Protein AF-A0A812L574-F1 (afdb_monomer_lite)

pLDDT: mean 70.03, std 24.84, range [19.53, 98.25]

Radius of gyration: 39.11 Å; chains: 1; bounding box: 104×139×99 Å

Secondary structure (DSSP, 8-state):
--------------------SSTHHHHH--SS---------------------------------------S---BHHHHHHHHHHTT-TT-TTPBPPSPPTT----SS--SPPBTTTSPP-SS-B-STT----BPPSSPPPPHHHHHHSPEEEEEEEEBBSSB-SSS-B-HHHHHHHHT-SS---S-SPPP-BBPP-TT--TTTT-----SS--S---TT-EEEEEEEEETTSPPGGG-S-TTS-SS-SSTHHHHHGGG-SS--EEEEEEEEEE-TTPPP-S--TTHHHHH--TTEEEEEEPPP-TT--SSB--S--EEEEEEEEEEEE-HHHHHHHHHHHHHHH---STTSPBPPPPPPPGGGSB-----GGGGGGS-S-----------SS-SSSSSS-S--TTSSSSSSS------------------PPBHHHHHHHHHHTT-TT-TTPBPSSPPTTS---SS--SPPBTTTSPP-SS-B-STT----BPPSSPPPPHHHHHHSPEEEEEEEEBBSSB-SSS-B-HHHHHHHHT-SS---TTSPPP-BBPP-TT--TTTT-----SS--SS--TT-EEEEEEEEETTSPPGGG-S-TTS-SS-SSTHHHHHGGG-SS--EEEEEEEEEE-TTPPP-TTGGGHHHHS--TTEEEEEE----TT--SSB--S--EEEEEEEEEEEE-HHHHHHHHHHHHHHH---STTSPBPPPPPPPTTSSBPGGG-EE--S-------GGG-SS----------------------------------------------------------PPPPHHHHHHHHHHTT-TT-TT---SSPPTT-PPPSS--SPPPTTTS-S-S--B-STT---S---SSPPPPHHHHTTSPEEEEEEEEBBSSB-SSS-B-HHHHHHHHT--SPPPTTSPPP-BBPP-TT--TTTTS----SS--S---TT-EEEEEEEEETTSPPTTT---TT---S-STTHHHHHGGG-SS--EEEEEEEEEEESS----S-SSSTTTSS-----S--EEEETTTTTSS-TT-GGGS-------

Structure (mmCIF, N/CA/C/O backbone):
data_AF-A0A812L574-F1
#
_entry.id   AF-A0A812L574-F1
#
loop_
_atom_site.group_PDB
_atom_site.id
_atom_site.type_symbol
_atom_site.label_atom_id
_atom_site.label_alt_id
_atom_site.label_comp_id
_atom_site.label_asym_id
_atom_site.label_entity_id
_atom_site.label_seq_id
_atom_site.pdbx_PDB_ins_code
_atom_site.Cartn_x
_atom_site.Cartn_y
_atom_site.Cartn_z
_atom_site.occupancy
_atom_site.B_iso_or_equiv
_atom_site.auth_seq_id
_atom_site.auth_comp_id
_atom_site.auth_asym_id
_atom_site.auth_atom_id
_atom_site.pdbx_PDB_model_num
ATOM 1 N N . MET A 1 1 ? -50.695 64.189 -7.249 1.00 31.83 1 MET A N 1
ATOM 2 C CA . MET A 1 1 ? -50.697 64.800 -8.596 1.00 31.83 1 MET A CA 1
ATOM 3 C C . MET A 1 1 ? -49.260 64.844 -9.103 1.00 31.83 1 MET A C 1
ATOM 5 O O . MET A 1 1 ? -48.401 65.279 -8.358 1.00 31.83 1 MET A O 1
ATOM 9 N N . LEU A 1 2 ? -49.054 64.284 -10.300 1.00 32.97 2 LEU A N 1
ATOM 10 C CA . LEU A 1 2 ? -47.902 64.289 -11.225 1.00 32.97 2 LEU A CA 1
ATOM 11 C C . LEU A 1 2 ? -46.525 64.898 -10.838 1.00 32.97 2 LEU A C 1
ATOM 13 O O . LEU A 1 2 ? -46.459 66.091 -10.582 1.00 32.97 2 LEU A O 1
ATOM 17 N N . ARG A 1 3 ? -45.471 64.092 -11.130 1.00 34.91 3 ARG A N 1
ATOM 18 C CA . ARG A 1 3 ? -44.188 64.388 -11.852 1.00 34.91 3 ARG A CA 1
ATOM 19 C C . ARG A 1 3 ? -43.200 65.388 -11.183 1.00 34.91 3 ARG A C 1
ATOM 21 O O . ARG A 1 3 ? -43.634 66.321 -10.544 1.00 34.91 3 ARG A O 1
ATOM 28 N N . LEU A 1 4 ? -41.860 65.297 -11.276 1.00 32.56 4 LEU A N 1
ATOM 29 C CA . LEU A 1 4 ? -40.982 65.032 -12.428 1.00 32.56 4 LEU A CA 1
ATOM 30 C C . LEU A 1 4 ? -39.488 64.844 -11.983 1.00 32.56 4 LEU A C 1
ATOM 32 O O . LEU A 1 4 ? -39.023 65.538 -11.090 1.00 32.56 4 LEU A O 1
ATOM 36 N N . LEU A 1 5 ? -38.795 63.910 -12.651 1.00 37.44 5 LEU A N 1
ATOM 37 C CA . LEU A 1 5 ? -37.361 63.699 -12.989 1.00 37.44 5 LEU A CA 1
ATOM 38 C C . LEU A 1 5 ? -36.171 64.606 -12.525 1.00 37.44 5 LEU A C 1
ATOM 40 O O . LEU A 1 5 ? -36.179 65.810 -12.743 1.00 37.44 5 LEU A O 1
ATOM 44 N N . ALA A 1 6 ? -35.074 63.897 -12.165 1.00 32.88 6 ALA A N 1
ATOM 45 C CA . ALA A 1 6 ? -33.698 63.878 -12.747 1.00 32.88 6 ALA A CA 1
ATOM 46 C C . ALA A 1 6 ? -32.510 64.769 -12.257 1.00 32.88 6 ALA A C 1
ATOM 48 O O . ALA A 1 6 ? -32.527 65.978 -12.429 1.00 32.88 6 ALA A O 1
ATOM 49 N N . VAL A 1 7 ? -31.432 64.067 -11.813 1.00 32.03 7 VAL A N 1
ATOM 50 C CA . VAL A 1 7 ? -29.981 64.109 -12.222 1.00 32.03 7 VAL A CA 1
ATOM 51 C C . VAL A 1 7 ? -29.258 65.487 -12.081 1.00 32.03 7 VAL A C 1
ATOM 53 O O . VAL A 1 7 ? -29.671 66.453 -12.699 1.00 32.03 7 VAL A O 1
ATOM 56 N N . THR A 1 8 ? -28.156 65.738 -11.336 1.00 30.17 8 THR A N 1
ATOM 57 C CA . THR A 1 8 ? -26.761 65.236 -11.458 1.00 30.17 8 THR A CA 1
ATOM 58 C C . THR A 1 8 ? -25.827 65.931 -10.424 1.00 30.17 8 THR A C 1
ATOM 60 O O . THR A 1 8 ? -26.050 67.093 -10.105 1.00 30.17 8 THR A O 1
ATOM 63 N N . ALA A 1 9 ? -24.719 65.258 -10.065 1.00 28.72 9 ALA A N 1
ATOM 64 C CA . ALA A 1 9 ? -23.380 65.765 -9.682 1.00 28.72 9 ALA A CA 1
ATOM 65 C C . ALA A 1 9 ? -23.145 66.527 -8.351 1.00 28.72 9 ALA A C 1
ATOM 67 O O . ALA A 1 9 ? -23.228 67.748 -8.286 1.00 28.72 9 ALA A O 1
ATOM 68 N N . CYS A 1 10 ? -22.609 65.803 -7.358 1.00 27.94 10 CYS A N 1
ATOM 69 C CA . CYS A 1 10 ? -21.599 66.325 -6.429 1.00 27.94 10 CYS A CA 1
ATOM 70 C C . CYS A 1 10 ? -20.476 65.284 -6.274 1.00 27.94 10 CYS A C 1
ATOM 72 O O . CYS A 1 10 ? -20.685 64.206 -5.724 1.00 27.94 10 CYS A O 1
ATOM 74 N N . LEU A 1 11 ? -19.295 65.616 -6.802 1.00 31.58 11 LEU A N 1
ATOM 75 C CA . LEU A 1 11 ? -18.030 64.920 -6.575 1.00 31.58 11 LEU A CA 1
ATOM 76 C C . LEU A 1 11 ? -17.619 65.076 -5.105 1.00 31.58 11 LEU A C 1
ATOM 78 O O . LEU A 1 11 ? -17.246 66.171 -4.688 1.00 31.58 11 LEU A O 1
ATOM 82 N N . ALA A 1 12 ? -17.613 63.982 -4.347 1.00 33.19 12 ALA A N 1
ATOM 83 C CA . ALA A 1 12 ? -16.782 63.870 -3.156 1.00 33.19 12 ALA A CA 1
ATOM 84 C C . ALA A 1 12 ? -15.486 63.163 -3.566 1.00 33.19 12 ALA A C 1
ATOM 86 O O . ALA A 1 12 ? -15.492 61.986 -3.921 1.00 33.19 12 ALA A O 1
ATOM 87 N N . LYS A 1 13 ? -14.380 63.914 -3.569 1.00 27.33 13 LYS A N 1
ATOM 88 C CA . LYS A 1 13 ? -13.027 63.365 -3.666 1.00 27.33 13 LYS A CA 1
ATOM 89 C C . LYS A 1 13 ? -12.809 62.432 -2.473 1.00 27.33 13 LYS A C 1
ATOM 91 O O . LYS A 1 13 ? -12.637 62.909 -1.356 1.00 27.33 13 LYS A O 1
ATOM 96 N N . VAL A 1 14 ? -12.783 61.126 -2.714 1.00 33.94 14 VAL A N 1
ATOM 97 C CA . VAL A 1 14 ? -12.016 60.217 -1.862 1.00 33.94 14 VAL A CA 1
ATOM 98 C C . VAL A 1 14 ? -10.560 60.475 -2.231 1.00 33.94 14 VAL A C 1
ATOM 100 O O . VAL A 1 14 ? -10.163 60.266 -3.376 1.00 33.94 14 VAL A O 1
ATOM 103 N N . ALA A 1 15 ? -9.792 61.045 -1.306 1.00 32.94 15 ALA A N 1
ATOM 104 C CA . ALA A 1 15 ? -8.350 61.128 -1.457 1.00 32.94 15 ALA A CA 1
ATOM 105 C C . ALA A 1 15 ? -7.808 59.699 -1.348 1.00 32.94 15 ALA A C 1
ATOM 107 O O . ALA A 1 15 ? -7.676 59.164 -0.254 1.00 32.94 15 ALA A O 1
ATOM 108 N N . ILE A 1 16 ? -7.571 59.065 -2.494 1.00 38.50 16 ILE A N 1
ATOM 109 C CA . ILE A 1 16 ? -6.731 57.875 -2.571 1.00 38.50 16 ILE A CA 1
ATOM 110 C C . ILE A 1 16 ? -5.331 58.374 -2.216 1.00 38.50 16 ILE A C 1
ATOM 112 O O . ILE A 1 16 ? -4.794 59.226 -2.926 1.00 38.50 16 ILE A O 1
ATOM 116 N N . ALA A 1 17 ? -4.772 57.918 -1.096 1.00 42.91 17 ALA A N 1
ATOM 117 C CA . ALA A 1 17 ? -3.351 58.079 -0.836 1.00 42.91 17 ALA A CA 1
ATOM 118 C C . ALA A 1 17 ? -2.620 57.264 -1.910 1.00 42.91 17 ALA A C 1
ATOM 120 O O . ALA A 1 17 ? -2.521 56.046 -1.832 1.00 42.91 17 ALA A O 1
ATOM 121 N N . THR A 1 18 ? -2.216 57.920 -2.995 1.00 49.44 18 THR A N 1
ATOM 122 C CA . THR A 1 18 ? -1.359 57.305 -4.005 1.00 49.44 18 THR A CA 1
ATOM 123 C C . THR A 1 18 ? -0.015 57.023 -3.351 1.00 49.44 18 THR A C 1
ATOM 125 O O . THR A 1 18 ? 0.547 57.940 -2.745 1.00 49.44 18 THR A O 1
ATOM 128 N N . CYS A 1 19 ? 0.491 55.789 -3.473 1.00 53.31 19 CYS A N 1
ATOM 129 C CA . CYS A 1 19 ? 1.873 55.479 -3.110 1.00 53.31 19 CYS A CA 1
ATOM 130 C C . CYS A 1 19 ? 2.798 56.571 -3.684 1.00 53.31 19 CYS A C 1
ATOM 132 O O . CYS A 1 19 ? 2.553 57.027 -4.810 1.00 53.31 19 CYS A O 1
ATOM 134 N N . PRO A 1 20 ? 3.864 56.975 -2.972 1.00 59.00 20 PRO A N 1
ATOM 135 C CA . PRO A 1 20 ? 5.000 57.601 -3.637 1.00 59.00 20 PRO A CA 1
ATOM 136 C C . PRO A 1 20 ? 5.391 56.750 -4.857 1.00 59.00 20 PRO A C 1
ATOM 138 O O . PRO A 1 20 ? 5.159 55.537 -4.856 1.00 59.00 20 PRO A O 1
ATOM 141 N N . ASP A 1 21 ? 5.989 57.348 -5.894 1.00 59.84 21 ASP A N 1
ATOM 142 C CA . ASP A 1 21 ? 6.414 56.602 -7.096 1.00 59.84 21 ASP A CA 1
ATOM 143 C C . ASP A 1 21 ? 7.300 55.384 -6.752 1.00 59.84 21 ASP A C 1
ATOM 145 O O . ASP A 1 21 ? 7.373 54.430 -7.532 1.00 59.84 21 ASP A O 1
ATOM 149 N N . ASP A 1 22 ? 7.900 55.400 -5.554 1.00 73.06 22 ASP A N 1
ATOM 150 C CA . ASP A 1 22 ? 8.622 54.302 -4.937 1.00 73.06 22 ASP A CA 1
ATOM 151 C C . ASP A 1 22 ? 8.022 53.870 -3.560 1.00 73.06 22 ASP A C 1
ATOM 153 O O . ASP A 1 22 ? 8.117 54.624 -2.585 1.00 73.06 22 ASP A O 1
ATOM 157 N N . PRO A 1 23 ? 7.449 52.651 -3.432 1.00 73.62 23 PRO A N 1
ATOM 158 C CA . PRO A 1 23 ? 6.921 52.103 -2.170 1.00 73.62 23 PRO A CA 1
ATOM 159 C C . PRO A 1 23 ? 7.994 51.820 -1.098 1.00 73.62 23 PRO A C 1
ATOM 161 O O . PRO A 1 23 ? 7.657 51.622 0.069 1.00 73.62 23 PRO A O 1
ATOM 164 N N . GLU A 1 24 ? 9.283 51.837 -1.452 1.00 77.81 24 GLU A N 1
ATOM 165 C CA . GLU A 1 24 ? 10.398 51.648 -0.511 1.00 77.81 24 GLU A CA 1
ATOM 166 C C . GLU A 1 24 ? 10.489 52.766 0.528 1.00 77.81 24 GLU A C 1
ATOM 168 O O . GLU A 1 24 ? 10.936 52.537 1.650 1.00 77.81 24 GLU A O 1
ATOM 173 N N . VAL A 1 25 ? 10.002 53.960 0.181 1.00 75.75 25 VAL A N 1
ATOM 174 C CA . VAL A 1 25 ? 9.921 55.096 1.105 1.00 75.75 25 VAL A CA 1
ATOM 175 C C . VAL A 1 25 ? 9.016 54.747 2.288 1.00 75.75 25 VAL A C 1
ATOM 177 O O . VAL A 1 25 ? 9.454 54.821 3.432 1.00 75.75 25 VAL A O 1
ATOM 180 N N . ASP A 1 26 ? 7.804 54.252 2.022 1.00 78.75 26 ASP A N 1
ATOM 181 C CA . ASP A 1 26 ? 6.878 53.829 3.078 1.00 78.75 26 ASP A CA 1
ATOM 182 C C . ASP A 1 26 ? 7.436 52.618 3.844 1.00 78.75 26 ASP A C 1
ATOM 184 O O . ASP A 1 26 ? 7.466 52.611 5.075 1.00 78.75 26 ASP A O 1
ATOM 188 N N . LEU A 1 27 ? 7.972 51.619 3.136 1.00 80.31 27 LEU A N 1
ATOM 189 C CA . LEU A 1 27 ? 8.525 50.406 3.747 1.00 80.31 27 LEU A CA 1
ATOM 190 C C . LEU A 1 27 ? 9.685 50.686 4.716 1.00 80.31 27 LEU A C 1
ATOM 192 O O . LEU A 1 27 ? 9.811 49.986 5.718 1.00 80.31 27 LEU A O 1
ATOM 196 N N . CYS A 1 28 ? 10.475 51.743 4.512 1.00 80.50 28 CYS A N 1
ATOM 197 C CA . CYS A 1 28 ? 11.687 52.029 5.292 1.00 80.50 28 CYS A CA 1
ATOM 198 C C . CYS A 1 28 ? 11.561 53.161 6.334 1.00 80.50 28 CYS A C 1
ATOM 200 O O . CYS A 1 28 ? 12.490 53.382 7.111 1.00 80.50 28 CYS A O 1
ATOM 202 N N . GLU A 1 29 ? 10.419 53.851 6.418 1.00 77.69 29 GLU A N 1
ATOM 203 C CA . GLU A 1 29 ? 10.177 54.941 7.381 1.00 77.69 29 GLU A CA 1
ATOM 204 C C . GLU A 1 29 ? 10.059 54.489 8.854 1.00 77.69 29 GLU A C 1
ATOM 206 O O . GLU A 1 29 ? 9.048 53.922 9.277 1.00 77.69 29 GLU A O 1
ATOM 211 N N . THR A 1 30 ? 11.046 54.780 9.701 1.00 56.00 30 THR A N 1
ATOM 212 C CA . THR A 1 30 ? 10.958 54.505 11.147 1.00 56.00 30 THR A CA 1
ATOM 213 C C . THR A 1 30 ? 9.752 55.217 11.769 1.00 56.00 30 THR A C 1
ATOM 215 O O . THR A 1 30 ? 9.597 56.421 11.580 1.00 56.00 30 THR A O 1
ATOM 218 N N . THR A 1 31 ? 8.913 54.499 12.526 1.00 52.31 31 THR A N 1
ATOM 219 C CA . THR A 1 31 ? 7.751 55.056 13.241 1.00 52.31 31 THR A CA 1
ATOM 220 C C . THR A 1 31 ? 8.193 56.212 14.141 1.00 52.31 31 THR A C 1
ATOM 222 O O . THR A 1 31 ? 8.744 55.994 15.221 1.00 52.31 31 THR A O 1
ATOM 225 N N . GLY A 1 32 ? 8.002 57.441 13.668 1.00 45.38 32 GLY A N 1
ATOM 226 C CA . GLY A 1 32 ? 8.514 58.636 14.333 1.00 45.38 32 GLY A CA 1
ATOM 227 C C . GLY A 1 32 ? 8.080 59.973 13.732 1.00 45.38 32 GLY A C 1
ATOM 228 O O . GLY A 1 32 ? 8.195 60.974 14.429 1.00 45.38 32 GLY A O 1
ATOM 229 N N . GLU A 1 33 ? 7.532 60.021 12.513 1.00 38.97 33 GLU A N 1
ATOM 230 C CA . GLU A 1 33 ? 7.054 61.273 11.902 1.00 38.97 33 GLU A CA 1
ATOM 231 C C . GLU A 1 33 ? 5.767 61.089 11.075 1.00 38.97 33 GLU A C 1
ATOM 233 O O . GLU A 1 33 ? 5.689 61.486 9.917 1.00 38.97 33 GLU A O 1
ATOM 238 N N . GLU A 1 34 ? 4.687 60.589 11.684 1.00 40.94 34 GLU A N 1
ATOM 239 C CA . GLU A 1 34 ? 3.353 60.961 11.189 1.00 40.94 34 GLU A CA 1
ATOM 240 C C . GLU A 1 34 ? 3.069 62.413 11.601 1.00 40.94 34 GLU A C 1
ATOM 242 O O . GLU A 1 34 ? 2.477 62.712 12.642 1.00 40.94 34 GLU A O 1
ATOM 247 N N . THR A 1 35 ? 3.552 63.359 10.795 1.00 34.69 35 THR A N 1
ATOM 248 C CA . THR A 1 35 ? 3.201 64.772 10.944 1.00 34.69 35 THR A CA 1
ATOM 249 C C . THR A 1 35 ? 1.755 64.988 10.507 1.00 34.69 35 THR A C 1
ATOM 251 O O . THR A 1 35 ? 1.434 65.244 9.348 1.00 34.69 35 THR A O 1
ATOM 254 N N . GLY A 1 36 ? 0.846 64.926 11.479 1.00 32.44 36 GLY A N 1
ATOM 255 C CA . GLY A 1 36 ? -0.508 65.437 11.328 1.00 32.44 36 GLY A CA 1
ATOM 256 C C . GLY A 1 36 ? -0.488 66.918 10.938 1.00 32.44 36 GLY A C 1
ATOM 257 O O . GLY A 1 36 ? -0.147 67.787 11.743 1.00 32.44 36 GLY A O 1
ATOM 258 N N . SER A 1 37 ? -0.918 67.234 9.715 1.00 31.45 37 SER A N 1
ATOM 259 C CA . SER A 1 37 ? -1.288 68.599 9.332 1.00 31.45 37 SER A CA 1
ATOM 260 C C . SER A 1 37 ? -2.683 68.928 9.879 1.00 31.45 37 SER A C 1
ATOM 262 O O . SER A 1 37 ? -3.694 68.946 9.182 1.00 31.45 37 SER A O 1
ATOM 264 N N . GLY A 1 38 ? -2.746 69.186 11.185 1.00 30.20 38 GLY A N 1
ATOM 265 C CA . GLY A 1 38 ? -3.931 69.735 11.833 1.00 30.20 38 GLY A CA 1
ATOM 266 C C . GLY A 1 38 ? -4.128 71.208 11.469 1.00 30.20 38 GLY A C 1
ATOM 267 O O . GLY A 1 38 ? -3.391 72.078 11.939 1.00 30.20 38 GLY A O 1
ATOM 268 N N . PHE A 1 39 ? -5.166 71.511 10.685 1.00 30.31 39 PHE A N 1
ATOM 269 C CA . PHE A 1 39 ? -5.758 72.848 10.671 1.00 30.31 39 PHE A CA 1
ATOM 270 C C . PHE A 1 39 ? -6.431 73.106 12.028 1.00 30.31 39 PHE A C 1
ATOM 272 O O . PHE A 1 39 ? -7.218 72.306 12.529 1.00 30.31 39 PHE A O 1
ATOM 279 N N . ARG A 1 40 ? -6.070 74.234 12.640 1.00 31.53 40 ARG A N 1
ATOM 280 C CA . ARG A 1 40 ? -6.475 74.665 13.983 1.00 31.53 40 ARG A CA 1
ATOM 281 C C . ARG A 1 40 ? -7.985 74.918 14.095 1.00 31.53 40 ARG A C 1
ATOM 283 O O . ARG A 1 40 ? -8.505 75.772 13.385 1.00 31.53 40 ARG A O 1
ATOM 290 N N . SER A 1 41 ? -8.618 74.368 15.132 1.00 30.00 41 SER A N 1
ATOM 291 C CA . SER A 1 41 ? -9.663 75.080 15.883 1.00 30.00 41 SER A CA 1
ATOM 292 C C . SER A 1 41 ? -9.722 74.603 17.339 1.00 30.00 41 SER A C 1
ATOM 294 O O . SER A 1 41 ? -9.715 73.412 17.625 1.00 30.00 41 SER A O 1
ATOM 296 N N . THR A 1 42 ? -9.727 75.582 18.237 1.00 29.17 42 THR A N 1
ATOM 297 C CA . THR A 1 42 ? -9.654 75.552 19.707 1.00 29.17 42 THR A CA 1
ATOM 298 C C . THR A 1 42 ? -10.864 74.917 20.424 1.00 29.17 42 THR A C 1
ATOM 300 O O . THR A 1 42 ? -11.901 74.712 19.799 1.00 29.17 42 THR A O 1
ATOM 303 N N . PRO A 1 43 ? -10.749 74.621 21.739 1.00 40.62 43 PRO A N 1
ATOM 304 C CA . PRO A 1 43 ? -11.476 73.543 22.408 1.00 40.62 43 PRO A CA 1
ATOM 305 C C . PRO A 1 43 ? -12.658 74.032 23.250 1.00 40.62 43 PRO A C 1
ATOM 307 O O . PRO A 1 43 ? -12.549 75.088 23.860 1.00 40.62 43 PRO A O 1
ATOM 310 N N . TRP A 1 44 ? -13.704 73.213 23.401 1.00 29.48 44 TRP A N 1
ATOM 311 C CA . TRP A 1 44 ? -14.531 73.160 24.616 1.00 29.48 44 TRP A CA 1
ATOM 312 C C . TRP A 1 44 ? -14.898 71.704 24.910 1.00 29.48 44 TRP A C 1
ATOM 314 O O . TRP A 1 44 ? -15.329 70.958 24.033 1.00 29.48 44 TRP A O 1
ATOM 324 N N . MET A 1 45 ? -14.657 71.311 26.155 1.00 28.66 45 MET A N 1
ATOM 325 C CA . MET A 1 45 ? -14.807 69.968 26.692 1.00 28.66 45 MET A CA 1
ATOM 326 C C . MET A 1 45 ? -16.056 69.911 27.584 1.00 28.66 45 MET A C 1
ATOM 328 O O . MET A 1 45 ? -16.372 70.886 28.262 1.00 28.66 45 MET A O 1
ATOM 332 N N . ALA A 1 46 ? -16.620 68.704 27.654 1.00 33.09 46 ALA A N 1
ATOM 333 C CA . ALA A 1 46 ? -17.302 68.100 28.801 1.00 33.09 46 ALA A CA 1
ATOM 334 C C . ALA A 1 46 ? -18.762 68.480 29.098 1.00 33.09 46 ALA A C 1
ATOM 336 O O . ALA A 1 46 ? -19.097 69.633 29.341 1.00 33.09 46 ALA A O 1
ATOM 337 N N . LEU A 1 47 ? -19.597 67.437 29.175 1.00 30.23 47 LEU A N 1
ATOM 338 C CA . LEU A 1 47 ? -20.396 66.970 30.329 1.00 30.23 47 LEU A CA 1
ATOM 339 C C . LEU A 1 47 ? -21.488 66.014 29.778 1.00 30.23 47 LEU A C 1
ATOM 341 O O . LEU A 1 47 ? -21.966 66.242 28.677 1.00 30.23 47 LEU A O 1
ATOM 345 N N . VAL A 1 48 ? -22.026 64.974 30.423 1.00 31.78 48 VAL A N 1
ATOM 346 C CA . VAL A 1 48 ? -21.779 64.193 31.649 1.00 31.78 48 VAL A CA 1
ATOM 347 C C . VAL A 1 48 ? -22.879 63.109 31.656 1.00 31.78 48 VAL A C 1
ATOM 349 O O . VAL A 1 48 ? -24.030 63.427 31.385 1.00 31.78 48 VAL A O 1
ATOM 352 N N . LEU A 1 49 ? -22.496 61.877 32.005 1.00 30.33 49 LEU A N 1
ATOM 353 C CA . LEU A 1 49 ? -23.263 60.795 32.656 1.00 30.33 49 LEU A CA 1
ATOM 354 C C . LEU A 1 49 ? -24.592 60.207 32.081 1.00 30.33 49 LEU A C 1
ATOM 356 O O . LEU A 1 49 ? -25.268 60.804 31.253 1.00 30.33 49 LEU A O 1
ATOM 360 N N . PRO A 1 50 ? -24.936 58.971 32.528 1.00 59.72 50 PRO A N 1
ATOM 361 C CA . PRO A 1 50 ? -25.779 57.987 31.844 1.00 59.72 50 PRO A CA 1
ATOM 362 C C . PRO A 1 50 ? -27.170 57.843 32.493 1.00 59.72 50 PRO A C 1
ATOM 364 O O . PRO A 1 50 ? -27.394 58.411 33.552 1.00 59.72 50 PRO A O 1
ATOM 367 N N . LEU A 1 51 ? -28.066 57.018 31.926 1.00 29.73 51 LEU A N 1
ATOM 368 C CA . LEU A 1 51 ? -28.907 56.052 32.666 1.00 29.73 51 LEU A CA 1
ATOM 369 C C . LEU A 1 51 ? -29.850 55.258 31.727 1.00 29.73 51 LEU A C 1
ATOM 371 O O . LEU A 1 51 ? -30.635 55.827 30.983 1.00 29.73 51 LEU A O 1
ATOM 375 N N . ALA A 1 52 ? -29.758 53.932 31.841 1.00 31.38 52 ALA A N 1
ATOM 376 C CA . ALA A 1 52 ? -30.823 52.944 32.053 1.00 31.38 52 ALA A CA 1
ATOM 377 C C . ALA A 1 52 ? -32.176 52.957 31.280 1.00 31.38 52 ALA A C 1
ATOM 379 O O . ALA A 1 52 ? -32.957 53.900 31.321 1.00 31.38 52 ALA A O 1
ATOM 380 N N . THR A 1 53 ? -32.528 51.734 30.846 1.00 32.44 53 THR A N 1
ATOM 381 C CA . THR A 1 53 ? -33.836 51.030 30.925 1.00 32.44 53 THR A CA 1
ATOM 382 C C . THR A 1 53 ? -34.582 50.668 29.627 1.00 32.44 53 THR A C 1
ATOM 384 O O . THR A 1 53 ? -34.779 51.474 28.730 1.00 32.44 53 THR A O 1
ATOM 387 N N . ALA A 1 54 ? -35.076 49.418 29.663 1.00 30.64 54 ALA A N 1
ATOM 388 C CA . ALA A 1 54 ? -36.286 48.861 29.041 1.00 30.64 54 ALA A CA 1
ATOM 389 C C . ALA A 1 54 ? -36.262 48.351 27.573 1.00 30.64 54 ALA A C 1
ATOM 391 O O . ALA A 1 54 ? -36.210 49.094 26.602 1.00 30.64 54 ALA A O 1
ATOM 392 N N . ARG A 1 55 ? -36.434 47.021 27.454 1.00 35.75 55 ARG A N 1
ATOM 393 C CA . ARG A 1 55 ? -37.025 46.259 26.318 1.00 35.75 55 ARG A CA 1
ATOM 394 C C . ARG A 1 55 ? -38.493 46.723 26.080 1.00 35.75 55 ARG A C 1
ATOM 396 O O . ARG A 1 55 ? -39.040 47.228 27.062 1.00 35.75 55 ARG A O 1
ATOM 403 N N . PRO A 1 56 ? -39.207 46.471 24.938 1.00 43.38 56 PRO A N 1
ATOM 404 C CA . PRO A 1 56 ? -39.160 45.246 24.106 1.00 43.38 56 PRO A CA 1
ATOM 405 C C . PRO A 1 56 ? -39.484 45.346 22.577 1.00 43.38 56 PRO A C 1
ATOM 407 O O . PRO A 1 56 ? -39.981 46.346 22.088 1.00 43.38 56 PRO A O 1
ATOM 410 N N . LYS A 1 57 ? -39.253 44.214 21.875 1.00 29.84 57 LYS A N 1
ATOM 411 C CA . LYS A 1 57 ? -39.939 43.631 20.685 1.00 29.84 57 LYS A CA 1
ATOM 412 C C . LYS A 1 57 ? -40.293 44.527 19.467 1.00 29.84 57 LYS A C 1
ATOM 414 O O . LYS A 1 57 ? -41.126 45.411 19.575 1.00 29.84 57 LYS A O 1
ATOM 419 N N . VAL A 1 58 ? -39.837 44.126 18.268 1.00 28.78 58 VAL A N 1
ATOM 420 C CA . VAL A 1 58 ? -40.626 43.498 17.167 1.00 28.78 58 VAL A CA 1
ATOM 421 C C . VAL A 1 58 ? -39.847 43.573 15.829 1.00 28.78 58 VAL A C 1
ATOM 423 O O . VAL A 1 58 ? -39.509 44.649 15.361 1.00 28.78 58 VAL A O 1
ATOM 426 N N . ALA A 1 59 ? -39.628 42.387 15.247 1.00 27.17 59 ALA A N 1
ATOM 427 C CA . ALA A 1 59 ? -39.573 42.014 13.823 1.00 27.17 59 ALA A CA 1
ATOM 428 C C . ALA A 1 59 ? -38.559 42.654 12.835 1.00 27.17 59 ALA A C 1
ATOM 430 O O . ALA A 1 59 ? -38.759 43.735 12.298 1.00 27.17 59 ALA A O 1
ATOM 431 N N . THR A 1 60 ? -37.569 41.813 12.494 1.00 29.42 60 THR A N 1
ATOM 432 C CA . THR A 1 60 ? -37.163 41.368 11.137 1.00 29.42 60 THR A CA 1
ATOM 433 C C . THR A 1 60 ? -36.750 42.377 10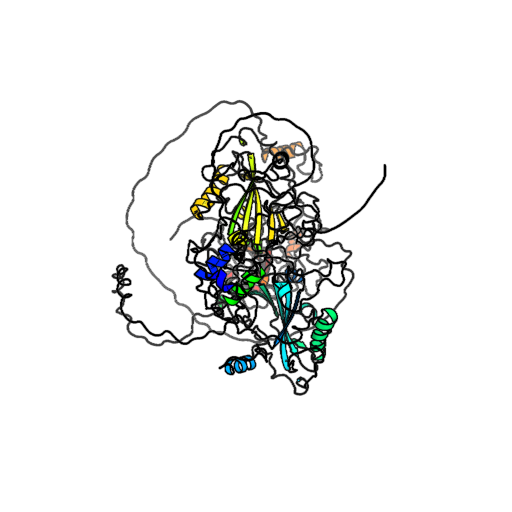.064 1.00 29.42 60 THR A C 1
ATOM 435 O O . THR A 1 60 ? -37.578 43.115 9.541 1.00 29.42 60 THR A O 1
ATOM 438 N N . GLY A 1 61 ? -35.532 42.170 9.547 1.00 28.73 61 GLY A N 1
ATOM 439 C CA . GLY A 1 61 ? -35.289 42.216 8.102 1.00 28.73 61 GLY A CA 1
ATOM 440 C C . GLY A 1 61 ? -33.913 42.729 7.684 1.00 28.73 61 GLY A C 1
ATOM 441 O O . GLY A 1 61 ? -33.721 43.932 7.619 1.00 28.73 61 GLY A O 1
ATOM 442 N N . LEU A 1 62 ? -33.040 41.793 7.293 1.00 29.98 62 LEU A N 1
ATOM 443 C CA . LEU A 1 62 ? -31.802 41.960 6.515 1.00 29.98 62 LEU A CA 1
ATOM 444 C C . LEU A 1 62 ? -30.600 42.631 7.199 1.00 29.98 62 LEU A C 1
ATOM 446 O O . LEU A 1 62 ? -30.472 43.849 7.207 1.00 29.98 62 LEU A O 1
ATOM 450 N N . ALA A 1 63 ? -29.658 41.795 7.641 1.00 28.73 63 ALA A N 1
ATOM 451 C CA . ALA A 1 63 ? -28.257 41.796 7.192 1.00 28.73 63 ALA A CA 1
ATOM 452 C C . ALA A 1 63 ? -27.421 40.980 8.185 1.00 28.73 63 ALA A C 1
ATOM 454 O O . ALA A 1 63 ? -27.158 41.463 9.278 1.00 28.73 63 ALA A O 1
ATOM 455 N N . LEU A 1 64 ? -27.016 39.761 7.814 1.00 25.72 64 LEU A N 1
ATOM 456 C CA . LEU A 1 64 ? -25.711 39.200 8.190 1.00 25.72 64 LEU A CA 1
ATOM 457 C C . LEU A 1 64 ? -25.509 37.857 7.477 1.00 25.72 64 LEU A C 1
ATOM 459 O O . LEU A 1 64 ? -25.972 36.813 7.924 1.00 25.72 64 LEU A O 1
ATOM 463 N N . ALA A 1 65 ? -24.813 37.904 6.351 1.00 25.66 65 ALA A N 1
ATOM 464 C CA . ALA A 1 65 ? -24.132 36.757 5.778 1.00 25.66 65 ALA A CA 1
ATOM 465 C C . ALA A 1 65 ? -22.746 37.255 5.376 1.00 25.66 65 ALA A C 1
ATOM 467 O O . ALA A 1 65 ? -22.618 37.920 4.357 1.00 25.66 65 ALA A O 1
ATOM 468 N N . LEU A 1 66 ? -21.778 37.047 6.267 1.00 28.05 66 LEU A N 1
ATOM 469 C CA . LEU A 1 66 ? -20.355 36.781 6.024 1.00 28.05 66 LEU A CA 1
ATOM 470 C C . LEU A 1 66 ? -19.635 36.954 7.366 1.00 28.05 66 LEU A C 1
ATOM 472 O O . LEU A 1 66 ? -19.384 38.077 7.788 1.00 28.05 66 LEU A O 1
ATOM 476 N N . ALA A 1 67 ? -19.360 35.843 8.046 1.00 25.08 67 ALA A N 1
ATOM 477 C CA . ALA A 1 67 ? -18.167 35.651 8.869 1.00 25.08 67 ALA A CA 1
ATOM 478 C C . ALA A 1 67 ? -18.232 34.255 9.500 1.00 25.08 67 ALA A C 1
ATOM 480 O O . ALA A 1 67 ? -19.044 34.017 10.395 1.00 25.08 67 ALA A O 1
ATOM 481 N N . LEU A 1 68 ? -17.372 33.349 9.027 1.00 24.05 68 LEU A N 1
ATOM 482 C CA . LEU A 1 68 ? -16.308 32.707 9.815 1.00 24.05 68 LEU A CA 1
ATOM 483 C C . LEU A 1 68 ? -15.866 31.412 9.121 1.00 24.05 68 LEU A C 1
ATOM 485 O O . LEU A 1 68 ? -16.335 30.323 9.437 1.00 24.05 68 LEU A O 1
ATOM 489 N N . VAL A 1 69 ? -14.917 31.557 8.199 1.00 25.64 69 VAL A N 1
ATOM 490 C CA . VAL A 1 69 ? -13.841 30.575 8.059 1.00 25.64 69 VAL A CA 1
ATOM 491 C C . VAL A 1 69 ? -12.813 30.992 9.106 1.00 25.64 69 VAL A C 1
ATOM 493 O O . VAL A 1 69 ? -12.357 32.132 9.088 1.00 25.64 69 VAL A O 1
ATOM 496 N N . VAL A 1 70 ? -12.514 30.121 10.065 1.00 29.42 70 VAL A N 1
ATOM 497 C CA . VAL A 1 70 ? -11.334 30.291 10.917 1.00 29.42 70 VAL A CA 1
ATOM 498 C C . VAL A 1 70 ? -10.224 29.524 10.214 1.00 29.42 70 VAL A C 1
ATOM 500 O O . VAL A 1 70 ? -10.251 28.298 10.182 1.00 29.42 70 VAL A O 1
ATOM 503 N N . GLY A 1 71 ? -9.305 30.249 9.588 1.00 29.33 71 GLY A N 1
ATOM 504 C CA . GLY A 1 71 ? -8.122 29.695 8.943 1.00 29.33 71 GLY A CA 1
ATOM 505 C C . GLY A 1 71 ? -7.064 30.784 8.853 1.00 29.33 71 GLY A C 1
ATOM 506 O O . GLY A 1 71 ? -7.278 31.729 8.107 1.00 29.33 71 GLY A O 1
ATOM 507 N N . ALA A 1 72 ? -5.988 30.621 9.633 1.00 36.88 72 ALA A N 1
ATOM 508 C CA . ALA A 1 72 ? -4.813 31.492 9.779 1.00 36.88 72 ALA A CA 1
ATOM 509 C C . ALA A 1 72 ? -5.100 32.966 10.150 1.00 36.88 72 ALA A C 1
ATOM 511 O O . ALA A 1 72 ? -5.987 33.611 9.600 1.00 36.88 72 ALA A O 1
ATOM 512 N N . ASP A 1 73 ? -4.333 33.530 11.086 1.00 41.91 73 ASP A N 1
ATOM 513 C CA . ASP A 1 73 ? -4.298 34.984 11.272 1.00 41.91 73 ASP A CA 1
ATOM 514 C C . ASP A 1 73 ? -3.870 35.622 9.939 1.00 41.91 73 ASP A C 1
ATOM 516 O O . ASP A 1 73 ? -2.750 35.420 9.467 1.00 41.91 73 ASP A O 1
ATOM 520 N N . ALA A 1 74 ? -4.795 36.304 9.262 1.00 57.84 74 ALA A N 1
ATOM 521 C CA . ALA A 1 74 ? -4.522 36.907 7.967 1.00 57.84 74 ALA A CA 1
ATOM 522 C C . ALA A 1 74 ? -3.582 38.101 8.167 1.00 57.84 74 ALA A C 1
ATOM 524 O O . ALA A 1 74 ? -3.944 39.064 8.846 1.00 57.84 74 ALA A O 1
ATOM 525 N N . ALA A 1 75 ? -2.378 38.021 7.596 1.00 69.88 75 ALA A N 1
ATOM 526 C CA . ALA A 1 75 ? -1.367 39.044 7.807 1.00 69.88 75 ALA A CA 1
ATOM 527 C C . ALA A 1 75 ? -1.779 40.395 7.215 1.00 69.88 75 ALA A C 1
ATOM 529 O O . ALA A 1 75 ? -2.531 40.497 6.240 1.00 69.88 75 ALA A O 1
ATOM 530 N N . THR A 1 76 ? -1.252 41.442 7.827 1.00 82.62 76 THR A N 1
ATOM 531 C CA . THR A 1 76 ? -1.539 42.835 7.520 1.00 82.62 76 THR A CA 1
ATOM 532 C C . THR A 1 76 ? -0.371 43.498 6.799 1.00 82.62 76 THR A C 1
ATOM 534 O O . THR A 1 76 ? 0.789 43.102 6.922 1.00 82.62 76 THR A O 1
ATOM 537 N N . CYS A 1 77 ? -0.663 44.574 6.075 1.00 81.38 77 CYS A N 1
ATOM 538 C CA . CYS A 1 77 ? 0.353 45.426 5.464 1.00 81.38 77 CYS A CA 1
ATOM 539 C C . CYS A 1 77 ? 1.387 45.953 6.483 1.00 81.38 77 CYS A C 1
ATOM 541 O O . CYS A 1 77 ? 2.556 46.119 6.142 1.00 81.38 77 CYS A O 1
ATOM 543 N N . GLY A 1 78 ? 0.989 46.184 7.740 1.00 81.56 78 GLY A N 1
ATOM 544 C CA . GLY A 1 78 ? 1.900 46.571 8.821 1.00 81.56 78 GLY A CA 1
ATOM 545 C C . GLY A 1 78 ? 2.925 45.483 9.153 1.00 81.56 78 GLY A C 1
ATOM 546 O O . GLY A 1 78 ? 4.118 45.766 9.216 1.00 81.56 78 GLY A O 1
ATOM 547 N N . GLU A 1 79 ? 2.486 44.230 9.266 1.00 79.69 79 GLU A N 1
ATOM 548 C CA . GLU A 1 79 ? 3.378 43.087 9.518 1.00 79.69 79 GLU A CA 1
ATOM 549 C C . GLU A 1 79 ? 4.344 42.847 8.349 1.00 79.69 79 GLU A C 1
ATOM 551 O O . GLU A 1 79 ? 5.519 42.545 8.561 1.00 79.69 79 GLU A O 1
ATOM 556 N N . LEU A 1 80 ? 3.881 43.058 7.112 1.00 80.12 80 LEU A N 1
ATOM 557 C CA . LEU A 1 80 ? 4.718 42.983 5.913 1.00 80.12 80 LEU A CA 1
ATOM 558 C C . LEU A 1 80 ? 5.824 44.056 5.912 1.00 80.12 80 LEU A C 1
ATOM 560 O O . LEU A 1 80 ? 6.976 43.774 5.579 1.00 80.12 80 LEU A O 1
ATOM 564 N N . LYS A 1 81 ? 5.480 45.281 6.331 1.00 84.06 81 LYS A N 1
ATOM 565 C CA . LYS A 1 81 ? 6.398 46.423 6.463 1.00 84.06 81 LYS A CA 1
ATOM 566 C C . LYS A 1 81 ? 7.450 46.200 7.553 1.00 84.06 81 LYS A C 1
ATOM 568 O O . LYS A 1 81 ? 8.624 46.509 7.340 1.00 84.06 81 LYS A O 1
ATOM 573 N N . ASP A 1 82 ? 7.066 45.625 8.688 1.00 83.31 82 ASP A N 1
ATOM 574 C CA . ASP A 1 82 ? 8.000 45.307 9.774 1.00 83.31 82 ASP A CA 1
ATOM 575 C C . ASP A 1 82 ? 8.961 44.167 9.398 1.00 83.31 82 ASP A C 1
ATOM 577 O O . ASP A 1 82 ? 10.160 44.225 9.698 1.00 83.31 82 ASP A O 1
ATOM 581 N N . PHE A 1 83 ? 8.475 43.164 8.664 1.00 82.62 83 PHE A N 1
ATOM 582 C CA . PHE A 1 83 ? 9.312 42.087 8.139 1.00 82.62 83 PHE A CA 1
ATOM 583 C C . PHE A 1 83 ? 10.314 42.580 7.089 1.00 82.62 83 PHE A C 1
ATOM 585 O O . PHE A 1 83 ? 11.503 42.287 7.207 1.00 82.62 83 PHE A O 1
ATOM 592 N N . TYR A 1 84 ? 9.879 43.421 6.141 1.00 82.75 84 TYR A N 1
ATOM 593 C CA . TYR A 1 84 ? 10.758 44.060 5.150 1.00 82.75 84 TYR A CA 1
ATOM 594 C C . TYR A 1 84 ? 11.966 44.749 5.815 1.00 82.75 84 TYR A C 1
ATOM 596 O O . TYR A 1 84 ? 13.099 44.681 5.338 1.00 82.75 84 TYR A O 1
ATOM 604 N N . ARG A 1 85 ? 11.757 45.387 6.972 1.00 81.31 85 ARG A N 1
ATOM 605 C CA . ARG A 1 85 ? 12.842 46.018 7.743 1.00 81.31 85 ARG A CA 1
ATOM 606 C C . ARG A 1 85 ? 13.732 45.016 8.447 1.00 81.31 85 ARG A C 1
ATOM 608 O O . ARG A 1 85 ? 14.947 45.190 8.450 1.00 81.31 85 ARG A O 1
ATOM 615 N N . THR A 1 86 ? 13.126 44.006 9.059 1.00 83.00 86 THR A N 1
ATOM 616 C CA . THR A 1 86 ? 13.839 42.968 9.813 1.00 83.00 86 THR A CA 1
ATOM 617 C C . THR A 1 86 ? 14.816 42.206 8.913 1.00 83.00 86 THR A C 1
ATOM 619 O O . THR A 1 86 ? 15.940 41.928 9.326 1.00 83.00 86 THR A O 1
ATOM 622 N N . GLU A 1 87 ? 14.450 42.002 7.646 1.00 81.06 87 GLU A N 1
ATOM 623 C CA . GLU A 1 87 ? 15.300 41.399 6.611 1.00 81.06 87 GLU A CA 1
ATOM 624 C C . GLU A 1 87 ? 16.370 42.354 6.038 1.00 81.06 87 GLU A C 1
ATOM 626 O O . GLU A 1 87 ? 17.133 41.987 5.146 1.00 81.06 87 GLU A O 1
ATOM 631 N N . ASN A 1 88 ? 16.475 43.587 6.552 1.00 84.81 88 ASN A N 1
ATOM 632 C CA . ASN A 1 88 ? 17.364 44.642 6.047 1.00 84.81 88 ASN A CA 1
ATOM 633 C C . ASN A 1 88 ? 17.170 44.945 4.546 1.00 84.81 88 ASN A C 1
ATOM 635 O O . ASN A 1 88 ? 18.126 45.261 3.836 1.00 84.81 88 ASN A O 1
ATOM 639 N N . CYS A 1 89 ? 15.929 44.887 4.055 1.00 81.44 89 CYS A N 1
ATOM 640 C CA . CYS A 1 89 ? 15.620 45.087 2.639 1.00 81.44 89 CYS A CA 1
ATOM 641 C C . CYS A 1 89 ? 15.791 46.527 2.135 1.00 81.44 89 CYS A C 1
ATOM 643 O O . CYS A 1 89 ? 15.855 46.756 0.927 1.00 81.44 89 CYS A O 1
ATOM 645 N N . CYS A 1 90 ? 15.861 47.511 3.033 1.00 85.31 90 CYS A N 1
ATOM 646 C CA . CYS A 1 90 ? 16.008 48.920 2.672 1.00 85.31 90 CYS A CA 1
ATOM 647 C C . CYS A 1 90 ? 17.315 49.173 1.902 1.00 85.31 90 CYS A C 1
ATOM 649 O O . CYS A 1 90 ? 18.411 48.977 2.428 1.00 85.31 90 CYS A O 1
ATOM 651 N N . GLY A 1 91 ? 17.200 49.610 0.648 1.00 80.56 91 GLY A N 1
ATOM 652 C CA . GLY A 1 91 ? 18.301 49.825 -0.289 1.00 80.56 91 GLY A CA 1
ATOM 653 C C . GLY A 1 91 ? 18.884 48.545 -0.899 1.00 80.56 91 GLY A C 1
ATOM 654 O O . GLY A 1 91 ? 19.903 48.622 -1.586 1.00 80.56 91 GLY A O 1
ATOM 655 N N . SER A 1 92 ? 18.272 47.381 -0.654 1.00 84.38 92 SER A N 1
ATOM 656 C CA . SER A 1 92 ? 18.829 46.066 -1.002 1.00 84.38 92 SER A CA 1
ATOM 657 C C . SER A 1 92 ? 17.803 45.165 -1.713 1.00 84.38 92 SER A C 1
ATOM 659 O O . SER A 1 92 ? 17.454 44.102 -1.202 1.00 84.38 92 SER A O 1
ATOM 661 N N . PRO A 1 93 ? 17.329 45.531 -2.922 1.00 80.06 93 PRO A N 1
ATOM 662 C CA . PRO A 1 93 ? 16.234 44.829 -3.604 1.00 80.06 93 PRO A CA 1
ATOM 663 C C . PRO A 1 93 ? 16.572 43.395 -4.043 1.00 80.06 93 PRO A C 1
ATOM 665 O O . PRO A 1 93 ? 15.671 42.629 -4.344 1.00 80.06 93 PRO A O 1
ATOM 668 N N . THR A 1 94 ? 17.853 43.013 -4.081 1.00 80.06 94 THR A N 1
ATOM 669 C CA . THR A 1 94 ? 18.296 41.658 -4.471 1.00 80.06 94 THR A CA 1
ATOM 670 C C . THR A 1 94 ? 18.530 40.726 -3.282 1.00 80.06 94 THR A C 1
ATOM 672 O O . THR A 1 94 ? 18.893 39.568 -3.480 1.00 80.06 94 THR A O 1
ATOM 675 N N . THR A 1 95 ? 18.348 41.213 -2.050 1.00 81.19 95 THR A N 1
ATOM 676 C CA . THR A 1 95 ? 18.462 40.378 -0.853 1.00 81.19 95 THR A CA 1
ATOM 677 C C . THR A 1 95 ? 17.359 39.327 -0.868 1.00 81.19 95 THR A C 1
ATOM 679 O O . THR A 1 95 ? 16.185 39.655 -1.030 1.00 81.19 95 THR A O 1
ATOM 682 N N . VAL A 1 96 ? 17.759 38.066 -0.716 1.00 77.38 96 VAL A N 1
ATOM 683 C CA . VAL A 1 96 ? 16.853 36.922 -0.593 1.00 77.38 96 VAL A CA 1
ATOM 684 C C . VAL A 1 96 ? 16.271 36.915 0.815 1.00 77.38 96 VAL A C 1
ATOM 686 O O . VAL A 1 96 ? 17.026 37.014 1.783 1.00 77.38 96 VAL A O 1
ATOM 689 N N . LEU A 1 97 ? 14.950 36.810 0.917 1.00 72.69 97 LEU A N 1
ATOM 690 C CA . LEU A 1 97 ? 14.230 36.848 2.188 1.00 72.69 97 LEU A CA 1
ATOM 691 C C . LEU A 1 97 ? 14.401 35.542 2.973 1.00 72.69 97 LEU A C 1
ATOM 693 O O . LEU A 1 97 ? 14.472 34.453 2.396 1.00 72.69 97 LEU A O 1
ATOM 697 N N . SER A 1 98 ? 14.420 35.642 4.300 1.00 65.94 98 SER A N 1
ATOM 698 C CA . SER A 1 98 ? 14.279 34.491 5.188 1.00 65.94 98 SER A CA 1
ATOM 699 C C . SER A 1 98 ? 12.824 33.981 5.216 1.00 65.94 98 SER A C 1
ATOM 701 O O . SER A 1 98 ? 11.874 34.749 5.089 1.00 65.94 98 SER A O 1
ATOM 703 N N . ASN A 1 99 ? 12.620 32.665 5.344 1.00 56.81 99 ASN A N 1
ATOM 704 C CA . ASN A 1 99 ? 11.284 32.073 5.512 1.00 56.81 99 ASN A CA 1
ATOM 705 C C . ASN A 1 99 ? 10.960 31.861 7.008 1.00 56.81 99 ASN A C 1
ATOM 707 O O . ASN A 1 99 ? 11.869 31.488 7.755 1.00 56.81 99 ASN A O 1
ATOM 711 N N . PRO A 1 100 ? 9.679 31.961 7.435 1.00 56.97 100 PRO A N 1
ATOM 712 C CA . PRO A 1 100 ? 8.497 32.304 6.636 1.00 56.97 100 PRO A CA 1
ATOM 713 C C . PRO A 1 100 ? 8.230 33.818 6.575 1.00 56.97 100 PRO A C 1
ATOM 715 O O . PRO A 1 100 ? 8.323 34.523 7.578 1.00 56.97 100 PRO A O 1
ATOM 718 N N . VAL A 1 101 ? 7.820 34.301 5.403 1.00 66.25 101 VAL A N 1
ATOM 719 C CA . VAL A 1 101 ? 7.351 35.683 5.211 1.00 66.25 101 VAL A CA 1
ATOM 720 C C . VAL A 1 101 ? 5.938 35.839 5.812 1.00 66.25 101 VAL A C 1
ATOM 722 O O . VAL A 1 101 ? 5.124 34.917 5.683 1.00 66.25 101 VAL A O 1
ATOM 725 N N . PRO A 1 102 ? 5.583 36.969 6.453 1.00 62.22 102 PRO A N 1
ATOM 726 C CA . PRO A 1 102 ? 4.234 37.193 6.972 1.00 62.22 102 PRO A CA 1
ATOM 727 C C . PRO A 1 102 ? 3.161 37.063 5.888 1.00 62.22 102 PRO A C 1
ATOM 729 O O . PRO A 1 102 ? 3.331 37.539 4.768 1.00 62.22 102 PRO A O 1
ATOM 732 N N . GLY A 1 103 ? 2.044 36.415 6.220 1.00 55.78 103 GLY A N 1
ATOM 733 C CA . GLY A 1 103 ? 0.941 36.173 5.279 1.00 55.78 103 GLY A CA 1
ATOM 734 C C . GLY A 1 103 ? 1.119 34.930 4.415 1.00 55.78 103 GLY A C 1
ATOM 735 O O . GLY A 1 103 ? 0.234 34.590 3.633 1.00 55.78 103 GLY A O 1
ATOM 736 N N . THR A 1 104 ? 2.227 34.214 4.589 1.00 55.69 104 THR A N 1
ATOM 737 C CA . THR A 1 104 ? 2.405 32.882 4.023 1.00 55.69 104 THR A CA 1
ATOM 738 C C . THR A 1 104 ? 1.873 31.875 5.026 1.00 55.69 104 THR A C 1
ATOM 740 O O . THR A 1 104 ? 2.332 31.808 6.166 1.00 55.69 104 THR A O 1
ATOM 743 N N . ALA A 1 105 ? 0.855 31.105 4.639 1.00 46.44 105 ALA A N 1
ATOM 744 C CA . ALA A 1 105 ? 0.533 29.909 5.397 1.00 46.44 105 ALA A CA 1
ATOM 745 C C . ALA A 1 105 ? 1.785 29.025 5.342 1.00 46.44 105 ALA A C 1
ATOM 747 O O . ALA A 1 105 ? 2.165 28.570 4.262 1.00 46.44 105 ALA A O 1
ATOM 748 N N . THR A 1 106 ? 2.455 28.819 6.480 1.00 49.66 106 THR A N 1
ATOM 749 C CA . THR A 1 106 ? 3.510 27.809 6.584 1.00 49.66 106 THR A CA 1
ATOM 750 C C . THR A 1 106 ? 2.928 26.516 6.056 1.00 49.66 106 THR A C 1
ATOM 752 O O . THR A 1 106 ? 1.906 26.057 6.576 1.00 49.66 106 THR A O 1
ATOM 755 N N . CYS A 1 107 ? 3.519 25.961 5.000 1.00 54.19 107 CYS A N 1
ATOM 756 C CA . CYS A 1 107 ? 2.976 24.733 4.472 1.00 54.19 107 CYS A CA 1
ATOM 757 C C . CYS A 1 107 ? 3.042 23.652 5.563 1.00 54.19 107 CYS A C 1
ATOM 759 O O . CYS A 1 107 ? 4.120 23.454 6.128 1.00 54.19 107 CYS A O 1
ATOM 761 N N . PRO A 1 108 ? 1.928 22.958 5.878 1.00 54.62 108 PRO A N 1
ATOM 762 C CA . PRO A 1 108 ? 1.923 21.941 6.930 1.00 54.62 108 PRO A CA 1
ATOM 763 C C . PRO A 1 108 ? 2.821 20.739 6.600 1.00 54.62 108 PRO A C 1
ATOM 765 O O . PRO A 1 108 ? 3.052 19.886 7.455 1.00 54.62 108 PRO A O 1
ATOM 768 N N . TYR A 1 109 ? 3.341 20.687 5.370 1.00 59.12 109 TYR A N 1
ATOM 769 C CA . TYR A 1 109 ? 4.212 19.641 4.871 1.00 59.12 109 TYR A CA 1
ATOM 770 C C . TYR A 1 109 ? 5.619 20.139 4.583 1.00 59.12 109 TYR A C 1
ATOM 772 O O . TYR A 1 109 ? 5.835 21.233 4.057 1.00 59.12 109 TYR A O 1
ATOM 780 N N . ASN A 1 110 ? 6.580 19.277 4.903 1.00 62.50 110 ASN A N 1
ATOM 781 C CA . ASN A 1 110 ? 7.981 19.491 4.605 1.00 62.50 110 ASN A CA 1
ATOM 782 C C . ASN A 1 110 ? 8.299 18.868 3.242 1.00 62.50 110 ASN A C 1
ATOM 784 O O . ASN A 1 110 ? 8.456 17.658 3.137 1.00 62.50 110 ASN A O 1
ATOM 788 N N . PHE A 1 111 ? 8.425 19.702 2.210 1.00 67.00 111 PHE A N 1
ATOM 789 C CA . PHE A 1 111 ? 8.821 19.265 0.863 1.00 67.00 111 PHE A CA 1
ATOM 790 C C . PHE A 1 111 ? 10.335 19.205 0.665 1.00 67.00 111 PHE A C 1
ATOM 792 O O . PHE A 1 111 ? 10.805 18.957 -0.448 1.00 67.00 111 PHE A O 1
ATOM 799 N N . ASN A 1 112 ? 11.121 19.459 1.715 1.00 70.94 112 ASN A N 1
ATOM 800 C CA . ASN A 1 112 ? 12.563 19.336 1.612 1.00 70.94 112 ASN A CA 1
ATOM 801 C C . ASN A 1 112 ? 12.924 17.875 1.365 1.00 70.94 112 ASN A C 1
ATOM 803 O O . ASN A 1 112 ? 12.498 16.976 2.089 1.00 70.94 112 ASN A O 1
ATOM 807 N N . LYS A 1 113 ? 13.755 17.654 0.349 1.00 76.88 113 LYS A N 1
ATOM 808 C CA . LYS A 1 113 ? 14.274 16.328 0.031 1.00 76.88 113 LYS A CA 1
ATOM 809 C C . LYS A 1 113 ? 15.065 15.789 1.232 1.00 76.88 113 LYS A C 1
ATOM 811 O O . LYS A 1 113 ? 15.985 16.477 1.686 1.00 76.88 113 LYS A O 1
ATOM 816 N N . PRO A 1 114 ? 14.729 14.600 1.758 1.00 81.19 114 PRO A N 1
ATOM 817 C CA . PRO A 1 114 ? 15.409 14.049 2.918 1.00 81.19 114 PRO A CA 1
ATOM 818 C C . PRO A 1 114 ? 16.830 13.598 2.570 1.00 81.19 114 PRO A C 1
ATOM 820 O O . PRO A 1 114 ? 17.140 13.233 1.431 1.00 81.19 114 PRO A O 1
ATOM 823 N N . ALA A 1 115 ? 17.691 13.560 3.586 1.00 84.31 115 ALA A N 1
ATOM 824 C CA . ALA A 1 115 ? 18.935 12.811 3.497 1.00 84.31 115 ALA A CA 1
ATOM 825 C C . ALA A 1 115 ? 18.625 11.312 3.375 1.00 84.31 115 ALA A C 1
ATOM 827 O O . ALA A 1 115 ? 17.682 10.806 3.986 1.00 84.31 115 ALA A O 1
ATOM 828 N N . CYS A 1 116 ? 19.449 10.578 2.632 1.00 84.75 116 CYS A N 1
ATOM 829 C CA . CYS A 1 116 ? 19.227 9.149 2.403 1.00 84.75 116 CYS A CA 1
ATOM 830 C C . CYS A 1 116 ? 19.272 8.290 3.676 1.00 84.75 116 CYS A C 1
ATOM 832 O O . CYS A 1 116 ? 18.657 7.234 3.722 1.00 84.75 116 CYS A O 1
ATOM 834 N N . SER A 1 117 ? 19.938 8.757 4.736 1.00 80.12 117 SER A N 1
ATOM 835 C CA . SER A 1 117 ? 19.967 8.086 6.043 1.00 80.12 117 SER A CA 1
ATOM 836 C C . SER A 1 117 ? 18.642 8.136 6.806 1.00 80.12 117 SER A C 1
ATOM 838 O O . SER A 1 117 ? 18.460 7.366 7.740 1.00 80.12 117 SER A O 1
ATOM 840 N N . THR A 1 118 ? 17.747 9.065 6.464 1.00 75.69 118 THR A N 1
ATOM 841 C CA . THR A 1 118 ? 16.443 9.235 7.128 1.00 75.69 118 THR A CA 1
ATOM 842 C C . THR A 1 118 ? 15.268 8.959 6.197 1.00 75.69 118 THR A C 1
ATOM 844 O O . THR A 1 118 ? 14.130 8.909 6.664 1.00 75.69 118 THR A O 1
ATOM 847 N N . ALA A 1 119 ? 15.531 8.812 4.897 1.00 82.75 119 ALA A N 1
ATOM 848 C CA . ALA A 1 119 ? 14.544 8.451 3.893 1.00 82.75 119 ALA A CA 1
ATOM 849 C C . ALA A 1 119 ? 14.135 6.975 4.018 1.00 82.75 119 ALA A C 1
ATOM 851 O O . ALA A 1 119 ? 14.763 6.193 4.726 1.00 82.75 119 ALA A O 1
ATOM 852 N N . GLU A 1 120 ? 13.071 6.610 3.320 1.00 86.25 120 GLU A N 1
ATOM 853 C CA . GLU A 1 120 ? 12.666 5.223 3.080 1.00 86.25 120 GLU A CA 1
ATOM 854 C C . GLU A 1 120 ? 13.451 4.623 1.892 1.00 86.25 120 GLU A C 1
ATOM 856 O O . GLU A 1 120 ? 14.189 5.372 1.235 1.00 86.25 120 GLU A O 1
ATOM 861 N N . PRO A 1 121 ? 13.343 3.305 1.607 1.00 90.44 121 PRO A N 1
ATOM 862 C CA . PRO A 1 121 ? 14.087 2.668 0.523 1.00 90.44 121 PRO A CA 1
ATOM 863 C C . PRO A 1 121 ? 13.968 3.398 -0.814 1.00 90.44 121 PRO A C 1
ATOM 865 O O . PRO A 1 121 ? 12.921 3.932 -1.171 1.00 90.44 121 PRO A O 1
ATOM 868 N N . GLN A 1 122 ? 15.067 3.421 -1.557 1.00 93.62 122 GLN A N 1
ATOM 869 C CA . GLN A 1 122 ? 15.236 4.241 -2.749 1.00 93.62 122 GLN A CA 1
ATOM 870 C C . GLN A 1 122 ? 15.414 3.406 -4.018 1.00 93.62 122 GLN A C 1
ATOM 872 O O . GLN A 1 122 ? 15.736 2.218 -3.968 1.00 93.62 122 GLN A O 1
ATOM 877 N N . THR A 1 123 ? 15.237 4.069 -5.161 1.00 94.38 123 THR A N 1
ATOM 878 C CA . THR A 1 123 ? 15.250 3.468 -6.506 1.00 94.38 123 THR A CA 1
ATOM 879 C C . THR A 1 123 ? 15.973 4.400 -7.489 1.00 94.38 123 THR A C 1
ATOM 881 O O . THR A 1 123 ? 15.875 5.620 -7.317 1.00 94.38 123 THR A O 1
ATOM 884 N N . PRO A 1 124 ? 16.726 3.915 -8.500 1.00 94.88 124 PRO A N 1
ATOM 885 C CA . PRO A 1 124 ? 16.833 2.540 -9.000 1.00 94.88 124 PRO A CA 1
ATOM 886 C C . PRO A 1 124 ? 17.777 1.620 -8.221 1.00 94.88 124 PRO A C 1
ATOM 888 O O . PRO A 1 124 ? 18.713 2.073 -7.562 1.00 94.88 124 PRO A O 1
ATOM 891 N N . ARG A 1 125 ? 17.538 0.309 -8.337 1.00 93.88 125 ARG A N 1
ATOM 892 C CA . ARG A 1 125 ? 18.228 -0.771 -7.610 1.00 93.88 125 ARG A CA 1
ATOM 893 C C . ARG A 1 125 ? 18.917 -1.765 -8.555 1.00 93.88 125 ARG A C 1
ATOM 895 O O . ARG A 1 125 ? 18.487 -1.951 -9.691 1.00 93.88 125 ARG A O 1
ATOM 902 N N . ASP A 1 126 ? 19.960 -2.434 -8.052 1.00 96.00 126 ASP A N 1
ATOM 903 C CA . ASP A 1 126 ? 20.539 -3.624 -8.686 1.00 96.00 126 ASP A CA 1
ATOM 904 C C . ASP A 1 126 ? 19.659 -4.860 -8.416 1.00 96.00 126 ASP A C 1
ATOM 906 O O . ASP A 1 126 ? 19.484 -5.287 -7.271 1.00 96.00 126 ASP A O 1
ATOM 910 N N . LEU A 1 127 ? 19.077 -5.395 -9.483 1.00 95.25 127 LEU A N 1
ATOM 911 C CA . LEU A 1 127 ? 18.194 -6.561 -9.536 1.00 95.25 127 LEU A CA 1
ATOM 912 C C . LEU A 1 127 ? 18.914 -7.811 -10.067 1.00 95.25 127 LEU A C 1
ATOM 914 O O . LEU A 1 127 ? 18.272 -8.843 -10.278 1.00 95.25 127 LEU A O 1
ATOM 918 N N . SER A 1 128 ? 20.227 -7.723 -10.303 1.00 94.69 128 SER A N 1
ATOM 919 C CA . SER A 1 128 ? 21.065 -8.851 -10.722 1.00 94.69 128 SER A CA 1
ATOM 920 C C . SER A 1 128 ? 21.005 -9.985 -9.699 1.00 94.69 128 SER A C 1
ATOM 922 O O . SER A 1 128 ? 20.763 -9.769 -8.505 1.00 94.69 128 SER A O 1
ATOM 924 N N . THR A 1 129 ? 21.243 -11.214 -10.148 1.00 89.50 129 THR A N 1
ATOM 925 C CA . THR A 1 129 ? 21.229 -12.385 -9.269 1.00 89.50 129 THR A CA 1
ATOM 926 C C . THR A 1 129 ? 22.223 -12.207 -8.114 1.00 89.50 129 THR A C 1
ATOM 928 O O . THR A 1 129 ? 23.404 -11.932 -8.315 1.00 89.50 129 THR A O 1
ATOM 931 N N . GLY A 1 130 ? 21.734 -12.344 -6.877 1.00 86.31 130 GLY A N 1
ATOM 932 C CA . GLY A 1 130 ? 22.532 -12.175 -5.657 1.00 86.31 130 GLY A CA 1
ATOM 933 C C . GLY A 1 130 ? 22.728 -10.727 -5.184 1.00 86.31 130 GLY A C 1
ATOM 934 O O . GLY A 1 130 ? 23.388 -10.517 -4.164 1.00 86.31 130 GLY A O 1
ATOM 935 N N . ALA A 1 131 ? 22.160 -9.727 -5.867 1.00 88.50 131 ALA A N 1
ATOM 936 C CA . ALA A 1 131 ? 22.214 -8.337 -5.421 1.00 88.50 131 ALA A CA 1
ATOM 937 C C . ALA A 1 131 ? 21.342 -8.113 -4.174 1.00 88.50 131 ALA A C 1
ATOM 939 O O . ALA A 1 131 ? 20.128 -8.333 -4.183 1.00 88.50 131 ALA A O 1
ATOM 940 N N . THR A 1 132 ? 21.943 -7.617 -3.092 1.00 87.88 132 THR A N 1
ATOM 941 C CA . THR A 1 132 ? 21.265 -7.368 -1.810 1.00 87.88 132 THR A CA 1
ATOM 942 C C . THR A 1 132 ? 21.026 -5.879 -1.565 1.00 87.88 132 THR A C 1
ATOM 944 O O . THR A 1 132 ? 21.628 -5.018 -2.201 1.00 87.88 132 THR A O 1
ATOM 947 N N . GLY A 1 133 ? 20.127 -5.566 -0.639 1.00 88.75 133 GLY A N 1
ATOM 948 C CA . GLY A 1 133 ? 19.973 -4.226 -0.072 1.00 88.75 133 GLY A CA 1
ATOM 949 C C . GLY A 1 133 ? 19.976 -4.291 1.449 1.00 88.75 133 GLY A C 1
ATOM 950 O O . GLY A 1 133 ? 19.968 -5.388 2.015 1.00 88.75 133 GLY A O 1
ATOM 951 N N . SER A 1 134 ? 19.985 -3.135 2.101 1.00 86.88 134 SER A N 1
ATOM 952 C CA . SER A 1 134 ? 20.103 -3.058 3.561 1.00 86.88 134 SER A CA 1
ATOM 953 C C . SER A 1 134 ? 18.833 -2.581 4.260 1.00 86.88 134 SER A C 1
ATOM 955 O O . SER A 1 134 ? 18.668 -2.881 5.443 1.00 86.88 134 SER A O 1
ATOM 957 N N . MET A 1 135 ? 17.936 -1.877 3.564 1.00 82.88 135 MET A N 1
ATOM 958 C CA . MET A 1 135 ? 16.781 -1.236 4.197 1.00 82.88 135 MET A CA 1
ATOM 959 C C . MET A 1 135 ? 15.567 -2.158 4.287 1.00 82.88 135 MET A C 1
ATOM 961 O O . MET A 1 135 ? 15.243 -2.870 3.340 1.00 82.88 135 MET A O 1
ATOM 965 N N . VAL A 1 136 ? 14.855 -2.101 5.407 1.00 81.62 136 VAL A N 1
ATOM 966 C CA . VAL A 1 136 ? 13.524 -2.703 5.547 1.00 81.62 136 VAL A CA 1
ATOM 967 C C . VAL A 1 136 ? 12.501 -1.637 5.143 1.00 81.62 136 VAL A C 1
ATOM 969 O O . VAL A 1 136 ? 12.595 -0.517 5.650 1.00 81.62 136 VAL A O 1
ATOM 972 N N . PRO A 1 137 ? 11.584 -1.918 4.201 1.00 82.75 137 PRO A N 1
ATOM 973 C CA . PRO A 1 137 ? 10.570 -0.945 3.825 1.00 82.75 137 PRO A CA 1
ATOM 974 C C . PRO A 1 137 ? 9.545 -0.799 4.947 1.00 82.75 137 PRO A C 1
ATOM 976 O O . PRO A 1 137 ? 9.310 -1.744 5.689 1.00 82.75 137 PRO A O 1
ATOM 979 N N . LYS A 1 138 ? 8.910 0.368 5.055 1.00 77.31 138 LYS A N 1
ATOM 980 C CA . LYS A 1 138 ? 7.781 0.581 5.983 1.00 77.31 138 LYS A CA 1
ATOM 981 C C . LYS A 1 138 ? 6.457 0.810 5.275 1.00 77.31 138 LYS A C 1
ATOM 983 O O . LYS A 1 138 ? 5.431 0.972 5.920 1.00 77.31 138 LYS A O 1
ATOM 988 N N . ALA A 1 139 ? 6.477 0.844 3.947 1.00 81.12 139 ALA A N 1
ATOM 989 C CA . ALA A 1 139 ? 5.292 0.835 3.111 1.00 81.12 139 ALA A CA 1
ATOM 990 C C . ALA A 1 139 ? 5.053 -0.584 2.592 1.00 81.12 139 ALA A C 1
ATOM 992 O O . ALA A 1 139 ? 5.991 -1.275 2.180 1.00 81.12 139 ALA A O 1
ATOM 993 N N . ALA A 1 140 ? 3.795 -1.011 2.596 1.00 83.94 140 ALA A N 1
ATOM 994 C CA . ALA A 1 140 ? 3.416 -2.283 2.009 1.00 83.94 140 ALA A CA 1
ATOM 995 C C . ALA A 1 140 ? 3.685 -2.273 0.494 1.00 83.94 140 ALA A C 1
ATOM 997 O O . ALA A 1 140 ? 3.382 -1.306 -0.204 1.00 83.94 140 ALA A O 1
ATOM 998 N N . THR A 1 141 ? 4.241 -3.370 -0.020 1.00 89.44 141 THR A N 1
ATOM 999 C CA . THR A 1 141 ? 4.373 -3.573 -1.470 1.00 89.44 141 THR A CA 1
ATOM 1000 C C . THR A 1 141 ? 3.027 -4.035 -2.023 1.00 89.44 141 THR A C 1
ATOM 1002 O O . THR A 1 141 ? 2.421 -4.964 -1.480 1.00 89.44 141 THR A O 1
ATOM 1005 N N . LEU A 1 142 ? 2.546 -3.375 -3.076 1.00 87.69 142 LEU A N 1
ATOM 1006 C CA . LEU A 1 142 ? 1.283 -3.729 -3.724 1.00 87.69 142 LEU A CA 1
ATOM 1007 C C . LEU A 1 142 ? 1.456 -4.908 -4.685 1.00 87.69 142 LEU A C 1
ATOM 1009 O O . LEU A 1 142 ? 2.454 -5.004 -5.399 1.00 87.69 142 LEU A O 1
ATOM 1013 N N . THR A 1 143 ? 0.461 -5.792 -4.698 1.00 89.38 143 THR A N 1
ATOM 1014 C CA . THR A 1 143 ? 0.372 -6.935 -5.626 1.00 89.38 143 THR A CA 1
ATOM 1015 C C . THR A 1 143 ? 0.010 -6.481 -7.044 1.00 89.38 143 THR A C 1
ATOM 1017 O O . THR A 1 143 ? -0.501 -5.375 -7.223 1.00 89.38 143 THR A O 1
ATOM 1020 N N . ASP A 1 144 ? 0.177 -7.346 -8.049 1.00 86.69 144 ASP A N 1
ATOM 1021 C CA . ASP A 1 144 ? -0.302 -7.087 -9.420 1.00 86.69 144 ASP A CA 1
ATOM 1022 C C . ASP A 1 144 ? -1.795 -6.743 -9.463 1.00 86.69 144 ASP A C 1
ATOM 1024 O O . ASP A 1 144 ? -2.202 -5.812 -10.151 1.00 86.69 144 ASP A O 1
ATOM 1028 N N . ALA A 1 145 ? -2.625 -7.453 -8.692 1.00 86.81 145 ALA A N 1
ATOM 1029 C CA . ALA A 1 145 ? -4.060 -7.182 -8.633 1.00 86.81 145 ALA A CA 1
ATOM 1030 C C . ALA A 1 145 ? -4.353 -5.780 -8.074 1.00 86.81 145 ALA A C 1
ATOM 1032 O O . ALA A 1 145 ? -5.188 -5.062 -8.619 1.00 86.81 145 ALA A O 1
ATOM 1033 N N . GLN A 1 146 ? -3.635 -5.368 -7.024 1.00 90.31 146 GLN A N 1
ATOM 1034 C CA . GLN A 1 146 ? -3.760 -4.027 -6.450 1.00 90.31 146 GLN A CA 1
ATOM 1035 C C . GLN A 1 146 ? -3.211 -2.947 -7.394 1.00 90.31 146 GLN A C 1
ATOM 1037 O O . GLN A 1 146 ? -3.802 -1.878 -7.476 1.00 90.31 146 GLN A O 1
ATOM 1042 N N . ALA A 1 147 ? -2.127 -3.211 -8.129 1.00 89.06 147 ALA A N 1
ATOM 1043 C CA . ALA A 1 147 ? -1.585 -2.284 -9.122 1.00 89.06 147 ALA A CA 1
ATOM 1044 C C . ALA A 1 147 ? -2.536 -2.091 -10.310 1.00 89.06 147 ALA A C 1
ATOM 1046 O O . ALA A 1 147 ? -2.836 -0.960 -10.676 1.00 89.06 147 ALA A O 1
ATOM 1047 N N . ASN A 1 148 ? -3.084 -3.185 -10.845 1.00 85.00 148 ASN A N 1
ATOM 1048 C CA . ASN A 1 148 ? -4.045 -3.161 -11.950 1.00 85.00 148 ASN A CA 1
ATOM 1049 C C . ASN A 1 148 ? -5.393 -2.537 -11.557 1.00 85.00 148 ASN A C 1
ATOM 1051 O O . ASN A 1 148 ? -6.161 -2.132 -12.427 1.00 85.00 148 ASN A O 1
ATOM 1055 N N . PHE A 1 149 ? -5.691 -2.465 -10.258 1.00 85.69 149 PHE A N 1
ATOM 1056 C CA . PHE A 1 149 ? -6.844 -1.739 -9.734 1.00 85.69 149 PHE A CA 1
ATOM 1057 C C . PHE A 1 149 ? -6.652 -0.214 -9.775 1.00 85.69 149 PHE A C 1
ATOM 1059 O O . PHE A 1 149 ? -7.628 0.529 -9.882 1.00 85.69 149 PHE A O 1
ATOM 1066 N N . LEU A 1 150 ? -5.408 0.269 -9.689 1.00 86.56 150 LEU A N 1
ATOM 1067 C CA . LEU A 1 150 ? -5.110 1.697 -9.730 1.00 86.56 150 LEU A CA 1
ATOM 1068 C C . LEU A 1 150 ? -5.213 2.232 -11.173 1.00 86.56 150 LEU A C 1
ATOM 1070 O O . LEU A 1 150 ? -4.692 1.602 -12.101 1.00 86.56 150 LEU A O 1
ATOM 1074 N N . PRO A 1 151 ? -5.801 3.425 -11.382 1.00 85.38 151 PRO A N 1
ATOM 1075 C CA . PRO A 1 151 ? -5.805 4.073 -12.690 1.00 85.38 151 PRO A CA 1
ATOM 1076 C C . PRO A 1 151 ? -4.388 4.261 -13.244 1.00 85.38 151 PRO A C 1
ATOM 1078 O O . PRO A 1 151 ? -3.506 4.735 -12.524 1.00 85.38 151 PRO A O 1
ATOM 1081 N N . LEU A 1 152 ? -4.181 3.941 -14.525 1.00 86.88 152 LEU A N 1
ATOM 1082 C CA . LEU A 1 152 ? -2.976 4.331 -15.259 1.00 86.88 152 LEU A CA 1
ATOM 1083 C C . LEU A 1 152 ? -3.029 5.847 -15.491 1.00 86.88 152 LEU A C 1
ATOM 1085 O O . LEU A 1 152 ? -3.997 6.350 -16.052 1.00 86.88 152 LEU A O 1
ATOM 1089 N N . VAL A 1 153 ? -2.012 6.577 -15.035 1.00 86.50 153 VAL A N 1
ATOM 1090 C CA . VAL A 1 153 ? -2.001 8.051 -15.047 1.00 86.50 153 VAL A CA 1
ATOM 1091 C C . VAL A 1 153 ? -0.906 8.649 -15.913 1.00 86.50 153 VAL A C 1
ATOM 1093 O O . VAL A 1 153 ? -1.005 9.816 -16.280 1.00 86.50 153 VAL A O 1
ATOM 1096 N N . ASN A 1 154 ? 0.143 7.891 -16.226 1.00 90.75 154 ASN A N 1
ATOM 1097 C CA . ASN A 1 154 ? 1.238 8.357 -17.068 1.00 90.75 154 ASN A CA 1
ATOM 1098 C C . ASN A 1 154 ? 1.943 7.163 -17.716 1.00 90.75 154 ASN A C 1
ATOM 1100 O O . ASN A 1 154 ? 2.140 6.134 -17.074 1.00 90.75 154 ASN A O 1
ATOM 1104 N N . VAL A 1 155 ? 2.411 7.344 -18.948 1.00 93.19 155 VAL A N 1
ATOM 1105 C CA . VAL A 1 155 ? 3.396 6.461 -19.579 1.00 93.19 155 VAL A CA 1
ATOM 1106 C C . VAL A 1 155 ? 4.552 7.325 -20.054 1.00 93.19 155 VAL A C 1
ATOM 1108 O O . VAL A 1 155 ? 4.325 8.343 -20.693 1.00 93.19 155 VAL A O 1
ATOM 1111 N N . HIS A 1 156 ? 5.780 6.975 -19.696 1.00 94.88 156 HIS A N 1
ATOM 1112 C CA . HIS A 1 156 ? 6.979 7.659 -20.183 1.00 94.88 156 HIS A CA 1
ATOM 1113 C C . HIS A 1 156 ? 8.121 6.657 -20.308 1.00 94.88 156 HIS A C 1
ATOM 1115 O O . HIS A 1 156 ? 7.976 5.499 -19.921 1.00 94.88 156 HIS A O 1
ATOM 1121 N N . PHE A 1 157 ? 9.251 7.071 -20.872 1.00 95.88 157 PHE A N 1
ATOM 1122 C CA . PHE A 1 157 ? 10.382 6.169 -21.047 1.00 95.88 157 PHE A CA 1
ATOM 1123 C C . PHE A 1 157 ? 11.722 6.856 -20.818 1.00 95.88 157 PHE A C 1
ATOM 1125 O O . PHE A 1 157 ? 11.865 8.061 -21.008 1.00 95.88 157 PHE A O 1
ATOM 1132 N N . HIS A 1 158 ? 12.711 6.069 -20.409 1.00 95.62 158 HIS A N 1
ATOM 1133 C CA . HIS A 1 158 ? 14.080 6.492 -20.139 1.00 95.62 158 HIS A CA 1
ATOM 1134 C C . HIS A 1 158 ? 15.046 5.931 -21.185 1.00 95.62 158 HIS A C 1
ATOM 1136 O O . HIS A 1 158 ? 14.816 4.858 -21.743 1.00 95.62 158 HIS A O 1
ATOM 1142 N N . LEU A 1 159 ? 16.144 6.646 -21.455 1.00 95.94 159 LEU A N 1
ATOM 1143 C CA . LEU A 1 159 ? 17.236 6.126 -22.284 1.00 95.94 159 LEU A CA 1
ATOM 1144 C C . LEU A 1 159 ? 18.057 5.111 -21.479 1.00 95.94 159 LEU A C 1
ATOM 1146 O O . LEU A 1 159 ? 18.876 5.499 -20.652 1.00 95.94 159 LEU A O 1
ATOM 1150 N N . GLY A 1 160 ? 17.905 3.824 -21.777 1.00 95.81 160 GLY A N 1
ATOM 1151 C CA . GLY A 1 160 ? 18.446 2.729 -20.974 1.00 95.81 160 GLY A CA 1
ATOM 1152 C C . GLY A 1 160 ? 17.631 2.477 -19.704 1.00 95.81 160 GLY A C 1
ATOM 1153 O O . GLY A 1 160 ? 16.799 3.289 -19.302 1.00 95.81 160 GLY A O 1
ATOM 1154 N N . ALA A 1 161 ? 17.882 1.337 -19.070 1.00 97.00 161 ALA A N 1
ATOM 1155 C CA . ALA A 1 161 ? 17.263 0.983 -17.806 1.00 97.00 161 ALA A CA 1
ATOM 1156 C C . ALA A 1 161 ? 17.845 1.809 -16.657 1.00 97.00 161 ALA A C 1
ATOM 1158 O O . ALA A 1 161 ? 19.058 1.930 -16.497 1.00 97.00 161 ALA A O 1
ATOM 1159 N N . GLU A 1 162 ? 16.984 2.401 -15.842 1.00 94.69 162 GLU A N 1
ATOM 1160 C CA . GLU A 1 162 ? 17.370 2.974 -14.561 1.00 94.69 162 GLU A CA 1
ATOM 1161 C C . GLU A 1 162 ? 17.840 1.869 -13.614 1.00 94.69 162 GLU A C 1
ATOM 1163 O O . GLU A 1 162 ? 18.854 2.020 -12.929 1.00 94.69 162 GLU A O 1
ATOM 1168 N N . HIS A 1 163 ? 17.133 0.739 -13.624 1.00 96.12 163 HIS A N 1
ATOM 1169 C CA . HIS A 1 163 ? 17.509 -0.473 -12.907 1.00 96.12 163 HIS A CA 1
ATOM 1170 C C . HIS A 1 163 ? 18.674 -1.192 -13.582 1.00 96.12 163 HIS A C 1
ATOM 1172 O O . HIS A 1 163 ? 18.884 -1.083 -14.787 1.00 96.12 163 HIS A O 1
ATOM 1178 N N . LYS A 1 164 ? 19.393 -2.004 -12.807 1.00 96.62 164 LYS A N 1
ATOM 1179 C CA . LYS A 1 164 ? 20.384 -2.947 -13.337 1.00 96.62 164 LYS A CA 1
ATOM 1180 C C . LYS A 1 164 ? 19.873 -4.372 -13.164 1.00 96.62 164 LYS A C 1
ATOM 1182 O O . LYS A 1 164 ? 19.363 -4.688 -12.096 1.00 96.62 164 LYS A O 1
ATOM 1187 N N . SER A 1 165 ? 20.035 -5.237 -14.157 1.00 97.06 165 SER A N 1
ATOM 1188 C CA . SER A 1 165 ? 19.763 -6.676 -14.029 1.00 97.06 165 SER A CA 1
ATOM 1189 C C . SER A 1 165 ? 20.819 -7.503 -14.760 1.00 97.06 165 SER A C 1
ATOM 1191 O O . SER A 1 165 ? 21.664 -6.960 -15.468 1.00 97.06 165 SER A O 1
ATOM 1193 N N . ASP A 1 166 ? 20.748 -8.831 -14.651 1.00 96.38 166 ASP A N 1
ATOM 1194 C CA . ASP A 1 166 ? 21.612 -9.716 -15.441 1.00 96.38 166 ASP A CA 1
ATOM 1195 C C . ASP A 1 166 ? 21.378 -9.571 -16.960 1.00 96.38 166 ASP A C 1
ATOM 1197 O O . ASP A 1 166 ? 22.307 -9.785 -17.738 1.00 96.38 166 ASP A O 1
ATOM 1201 N N . ALA A 1 167 ? 20.169 -9.175 -17.385 1.00 96.50 167 ALA A N 1
ATOM 1202 C CA . ALA A 1 167 ? 19.800 -9.006 -18.793 1.00 96.50 167 ALA A CA 1
ATOM 1203 C C . ALA A 1 167 ? 20.099 -7.600 -19.349 1.00 96.50 167 ALA A C 1
ATOM 1205 O O . ALA A 1 167 ? 20.203 -7.434 -20.563 1.00 96.50 167 ALA A O 1
ATOM 1206 N N . TYR A 1 168 ? 20.247 -6.590 -18.487 1.00 96.31 168 TYR A N 1
ATOM 1207 C CA . TYR A 1 168 ? 20.621 -5.222 -18.854 1.00 96.31 168 TYR A CA 1
ATOM 1208 C C . TYR A 1 168 ? 21.563 -4.633 -17.789 1.00 96.31 168 TYR A C 1
ATOM 1210 O O . TYR A 1 168 ? 21.162 -4.107 -16.753 1.00 96.31 168 TYR A O 1
ATOM 1218 N N . ASN A 1 169 ? 22.869 -4.742 -18.028 1.00 96.31 169 ASN A N 1
ATOM 1219 C CA . ASN A 1 169 ? 23.908 -4.293 -17.090 1.00 96.31 169 ASN A CA 1
ATOM 1220 C C . ASN A 1 169 ? 25.019 -3.465 -17.739 1.00 96.31 169 ASN A C 1
ATOM 1222 O O . ASN A 1 169 ? 25.968 -3.095 -17.051 1.00 96.31 169 ASN A O 1
ATOM 1226 N N . ASN A 1 170 ? 24.923 -3.160 -19.034 1.00 96.31 170 ASN A N 1
ATOM 1227 C CA . ASN A 1 170 ? 25.962 -2.406 -19.720 1.00 96.31 170 ASN A CA 1
ATOM 1228 C C . ASN A 1 170 ? 25.839 -0.908 -19.408 1.00 96.31 170 ASN A C 1
ATOM 1230 O O . ASN A 1 170 ? 24.956 -0.232 -19.930 1.00 96.31 170 ASN A O 1
ATOM 1234 N N . ASP A 1 171 ? 26.748 -0.378 -18.598 1.00 95.06 171 ASP A N 1
ATOM 1235 C CA . ASP A 1 171 ? 26.790 1.024 -18.174 1.00 95.06 171 ASP A CA 1
ATOM 1236 C C . ASP A 1 171 ? 27.783 1.885 -18.970 1.00 95.06 171 ASP A C 1
ATOM 1238 O O . ASP A 1 171 ? 28.014 3.038 -18.610 1.00 95.06 171 ASP A O 1
ATOM 1242 N N . THR A 1 172 ? 28.345 1.378 -20.074 1.00 94.56 172 THR A N 1
ATOM 1243 C CA . THR A 1 172 ? 29.379 2.081 -20.862 1.00 94.56 172 THR A CA 1
ATOM 1244 C C . THR A 1 172 ? 28.946 3.497 -21.257 1.00 94.56 172 THR A C 1
ATOM 1246 O O . THR A 1 172 ? 29.714 4.452 -21.110 1.00 94.56 172 THR A O 1
ATOM 1249 N N . ASP A 1 173 ? 27.703 3.651 -21.723 1.00 92.06 173 ASP A N 1
ATOM 1250 C CA . ASP A 1 173 ? 27.148 4.947 -22.122 1.00 92.06 173 ASP A CA 1
ATOM 1251 C C . ASP A 1 173 ? 26.959 5.882 -20.916 1.00 92.06 173 ASP A C 1
ATOM 1253 O O . ASP A 1 173 ? 27.259 7.076 -20.999 1.00 92.06 173 ASP A O 1
ATOM 1257 N N . ALA A 1 174 ? 26.509 5.339 -19.781 1.00 91.75 174 ALA A N 1
ATOM 1258 C CA . ALA A 1 174 ? 26.336 6.080 -18.536 1.00 91.75 174 ALA A CA 1
ATOM 1259 C C . ALA A 1 174 ? 27.689 6.556 -17.981 1.00 91.75 174 ALA A C 1
ATOM 1261 O O . ALA A 1 174 ? 27.843 7.728 -17.643 1.00 91.75 174 ALA A O 1
ATOM 1262 N N . MET A 1 175 ? 28.703 5.685 -17.971 1.00 91.00 175 MET A N 1
ATOM 1263 C CA . MET A 1 175 ? 30.069 6.016 -17.560 1.00 91.00 175 MET A CA 1
ATOM 1264 C C . MET A 1 175 ? 30.694 7.086 -18.457 1.00 91.00 175 MET A C 1
ATOM 1266 O O . MET A 1 175 ? 31.328 8.015 -17.957 1.00 91.00 175 MET A O 1
ATOM 1270 N N . ALA A 1 176 ? 30.517 6.983 -19.778 1.00 90.19 176 ALA A N 1
ATOM 1271 C CA . ALA A 1 176 ? 31.001 7.991 -20.717 1.00 90.19 176 ALA A CA 1
ATOM 1272 C C . ALA A 1 176 ? 30.300 9.342 -20.499 1.00 90.19 176 ALA A C 1
ATOM 1274 O O . ALA A 1 176 ? 30.951 10.393 -20.520 1.00 90.19 176 ALA A O 1
ATOM 1275 N N . TYR A 1 177 ? 28.988 9.317 -20.240 1.00 88.38 177 TYR A N 1
ATOM 1276 C CA . TYR A 1 177 ? 28.221 10.506 -19.888 1.00 88.38 177 TYR A CA 1
ATOM 1277 C C . TYR A 1 177 ? 28.727 11.132 -18.581 1.00 88.38 177 TYR A C 1
ATOM 1279 O O . TYR A 1 177 ? 28.991 12.333 -18.547 1.00 88.38 177 TYR A O 1
ATOM 1287 N N . ASP A 1 178 ? 28.924 10.353 -17.521 1.00 85.62 178 ASP A N 1
ATOM 1288 C CA . ASP A 1 178 ? 29.370 10.863 -16.220 1.00 85.62 178 ASP A CA 1
ATOM 1289 C C . ASP A 1 178 ? 30.828 11.365 -16.277 1.00 85.62 178 ASP A C 1
ATOM 1291 O O . ASP A 1 178 ? 31.148 12.437 -15.764 1.00 85.62 178 ASP A O 1
ATOM 1295 N N . ALA A 1 179 ? 31.717 10.677 -17.001 1.00 85.69 179 ALA A N 1
ATOM 1296 C CA . ALA A 1 179 ? 33.111 11.098 -17.180 1.00 85.69 179 ALA A CA 1
ATOM 1297 C C . ALA A 1 179 ? 33.249 12.427 -17.945 1.00 85.69 179 ALA A C 1
ATOM 1299 O O . ALA A 1 179 ? 34.194 13.187 -17.726 1.00 85.69 179 ALA A O 1
ATOM 1300 N N . ALA A 1 180 ? 32.298 12.742 -18.827 1.00 80.69 180 ALA A N 1
ATOM 1301 C CA . ALA A 1 180 ? 32.301 13.983 -19.594 1.00 80.69 180 ALA A CA 1
ATOM 1302 C C . ALA A 1 180 ? 31.853 15.226 -18.781 1.00 80.69 180 ALA A C 1
ATOM 1304 O O . ALA A 1 180 ? 31.760 16.311 -19.358 1.00 80.69 180 ALA A O 1
ATOM 1305 N N . SER A 1 181 ? 31.517 15.107 -17.482 1.00 64.06 181 SER A N 1
ATOM 1306 C CA . SER A 1 181 ? 30.777 16.135 -16.720 1.00 64.06 181 SER A CA 1
ATOM 1307 C C . SER A 1 181 ? 31.619 17.045 -15.809 1.00 64.06 181 SER A C 1
ATOM 1309 O O . SER A 1 181 ? 31.187 17.384 -14.708 1.00 64.06 181 SER A O 1
ATOM 1311 N N . SER A 1 182 ? 32.793 17.522 -16.233 1.00 53.81 182 SER A N 1
ATOM 1312 C CA . SER A 1 182 ? 33.594 18.456 -15.411 1.00 53.81 182 SER A CA 1
ATOM 1313 C C . SER A 1 182 ? 33.079 19.917 -15.391 1.00 53.81 182 SER A C 1
ATOM 1315 O O . SER A 1 182 ? 33.825 20.818 -15.009 1.00 53.81 182 SER A O 1
ATOM 1317 N N . GLY A 1 183 ? 31.835 20.199 -15.813 1.00 55.50 183 GLY A N 1
ATOM 1318 C CA . GLY A 1 183 ? 31.256 21.553 -15.858 1.00 55.50 183 GLY A CA 1
ATOM 1319 C C . GLY A 1 183 ? 29.721 21.591 -15.945 1.00 55.50 183 GLY A C 1
ATOM 1320 O O . GLY A 1 183 ? 29.082 20.568 -16.186 1.00 55.50 183 GLY A O 1
ATOM 1321 N N . ARG A 1 184 ? 29.123 22.785 -15.752 1.00 43.66 184 ARG A N 1
ATOM 1322 C CA . ARG A 1 184 ? 27.667 23.032 -15.855 1.00 43.66 184 ARG A CA 1
ATOM 1323 C C . ARG A 1 184 ? 27.179 22.635 -17.253 1.00 43.66 184 ARG A C 1
ATOM 1325 O O . ARG A 1 184 ? 27.504 23.310 -18.229 1.00 43.66 184 ARG A O 1
ATOM 1332 N N . ARG A 1 185 ? 26.398 21.558 -17.348 1.00 60.34 185 ARG A N 1
ATOM 1333 C CA . ARG A 1 185 ? 25.786 21.117 -18.606 1.00 60.34 185 ARG A CA 1
ATOM 1334 C C . ARG A 1 185 ? 24.612 22.033 -18.956 1.00 60.34 185 ARG A C 1
ATOM 1336 O O . ARG A 1 185 ? 23.740 22.266 -18.124 1.00 60.34 185 ARG A O 1
ATOM 1343 N N . LEU A 1 186 ? 24.597 22.550 -20.183 1.00 47.56 186 LEU A N 1
ATOM 1344 C CA . LEU A 1 186 ? 23.374 23.061 -20.798 1.00 47.56 186 LEU A CA 1
ATOM 1345 C C . LEU A 1 186 ? 22.570 21.832 -21.242 1.00 47.56 186 LEU A C 1
ATOM 1347 O O . LEU A 1 186 ? 23.120 20.965 -21.926 1.00 47.56 186 LEU A O 1
ATOM 1351 N N . ALA A 1 187 ? 21.324 21.726 -20.779 1.00 51.66 187 ALA A N 1
ATOM 1352 C CA . ALA A 1 187 ? 20.429 20.608 -21.059 1.00 51.66 187 ALA A CA 1
ATOM 1353 C C . ALA A 1 187 ? 20.378 20.336 -22.569 1.00 51.66 187 ALA A C 1
ATOM 1355 O O . ALA A 1 187 ? 19.982 21.206 -23.339 1.00 51.66 187 ALA A O 1
ATOM 1356 N N . SER A 1 188 ? 20.844 19.166 -23.000 1.00 58.25 188 SER A N 1
ATOM 1357 C CA . SER A 1 188 ? 20.633 18.727 -24.385 1.00 58.25 188 SER A CA 1
ATOM 1358 C C . SER A 1 188 ? 20.452 17.220 -24.499 1.00 58.25 188 SER A C 1
ATOM 1360 O O . SER A 1 188 ? 19.575 16.820 -25.247 1.00 58.25 188 SER A O 1
ATOM 1362 N N . ASN A 1 189 ? 21.161 16.399 -23.707 1.00 75.06 189 ASN A N 1
ATOM 1363 C CA . ASN A 1 189 ? 21.014 14.939 -23.771 1.00 75.06 189 ASN A CA 1
ATOM 1364 C C . ASN A 1 189 ? 20.682 14.320 -22.400 1.00 75.06 189 ASN A C 1
ATOM 1366 O O . ASN A 1 189 ? 21.350 14.667 -21.417 1.00 75.06 189 ASN A O 1
ATOM 1370 N N . PRO A 1 190 ? 19.707 13.390 -22.326 1.00 87.88 190 PRO A N 1
ATOM 1371 C CA . PRO A 1 190 ? 19.422 12.626 -21.113 1.00 87.88 190 PRO A CA 1
ATOM 1372 C C . PRO A 1 190 ? 20.630 11.763 -20.721 1.00 87.88 190 PRO A C 1
ATOM 1374 O O . PRO A 1 190 ? 21.373 11.286 -21.581 1.00 87.88 190 PRO A O 1
ATOM 1377 N N . ARG A 1 191 ? 20.836 11.551 -19.413 1.00 90.75 191 ARG A N 1
ATOM 1378 C CA . ARG A 1 191 ? 21.851 10.601 -18.928 1.00 90.75 191 ARG A CA 1
ATOM 1379 C C . ARG A 1 191 ? 21.397 9.183 -19.294 1.00 90.75 191 ARG A C 1
ATOM 1381 O O . ARG A 1 191 ? 20.303 8.821 -18.870 1.00 90.75 191 ARG A O 1
ATOM 1388 N N . PRO A 1 192 ? 22.203 8.388 -20.010 1.00 93.75 192 PRO A N 1
ATOM 1389 C CA . PRO A 1 192 ? 21.876 6.992 -20.270 1.00 93.75 192 PRO A CA 1
ATOM 1390 C C . PRO A 1 192 ? 21.884 6.146 -18.988 1.00 93.75 192 PRO A C 1
ATOM 1392 O O . PRO A 1 192 ? 22.668 6.406 -18.071 1.00 93.75 192 PRO A O 1
ATOM 1395 N N . GLY A 1 193 ? 21.034 5.128 -18.947 1.00 95.44 193 GLY A N 1
ATOM 1396 C CA . GLY A 1 193 ? 21.026 4.053 -17.960 1.00 95.44 193 GLY A CA 1
ATOM 1397 C C . GLY A 1 193 ? 21.800 2.813 -18.418 1.00 95.44 193 GLY A C 1
ATOM 1398 O O . GLY A 1 193 ? 22.691 2.892 -19.268 1.00 95.44 193 GLY A O 1
ATOM 1399 N N . PHE A 1 194 ? 21.447 1.660 -17.855 1.00 97.75 194 PHE A N 1
ATOM 1400 C CA . PHE A 1 194 ? 21.984 0.355 -18.221 1.00 97.75 194 PHE A CA 1
ATOM 1401 C C . PHE A 1 194 ? 21.370 -0.133 -19.533 1.00 97.75 194 PHE A C 1
ATOM 1403 O O . PHE A 1 194 ? 20.153 -0.159 -19.714 1.00 97.75 194 PHE A O 1
ATOM 1410 N N . MET A 1 195 ? 22.225 -0.520 -20.470 1.00 97.69 195 MET A N 1
ATOM 1411 C CA . MET A 1 195 ? 21.819 -0.968 -21.794 1.00 97.69 195 MET A CA 1
ATOM 1412 C C . MET A 1 195 ? 21.718 -2.489 -21.862 1.00 97.69 195 MET A C 1
ATOM 1414 O O . MET A 1 195 ? 22.473 -3.213 -21.202 1.00 97.69 195 MET A O 1
ATOM 1418 N N . CYS A 1 196 ? 20.827 -2.971 -22.724 1.00 97.44 196 CYS A N 1
ATOM 1419 C CA . CYS A 1 196 ? 20.829 -4.370 -23.126 1.00 97.44 196 CYS A CA 1
ATOM 1420 C C . CYS A 1 196 ? 22.098 -4.716 -23.930 1.00 97.44 196 CYS A C 1
ATOM 1422 O O . CYS A 1 196 ? 22.656 -3.846 -24.614 1.00 97.44 196 CYS A O 1
ATOM 1424 N N . PRO A 1 197 ? 22.553 -5.980 -23.895 1.00 95.06 197 PRO A N 1
ATOM 1425 C CA . PRO A 1 197 ? 23.656 -6.452 -24.722 1.00 95.06 197 PRO A CA 1
ATOM 1426 C C . PRO A 1 197 ? 23.390 -6.231 -26.217 1.00 95.06 197 PRO A C 1
ATOM 1428 O O . PRO A 1 197 ? 22.273 -6.406 -26.701 1.00 95.06 197 PRO A O 1
ATOM 1431 N N . THR A 1 198 ? 24.422 -5.829 -26.957 1.00 93.88 198 THR A N 1
ATOM 1432 C CA . THR A 1 198 ? 24.351 -5.568 -28.412 1.00 93.88 198 THR A CA 1
ATOM 1433 C C . THR A 1 198 ? 25.275 -6.475 -29.222 1.00 93.88 198 THR A C 1
ATOM 1435 O O . THR A 1 198 ? 25.235 -6.470 -30.447 1.00 93.88 198 THR A O 1
ATOM 1438 N N . ASP A 1 199 ? 26.087 -7.284 -28.549 1.00 91.25 199 ASP A N 1
ATOM 1439 C CA . ASP A 1 199 ? 27.082 -8.197 -29.115 1.00 91.25 199 ASP A CA 1
ATOM 1440 C C . ASP A 1 199 ? 26.472 -9.308 -29.981 1.00 91.25 199 ASP A C 1
ATOM 1442 O O . ASP A 1 199 ? 27.139 -9.844 -30.865 1.00 91.25 199 ASP A O 1
ATOM 1446 N N . THR A 1 200 ? 25.198 -9.625 -29.756 1.00 89.19 200 THR A N 1
ATOM 1447 C CA . THR A 1 200 ? 24.447 -10.631 -30.517 1.00 89.19 200 THR A CA 1
ATOM 1448 C C . THR A 1 200 ? 23.654 -10.050 -31.692 1.00 89.19 200 THR A C 1
ATOM 1450 O O . THR A 1 200 ? 23.070 -10.812 -32.465 1.00 89.19 200 THR A O 1
ATOM 1453 N N . LEU A 1 201 ? 23.633 -8.721 -31.862 1.00 95.12 201 LEU A N 1
ATOM 1454 C CA . LEU A 1 201 ? 22.875 -8.059 -32.924 1.00 95.12 201 LEU A CA 1
ATOM 1455 C C . LEU A 1 201 ? 23.651 -8.027 -34.244 1.00 95.12 201 LEU A C 1
ATOM 1457 O O . LEU A 1 201 ? 24.850 -7.765 -34.293 1.00 95.12 201 LEU A O 1
ATOM 1461 N N . THR A 1 202 ? 22.940 -8.254 -35.345 1.00 96.50 202 THR A N 1
ATOM 1462 C CA . THR A 1 202 ? 23.482 -8.156 -36.707 1.00 96.50 202 THR A CA 1
ATOM 1463 C C . THR A 1 202 ? 23.419 -6.726 -37.254 1.00 96.50 202 THR A C 1
ATOM 1465 O O . THR A 1 202 ? 22.557 -5.938 -36.865 1.00 96.50 202 THR A O 1
ATOM 1468 N N . ASP A 1 203 ? 24.248 -6.408 -38.254 1.00 95.38 203 ASP A N 1
ATOM 1469 C CA . ASP A 1 203 ? 24.201 -5.114 -38.960 1.00 95.38 203 ASP A CA 1
ATOM 1470 C C . ASP A 1 203 ? 22.803 -4.798 -39.532 1.00 95.38 203 ASP A C 1
ATOM 1472 O O . ASP A 1 203 ? 22.364 -3.647 -39.548 1.00 95.38 203 ASP A O 1
ATOM 1476 N N . ALA A 1 204 ? 22.068 -5.828 -39.970 1.00 95.81 204 ALA A N 1
ATOM 1477 C CA . ALA A 1 204 ? 20.696 -5.680 -40.449 1.00 95.81 204 ALA A CA 1
ATOM 1478 C C . ALA A 1 204 ? 19.745 -5.251 -39.318 1.00 95.81 204 ALA A C 1
ATOM 1480 O O . ALA A 1 204 ? 18.955 -4.326 -39.499 1.00 95.81 204 ALA A O 1
ATOM 1481 N N . GLN A 1 205 ? 19.863 -5.863 -38.135 1.00 96.94 205 GLN A N 1
ATOM 1482 C CA . GLN A 1 205 ? 19.082 -5.485 -36.951 1.00 96.94 205 GLN A CA 1
ATOM 1483 C C . GLN A 1 205 ? 19.390 -4.055 -36.490 1.00 96.94 205 GLN A C 1
ATOM 1485 O O . GLN A 1 205 ? 18.487 -3.362 -36.027 1.00 96.94 205 GLN A O 1
ATOM 1490 N N . MET A 1 206 ? 20.621 -3.586 -36.705 1.00 96.44 206 MET A N 1
ATOM 1491 C CA . MET A 1 206 ? 21.116 -2.258 -36.317 1.00 96.44 206 MET A CA 1
ATOM 1492 C C . MET A 1 206 ? 20.892 -1.158 -37.369 1.00 96.44 206 MET A C 1
ATOM 1494 O O . MET A 1 206 ? 21.363 -0.033 -37.199 1.00 96.44 206 MET A O 1
ATOM 1498 N N . THR A 1 207 ? 20.196 -1.452 -38.471 1.00 96.31 207 THR A N 1
ATOM 1499 C CA . THR A 1 207 ? 19.965 -0.458 -39.530 1.00 96.31 207 THR A CA 1
ATOM 1500 C C . THR A 1 207 ? 19.171 0.749 -38.993 1.00 96.31 207 THR A C 1
ATOM 1502 O O . THR A 1 207 ? 18.153 0.559 -38.328 1.00 96.31 207 THR A O 1
ATOM 1505 N N . PRO A 1 208 ? 19.582 2.001 -39.266 1.00 95.75 208 PRO A N 1
ATOM 1506 C CA . PRO A 1 208 ? 18.865 3.171 -38.763 1.00 95.75 208 PRO A CA 1
ATOM 1507 C C . PRO A 1 208 ? 17.403 3.234 -39.232 1.00 95.75 208 PRO A C 1
ATOM 1509 O O . PRO A 1 208 ? 17.114 3.032 -40.411 1.00 95.75 208 PRO A O 1
ATOM 1512 N N . TYR A 1 209 ? 16.502 3.594 -38.317 1.00 96.38 209 TYR A N 1
ATOM 1513 C CA . TYR A 1 209 ? 15.087 3.872 -38.578 1.00 96.38 209 TYR A CA 1
ATOM 1514 C C . TYR A 1 209 ? 14.792 5.360 -38.347 1.00 96.38 209 TYR A C 1
ATOM 1516 O O . TYR A 1 209 ? 15.385 5.984 -37.468 1.00 96.38 209 TYR A O 1
ATOM 1524 N N . THR A 1 210 ? 13.890 5.945 -39.141 1.00 96.44 210 THR A N 1
ATOM 1525 C CA . THR A 1 210 ? 13.477 7.351 -38.983 1.00 96.44 210 THR A CA 1
ATOM 1526 C C . THR A 1 210 ? 12.149 7.429 -38.235 1.00 96.44 210 THR A C 1
ATOM 1528 O O . THR A 1 210 ? 11.089 7.313 -38.854 1.00 96.44 210 THR A O 1
ATOM 1531 N N . PHE A 1 211 ? 12.221 7.663 -36.924 1.00 96.38 211 PHE A N 1
ATOM 1532 C CA . PHE A 1 211 ? 11.054 7.875 -36.064 1.00 96.38 211 PHE A CA 1
ATOM 1533 C C . PHE A 1 211 ? 10.265 9.112 -36.501 1.00 96.38 211 PHE A C 1
ATOM 1535 O O . PHE A 1 211 ? 10.839 10.176 -36.735 1.00 96.38 211 PHE A O 1
ATOM 1542 N N . GLN A 1 212 ? 8.950 8.957 -36.659 1.00 96.00 212 GLN A N 1
ATOM 1543 C CA . GLN A 1 212 ? 8.045 10.038 -37.062 1.00 96.00 212 GLN A CA 1
ATOM 1544 C C . GLN A 1 212 ? 7.345 10.681 -35.864 1.00 96.00 212 GLN A C 1
ATOM 1546 O O . GLN A 1 212 ? 6.932 11.843 -35.935 1.00 96.00 212 GLN A O 1
ATOM 1551 N N . HIS A 1 213 ? 7.168 9.917 -34.787 1.00 95.88 213 HIS A N 1
ATOM 1552 C CA . HIS A 1 213 ? 6.340 10.293 -33.650 1.00 95.88 213 HIS A CA 1
ATOM 1553 C C . HIS A 1 213 ? 7.152 10.451 -32.370 1.00 95.88 213 HIS A C 1
ATOM 1555 O O . HIS A 1 213 ? 6.891 11.397 -31.622 1.00 95.88 213 HIS A O 1
ATOM 1561 N N . CYS A 1 214 ? 8.136 9.582 -32.137 1.00 95.44 214 CYS A N 1
ATOM 1562 C CA . CYS A 1 214 ? 9.063 9.772 -31.026 1.00 95.44 214 CYS A CA 1
ATOM 1563 C C . CYS A 1 214 ? 9.973 10.989 -31.254 1.00 95.44 214 CYS A C 1
ATOM 1565 O O . CYS A 1 214 ? 10.402 11.277 -32.373 1.00 95.44 214 CYS A O 1
ATOM 1567 N N . LYS A 1 215 ? 10.250 11.704 -30.165 1.00 91.62 215 LYS A N 1
ATOM 1568 C CA . LYS A 1 215 ? 11.165 12.843 -30.058 1.00 91.62 215 LYS A CA 1
ATOM 1569 C C . LYS A 1 215 ? 12.409 12.440 -29.262 1.00 91.62 215 LYS A C 1
ATOM 1571 O O . LYS A 1 215 ? 12.481 11.345 -28.711 1.00 91.62 215 LYS A O 1
ATOM 1576 N N . GLY A 1 216 ? 13.392 13.338 -29.199 1.00 79.50 216 GLY A N 1
ATOM 1577 C CA . GLY A 1 216 ? 14.728 13.015 -28.700 1.00 79.50 216 GLY A CA 1
ATOM 1578 C C . GLY A 1 216 ? 15.407 11.984 -29.603 1.00 79.50 216 GLY A C 1
ATOM 1579 O O . GLY A 1 216 ? 14.771 11.369 -30.455 1.00 79.50 216 GLY A O 1
ATOM 1580 N N . ASP A 1 217 ? 16.717 11.814 -29.485 1.00 85.38 217 ASP A N 1
ATOM 1581 C CA . ASP A 1 217 ? 17.491 10.953 -30.388 1.00 85.38 217 ASP A CA 1
ATOM 1582 C C . ASP A 1 217 ? 17.251 9.447 -30.118 1.00 85.38 217 ASP A C 1
ATOM 1584 O O . ASP A 1 217 ? 18.172 8.720 -29.733 1.00 85.38 217 ASP A O 1
ATOM 1588 N N . VAL A 1 218 ? 16.010 8.972 -30.299 1.00 94.44 218 VAL A N 1
ATOM 1589 C CA . VAL A 1 218 ? 15.626 7.557 -30.216 1.00 94.44 218 VAL A CA 1
ATOM 1590 C C . VAL A 1 218 ? 16.300 6.790 -31.351 1.00 94.44 218 VAL A C 1
ATOM 1592 O O . VAL A 1 218 ? 16.262 7.197 -32.513 1.00 94.44 218 VAL A O 1
ATOM 1595 N N . GLN A 1 219 ? 16.967 5.689 -31.011 1.00 94.88 219 GLN A N 1
ATOM 1596 C CA . GLN A 1 219 ? 17.889 4.990 -31.899 1.00 94.88 219 GLN A CA 1
ATOM 1597 C C . GLN A 1 219 ? 17.651 3.484 -31.879 1.00 94.88 219 GLN A C 1
ATOM 1599 O O . GLN A 1 219 ? 17.480 2.867 -30.829 1.00 94.88 219 GLN A O 1
ATOM 1604 N N . VAL A 1 220 ? 17.729 2.883 -33.064 1.00 97.06 220 VAL A N 1
ATOM 1605 C CA . VAL A 1 220 ? 17.813 1.429 -33.214 1.00 97.06 220 VAL A CA 1
ATOM 1606 C C . VAL A 1 220 ? 19.108 0.927 -32.566 1.00 97.06 220 VAL A C 1
ATOM 1608 O O . VAL A 1 220 ? 20.164 1.545 -32.698 1.00 97.06 220 VAL A O 1
ATOM 1611 N N . GLY A 1 221 ? 19.016 -0.195 -31.860 1.00 94.69 221 GLY A N 1
ATOM 1612 C CA . GLY A 1 221 ? 20.107 -0.839 -31.137 1.00 94.69 221 GLY A CA 1
ATOM 1613 C C . GLY A 1 221 ? 20.289 -0.359 -29.700 1.00 94.69 221 GLY A C 1
ATOM 1614 O O . GLY A 1 221 ? 21.021 -0.989 -28.938 1.00 94.69 221 GLY A O 1
ATOM 1615 N N . LYS A 1 222 ? 19.626 0.735 -29.310 1.00 96.31 222 LYS A N 1
ATOM 1616 C CA . LYS A 1 222 ? 19.548 1.180 -27.915 1.00 96.31 222 LYS A CA 1
ATOM 1617 C C . LYS A 1 222 ? 18.362 0.526 -27.213 1.00 96.31 222 LYS A C 1
ATOM 1619 O O . LYS A 1 222 ? 17.417 0.064 -27.858 1.00 96.31 222 LYS A O 1
ATOM 1624 N N . SER A 1 223 ? 18.435 0.482 -25.887 1.00 97.44 223 SER A N 1
ATOM 1625 C CA . SER A 1 223 ? 17.331 0.047 -25.039 1.00 97.44 223 SER A CA 1
ATOM 1626 C C . SER A 1 223 ? 16.728 1.208 -24.266 1.00 97.44 223 SER A C 1
ATOM 1628 O O . SER A 1 223 ? 17.405 2.197 -23.991 1.00 97.44 223 SER A O 1
ATOM 1630 N N . TYR A 1 224 ? 15.456 1.066 -23.918 1.00 97.88 224 TYR A N 1
ATOM 1631 C CA . TYR A 1 224 ? 14.651 2.058 -23.222 1.00 97.88 224 TYR A CA 1
ATOM 1632 C C . TYR A 1 224 ? 13.838 1.365 -22.135 1.00 97.88 224 TYR A C 1
ATOM 1634 O O . TYR A 1 224 ? 13.275 0.302 -22.387 1.00 97.88 224 TYR A O 1
ATOM 1642 N N . GLU A 1 225 ? 13.779 1.945 -20.941 1.00 97.38 225 GLU A N 1
ATOM 1643 C CA . GLU A 1 225 ? 12.861 1.484 -19.896 1.00 97.38 225 GLU A CA 1
ATOM 1644 C C . GLU A 1 225 ? 11.585 2.311 -19.969 1.00 97.38 225 GLU A C 1
ATOM 1646 O O . GLU A 1 225 ? 11.628 3.529 -19.814 1.00 97.38 225 GLU A O 1
ATOM 1651 N N . VAL A 1 226 ? 10.465 1.654 -20.252 1.00 97.44 226 VAL A N 1
ATOM 1652 C CA . VAL A 1 226 ? 9.136 2.261 -20.281 1.00 97.44 226 VAL A CA 1
ATOM 1653 C C . VAL A 1 226 ? 8.512 2.099 -18.902 1.00 97.44 226 VAL A C 1
ATOM 1655 O O . VAL A 1 226 ? 8.473 0.995 -18.359 1.00 97.44 226 VAL A O 1
ATOM 1658 N N . HIS A 1 227 ? 8.033 3.203 -18.340 1.00 96.50 227 HIS A N 1
ATOM 1659 C CA . HIS A 1 227 ? 7.332 3.267 -17.064 1.00 96.50 227 HIS A CA 1
ATOM 1660 C C . HIS A 1 227 ? 5.841 3.458 -17.304 1.00 96.50 227 HIS A C 1
ATOM 1662 O O . HIS A 1 227 ? 5.420 4.498 -17.813 1.00 96.50 227 HIS A O 1
ATOM 1668 N N . TYR A 1 228 ? 5.047 2.480 -16.879 1.00 94.25 228 TYR A N 1
ATOM 1669 C CA . TYR A 1 228 ? 3.595 2.585 -16.768 1.00 94.25 228 TYR A CA 1
ATOM 1670 C C . TYR A 1 228 ? 3.261 2.954 -15.322 1.00 94.25 228 TYR A C 1
ATOM 1672 O O . TYR A 1 228 ? 3.445 2.162 -14.395 1.00 94.25 228 TYR A O 1
ATOM 1680 N N . VAL A 1 229 ? 2.856 4.203 -15.108 1.00 93.44 229 VAL A N 1
ATOM 1681 C CA . VAL A 1 229 ? 2.645 4.773 -13.775 1.00 93.44 229 VAL A CA 1
ATOM 1682 C C . VAL A 1 229 ? 1.166 4.711 -13.439 1.00 93.44 229 VAL A C 1
ATOM 1684 O O . VAL A 1 229 ? 0.348 5.353 -14.098 1.00 93.44 229 VAL A O 1
ATOM 1687 N N . HIS A 1 230 ? 0.833 3.992 -12.375 1.00 90.50 230 HIS A N 1
ATOM 1688 C CA . HIS A 1 230 ? -0.512 3.898 -11.833 1.00 90.50 230 HIS A CA 1
ATOM 1689 C C . HIS A 1 230 ? -0.623 4.685 -10.528 1.00 90.50 230 HIS A C 1
ATOM 1691 O O . HIS A 1 230 ? 0.292 4.654 -9.702 1.00 90.50 230 HIS A O 1
ATOM 1697 N N . SER A 1 231 ? -1.736 5.389 -10.319 1.00 90.00 231 SER A N 1
ATOM 1698 C CA . SER A 1 231 ? -1.947 6.160 -9.091 1.00 90.00 231 SER A CA 1
ATOM 1699 C C . SER A 1 231 ? -3.411 6.277 -8.686 1.00 90.00 231 SER A C 1
ATOM 1701 O O . SER A 1 231 ? -4.276 6.573 -9.510 1.00 90.00 231 SER A O 1
ATOM 1703 N N . SER A 1 232 ? -3.676 6.172 -7.380 1.00 87.00 232 SER A N 1
ATOM 1704 C CA . SER A 1 232 ? -4.998 6.446 -6.799 1.00 87.00 232 SER A CA 1
ATOM 1705 C C . SER A 1 232 ? -5.425 7.917 -6.912 1.00 87.00 232 SER A C 1
ATOM 1707 O O . SER A 1 232 ? -6.596 8.235 -6.712 1.00 87.00 232 SER A O 1
ATOM 1709 N N . ALA A 1 233 ? -4.497 8.826 -7.231 1.00 82.31 233 ALA A N 1
ATOM 1710 C CA . ALA A 1 233 ? -4.812 10.219 -7.556 1.00 82.31 233 ALA A CA 1
ATOM 1711 C C . ALA A 1 233 ? -5.397 10.393 -8.973 1.00 82.31 233 ALA A C 1
ATOM 1713 O O . ALA A 1 233 ? -5.889 11.473 -9.314 1.00 82.31 233 ALA A O 1
ATOM 1714 N N . GLY A 1 234 ? -5.364 9.334 -9.788 1.00 77.06 234 GLY A N 1
ATOM 1715 C CA . GLY A 1 234 ? -5.863 9.328 -11.154 1.00 77.06 234 GLY A CA 1
ATOM 1716 C C . GLY A 1 234 ? -7.381 9.461 -11.298 1.00 77.06 234 GLY A C 1
ATOM 1717 O O . GLY A 1 234 ? -8.189 9.250 -10.382 1.00 77.06 234 GLY A O 1
ATOM 1718 N N . THR A 1 235 ? -7.790 9.812 -12.509 1.00 68.75 235 THR A N 1
ATOM 1719 C CA . THR A 1 235 ? -9.169 9.731 -12.994 1.00 68.75 235 THR A CA 1
ATOM 1720 C C . THR A 1 235 ? -9.405 8.348 -13.601 1.00 68.75 235 THR A C 1
ATOM 1722 O O . THR A 1 235 ? -8.545 7.814 -14.286 1.00 68.75 235 THR A O 1
ATOM 1725 N N . ASP A 1 236 ? -10.549 7.730 -13.293 1.00 55.50 236 ASP A N 1
ATOM 1726 C CA . ASP A 1 236 ? -10.907 6.422 -13.861 1.00 55.50 236 ASP A CA 1
ATOM 1727 C C . ASP A 1 236 ? -11.715 6.663 -15.141 1.00 55.50 236 ASP A C 1
ATOM 1729 O O . ASP A 1 236 ? -12.690 7.421 -15.108 1.00 55.50 236 ASP A O 1
ATOM 1733 N N . TYR A 1 237 ? -11.320 5.995 -16.227 1.00 45.50 237 TYR A N 1
ATOM 1734 C CA . TYR A 1 237 ? -11.996 5.963 -17.527 1.00 45.50 237 TYR A CA 1
ATOM 1735 C C . TYR A 1 237 ? -13.489 5.609 -17.412 1.00 45.50 237 TYR A C 1
ATOM 1737 O O . TYR A 1 237 ? -14.309 6.127 -18.166 1.00 45.50 237 TYR A O 1
ATOM 1745 N N . ASN A 1 238 ? -13.867 4.761 -16.448 1.00 41.94 238 ASN A N 1
ATOM 1746 C CA . ASN A 1 238 ? -15.243 4.278 -16.287 1.00 41.94 238 ASN A CA 1
ATOM 1747 C C . ASN A 1 238 ? -16.131 5.173 -15.406 1.00 41.94 238 ASN A C 1
ATOM 1749 O O . ASN A 1 238 ? -17.327 4.907 -15.270 1.00 41.94 238 ASN A O 1
ATOM 1753 N N . ALA A 1 239 ? -15.571 6.215 -14.783 1.00 44.91 239 ALA A N 1
ATOM 1754 C CA . ALA A 1 239 ? -16.290 7.066 -13.835 1.00 44.91 239 ALA A CA 1
ATOM 1755 C C . ALA A 1 239 ? -16.880 8.343 -14.464 1.00 44.91 239 ALA A C 1
ATOM 1757 O O . ALA A 1 239 ? -17.603 9.071 -13.781 1.00 44.91 239 ALA A O 1
ATOM 1758 N N . SER A 1 240 ? -16.602 8.626 -15.740 1.00 42.50 240 SER A N 1
ATOM 1759 C CA . SER A 1 240 ? -17.102 9.817 -16.430 1.00 42.50 240 SER A CA 1
ATOM 1760 C C . SER A 1 240 ? -17.877 9.472 -17.703 1.00 42.50 240 SER A C 1
ATOM 1762 O O . SER A 1 240 ? -17.321 8.929 -18.649 1.00 42.50 240 SER A O 1
ATOM 1764 N N . ASP A 1 241 ? -19.128 9.940 -17.785 1.00 42.38 241 ASP A N 1
ATOM 1765 C CA . ASP A 1 241 ? -19.875 10.128 -19.048 1.00 42.38 241 ASP A CA 1
ATOM 1766 C C . ASP A 1 241 ? -19.199 11.155 -19.992 1.00 42.38 241 ASP A C 1
ATOM 1768 O O . ASP A 1 241 ? -19.703 11.466 -21.074 1.00 42.38 241 ASP A O 1
ATOM 1772 N N . ASP A 1 242 ? -18.065 11.719 -19.576 1.00 40.53 242 ASP A N 1
ATOM 1773 C CA . ASP A 1 242 ? -17.269 12.674 -20.325 1.00 40.53 242 ASP A CA 1
ATOM 1774 C C . ASP A 1 242 ? -16.072 11.953 -20.954 1.00 40.53 242 ASP A C 1
ATOM 1776 O O . ASP A 1 242 ? -15.137 11.545 -20.267 1.00 40.53 242 ASP A O 1
ATOM 1780 N N . MET A 1 243 ? -16.086 11.817 -22.280 1.00 39.53 243 MET A N 1
ATOM 1781 C CA . MET A 1 243 ? -14.978 11.246 -23.058 1.00 39.53 243 MET A CA 1
ATOM 1782 C C . MET A 1 243 ? -13.705 12.125 -23.046 1.00 39.53 243 MET A C 1
ATOM 1784 O O . MET A 1 243 ? -12.788 11.858 -23.816 1.00 39.53 243 MET A O 1
ATOM 1788 N N . ASN A 1 244 ? -13.648 13.169 -22.205 1.00 39.66 244 ASN A N 1
ATOM 1789 C CA . ASN A 1 244 ? -12.510 14.077 -22.026 1.00 39.66 244 ASN A CA 1
ATOM 1790 C C . ASN A 1 244 ? -11.986 14.159 -20.574 1.00 39.66 244 ASN A C 1
ATOM 1792 O O . ASN A 1 244 ? -11.294 15.117 -20.235 1.00 39.66 244 ASN A O 1
ATOM 1796 N N . ALA A 1 245 ? -12.293 13.201 -19.695 1.00 43.81 245 ALA A N 1
ATOM 1797 C CA . ALA A 1 245 ? -11.690 13.170 -18.360 1.00 43.81 245 ALA A CA 1
ATOM 1798 C C . ALA A 1 245 ? -10.249 12.617 -18.432 1.00 43.81 245 ALA A C 1
ATOM 1800 O O . ALA A 1 245 ? -10.069 11.407 -18.383 1.00 43.81 245 ALA A O 1
ATOM 1801 N N . ASP A 1 246 ? -9.265 13.513 -18.609 1.00 52.69 246 ASP A N 1
ATOM 1802 C CA . ASP A 1 246 ? -7.801 13.300 -18.697 1.00 52.69 246 ASP A CA 1
ATOM 1803 C C . ASP A 1 246 ? -7.320 11.868 -18.406 1.00 52.69 246 ASP A C 1
ATOM 1805 O O . ASP A 1 246 ? -7.279 11.418 -17.259 1.00 52.69 246 ASP A O 1
ATOM 1809 N N . LEU A 1 247 ? -6.958 11.155 -19.477 1.00 64.88 247 LEU A N 1
ATOM 1810 C CA . LEU A 1 247 ? -6.713 9.714 -19.448 1.00 64.88 247 LEU A CA 1
ATOM 1811 C C . LEU A 1 247 ? -5.233 9.317 -19.331 1.00 64.88 247 LEU A C 1
ATOM 1813 O O . LEU A 1 247 ? -4.963 8.182 -18.971 1.00 64.88 247 LEU A O 1
ATOM 1817 N N . LEU A 1 248 ? -4.292 10.228 -19.573 1.00 76.06 248 LEU A N 1
ATOM 1818 C CA . LEU A 1 248 ? -2.881 10.158 -19.171 1.00 76.06 248 LEU A CA 1
ATOM 1819 C C . LEU A 1 248 ? -2.376 11.602 -19.093 1.00 76.06 248 LEU A C 1
ATOM 1821 O O . LEU A 1 248 ? -2.685 12.401 -19.977 1.00 76.06 248 LEU A O 1
ATOM 1825 N N . ALA A 1 249 ? -1.631 11.955 -18.050 1.00 74.88 249 ALA A N 1
ATOM 1826 C CA . ALA A 1 249 ? -1.034 13.280 -17.923 1.00 74.88 249 ALA A CA 1
ATOM 1827 C C . ALA A 1 249 ? 0.288 13.359 -18.704 1.00 74.88 249 ALA A C 1
ATOM 1829 O O . ALA A 1 249 ? 1.032 12.386 -18.760 1.00 74.88 249 ALA A O 1
ATOM 1830 N N . ASP A 1 250 ? 0.583 14.530 -19.278 1.00 72.62 250 ASP A N 1
ATOM 1831 C CA . ASP A 1 250 ? 1.909 14.863 -19.815 1.00 72.62 250 ASP A CA 1
ATOM 1832 C C . ASP A 1 250 ? 2.809 15.248 -18.621 1.00 72.62 250 ASP A C 1
ATOM 1834 O O . ASP A 1 250 ? 2.835 16.405 -18.186 1.00 72.62 250 ASP A O 1
ATOM 1838 N N . GLY A 1 251 ? 3.458 14.245 -18.018 1.00 75.19 251 GLY A N 1
ATOM 1839 C CA . GLY A 1 251 ? 4.272 14.344 -16.808 1.00 75.19 251 GLY A CA 1
ATOM 1840 C C . GLY A 1 251 ? 3.616 13.854 -15.502 1.00 75.19 251 GLY A C 1
ATOM 1841 O O . GLY A 1 251 ? 2.405 13.703 -15.351 1.00 75.19 251 GLY A O 1
ATOM 1842 N N . LEU A 1 252 ? 4.450 13.680 -14.469 1.00 76.00 252 LEU A N 1
ATOM 1843 C CA . LEU A 1 252 ? 4.093 12.995 -13.212 1.00 76.00 252 LEU A CA 1
ATOM 1844 C C . LEU A 1 252 ? 3.184 13.774 -12.240 1.00 76.00 252 LEU A C 1
ATOM 1846 O O . LEU A 1 252 ? 2.839 13.255 -11.176 1.00 76.00 252 LEU A O 1
ATOM 1850 N N . GLY A 1 253 ? 2.778 15.006 -12.562 1.00 68.56 253 GLY A N 1
ATOM 1851 C CA . GLY A 1 253 ? 1.981 15.848 -11.656 1.00 68.56 253 GLY A CA 1
ATOM 1852 C C . GLY A 1 253 ? 0.653 15.204 -11.234 1.00 68.56 253 GLY A C 1
ATOM 1853 O O . GLY A 1 253 ? 0.257 15.300 -10.070 1.00 68.56 253 GLY A O 1
ATOM 1854 N N . GLY A 1 254 ? 0.008 14.475 -12.152 1.00 70.12 254 GLY A N 1
ATOM 1855 C CA . GLY A 1 254 ? -1.236 13.746 -11.885 1.00 70.12 254 GLY A CA 1
ATOM 1856 C C . GLY A 1 254 ? -1.076 12.567 -10.918 1.00 70.12 254 GLY A C 1
ATOM 1857 O O . GLY A 1 254 ? -2.026 12.225 -10.218 1.00 70.12 254 GLY A O 1
ATOM 1858 N N . ALA A 1 255 ? 0.124 11.986 -10.811 1.00 78.94 255 ALA A N 1
ATOM 1859 C CA . ALA A 1 255 ? 0.378 10.830 -9.954 1.00 78.94 255 ALA A CA 1
ATOM 1860 C C . ALA A 1 255 ? 0.535 11.198 -8.469 1.00 78.94 255 ALA A C 1
ATOM 1862 O O . ALA A 1 255 ? 0.147 10.409 -7.608 1.00 78.94 255 ALA A O 1
ATOM 1863 N N . ALA A 1 256 ? 1.091 12.378 -8.169 1.00 70.50 256 ALA A N 1
ATOM 1864 C CA . ALA A 1 256 ? 1.467 12.782 -6.810 1.00 70.50 256 ALA A CA 1
ATOM 1865 C C . ALA A 1 256 ? 0.423 13.653 -6.087 1.00 70.50 256 ALA A C 1
ATOM 1867 O O . ALA A 1 256 ? 0.390 13.661 -4.861 1.00 70.50 256 ALA A O 1
ATOM 1868 N N . ASN A 1 257 ? -0.405 14.403 -6.820 1.00 66.19 257 ASN A N 1
ATOM 1869 C CA . ASN A 1 257 ? -1.431 15.275 -6.230 1.00 66.19 257 ASN A CA 1
ATOM 1870 C C . ASN A 1 257 ? -2.655 15.469 -7.140 1.00 66.19 257 ASN A C 1
ATOM 1872 O O . ASN A 1 257 ? -3.339 16.499 -7.093 1.00 66.19 257 ASN A O 1
ATOM 1876 N N . GLY A 1 258 ? -2.925 14.506 -8.021 1.00 62.75 258 GLY A N 1
ATOM 1877 C CA . GLY A 1 258 ? -4.156 14.515 -8.802 1.00 62.75 258 GLY A CA 1
ATOM 1878 C C . GLY A 1 258 ? -5.365 14.709 -7.880 1.00 62.75 258 GLY A C 1
ATOM 1879 O O . GLY A 1 258 ? -5.516 14.023 -6.868 1.00 62.75 258 GLY A O 1
ATOM 1880 N N . ARG A 1 259 ? -6.205 15.703 -8.203 1.00 65.25 259 ARG A N 1
ATOM 1881 C CA . ARG A 1 259 ? -7.479 16.001 -7.518 1.00 65.25 259 ARG A CA 1
ATOM 1882 C C . ARG A 1 259 ? -7.374 16.413 -6.036 1.00 65.25 259 ARG A C 1
ATOM 1884 O O . ARG A 1 259 ? -8.400 16.464 -5.361 1.00 65.25 259 ARG A O 1
ATOM 1891 N N . GLY A 1 260 ? -6.184 16.765 -5.540 1.00 64.50 260 GLY A N 1
ATOM 1892 C CA . GLY A 1 260 ? -5.983 17.195 -4.148 1.00 64.50 260 GLY A CA 1
ATOM 1893 C C . GLY A 1 260 ? -5.918 16.050 -3.129 1.00 64.50 260 GLY A C 1
ATOM 1894 O O . GLY A 1 260 ? -6.135 16.291 -1.941 1.00 64.50 260 GLY A O 1
ATOM 1895 N N . LEU A 1 261 ? -5.661 14.815 -3.582 1.00 73.75 261 LEU A N 1
ATOM 1896 C CA . LEU A 1 261 ? -5.399 13.668 -2.709 1.00 73.75 261 LEU A CA 1
ATOM 1897 C C . LEU A 1 261 ? -4.021 13.817 -2.052 1.00 73.75 261 LEU A C 1
ATOM 1899 O O . LEU A 1 261 ? -3.013 13.925 -2.746 1.00 73.75 261 LEU A O 1
ATOM 1903 N N . LEU A 1 262 ? -3.973 13.785 -0.718 1.00 75.94 262 LEU A N 1
ATOM 1904 C CA . LEU A 1 262 ? -2.740 14.059 0.035 1.00 75.94 262 LEU A CA 1
ATOM 1905 C C . LEU A 1 262 ? -1.851 12.835 0.274 1.00 75.94 262 LEU A C 1
ATOM 1907 O O . LEU A 1 262 ? -0.730 12.990 0.747 1.00 75.94 262 LEU A O 1
ATOM 1911 N N . ASN A 1 263 ? -2.336 11.626 -0.010 1.00 83.12 263 ASN A N 1
ATOM 1912 C CA . ASN A 1 263 ? -1.595 10.393 0.243 1.00 83.12 263 ASN A CA 1
ATOM 1913 C C . ASN A 1 263 ? -1.805 9.327 -0.853 1.00 83.12 263 ASN A C 1
ATOM 1915 O O . ASN A 1 263 ? -2.331 8.247 -0.584 1.00 83.12 263 ASN A O 1
ATOM 1919 N N . PRO A 1 264 ? -1.437 9.615 -2.114 1.00 86.94 264 PRO A N 1
ATOM 1920 C CA . PRO A 1 264 ? -1.686 8.688 -3.207 1.00 86.94 264 PRO A CA 1
ATOM 1921 C C . PRO A 1 264 ? -0.873 7.398 -3.091 1.00 86.94 264 PRO A C 1
ATOM 1923 O O . PRO A 1 264 ? 0.326 7.407 -2.799 1.00 86.94 264 PRO A O 1
ATOM 1926 N N . MET A 1 265 ? -1.519 6.284 -3.422 1.00 90.06 265 MET A N 1
ATOM 1927 C CA . MET A 1 265 ? -0.836 5.027 -3.703 1.00 90.06 265 MET A CA 1
ATOM 1928 C C . MET A 1 265 ? -0.317 5.089 -5.132 1.00 90.06 265 MET A C 1
ATOM 1930 O O . MET A 1 265 ? -1.103 5.334 -6.045 1.00 90.06 265 MET A O 1
ATOM 1934 N N . VAL A 1 266 ? 0.984 4.873 -5.323 1.00 91.44 266 VAL A N 1
ATOM 1935 C CA . VAL A 1 266 ? 1.627 4.930 -6.640 1.00 91.44 266 VAL A CA 1
ATOM 1936 C C . VAL A 1 266 ? 2.352 3.617 -6.909 1.00 91.44 266 VAL A C 1
ATOM 1938 O O . VAL A 1 266 ? 3.098 3.127 -6.054 1.00 91.44 266 VAL A O 1
ATOM 1941 N N . VAL A 1 267 ? 2.136 3.068 -8.102 1.00 94.50 267 VAL A N 1
ATOM 1942 C CA . VAL A 1 267 ? 2.867 1.915 -8.635 1.00 94.50 267 VAL A CA 1
ATOM 1943 C C . VAL A 1 267 ? 3.528 2.321 -9.943 1.00 94.50 267 VAL A C 1
ATOM 1945 O O . VAL A 1 267 ? 2.898 2.976 -10.769 1.00 94.50 267 VAL A O 1
ATOM 1948 N N . VAL A 1 268 ? 4.776 1.917 -10.149 1.00 95.75 268 VAL A N 1
ATOM 1949 C CA . VAL A 1 268 ? 5.442 2.019 -11.449 1.00 95.75 268 VAL A CA 1
ATOM 1950 C C . VAL A 1 268 ? 5.789 0.623 -11.937 1.00 95.75 268 VAL A C 1
ATOM 1952 O O . VAL A 1 268 ? 6.523 -0.108 -11.274 1.00 95.75 268 VAL A O 1
ATOM 1955 N N . GLN A 1 269 ? 5.251 0.274 -13.099 1.00 96.19 269 GLN A N 1
ATOM 1956 C CA . GLN A 1 269 ? 5.590 -0.921 -13.860 1.00 96.19 269 GLN A CA 1
ATOM 1957 C C . GLN A 1 269 ? 6.676 -0.555 -14.880 1.00 96.19 269 GLN A C 1
ATOM 1959 O O . GLN A 1 269 ? 6.414 0.192 -15.821 1.00 96.19 269 GLN A O 1
ATOM 1964 N N . GLY A 1 270 ? 7.908 -1.012 -14.657 1.00 96.31 270 GLY A N 1
ATOM 1965 C CA . GLY A 1 270 ? 9.083 -0.699 -15.471 1.00 96.31 270 GLY A CA 1
ATOM 1966 C C . GLY A 1 270 ? 9.492 -1.869 -16.359 1.00 96.31 270 GLY A C 1
ATOM 1967 O O . GLY A 1 270 ? 9.868 -2.922 -15.845 1.00 96.31 270 GLY A O 1
ATOM 1968 N N . GLN A 1 271 ? 9.448 -1.685 -17.680 1.00 96.12 271 GLN A N 1
ATOM 1969 C CA . GLN A 1 271 ? 9.777 -2.728 -18.655 1.00 96.12 271 GLN A CA 1
ATOM 1970 C C . GLN A 1 271 ? 10.808 -2.261 -19.680 1.00 96.12 271 GLN A C 1
ATOM 1972 O O . GLN A 1 271 ? 10.732 -1.145 -20.193 1.00 96.12 271 GLN A O 1
ATOM 1977 N N . ILE A 1 272 ? 11.778 -3.124 -19.985 1.00 97.31 272 ILE A N 1
ATOM 1978 C CA . ILE A 1 272 ? 12.940 -2.772 -20.799 1.00 97.31 272 ILE A CA 1
ATOM 1979 C C . ILE A 1 272 ? 12.756 -3.287 -22.226 1.00 97.31 272 ILE A C 1
ATOM 1981 O O . ILE A 1 272 ? 12.568 -4.481 -22.455 1.00 97.31 272 ILE A O 1
ATOM 1985 N N . TYR A 1 273 ? 12.894 -2.377 -23.189 1.00 97.81 273 TYR A N 1
ATOM 1986 C CA . TYR A 1 273 ? 12.755 -2.637 -24.616 1.00 97.81 273 TYR A CA 1
ATOM 1987 C C . TYR A 1 273 ? 14.013 -2.235 -25.389 1.00 97.81 273 TYR A C 1
ATOM 1989 O O . TYR A 1 273 ? 14.378 -1.063 -25.419 1.00 97.81 273 TYR A O 1
ATOM 1997 N N . GLN A 1 274 ? 14.658 -3.183 -26.066 1.00 97.75 274 GLN A N 1
ATOM 1998 C CA . GLN A 1 274 ? 15.698 -2.952 -27.065 1.00 97.75 274 GLN A CA 1
ATOM 1999 C C . GLN A 1 274 ? 15.074 -2.849 -28.459 1.00 97.75 274 GLN A C 1
ATOM 2001 O O . GLN A 1 274 ? 14.454 -3.792 -28.958 1.00 97.75 274 GLN A O 1
ATOM 2006 N N . ILE A 1 275 ? 15.262 -1.703 -29.112 1.00 98.19 275 ILE A N 1
ATOM 2007 C CA . ILE A 1 275 ? 14.698 -1.465 -30.441 1.00 98.19 275 ILE A CA 1
ATOM 2008 C C . ILE A 1 275 ? 15.595 -2.120 -31.491 1.00 98.19 275 ILE A C 1
ATOM 2010 O O . ILE A 1 275 ? 16.748 -1.723 -31.639 1.00 98.19 275 ILE A O 1
ATOM 2014 N N . VAL A 1 276 ? 15.084 -3.081 -32.259 1.00 97.94 276 VAL A N 1
ATOM 2015 C CA . VAL A 1 276 ? 15.850 -3.775 -33.311 1.00 97.94 276 VAL A CA 1
ATOM 2016 C C . VAL A 1 276 ? 14.997 -4.010 -34.554 1.00 97.94 276 VAL A C 1
ATOM 2018 O O . VAL A 1 276 ? 13.813 -4.341 -34.465 1.00 97.94 276 VAL A O 1
ATOM 2021 N N . ASN A 1 277 ? 15.588 -3.884 -35.744 1.00 97.38 277 ASN A N 1
ATOM 2022 C CA . ASN A 1 277 ? 14.875 -4.262 -36.968 1.00 97.38 277 ASN A CA 1
ATOM 2023 C C . ASN A 1 277 ? 14.632 -5.773 -36.994 1.00 97.38 277 ASN A C 1
ATOM 2025 O O . ASN A 1 277 ? 15.528 -6.557 -36.691 1.00 97.38 277 ASN A O 1
ATOM 2029 N N . GLY A 1 278 ? 13.425 -6.180 -37.390 1.00 94.00 278 GLY A N 1
ATOM 2030 C CA . GLY A 1 278 ? 13.012 -7.586 -37.361 1.00 94.00 278 GLY A CA 1
ATOM 2031 C C . GLY A 1 278 ? 12.639 -8.108 -35.968 1.00 94.00 278 GLY A C 1
ATOM 2032 O O . GLY A 1 278 ? 12.368 -9.299 -35.841 1.00 94.00 278 GLY A O 1
ATOM 2033 N N . GLY A 1 279 ? 12.609 -7.244 -34.943 1.00 94.81 279 GLY A N 1
ATOM 2034 C CA . GLY A 1 279 ? 12.018 -7.570 -33.646 1.00 94.81 279 GLY A CA 1
ATOM 2035 C C . GLY A 1 279 ? 10.495 -7.775 -33.734 1.00 94.81 279 GLY A C 1
ATOM 2036 O O . GLY A 1 279 ? 9.876 -7.362 -34.721 1.00 94.81 279 GLY A O 1
ATOM 2037 N N . PRO A 1 280 ? 9.873 -8.396 -32.714 1.00 95.38 280 PRO A N 1
ATOM 2038 C CA . PRO A 1 280 ? 8.425 -8.560 -32.633 1.00 95.38 280 PRO A CA 1
ATOM 2039 C C . PRO A 1 280 ? 7.662 -7.247 -32.849 1.00 95.38 280 PRO A C 1
ATOM 2041 O O . PRO A 1 280 ? 8.027 -6.199 -32.309 1.00 95.38 280 PRO A O 1
ATOM 2044 N N . THR A 1 281 ? 6.583 -7.315 -33.630 1.00 94.56 281 THR A N 1
ATOM 2045 C CA . THR A 1 281 ? 5.654 -6.194 -33.799 1.00 94.56 281 THR A CA 1
ATOM 2046 C C . THR A 1 281 ? 4.610 -6.223 -32.690 1.00 94.56 281 THR A C 1
ATOM 2048 O O . THR A 1 281 ? 3.825 -7.168 -32.602 1.00 94.56 281 THR A O 1
ATOM 2051 N N . VAL A 1 282 ? 4.575 -5.173 -31.874 1.00 93.94 282 VAL A N 1
ATOM 2052 C CA . VAL A 1 282 ? 3.631 -5.004 -30.767 1.00 93.94 282 VAL A CA 1
ATOM 2053 C C . VAL A 1 282 ? 2.756 -3.789 -31.058 1.00 93.94 282 VAL A C 1
ATOM 2055 O O . VAL A 1 282 ? 3.225 -2.655 -31.092 1.00 93.94 282 VAL A O 1
ATOM 2058 N N . ASN A 1 283 ? 1.463 -4.023 -31.286 1.00 90.44 283 ASN A N 1
ATOM 2059 C CA . ASN A 1 283 ? 0.532 -2.959 -31.683 1.00 90.44 283 ASN A CA 1
ATOM 2060 C C . ASN A 1 283 ? 0.085 -2.066 -30.514 1.00 90.44 283 ASN A C 1
ATOM 2062 O O . ASN A 1 283 ? -0.416 -0.967 -30.745 1.00 90.44 283 ASN A O 1
ATOM 2066 N N . ASP A 1 284 ? 0.232 -2.545 -29.280 1.00 88.75 284 ASP A N 1
ATOM 2067 C CA . ASP A 1 284 ? -0.203 -1.852 -28.068 1.00 88.75 284 ASP A CA 1
ATOM 2068 C C . ASP A 1 284 ? 0.881 -1.923 -26.989 1.00 88.75 284 ASP A C 1
ATOM 2070 O O . ASP A 1 284 ? 0.781 -2.650 -26.004 1.00 88.75 284 ASP A O 1
ATOM 2074 N N . LEU A 1 285 ? 1.963 -1.177 -27.216 1.00 92.62 285 LEU A N 1
ATOM 2075 C CA . LEU A 1 285 ? 2.988 -0.968 -26.195 1.00 92.62 285 LEU A CA 1
ATOM 2076 C C . LEU A 1 285 ? 2.520 -0.016 -25.094 1.00 92.62 285 LEU A C 1
ATOM 2078 O O . LEU A 1 285 ? 3.169 0.038 -24.057 1.00 92.62 285 LEU A O 1
ATOM 2082 N N . LEU A 1 286 ? 1.420 0.720 -25.274 1.00 89.75 286 LEU A N 1
ATOM 2083 C CA . LEU A 1 286 ? 0.877 1.585 -24.227 1.00 89.75 286 LEU A CA 1
ATOM 2084 C C . LEU A 1 286 ? 0.373 0.772 -23.025 1.00 89.75 286 LEU A C 1
ATOM 2086 O O . LEU A 1 286 ? 0.475 1.230 -21.893 1.00 89.75 286 LEU A O 1
ATOM 2090 N N . HIS A 1 287 ? -0.085 -0.457 -23.269 1.00 86.06 287 HIS A N 1
ATOM 2091 C CA . HIS A 1 287 ? -0.410 -1.450 -22.240 1.00 86.06 287 HIS A CA 1
ATOM 2092 C C . HIS A 1 287 ? 0.627 -2.587 -22.190 1.00 86.06 287 HIS A C 1
ATOM 2094 O O . HIS A 1 287 ? 0.312 -3.719 -21.805 1.00 86.06 287 HIS A O 1
ATOM 2100 N N . GLY A 1 288 ? 1.867 -2.286 -22.600 1.00 77.75 288 GLY A N 1
ATOM 2101 C CA . GLY A 1 288 ? 2.929 -3.252 -22.889 1.00 77.75 288 GLY A CA 1
ATOM 2102 C C . GLY A 1 288 ? 3.217 -4.233 -21.757 1.00 77.75 288 GLY A C 1
ATOM 2103 O O . GLY A 1 288 ? 3.392 -5.415 -22.045 1.00 77.75 288 GLY A O 1
ATOM 2104 N N . TRP A 1 289 ? 3.126 -3.792 -20.495 1.00 85.19 289 TRP A N 1
ATOM 2105 C CA . TRP A 1 289 ? 3.259 -4.666 -19.323 1.00 85.19 289 TRP A CA 1
ATOM 2106 C C . TRP A 1 289 ? 2.380 -5.923 -19.450 1.00 85.19 289 TRP A C 1
ATOM 2108 O O . TRP A 1 289 ? 2.858 -7.048 -19.349 1.00 85.19 289 TRP A O 1
ATOM 2118 N N . THR A 1 290 ? 1.104 -5.753 -19.805 1.00 81.69 290 THR A N 1
ATOM 2119 C CA . THR A 1 290 ? 0.152 -6.868 -19.965 1.00 81.69 290 THR A CA 1
ATOM 2120 C C . THR A 1 290 ? 0.210 -7.562 -21.329 1.00 81.69 290 THR A C 1
ATOM 2122 O O . THR A 1 290 ? -0.210 -8.712 -21.447 1.00 81.69 290 THR A O 1
ATOM 2125 N N . VAL A 1 291 ? 0.707 -6.880 -22.367 1.00 83.25 291 VAL A N 1
ATOM 2126 C CA . VAL A 1 291 ? 0.691 -7.364 -23.760 1.00 83.25 291 VAL A CA 1
ATOM 2127 C C . VAL A 1 291 ? 1.934 -8.184 -24.103 1.00 83.25 291 VAL A C 1
ATOM 2129 O O . VAL A 1 291 ? 1.829 -9.205 -24.779 1.00 83.25 291 VAL A O 1
ATOM 2132 N N . VAL A 1 292 ? 3.107 -7.737 -23.656 1.00 84.12 292 VAL A N 1
ATOM 2133 C CA . VAL A 1 292 ? 4.402 -8.390 -23.907 1.00 84.12 292 VAL A CA 1
ATOM 2134 C C . VAL A 1 292 ? 4.683 -9.462 -22.851 1.00 84.12 292 VAL A C 1
ATOM 2136 O O . VAL A 1 292 ? 5.314 -10.474 -23.151 1.00 84.12 292 VAL A O 1
ATOM 2139 N N . GLY A 1 293 ? 4.118 -9.290 -21.651 1.00 80.44 293 GLY A N 1
ATOM 2140 C CA . GLY A 1 293 ? 4.291 -10.189 -20.516 1.00 80.44 293 GLY A CA 1
ATOM 2141 C C . GLY A 1 293 ? 5.554 -9.876 -19.714 1.00 80.44 293 GLY A C 1
ATOM 2142 O O . GLY A 1 293 ? 6.498 -9.281 -20.221 1.00 80.44 293 GLY A O 1
ATOM 2143 N N . HIS A 1 294 ? 5.553 -10.273 -18.443 1.00 87.56 294 HIS A N 1
ATOM 2144 C CA . HIS A 1 294 ? 6.583 -9.921 -17.458 1.00 87.56 294 HIS A CA 1
ATOM 2145 C C . HIS A 1 294 ? 6.891 -11.118 -16.535 1.00 87.56 294 HIS A C 1
ATOM 2147 O O . HIS A 1 294 ? 6.831 -11.031 -15.309 1.00 87.56 294 HIS A O 1
ATOM 2153 N N . ALA A 1 295 ? 7.151 -12.293 -17.118 1.00 86.56 295 ALA A N 1
ATOM 2154 C CA . ALA A 1 295 ? 7.282 -13.541 -16.356 1.00 86.56 295 ALA A CA 1
ATOM 2155 C C . ALA A 1 295 ? 8.452 -13.534 -15.349 1.00 86.56 295 ALA A C 1
ATOM 2157 O O . ALA A 1 295 ? 8.399 -14.248 -14.348 1.00 86.56 295 ALA A O 1
ATOM 2158 N N . ASN A 1 296 ? 9.486 -12.726 -15.598 1.00 91.56 296 ASN A N 1
ATOM 2159 C CA . ASN A 1 296 ? 10.645 -12.546 -14.727 1.00 91.56 296 ASN A CA 1
ATOM 2160 C C . ASN A 1 296 ? 10.659 -11.136 -14.117 1.00 91.56 296 ASN A C 1
ATOM 2162 O O . ASN A 1 296 ? 11.595 -10.366 -14.321 1.00 91.56 296 ASN A O 1
ATOM 2166 N N . SER A 1 297 ? 9.616 -10.776 -13.373 1.00 92.19 297 SER A N 1
ATOM 2167 C CA . SER A 1 297 ? 9.531 -9.480 -12.698 1.00 92.19 297 SER A CA 1
ATOM 2168 C C . SER A 1 297 ? 9.729 -9.580 -11.185 1.00 92.19 297 SER A C 1
ATOM 2170 O O . SER A 1 297 ? 9.647 -10.647 -10.573 1.00 92.19 297 SER A O 1
ATOM 2172 N N . VAL A 1 298 ? 10.024 -8.441 -10.565 1.00 92.50 298 VAL A N 1
ATOM 2173 C CA . VAL A 1 298 ? 10.101 -8.285 -9.110 1.00 92.50 298 VAL A CA 1
ATOM 2174 C C . VAL A 1 298 ? 9.197 -7.156 -8.655 1.00 92.50 298 VAL A C 1
ATOM 2176 O O . VAL A 1 298 ? 9.059 -6.151 -9.348 1.00 92.50 298 VAL A O 1
ATOM 2179 N N . MET A 1 299 ? 8.629 -7.301 -7.460 1.00 92.19 299 MET A N 1
ATOM 2180 C CA . MET A 1 299 ? 7.835 -6.263 -6.808 1.00 92.19 299 MET A CA 1
ATOM 2181 C C . MET A 1 299 ? 8.547 -5.817 -5.541 1.00 92.19 299 MET A C 1
ATOM 2183 O O . MET A 1 299 ? 8.962 -6.659 -4.743 1.00 92.19 299 MET A O 1
ATOM 2187 N N . TYR A 1 300 ? 8.700 -4.512 -5.341 1.00 91.88 300 TYR A N 1
ATOM 2188 C CA . TYR A 1 300 ? 9.303 -4.000 -4.118 1.00 91.88 300 TYR A CA 1
ATOM 2189 C C . TYR A 1 300 ? 8.931 -2.544 -3.832 1.00 91.88 300 TYR A C 1
ATOM 2191 O O . TYR A 1 300 ? 8.562 -1.787 -4.724 1.00 91.88 300 TYR A O 1
ATOM 2199 N N . SER A 1 301 ? 9.058 -2.138 -2.569 1.00 91.00 301 SER A N 1
ATOM 2200 C CA . SER A 1 301 ? 8.905 -0.742 -2.157 1.00 91.00 301 SER A CA 1
ATOM 2201 C C . SER A 1 301 ? 10.200 0.040 -2.386 1.00 91.00 301 SER A C 1
ATOM 2203 O O . SER A 1 301 ? 11.283 -0.390 -1.979 1.00 91.00 301 SER A O 1
ATOM 2205 N N . GLY A 1 302 ? 10.086 1.192 -3.036 1.00 91.31 302 GLY A N 1
ATOM 2206 C CA . GLY A 1 302 ? 11.204 2.053 -3.396 1.00 91.31 302 GLY A CA 1
ATOM 2207 C C . GLY A 1 302 ? 10.761 3.501 -3.560 1.00 91.31 302 GLY A C 1
ATOM 2208 O O . GLY A 1 302 ? 9.615 3.829 -3.280 1.00 91.31 302 GLY A O 1
ATOM 2209 N N . SER A 1 303 ? 11.636 4.387 -4.020 1.00 92.38 303 SER A N 1
ATOM 2210 C CA . SER A 1 303 ? 11.297 5.807 -4.176 1.00 92.38 303 SER A CA 1
ATOM 2211 C C . SER A 1 303 ? 11.031 6.179 -5.628 1.00 92.38 303 SER A C 1
ATOM 2213 O O . SER A 1 303 ? 11.254 5.373 -6.527 1.00 92.38 303 SER A O 1
ATOM 2215 N N . THR A 1 304 ? 10.548 7.394 -5.893 1.00 88.50 304 THR A N 1
ATOM 2216 C CA . THR A 1 304 ? 10.527 7.893 -7.276 1.00 88.50 304 THR A CA 1
ATOM 2217 C C . THR A 1 304 ? 11.952 8.027 -7.812 1.00 88.50 304 THR A C 1
ATOM 2219 O O . THR A 1 304 ? 12.881 8.402 -7.086 1.00 88.50 304 THR A O 1
ATOM 2222 N N . THR A 1 305 ? 12.123 7.768 -9.103 1.00 82.31 305 THR A N 1
ATOM 2223 C CA . THR A 1 305 ? 13.380 8.016 -9.805 1.00 82.31 305 THR A CA 1
ATOM 2224 C C . THR A 1 305 ? 13.425 9.448 -10.339 1.00 82.31 305 THR A C 1
ATOM 2226 O O . THR A 1 305 ? 12.469 10.219 -10.236 1.00 82.31 305 THR A O 1
ATOM 2229 N N . GLY A 1 306 ? 14.596 9.865 -10.810 1.00 82.38 306 GLY A N 1
ATOM 2230 C CA . GLY A 1 306 ? 14.819 11.210 -11.322 1.00 82.38 306 GLY A CA 1
ATOM 2231 C C . GLY A 1 306 ? 16.216 11.720 -11.003 1.00 82.38 306 GLY A C 1
ATOM 2232 O O . GLY A 1 306 ? 16.742 11.542 -9.905 1.00 82.38 306 GLY A O 1
ATOM 2233 N N . GLN A 1 307 ? 16.810 12.424 -11.962 1.00 81.12 307 GLN A N 1
ATOM 2234 C CA . GLN A 1 307 ? 18.197 12.905 -11.889 1.00 81.12 307 GLN A CA 1
ATOM 2235 C C . GLN A 1 307 ? 18.430 13.985 -10.819 1.00 81.12 307 GLN A C 1
ATOM 2237 O O . GLN A 1 307 ? 19.562 14.386 -10.570 1.00 81.12 307 GLN A O 1
ATOM 2242 N N . SER A 1 308 ? 17.359 14.470 -10.188 1.00 80.62 308 SER A N 1
ATOM 2243 C CA . SER A 1 308 ? 17.425 15.429 -9.084 1.00 80.62 308 SER A CA 1
ATOM 2244 C C . SER A 1 308 ? 17.650 14.771 -7.710 1.00 80.62 308 SER A C 1
ATOM 2246 O O . SER A 1 308 ? 17.646 15.476 -6.695 1.00 80.62 308 SER A O 1
ATOM 2248 N N . HIS A 1 309 ? 17.816 13.444 -7.686 1.00 83.62 309 HIS A N 1
ATOM 2249 C CA . HIS A 1 309 ? 18.108 12.627 -6.512 1.00 83.62 309 HIS A CA 1
ATOM 2250 C C . HIS A 1 309 ? 19.362 11.781 -6.745 1.00 83.62 309 HIS A C 1
ATOM 2252 O O . HIS A 1 309 ? 19.613 11.297 -7.848 1.00 83.62 309 HIS A O 1
ATOM 2258 N N . ASP A 1 310 ? 20.128 11.547 -5.687 1.00 85.50 310 ASP A N 1
ATOM 2259 C CA . ASP A 1 310 ? 21.357 10.752 -5.713 1.00 85.50 310 ASP A CA 1
ATOM 2260 C C . ASP A 1 310 ? 21.533 9.991 -4.385 1.00 85.50 310 ASP A C 1
ATOM 2262 O O . ASP A 1 310 ? 20.551 9.743 -3.688 1.00 85.50 310 ASP A O 1
ATOM 2266 N N . ASN A 1 311 ? 22.757 9.567 -4.054 1.00 87.19 311 ASN A N 1
ATOM 2267 C CA . ASN A 1 311 ? 23.069 8.864 -2.801 1.00 87.19 311 ASN A CA 1
ATOM 2268 C C . ASN A 1 311 ? 23.244 9.805 -1.588 1.00 87.19 311 ASN A C 1
ATOM 2270 O O . ASN A 1 311 ? 23.629 9.352 -0.512 1.00 87.19 311 ASN A O 1
ATOM 2274 N N . SER A 1 312 ? 22.988 11.105 -1.751 1.00 86.12 312 SER A N 1
ATOM 2275 C CA . SER A 1 312 ? 23.037 12.126 -0.698 1.00 86.12 312 SER A CA 1
ATOM 2276 C C . SER A 1 312 ? 21.685 12.810 -0.486 1.00 86.12 312 SER A C 1
ATOM 2278 O O . SER A 1 312 ? 21.278 13.033 0.656 1.00 86.12 312 SER A O 1
ATOM 2280 N N . VAL A 1 313 ? 20.964 13.082 -1.575 1.00 85.31 313 VAL A N 1
ATOM 2281 C CA . VAL A 1 313 ? 19.647 13.714 -1.588 1.00 85.31 313 VAL A CA 1
ATOM 2282 C C . VAL A 1 313 ? 18.633 12.708 -2.114 1.00 85.31 313 VAL A C 1
ATOM 2284 O O . VAL A 1 313 ? 18.586 12.414 -3.310 1.00 85.31 313 VAL A O 1
ATOM 2287 N N . CYS A 1 314 ? 17.801 12.195 -1.219 1.00 87.88 314 CYS A N 1
ATOM 2288 C CA . CYS A 1 314 ? 16.857 11.134 -1.522 1.00 87.88 314 CYS A CA 1
ATOM 2289 C C . CYS A 1 314 ? 15.461 11.669 -1.858 1.00 87.88 314 CYS A C 1
ATOM 2291 O O . CYS A 1 314 ? 15.147 12.839 -1.624 1.00 87.88 314 CYS A O 1
ATOM 2293 N N . SER A 1 315 ? 14.640 10.834 -2.496 1.00 88.31 315 SER A N 1
ATOM 2294 C CA . SER A 1 315 ? 13.254 11.196 -2.798 1.00 88.31 315 SER A CA 1
ATOM 2295 C C . SER A 1 315 ? 12.386 11.059 -1.538 1.00 88.31 315 SER A C 1
ATOM 2297 O O . SER A 1 315 ? 12.571 10.092 -0.791 1.00 88.31 315 SER A O 1
ATOM 2299 N N . PRO A 1 316 ? 11.468 12.015 -1.286 1.00 82.56 316 PRO A N 1
ATOM 2300 C CA . PRO A 1 316 ? 10.520 11.969 -0.172 1.00 82.56 316 PRO A CA 1
ATOM 2301 C C . PRO A 1 316 ? 9.290 11.086 -0.448 1.00 82.56 316 PRO A C 1
ATOM 2303 O O . PRO A 1 316 ? 8.373 11.069 0.367 1.00 82.56 316 PRO A O 1
ATOM 2306 N N . TYR A 1 317 ? 9.236 10.399 -1.593 1.00 84.56 317 TYR A N 1
ATOM 2307 C CA . TYR A 1 317 ? 8.157 9.475 -1.943 1.00 84.56 317 TYR A CA 1
ATOM 2308 C C . TYR A 1 317 ? 8.565 8.034 -1.720 1.00 84.56 317 TYR A C 1
ATOM 2310 O O . TYR A 1 317 ? 9.711 7.662 -1.976 1.00 84.56 317 TYR A O 1
ATOM 2318 N N . VAL A 1 318 ? 7.579 7.221 -1.353 1.00 88.38 318 VAL A N 1
ATOM 2319 C CA . VAL A 1 318 ? 7.687 5.766 -1.341 1.00 88.38 318 VAL A CA 1
ATOM 2320 C C . VAL A 1 318 ? 6.578 5.182 -2.183 1.00 88.38 318 VAL A C 1
ATOM 2322 O O . VAL A 1 318 ? 5.401 5.358 -1.893 1.00 88.38 318 VAL A O 1
ATOM 2325 N N . ILE A 1 319 ? 6.955 4.489 -3.239 1.00 92.31 319 ILE A N 1
ATOM 2326 C CA . ILE A 1 319 ? 6.059 3.908 -4.225 1.00 92.31 319 ILE A CA 1
ATOM 2327 C C . ILE A 1 319 ? 6.342 2.410 -4.342 1.00 92.31 319 ILE A C 1
ATOM 2329 O O . ILE A 1 319 ? 7.358 1.904 -3.857 1.00 92.31 319 ILE A O 1
ATOM 2333 N N . THR A 1 320 ? 5.432 1.684 -4.979 1.00 93.94 320 THR A N 1
ATOM 2334 C CA . THR A 1 320 ? 5.685 0.292 -5.355 1.00 93.94 320 THR A CA 1
ATOM 2335 C C . THR A 1 320 ? 6.293 0.249 -6.752 1.00 93.94 320 THR A C 1
ATOM 2337 O O . THR A 1 320 ? 5.790 0.878 -7.677 1.00 93.94 320 THR A O 1
ATOM 2340 N N . TRP A 1 321 ? 7.362 -0.516 -6.906 1.00 96.25 321 TRP A N 1
ATOM 2341 C CA . TRP A 1 321 ? 7.983 -0.819 -8.183 1.00 96.25 321 TRP A CA 1
ATOM 2342 C C . TRP A 1 321 ? 7.684 -2.252 -8.567 1.00 96.25 321 TRP A C 1
ATOM 2344 O O . TRP A 1 321 ? 7.954 -3.167 -7.791 1.00 96.25 321 TRP A O 1
ATOM 2354 N N . HIS A 1 322 ? 7.165 -2.434 -9.771 1.00 95.62 322 HIS A N 1
ATOM 2355 C CA . HIS A 1 322 ? 7.111 -3.709 -10.466 1.00 95.62 322 HIS A CA 1
ATOM 2356 C C . HIS A 1 322 ? 8.101 -3.603 -11.617 1.00 95.62 322 HIS A C 1
ATOM 2358 O O . HIS A 1 322 ? 7.906 -2.795 -12.515 1.00 95.62 322 HIS A O 1
ATOM 2364 N N . VAL A 1 323 ? 9.204 -4.342 -11.573 1.00 96.38 323 VAL A N 1
ATOM 2365 C CA . VAL A 1 323 ? 10.268 -4.201 -12.577 1.00 96.38 323 VAL A CA 1
ATOM 2366 C C . VAL A 1 323 ? 10.491 -5.531 -13.251 1.00 96.38 323 VAL A C 1
ATOM 2368 O O . VAL A 1 323 ? 10.788 -6.525 -12.589 1.00 96.38 323 VAL A O 1
ATOM 2371 N N . ASP A 1 324 ? 10.337 -5.534 -14.564 1.00 95.38 324 ASP A N 1
ATOM 2372 C CA . ASP A 1 324 ? 10.698 -6.660 -15.404 1.00 95.38 324 ASP A CA 1
ATOM 2373 C C . ASP A 1 324 ? 12.220 -6.761 -15.490 1.00 95.38 324 ASP A C 1
ATOM 2375 O O . ASP A 1 324 ? 12.893 -5.772 -15.772 1.00 95.38 324 ASP A O 1
ATOM 2379 N N . LYS A 1 325 ? 12.774 -7.939 -15.208 1.00 95.94 325 LYS A N 1
ATOM 2380 C CA . LYS A 1 325 ? 14.222 -8.161 -15.208 1.00 95.94 325 LYS A CA 1
ATOM 2381 C C . LYS A 1 325 ? 14.756 -8.580 -16.568 1.00 95.94 325 LYS A C 1
ATOM 2383 O O . LYS A 1 325 ? 15.980 -8.619 -16.719 1.00 95.94 325 LYS A O 1
ATOM 2388 N N . ASP A 1 326 ? 13.884 -8.878 -17.525 1.00 95.69 326 ASP A N 1
ATOM 2389 C CA . ASP A 1 326 ? 14.274 -9.270 -18.871 1.00 95.69 326 ASP A CA 1
ATOM 2390 C C . ASP A 1 326 ? 14.457 -8.051 -19.784 1.00 95.69 326 ASP A C 1
ATOM 2392 O O . ASP A 1 326 ? 13.893 -6.978 -19.571 1.00 95.69 326 ASP A O 1
ATOM 2396 N N . CYS A 1 327 ? 15.272 -8.223 -20.826 1.00 95.31 327 CYS A N 1
ATOM 2397 C CA . CYS A 1 327 ? 15.343 -7.269 -21.924 1.00 95.31 327 CYS A CA 1
ATOM 2398 C C . CYS A 1 327 ? 14.538 -7.794 -23.112 1.00 95.31 327 CYS A C 1
ATOM 2400 O O . CYS A 1 327 ? 14.922 -8.783 -23.741 1.00 95.31 327 CYS A O 1
ATOM 2402 N N . HIS A 1 328 ? 13.451 -7.104 -23.450 1.00 95.75 328 HIS A N 1
ATOM 2403 C CA . HIS A 1 328 ? 12.598 -7.461 -24.580 1.00 95.75 328 HIS A CA 1
ATOM 2404 C C . HIS A 1 328 ? 13.079 -6.794 -25.855 1.00 95.75 328 HIS A C 1
ATOM 2406 O O . HIS A 1 328 ? 13.482 -5.637 -25.844 1.00 95.75 328 HIS A O 1
ATOM 2412 N N . GLN A 1 329 ? 13.002 -7.493 -26.983 1.00 96.12 329 GLN A N 1
ATOM 2413 C CA . GLN A 1 329 ? 13.237 -6.883 -28.290 1.00 96.12 329 GLN A CA 1
ATOM 2414 C C . GLN A 1 329 ? 11.921 -6.438 -28.913 1.00 96.12 329 GLN A C 1
ATOM 2416 O O . GLN A 1 329 ? 10.911 -7.131 -28.811 1.00 96.12 329 GLN A O 1
ATOM 2421 N N . VAL A 1 330 ? 11.942 -5.298 -29.600 1.00 97.31 330 VAL A N 1
ATOM 2422 C CA . VAL A 1 330 ? 10.758 -4.738 -30.252 1.00 97.31 330 VAL A CA 1
ATOM 2423 C C . VAL A 1 330 ? 11.116 -4.062 -31.570 1.00 97.31 330 VAL A C 1
ATOM 2425 O O . VAL A 1 330 ? 12.215 -3.523 -31.728 1.00 97.31 330 VAL A O 1
ATOM 2428 N N . SER A 1 331 ? 10.197 -4.104 -32.535 1.00 98.00 331 SER A N 1
ATOM 2429 C CA . SER A 1 331 ? 10.390 -3.430 -33.819 1.00 98.00 331 SER A CA 1
ATOM 2430 C C . SER A 1 331 ? 10.370 -1.897 -33.657 1.00 98.00 331 SER A C 1
ATOM 2432 O O . SER A 1 331 ? 9.616 -1.376 -32.824 1.00 98.00 331 SER A O 1
ATOM 2434 N N . PRO A 1 332 ? 11.150 -1.138 -34.452 1.00 98.12 332 PRO A N 1
ATOM 2435 C CA . PRO A 1 332 ? 11.137 0.323 -34.388 1.00 98.12 332 PRO A CA 1
ATOM 2436 C C . PRO A 1 332 ? 9.760 0.925 -34.698 1.00 98.12 332 PRO A C 1
ATOM 2438 O O . PRO A 1 332 ? 9.394 1.933 -34.102 1.00 98.12 332 PRO A O 1
ATOM 2441 N N . GLU A 1 333 ? 8.962 0.286 -35.556 1.00 97.69 333 GLU A N 1
ATOM 2442 C CA . GLU A 1 333 ? 7.591 0.710 -35.862 1.00 97.69 333 GLU A CA 1
ATOM 2443 C C . GLU A 1 333 ? 6.677 0.612 -34.640 1.00 97.69 333 GLU A C 1
ATOM 2445 O O . GLU A 1 333 ? 5.818 1.467 -34.442 1.00 97.69 333 GLU A O 1
ATOM 2450 N N . SER A 1 334 ? 6.862 -0.417 -33.812 1.00 97.56 334 SER A N 1
ATOM 2451 C CA . SER A 1 334 ? 6.057 -0.619 -32.604 1.00 97.56 334 SER A CA 1
ATOM 2452 C C . SER A 1 334 ? 6.368 0.457 -31.563 1.00 97.56 334 SER A C 1
ATOM 2454 O O . SER A 1 334 ? 5.451 1.039 -30.988 1.00 97.56 334 SER A O 1
ATOM 2456 N N . PHE A 1 335 ? 7.652 0.783 -31.375 1.00 97.81 335 PHE A N 1
ATOM 2457 C CA . PHE A 1 335 ? 8.071 1.849 -30.460 1.00 97.81 335 PHE A CA 1
ATOM 2458 C C . PHE A 1 335 ? 7.658 3.242 -30.970 1.00 97.81 335 PHE A C 1
ATOM 2460 O O . PHE A 1 335 ? 7.164 4.062 -30.204 1.00 97.81 335 PHE A O 1
ATOM 2467 N N . ASP A 1 336 ? 7.757 3.508 -32.276 1.00 97.62 336 ASP A N 1
ATOM 2468 C CA . ASP A 1 336 ? 7.241 4.754 -32.867 1.00 97.62 336 ASP A CA 1
ATOM 2469 C C . ASP A 1 336 ? 5.708 4.849 -32.736 1.00 97.62 336 ASP A C 1
ATOM 2471 O O . ASP A 1 336 ? 5.152 5.925 -32.503 1.00 97.62 336 ASP A O 1
ATOM 2475 N N . ASN A 1 337 ? 5.008 3.710 -32.812 1.00 97.00 337 ASN A N 1
ATOM 2476 C CA . ASN A 1 337 ? 3.571 3.640 -32.576 1.00 97.00 337 ASN A CA 1
ATOM 2477 C C . ASN A 1 337 ? 3.193 3.921 -31.110 1.00 97.00 337 ASN A C 1
ATOM 2479 O O . ASN A 1 337 ? 2.165 4.556 -30.897 1.00 97.00 337 ASN A O 1
ATOM 2483 N N . LEU A 1 338 ? 4.016 3.558 -30.115 1.00 96.06 338 LEU A N 1
ATOM 2484 C CA . LEU A 1 338 ? 3.814 3.984 -28.719 1.00 96.06 338 LEU A CA 1
ATOM 2485 C C . LEU A 1 338 ? 3.748 5.517 -28.626 1.00 96.06 338 LEU A C 1
ATOM 2487 O O . LEU A 1 338 ? 2.751 6.072 -28.164 1.00 96.06 338 LEU A O 1
ATOM 2491 N N . CYS A 1 339 ? 4.759 6.209 -29.157 1.00 96.75 339 CYS A N 1
ATOM 2492 C CA . CYS A 1 339 ? 4.797 7.674 -29.175 1.00 96.75 339 CYS A CA 1
ATOM 2493 C C . CYS A 1 339 ? 3.614 8.269 -29.958 1.00 96.75 339 CYS A C 1
ATOM 2495 O O . CYS A 1 339 ? 3.032 9.282 -29.563 1.00 96.75 339 CYS A O 1
ATOM 2497 N N . LYS A 1 340 ? 3.216 7.628 -31.065 1.00 95.75 340 LYS A N 1
ATOM 2498 C CA . LYS A 1 340 ? 2.027 8.021 -31.828 1.00 95.75 340 LYS A CA 1
ATOM 2499 C C . LYS A 1 340 ? 0.759 7.929 -30.980 1.00 95.75 340 LYS A C 1
ATOM 2501 O O . LYS A 1 340 ? -0.049 8.851 -31.008 1.00 95.75 340 LYS A O 1
ATOM 2506 N N . GLN A 1 341 ? 0.575 6.828 -30.257 1.00 93.50 341 GLN A N 1
ATOM 2507 C CA . GLN A 1 341 ? -0.586 6.573 -29.406 1.00 93.50 341 GLN A CA 1
ATOM 2508 C C . GLN A 1 341 ? -0.660 7.582 -28.256 1.00 93.50 341 GLN A C 1
ATOM 2510 O O . GLN A 1 341 ? -1.699 8.216 -28.081 1.00 93.50 341 GLN A O 1
ATOM 2515 N N . MET A 1 342 ? 0.452 7.805 -27.551 1.00 91.88 342 MET A N 1
ATOM 2516 C CA . MET A 1 342 ? 0.566 8.808 -26.484 1.00 91.88 342 MET A CA 1
ATOM 2517 C C . MET A 1 342 ? 0.186 10.211 -26.979 1.00 91.88 342 MET A C 1
ATOM 2519 O O . MET A 1 342 ? -0.604 10.917 -26.354 1.00 91.88 342 MET A O 1
ATOM 2523 N N . LYS A 1 343 ? 0.683 10.599 -28.157 1.00 92.38 343 LYS A N 1
ATOM 2524 C CA . LYS A 1 343 ? 0.390 11.902 -28.755 1.00 92.38 343 LYS A CA 1
ATOM 2525 C C . LYS A 1 343 ? -1.051 12.030 -29.242 1.00 92.38 343 LYS A C 1
ATOM 2527 O O . LYS A 1 343 ? -1.730 13.000 -28.920 1.00 92.38 343 LYS A O 1
ATOM 2532 N N . ASP A 1 344 ? -1.497 11.097 -30.077 1.00 91.62 344 ASP A N 1
ATOM 2533 C CA . ASP A 1 344 ? -2.737 11.256 -30.835 1.00 91.62 344 ASP A CA 1
ATOM 2534 C C . ASP A 1 344 ? -3.979 10.950 -29.986 1.00 91.62 344 ASP A C 1
ATOM 2536 O O . ASP A 1 344 ? -5.031 11.532 -30.245 1.00 91.62 344 ASP A O 1
ATOM 2540 N N . MET A 1 345 ? -3.874 10.055 -28.994 1.00 86.62 345 MET A N 1
ATOM 2541 C CA . MET A 1 345 ? -4.997 9.706 -28.111 1.00 86.62 345 MET A CA 1
ATOM 2542 C C . MET A 1 345 ? -5.039 10.546 -26.834 1.00 86.62 345 MET A C 1
ATOM 2544 O O . MET A 1 345 ? -6.132 10.870 -26.380 1.00 86.62 345 MET A O 1
ATOM 2548 N N . TYR A 1 346 ? -3.880 10.922 -26.282 1.00 84.50 346 TYR A N 1
ATOM 2549 C CA . TYR A 1 346 ? -3.795 11.568 -24.963 1.00 84.50 346 TYR A CA 1
ATOM 2550 C C . TYR A 1 346 ? -3.185 12.972 -24.998 1.00 84.50 346 TYR A C 1
ATOM 2552 O O . TYR A 1 346 ? -3.109 13.636 -23.972 1.00 84.50 346 TYR A O 1
ATOM 2560 N N . GLY A 1 347 ? -2.754 13.458 -26.166 1.00 87.00 347 GLY A N 1
ATOM 2561 C CA . GLY A 1 347 ? -2.179 14.799 -26.297 1.00 87.00 347 GLY A CA 1
ATOM 2562 C C . GLY A 1 347 ? -0.806 14.964 -25.640 1.00 87.00 347 GLY A C 1
ATOM 2563 O O . GLY A 1 347 ? -0.343 16.097 -25.513 1.00 87.00 347 GLY A O 1
ATOM 2564 N N . MET A 1 348 ? -0.146 13.867 -25.249 1.00 87.44 348 MET A N 1
ATOM 2565 C CA . MET A 1 348 ? 1.160 13.904 -24.588 1.00 87.44 348 MET A CA 1
ATOM 2566 C C . MET A 1 348 ? 2.224 14.447 -25.543 1.00 87.44 348 MET A C 1
ATOM 2568 O O . MET A 1 348 ? 2.223 14.165 -26.747 1.00 87.44 348 MET A O 1
ATOM 2572 N N . SER A 1 349 ? 3.133 15.262 -25.018 1.00 87.25 349 SER A N 1
ATOM 2573 C CA . SER A 1 349 ? 4.083 16.022 -25.824 1.00 87.25 349 SER A CA 1
ATOM 2574 C C . SER A 1 349 ? 5.478 16.105 -25.213 1.00 87.25 349 SER A C 1
ATOM 2576 O O . SER A 1 349 ? 6.443 16.142 -25.989 1.00 87.25 349 SER A O 1
ATOM 2578 N N . VAL A 1 350 ? 5.566 16.119 -23.880 1.00 84.75 350 VAL A N 1
ATOM 2579 C CA . VAL A 1 350 ? 6.787 16.082 -23.068 1.00 84.75 350 VAL A CA 1
ATOM 2580 C C . VAL A 1 350 ? 7.303 14.650 -22.979 1.00 84.75 350 VAL A C 1
ATOM 2582 O O . VAL A 1 350 ? 8.480 14.421 -23.218 1.00 84.75 350 VAL A O 1
ATOM 2585 N N . ASP A 1 351 ? 6.422 13.672 -22.770 1.00 90.62 351 ASP A N 1
ATOM 2586 C CA . ASP A 1 351 ? 6.803 12.256 -22.622 1.00 90.62 351 ASP A CA 1
ATOM 2587 C C . ASP A 1 351 ? 6.997 11.510 -23.958 1.00 90.62 351 ASP A C 1
ATOM 2589 O O . ASP A 1 351 ? 7.013 10.283 -24.011 1.00 90.62 351 ASP A O 1
ATOM 2593 N N . LEU A 1 352 ? 7.147 12.247 -25.065 1.00 93.81 352 LEU A N 1
ATOM 2594 C CA . LEU A 1 352 ? 7.480 11.670 -26.373 1.00 93.81 352 LEU A CA 1
ATOM 2595 C C . LEU A 1 352 ? 8.989 11.513 -26.588 1.00 93.81 352 LEU A C 1
ATOM 2597 O O . LEU A 1 352 ? 9.388 11.007 -27.635 1.00 93.81 352 LEU A O 1
ATOM 2601 N N . GLU A 1 353 ? 9.818 11.979 -25.655 1.00 91.94 353 GLU A N 1
ATOM 2602 C CA . GLU A 1 353 ? 11.277 11.857 -25.687 1.00 91.94 353 GLU A CA 1
ATOM 2603 C C . GLU A 1 353 ? 11.814 11.118 -24.459 1.00 91.94 353 GLU A C 1
ATOM 2605 O O . GLU A 1 353 ? 11.183 11.151 -23.403 1.00 91.94 353 GLU A O 1
ATOM 2610 N N . PRO A 1 354 ? 12.974 10.442 -24.575 1.00 93.19 354 PRO A N 1
ATOM 2611 C CA . PRO A 1 354 ? 13.517 9.687 -23.462 1.00 93.19 354 PRO A CA 1
ATOM 2612 C C . PRO A 1 354 ? 14.011 10.607 -22.344 1.00 93.19 354 PRO A C 1
ATOM 2614 O O . PRO A 1 354 ? 14.818 11.515 -22.565 1.00 93.19 354 PRO A O 1
ATOM 2617 N N . HIS A 1 355 ? 13.610 10.287 -21.120 1.00 91.38 355 HIS A N 1
ATOM 2618 C CA . HIS A 1 355 ? 14.130 10.896 -19.902 1.00 91.38 355 HIS A CA 1
ATOM 2619 C C . HIS A 1 355 ? 15.498 10.319 -19.521 1.00 91.38 355 HIS A C 1
ATOM 2621 O O . HIS A 1 355 ? 15.918 9.248 -19.971 1.00 91.38 355 HIS A O 1
ATOM 2627 N N . GLY A 1 356 ? 16.235 11.056 -18.690 1.00 89.44 356 GLY A N 1
ATOM 2628 C CA . GLY A 1 356 ? 17.535 10.616 -18.188 1.00 89.44 356 GLY A CA 1
ATOM 2629 C C . GLY A 1 356 ? 17.411 9.670 -17.001 1.00 89.44 356 GLY A C 1
ATOM 2630 O O . GLY A 1 356 ? 16.644 9.931 -16.079 1.00 89.44 356 GLY A O 1
ATOM 2631 N N . SER A 1 357 ? 18.213 8.610 -16.986 1.00 91.62 357 SER A N 1
ATOM 2632 C CA . SER A 1 357 ? 18.253 7.638 -15.894 1.00 91.62 357 SER A CA 1
ATOM 2633 C C . SER A 1 357 ? 19.019 8.174 -14.682 1.00 91.62 357 SER A C 1
ATOM 2635 O O . SER A 1 357 ? 20.131 8.717 -14.813 1.00 91.62 357 SER A O 1
ATOM 2637 N N . ARG A 1 358 ? 18.452 7.996 -13.482 1.00 90.50 358 ARG A N 1
ATOM 2638 C CA . ARG A 1 358 ? 19.131 8.265 -12.201 1.00 90.50 358 ARG A CA 1
ATOM 2639 C C . ARG A 1 358 ? 20.365 7.359 -12.049 1.00 90.50 358 ARG A C 1
ATOM 2641 O O . ARG A 1 358 ? 20.431 6.260 -12.593 1.00 90.50 358 ARG A O 1
ATOM 2648 N N . ILE A 1 359 ? 21.373 7.831 -11.313 1.00 90.06 359 ILE A N 1
ATOM 2649 C CA . ILE A 1 359 ? 22.521 6.997 -10.921 1.00 90.06 359 ILE A CA 1
ATOM 2650 C C . ILE A 1 359 ? 22.021 5.849 -10.031 1.00 90.06 359 ILE A C 1
ATOM 2652 O O . ILE A 1 359 ? 21.170 6.069 -9.168 1.00 90.06 359 ILE A O 1
ATOM 2656 N N . LEU A 1 360 ? 22.578 4.647 -10.212 1.00 92.81 360 LEU A N 1
ATOM 2657 C CA . LEU A 1 360 ? 22.250 3.483 -9.390 1.00 92.81 360 LEU A CA 1
ATOM 2658 C C . LEU A 1 360 ? 22.414 3.799 -7.897 1.00 92.81 360 LEU A C 1
ATOM 2660 O O . LEU A 1 360 ? 23.452 4.309 -7.455 1.00 92.81 360 LEU A O 1
ATOM 2664 N N . VAL A 1 361 ? 21.378 3.501 -7.117 1.00 93.81 361 VAL A N 1
ATOM 2665 C CA . VAL A 1 361 ? 21.387 3.766 -5.682 1.00 93.81 361 VAL A CA 1
ATOM 2666 C C . VAL A 1 361 ? 22.281 2.749 -4.973 1.00 93.81 361 VAL A C 1
ATOM 2668 O O . VAL A 1 361 ? 22.290 1.561 -5.297 1.00 93.81 361 VAL A O 1
ATOM 2671 N N . SER A 1 362 ? 23.035 3.220 -3.980 1.00 93.75 362 SER A N 1
ATOM 2672 C CA . SER A 1 362 ? 23.841 2.368 -3.103 1.00 93.75 362 SER A CA 1
ATOM 2673 C C . SER A 1 362 ? 22.990 1.279 -2.448 1.00 93.75 362 SER A C 1
ATOM 2675 O O . SER A 1 362 ? 21.895 1.557 -1.958 1.00 93.75 362 SER A O 1
ATOM 2677 N N . SER A 1 363 ? 23.525 0.060 -2.328 1.00 92.25 363 SER A N 1
ATOM 2678 C CA . SER A 1 363 ? 22.849 -1.058 -1.653 1.00 92.25 363 SER A CA 1
ATOM 2679 C C . SER A 1 363 ? 22.436 -0.731 -0.210 1.00 92.25 363 SER A C 1
ATOM 2681 O O . SER A 1 363 ? 21.488 -1.313 0.312 1.00 92.25 363 SER A O 1
ATOM 2683 N N . THR A 1 364 ? 23.108 0.234 0.426 1.00 90.56 364 THR A N 1
ATOM 2684 C CA . THR A 1 364 ? 22.757 0.752 1.755 1.00 90.56 364 THR A CA 1
ATOM 2685 C C . THR A 1 364 ? 21.368 1.386 1.800 1.00 90.56 364 THR A C 1
ATOM 2687 O O . THR A 1 364 ? 20.721 1.313 2.839 1.00 90.56 364 THR A O 1
ATOM 2690 N N . TYR A 1 365 ? 20.917 1.997 0.699 1.00 92.12 365 TYR A N 1
ATOM 2691 C CA . TYR A 1 365 ? 19.679 2.781 0.641 1.00 92.12 365 TYR A CA 1
ATOM 2692 C C . TYR A 1 365 ? 18.559 2.118 -0.166 1.00 92.12 365 TYR A C 1
ATOM 2694 O O . TYR A 1 365 ? 17.531 2.738 -0.415 1.00 92.12 365 TYR A O 1
ATOM 2702 N N . VAL A 1 366 ? 18.741 0.873 -0.602 1.00 92.56 366 VAL A N 1
ATOM 2703 C CA . VAL A 1 366 ? 17.700 0.113 -1.304 1.00 92.56 366 VAL A CA 1
ATOM 2704 C C . VAL A 1 366 ? 17.148 -0.980 -0.402 1.00 92.56 366 VAL A C 1
ATOM 2706 O O . VAL A 1 366 ? 17.790 -1.414 0.561 1.00 92.56 366 VAL A O 1
ATOM 2709 N N . VAL A 1 367 ? 15.953 -1.445 -0.750 1.00 88.75 367 VAL A N 1
ATOM 2710 C CA . VAL A 1 367 ? 15.260 -2.509 -0.032 1.00 88.75 367 VAL A CA 1
ATOM 2711 C C . VAL A 1 367 ? 16.115 -3.776 0.048 1.00 88.75 367 VAL A C 1
ATOM 2713 O O . VAL A 1 367 ? 16.755 -4.195 -0.927 1.00 88.75 367 VAL A O 1
ATOM 2716 N N . ARG A 1 368 ? 16.140 -4.387 1.229 1.00 83.44 368 ARG A N 1
ATOM 2717 C CA . ARG A 1 368 ? 16.739 -5.692 1.467 1.00 83.44 368 ARG A CA 1
ATOM 2718 C C . ARG A 1 368 ? 15.947 -6.740 0.698 1.00 83.44 368 ARG A C 1
ATOM 2720 O O . ARG A 1 368 ? 14.731 -6.827 0.829 1.00 83.44 368 ARG A O 1
ATOM 2727 N N . VAL A 1 369 ? 16.656 -7.579 -0.055 1.00 62.94 369 VAL A N 1
ATOM 2728 C CA . VAL A 1 369 ? 16.079 -8.846 -0.510 1.00 62.94 369 VAL A CA 1
ATOM 2729 C C . VAL A 1 369 ? 15.853 -9.671 0.742 1.00 62.94 369 VAL A C 1
ATOM 2731 O O . VAL A 1 369 ? 16.822 -10.061 1.397 1.00 62.94 369 VAL A O 1
ATOM 2734 N N . VAL A 1 370 ? 14.595 -9.911 1.094 1.00 49.34 370 VAL A N 1
ATOM 2735 C CA . VAL A 1 370 ? 14.267 -10.999 2.011 1.00 49.34 370 VAL A CA 1
ATOM 2736 C C . VAL A 1 370 ? 14.624 -12.269 1.247 1.00 49.34 370 VAL A C 1
ATOM 2738 O O . VAL A 1 370 ? 13.835 -12.773 0.454 1.00 49.34 370 VAL A O 1
ATOM 2741 N N . MET A 1 371 ? 15.885 -12.693 1.357 1.00 30.73 371 MET A N 1
ATOM 2742 C CA . MET A 1 371 ? 16.316 -13.940 0.748 1.00 30.73 371 MET A CA 1
ATOM 2743 C C . MET A 1 371 ? 15.536 -15.055 1.447 1.00 30.73 371 MET A C 1
ATOM 2745 O O . MET A 1 371 ? 15.477 -15.047 2.681 1.00 30.73 371 MET A O 1
ATOM 2749 N N . PRO A 1 372 ? 14.926 -15.994 0.708 1.00 31.77 372 PRO A N 1
ATOM 2750 C CA . PRO A 1 372 ? 14.416 -17.205 1.327 1.00 31.77 372 PRO A CA 1
ATOM 2751 C C . PRO A 1 372 ? 15.566 -17.865 2.101 1.00 31.77 372 PRO A C 1
ATOM 2753 O O . PRO A 1 372 ? 16.708 -17.890 1.633 1.00 31.77 372 PRO A O 1
ATOM 2756 N N . ALA A 1 373 ? 15.277 -18.370 3.303 1.00 30.89 373 ALA A N 1
ATOM 2757 C CA . ALA A 1 373 ? 16.276 -18.905 4.235 1.00 30.89 373 ALA A CA 1
ATOM 2758 C C . ALA A 1 373 ? 17.204 -19.977 3.612 1.00 30.89 373 ALA A C 1
ATOM 2760 O O . ALA A 1 373 ? 18.320 -20.179 4.085 1.00 30.89 373 ALA A O 1
ATOM 2761 N N . SER A 1 374 ? 16.792 -20.596 2.500 1.00 33.12 374 SER A N 1
ATOM 2762 C CA . SER A 1 374 ? 17.565 -21.569 1.722 1.00 33.12 374 SER A CA 1
ATOM 2763 C C . SER A 1 374 ? 18.873 -21.044 1.110 1.00 33.12 374 SER A C 1
ATOM 2765 O O . SER A 1 374 ? 19.754 -21.850 0.814 1.00 33.12 374 SER A O 1
ATOM 2767 N N . ASP A 1 375 ? 19.029 -19.729 0.915 1.00 30.72 375 ASP A N 1
ATOM 2768 C CA . ASP A 1 375 ? 20.239 -19.148 0.301 1.00 30.72 375 ASP A CA 1
ATOM 2769 C C . ASP A 1 375 ? 21.269 -18.641 1.324 1.00 30.72 375 ASP A C 1
ATOM 2771 O O . ASP A 1 375 ? 22.415 -18.353 0.965 1.00 30.72 375 ASP A O 1
ATOM 2775 N N . MET A 1 376 ? 20.912 -18.583 2.613 1.00 33.12 376 MET A N 1
ATOM 2776 C CA . MET A 1 376 ? 21.861 -18.230 3.675 1.00 33.12 376 MET A CA 1
ATOM 2777 C C . MET A 1 376 ? 22.841 -19.367 4.001 1.00 33.12 376 MET A C 1
ATOM 2779 O O . MET A 1 376 ? 23.981 -19.084 4.363 1.00 33.12 376 MET A O 1
ATOM 2783 N N . GLU A 1 377 ? 22.467 -20.635 3.795 1.00 35.50 377 GLU A N 1
ATOM 2784 C CA . GLU A 1 377 ? 23.342 -21.788 4.080 1.00 35.50 377 GLU A CA 1
ATOM 2785 C C . GLU A 1 377 ? 24.468 -22.012 3.053 1.00 35.50 377 GLU A C 1
ATOM 2787 O O . GLU A 1 377 ? 25.341 -22.848 3.277 1.00 35.50 377 GLU A O 1
ATOM 2792 N N . LYS A 1 378 ? 24.506 -21.267 1.937 1.00 30.75 378 LYS A N 1
ATOM 2793 C CA . LYS A 1 378 ? 25.514 -21.459 0.870 1.00 30.75 378 LYS A CA 1
ATOM 2794 C C . LYS A 1 378 ? 26.611 -20.395 0.802 1.00 30.75 378 LYS A C 1
ATOM 2796 O O . LYS A 1 378 ? 27.490 -20.495 -0.054 1.00 30.75 378 LYS A O 1
ATOM 2801 N N . ARG A 1 379 ? 26.612 -19.391 1.684 1.00 27.81 379 ARG A N 1
ATOM 2802 C CA . ARG A 1 379 ? 27.745 -18.460 1.815 1.00 27.81 379 ARG A CA 1
ATOM 2803 C C . ARG A 1 379 ? 28.652 -18.897 2.957 1.00 27.81 379 ARG A C 1
ATOM 2805 O O . ARG A 1 379 ? 28.541 -18.430 4.086 1.00 27.81 379 ARG A O 1
ATOM 2812 N N . ASP A 1 380 ? 29.563 -19.797 2.598 1.00 28.33 380 ASP A N 1
ATOM 2813 C CA . ASP A 1 380 ? 30.722 -20.193 3.387 1.00 28.33 380 ASP A CA 1
ATOM 2814 C C . ASP A 1 380 ? 31.435 -18.971 3.987 1.00 28.33 380 ASP A C 1
ATOM 2816 O O . ASP A 1 380 ? 32.049 -18.157 3.294 1.00 28.33 380 ASP A O 1
ATOM 2820 N N . TRP A 1 381 ? 31.429 -18.902 5.317 1.00 26.31 381 TRP A N 1
ATOM 2821 C CA . TRP A 1 381 ? 32.470 -18.254 6.108 1.00 26.31 381 TRP A CA 1
ATOM 2822 C C . TRP A 1 381 ? 33.772 -19.053 5.966 1.00 26.31 381 TRP A C 1
ATOM 2824 O O . TRP A 1 381 ? 34.181 -19.727 6.904 1.00 26.31 381 TRP A O 1
ATOM 2834 N N . CYS A 1 382 ? 34.412 -19.042 4.795 1.00 29.47 382 CYS A N 1
ATOM 2835 C CA . CYS A 1 382 ? 35.766 -19.577 4.610 1.00 29.47 382 CYS A CA 1
ATOM 2836 C C . CYS A 1 382 ? 36.361 -19.171 3.250 1.00 29.47 382 CYS A C 1
ATOM 2838 O O . CYS A 1 382 ? 36.548 -20.010 2.380 1.00 29.47 382 CYS A O 1
ATOM 2840 N N . SER A 1 383 ? 36.728 -17.900 3.079 1.00 28.45 383 SER A N 1
ATOM 2841 C CA . SER A 1 383 ? 37.957 -17.529 2.356 1.00 28.45 383 SER A CA 1
ATOM 2842 C C . SER A 1 383 ? 38.158 -16.019 2.408 1.00 28.45 383 SER A C 1
ATOM 2844 O O . SER A 1 383 ? 37.433 -15.288 1.747 1.00 28.45 383 SER A O 1
ATOM 2846 N N . GLU A 1 384 ? 39.150 -15.559 3.164 1.00 26.95 384 GLU A N 1
ATOM 2847 C CA . GLU A 1 384 ? 40.201 -14.702 2.614 1.00 26.95 384 GLU A CA 1
ATOM 2848 C C . GLU A 1 384 ? 41.381 -14.618 3.591 1.00 26.95 384 GLU A C 1
ATOM 2850 O O . GLU A 1 384 ? 41.260 -14.756 4.808 1.00 26.95 384 GLU A O 1
ATOM 2855 N N . GLU A 1 385 ? 42.556 -14.541 2.991 1.00 32.56 385 GLU A N 1
ATOM 2856 C CA . GLU A 1 385 ? 43.862 -14.887 3.519 1.00 32.56 385 GLU A CA 1
ATOM 2857 C C . GLU A 1 385 ? 44.425 -13.821 4.469 1.00 32.56 385 GLU A C 1
ATOM 2859 O O . GLU A 1 385 ? 44.624 -12.683 4.065 1.00 32.56 385 GLU A O 1
ATOM 2864 N N . PHE A 1 386 ? 44.850 -14.212 5.674 1.00 28.83 386 PHE A N 1
ATOM 2865 C CA . PHE A 1 386 ? 46.023 -13.601 6.308 1.00 28.83 386 PHE A CA 1
ATOM 2866 C C . PHE A 1 386 ? 46.845 -14.678 7.016 1.00 28.83 386 PHE A C 1
ATOM 2868 O O . PHE A 1 386 ? 46.478 -15.210 8.063 1.00 28.83 386 PHE A O 1
ATOM 2875 N N . GLY A 1 387 ? 47.975 -15.023 6.400 1.00 26.39 387 GLY A N 1
ATOM 2876 C CA . GLY A 1 387 ? 49.011 -15.842 7.009 1.00 26.39 387 GLY A CA 1
ATOM 2877 C C . GLY A 1 387 ? 49.744 -15.092 8.122 1.00 26.39 387 GLY A C 1
ATOM 2878 O O . GLY A 1 387 ? 49.974 -13.888 8.034 1.00 26.39 387 GLY A O 1
ATOM 2879 N N . GLY A 1 388 ? 50.158 -15.834 9.149 1.00 25.56 388 GLY A N 1
ATOM 2880 C CA . GLY A 1 388 ? 51.056 -15.331 10.186 1.00 25.56 388 GLY A CA 1
ATOM 2881 C C . GLY A 1 388 ? 50.856 -16.011 11.533 1.00 25.56 388 GLY A C 1
ATOM 2882 O O . GLY A 1 388 ? 50.293 -15.426 12.449 1.00 25.56 388 GLY A O 1
ATOM 2883 N N . TRP A 1 389 ? 51.339 -17.246 11.666 1.00 29.42 389 TRP A N 1
ATOM 2884 C CA . TRP A 1 389 ? 51.616 -17.831 12.976 1.00 29.42 389 TRP A CA 1
ATOM 2885 C C . TRP A 1 389 ? 52.823 -17.113 13.587 1.00 29.42 389 TRP A C 1
ATOM 2887 O O . TRP A 1 389 ? 53.910 -17.217 13.033 1.00 29.42 389 TRP A O 1
ATOM 2897 N N . GLU A 1 390 ? 52.627 -16.392 14.691 1.00 33.56 390 GLU A N 1
ATOM 2898 C CA . GLU A 1 390 ? 53.464 -16.388 15.904 1.00 33.56 390 GLU A CA 1
ATOM 2899 C C . GLU A 1 390 ? 53.002 -15.269 16.860 1.00 33.56 390 GLU A C 1
ATOM 2901 O O . GLU A 1 390 ? 52.551 -14.211 16.437 1.00 33.56 390 GLU A O 1
ATOM 2906 N N . ILE A 1 391 ? 53.177 -15.497 18.168 1.00 31.83 391 ILE A N 1
ATOM 2907 C CA . ILE A 1 391 ? 52.837 -14.614 19.307 1.00 31.83 391 ILE A CA 1
ATOM 2908 C C . ILE A 1 391 ? 51.399 -14.768 19.848 1.00 31.83 391 ILE A C 1
ATOM 2910 O O . ILE A 1 391 ? 50.672 -13.815 20.111 1.00 31.83 391 ILE A O 1
ATOM 2914 N N . GLY A 1 392 ? 51.022 -16.010 20.150 1.00 33.03 392 GLY A N 1
ATOM 2915 C CA . GLY A 1 392 ? 49.987 -16.317 21.138 1.00 33.03 392 GLY A CA 1
ATOM 2916 C C . GLY A 1 392 ? 50.606 -16.593 22.508 1.00 33.03 392 GLY A C 1
ATOM 2917 O O . GLY A 1 392 ? 50.676 -17.754 22.888 1.00 33.03 392 GLY A O 1
ATOM 2918 N N . LEU A 1 393 ? 51.096 -15.566 23.224 1.00 32.84 393 LEU A N 1
ATOM 2919 C CA . LEU A 1 393 ? 51.379 -15.659 24.672 1.00 32.84 393 LEU A CA 1
ATOM 2920 C C . LEU A 1 393 ? 51.659 -14.298 25.363 1.00 32.84 393 LEU A C 1
ATOM 2922 O O . LEU A 1 393 ? 52.662 -14.176 26.057 1.00 32.84 393 LEU A O 1
ATOM 2926 N N . LEU A 1 394 ? 50.837 -13.245 25.194 1.00 30.88 394 LEU A N 1
ATOM 2927 C CA . LEU A 1 394 ? 51.013 -12.018 26.016 1.00 30.88 394 LEU A CA 1
ATOM 2928 C C . LEU A 1 394 ? 49.808 -11.059 26.159 1.00 30.88 394 LEU A C 1
ATOM 2930 O O . LEU A 1 394 ? 49.997 -9.910 26.543 1.00 30.88 394 LEU A O 1
ATOM 2934 N N . MET A 1 395 ? 48.564 -11.503 25.934 1.00 29.91 395 MET A N 1
ATOM 2935 C CA . MET A 1 395 ? 47.366 -10.647 26.099 1.00 29.91 395 MET A CA 1
ATOM 2936 C C . MET A 1 395 ? 46.270 -11.239 27.004 1.00 29.91 395 MET A C 1
ATOM 2938 O O . MET A 1 395 ? 45.086 -11.017 26.790 1.00 29.91 395 MET A O 1
ATOM 2942 N N . CYS A 1 396 ? 46.649 -11.932 28.082 1.00 29.09 396 CYS A N 1
ATOM 2943 C CA . CYS A 1 396 ? 45.710 -12.300 29.159 1.00 29.09 396 CYS A CA 1
ATOM 2944 C C . CYS A 1 396 ? 45.917 -11.503 30.463 1.00 29.09 396 CYS A C 1
ATOM 2946 O O . CYS A 1 396 ? 45.456 -11.928 31.514 1.00 29.09 396 CYS A O 1
ATOM 2948 N N . PHE A 1 397 ? 46.582 -10.341 30.418 1.00 30.88 397 PHE A N 1
ATOM 2949 C CA . PHE A 1 397 ? 46.816 -9.507 31.613 1.00 30.88 397 PHE A CA 1
ATOM 2950 C C . PHE A 1 397 ? 46.418 -8.024 31.478 1.00 30.88 397 PHE A C 1
ATOM 2952 O O . PHE A 1 397 ? 46.762 -7.227 32.345 1.00 30.88 397 PHE A O 1
ATOM 2959 N N . ALA A 1 398 ? 45.662 -7.637 30.443 1.00 30.39 398 ALA A N 1
ATOM 2960 C CA . ALA A 1 398 ? 45.296 -6.233 30.196 1.00 30.39 398 ALA A CA 1
ATOM 2961 C C . ALA A 1 398 ? 43.785 -5.996 29.985 1.00 30.39 398 ALA A C 1
ATOM 2963 O O . ALA A 1 398 ? 43.400 -5.148 29.191 1.00 30.39 398 ALA A O 1
ATOM 2964 N N . LEU A 1 399 ? 42.922 -6.725 30.702 1.00 30.12 399 LEU A N 1
ATOM 2965 C CA . LEU A 1 399 ? 41.461 -6.517 30.694 1.00 30.12 399 LEU A CA 1
ATOM 2966 C C . LEU A 1 399 ? 40.882 -6.414 32.117 1.00 30.12 399 LEU A C 1
ATOM 2968 O O . LEU A 1 399 ? 39.843 -6.978 32.441 1.00 30.12 399 LEU A O 1
ATOM 2972 N N . SER A 1 400 ? 41.572 -5.676 32.989 1.00 31.30 400 SER A N 1
ATOM 2973 C CA . SER A 1 400 ? 41.055 -5.288 34.313 1.00 31.30 400 SER A CA 1
ATOM 2974 C C . SER A 1 400 ? 41.321 -3.823 34.689 1.00 31.30 400 SER A C 1
ATOM 2976 O O . SER A 1 400 ? 41.129 -3.440 35.839 1.00 31.30 400 SER A O 1
ATOM 2978 N N . ILE A 1 401 ? 41.691 -2.969 33.726 1.00 36.25 401 ILE A N 1
ATOM 2979 C CA . ILE A 1 401 ? 41.757 -1.509 33.912 1.00 36.25 401 ILE A CA 1
ATOM 2980 C C . ILE A 1 401 ? 41.266 -0.822 32.630 1.00 36.25 401 ILE A C 1
ATOM 2982 O O . ILE A 1 401 ? 42.067 -0.339 31.842 1.00 36.25 401 ILE A O 1
ATOM 2986 N N . TRP A 1 402 ? 39.952 -0.809 32.395 1.00 30.16 402 TRP A N 1
ATOM 2987 C CA . TRP A 1 402 ? 39.309 0.141 31.468 1.00 30.16 402 TRP A CA 1
ATOM 2988 C C . TRP A 1 402 ? 37.832 0.353 31.842 1.00 30.16 402 TRP A C 1
ATOM 2990 O O . TRP A 1 402 ? 36.912 0.232 31.046 1.00 30.16 402 TRP A O 1
ATOM 3000 N N . GLN A 1 403 ? 37.613 0.661 33.119 1.00 35.22 403 GLN A N 1
ATOM 3001 C CA . GLN A 1 403 ? 36.423 1.356 33.608 1.00 35.22 403 GLN A CA 1
ATOM 3002 C C . GLN A 1 403 ? 36.909 2.535 34.446 1.00 35.22 403 GLN A C 1
ATOM 3004 O O . GLN A 1 403 ? 36.968 2.432 35.662 1.00 35.22 403 GLN A O 1
ATOM 3009 N N . THR A 1 404 ? 37.336 3.607 33.777 1.00 35.41 404 THR A N 1
ATOM 3010 C CA . THR A 1 404 ? 37.361 4.997 34.270 1.00 35.41 404 THR A CA 1
ATOM 3011 C C . THR A 1 404 ? 38.112 5.848 33.249 1.00 35.41 404 THR A C 1
ATOM 3013 O O . THR A 1 404 ? 39.332 5.902 33.329 1.00 35.41 404 THR A O 1
ATOM 3016 N N . GLU A 1 405 ? 37.422 6.520 32.320 1.00 32.50 405 GLU A N 1
ATOM 3017 C CA . GLU A 1 405 ? 37.910 7.791 31.740 1.00 32.50 405 GLU A CA 1
ATOM 3018 C C . GLU A 1 405 ? 36.844 8.537 30.912 1.00 32.50 405 GLU A C 1
ATOM 3020 O O . GLU A 1 405 ? 37.044 8.941 29.774 1.00 32.50 405 GLU A O 1
ATOM 3025 N N . GLU A 1 406 ? 35.692 8.815 31.521 1.00 37.41 406 GLU A N 1
ATOM 3026 C CA . GLU A 1 406 ? 34.630 9.627 30.904 1.00 37.41 406 GLU A CA 1
ATOM 3027 C C . GLU A 1 406 ? 34.789 11.151 31.149 1.00 37.41 406 GLU A C 1
ATOM 3029 O O . GLU A 1 406 ? 33.826 11.917 31.150 1.00 37.41 406 GLU A O 1
ATOM 3034 N N . ARG A 1 407 ? 36.013 11.649 31.399 1.00 37.44 407 ARG A N 1
ATOM 3035 C CA . ARG A 1 407 ? 36.239 13.068 31.772 1.00 37.44 407 ARG A CA 1
ATOM 3036 C C . ARG A 1 407 ? 37.350 13.821 31.033 1.00 37.44 407 ARG A C 1
ATOM 3038 O O . ARG A 1 407 ? 37.625 14.962 31.397 1.00 37.44 407 ARG A O 1
ATOM 3045 N N . LEU A 1 408 ? 37.916 13.277 29.953 1.00 32.34 408 LEU A N 1
ATOM 3046 C CA . LEU A 1 408 ? 38.986 13.946 29.186 1.00 32.34 408 LEU A CA 1
ATOM 3047 C C . LEU A 1 408 ? 38.633 14.349 27.741 1.00 32.34 408 LEU A C 1
ATOM 3049 O O . LEU A 1 408 ? 39.477 14.912 27.053 1.00 32.34 408 LEU A O 1
ATOM 3053 N N . GLN A 1 409 ? 37.378 14.197 27.301 1.00 36.44 409 GLN A N 1
ATOM 3054 C CA . GLN A 1 409 ? 36.921 14.710 25.994 1.00 36.44 409 GLN A CA 1
ATOM 3055 C C . GLN A 1 409 ? 36.292 16.118 26.029 1.00 36.44 409 GLN A C 1
ATOM 3057 O O . GLN A 1 409 ? 35.944 16.661 24.986 1.00 36.44 409 GLN A O 1
ATOM 3062 N N . ARG A 1 410 ? 36.202 16.779 27.195 1.00 37.94 410 ARG A N 1
ATOM 3063 C CA . ARG A 1 410 ? 35.662 18.157 27.303 1.00 37.94 410 ARG A CA 1
ATOM 3064 C C . ARG A 1 410 ? 36.711 19.264 27.477 1.00 37.94 410 ARG A C 1
ATOM 3066 O O . ARG A 1 410 ? 36.327 20.412 27.676 1.00 37.94 410 ARG A O 1
ATOM 3073 N N . TYR A 1 411 ? 38.012 18.967 27.381 1.00 29.47 411 TYR A N 1
ATOM 3074 C CA . TYR A 1 411 ? 39.071 19.965 27.637 1.00 29.47 411 TYR A CA 1
ATOM 3075 C C . TYR A 1 411 ? 39.957 20.333 26.427 1.00 29.47 411 TYR A C 1
ATOM 3077 O O . TYR A 1 411 ? 40.731 21.277 26.525 1.00 29.47 411 TYR A O 1
ATOM 3085 N N . PHE A 1 412 ? 39.802 19.689 25.260 1.00 30.56 412 PHE A N 1
ATOM 3086 C CA . PHE A 1 412 ? 40.590 20.013 24.050 1.00 30.56 412 PHE A CA 1
ATOM 3087 C C . PHE A 1 412 ? 39.783 20.569 22.862 1.00 30.56 412 PHE A C 1
ATOM 3089 O O . PHE A 1 412 ? 40.310 20.689 21.763 1.00 30.56 412 PHE A O 1
ATOM 3096 N N . ALA A 1 413 ? 38.537 21.003 23.080 1.00 31.92 413 ALA A N 1
ATOM 3097 C CA . ALA A 1 413 ? 37.718 21.689 22.068 1.00 31.92 413 ALA A CA 1
ATOM 3098 C C . ALA A 1 413 ? 37.603 23.211 22.308 1.00 31.92 413 ALA A C 1
ATOM 3100 O O . ALA A 1 413 ? 36.568 23.821 22.048 1.00 31.92 413 ALA A O 1
ATOM 3101 N N . ARG A 1 414 ? 38.655 23.846 22.840 1.00 40.78 414 ARG A N 1
ATOM 3102 C CA . ARG A 1 414 ? 38.784 25.311 22.922 1.00 40.78 414 ARG A CA 1
ATOM 3103 C C . ARG A 1 414 ? 40.254 25.712 22.816 1.00 40.78 414 ARG A C 1
ATOM 3105 O O . ARG A 1 414 ? 40.915 25.798 23.842 1.00 40.78 414 ARG A O 1
ATOM 3112 N N . GLN A 1 415 ? 40.733 25.971 21.597 1.00 31.34 415 GLN A N 1
ATOM 3113 C CA . GLN A 1 415 ? 41.587 27.117 21.222 1.00 31.34 415 GLN A CA 1
ATOM 3114 C C . GLN A 1 415 ? 42.288 26.880 19.871 1.00 31.34 415 GLN A C 1
ATOM 3116 O O . GLN A 1 415 ? 43.073 25.947 19.742 1.00 31.34 415 GLN A O 1
ATOM 3121 N N . SER A 1 416 ? 42.120 27.847 18.951 1.00 30.30 416 SER A N 1
ATOM 3122 C CA . SER A 1 416 ? 42.891 28.081 17.700 1.00 30.30 416 SER A CA 1
ATOM 3123 C C . SER A 1 416 ? 42.587 27.091 16.554 1.00 30.30 416 SER A C 1
ATOM 3125 O O . SER A 1 416 ? 42.820 25.907 16.705 1.00 30.30 416 SER A O 1
ATOM 3127 N N . TYR A 1 417 ? 42.073 27.447 15.371 1.00 27.42 417 TYR A N 1
ATOM 3128 C CA . TYR A 1 417 ? 42.260 28.643 14.546 1.00 27.42 417 TYR A CA 1
ATOM 3129 C C . TYR A 1 417 ? 41.023 28.951 13.669 1.00 27.42 417 TYR A C 1
ATOM 3131 O O . TYR A 1 417 ? 40.337 28.028 13.232 1.00 27.42 417 TYR A O 1
ATOM 3139 N N . PRO A 1 418 ? 40.780 30.239 13.358 1.00 36.66 418 PRO A N 1
ATOM 3140 C CA . PRO A 1 418 ? 39.898 30.697 12.287 1.00 36.66 418 PRO A CA 1
ATOM 3141 C C . PRO A 1 418 ? 40.612 30.675 10.916 1.00 36.66 418 PRO A C 1
ATOM 3143 O O . PRO A 1 418 ? 41.838 30.632 10.862 1.00 36.66 418 PRO A O 1
ATOM 3146 N N . ALA A 1 419 ? 39.827 30.822 9.840 1.00 28.53 419 ALA A N 1
ATOM 3147 C CA . ALA A 1 419 ? 40.210 31.064 8.435 1.00 28.53 419 ALA A CA 1
ATOM 3148 C C . ALA A 1 419 ? 40.340 29.845 7.494 1.00 28.53 419 ALA A C 1
ATOM 3150 O O . ALA A 1 419 ? 41.435 29.433 7.132 1.00 28.53 419 ALA A O 1
ATOM 3151 N N . MET A 1 420 ? 39.199 29.387 6.961 1.00 24.64 420 MET A N 1
ATOM 3152 C CA . MET A 1 420 ? 39.048 29.133 5.518 1.00 24.64 420 MET A CA 1
ATOM 3153 C C . MET A 1 420 ? 37.555 29.105 5.150 1.00 24.64 420 MET A C 1
ATOM 3155 O O . MET A 1 420 ? 36.910 28.065 5.088 1.00 24.64 420 MET A O 1
ATOM 3159 N N . LEU A 1 421 ? 36.993 30.299 4.954 1.00 27.06 421 LEU A N 1
ATOM 3160 C CA . LEU A 1 421 ? 35.715 30.518 4.282 1.00 27.06 421 LEU A CA 1
ATOM 3161 C C . LEU A 1 421 ? 36.036 31.144 2.916 1.00 27.06 421 LEU A C 1
ATOM 3163 O O . LEU A 1 421 ? 36.831 32.084 2.875 1.00 27.06 421 LEU A O 1
ATOM 3167 N N . ARG A 1 422 ? 35.368 30.655 1.859 1.00 26.95 422 ARG A N 1
ATOM 3168 C CA . ARG A 1 422 ? 35.335 31.088 0.437 1.00 26.95 422 ARG A CA 1
ATOM 3169 C C . ARG A 1 422 ? 35.986 30.107 -0.544 1.00 26.95 422 ARG A C 1
ATOM 3171 O O . ARG A 1 422 ? 37.143 30.263 -0.906 1.00 26.95 422 ARG A O 1
ATOM 3178 N N . LEU A 1 423 ? 35.192 29.159 -1.036 1.00 27.28 423 LEU A N 1
ATOM 3179 C CA . LEU A 1 423 ? 34.658 29.140 -2.409 1.00 27.28 423 LEU A CA 1
ATOM 3180 C C . LEU A 1 423 ? 33.994 27.775 -2.630 1.00 27.28 423 LEU A C 1
ATOM 3182 O O . LEU A 1 423 ? 34.685 26.803 -2.889 1.00 27.28 423 LEU A O 1
ATOM 3186 N N . LEU A 1 424 ? 32.668 27.712 -2.543 1.00 25.22 424 LEU A N 1
ATOM 3187 C CA . LEU A 1 424 ? 31.850 26.672 -3.171 1.00 25.22 424 LEU A CA 1
ATOM 3188 C C . LEU A 1 424 ? 30.471 27.300 -3.390 1.00 25.22 424 LEU A C 1
ATOM 3190 O O . LEU A 1 424 ? 29.655 27.398 -2.479 1.00 25.22 424 LEU A O 1
ATOM 3194 N N . ALA A 1 425 ? 30.279 27.849 -4.588 1.00 25.91 425 ALA A N 1
ATOM 3195 C CA . ALA A 1 425 ? 28.983 28.312 -5.054 1.00 25.91 425 ALA A CA 1
ATOM 3196 C C . ALA A 1 425 ? 28.189 27.083 -5.510 1.00 25.91 425 ALA A C 1
ATOM 3198 O O . ALA A 1 425 ? 28.594 26.401 -6.452 1.00 25.91 425 ALA A O 1
ATOM 3199 N N . LEU A 1 426 ? 27.089 26.800 -4.811 1.00 27.80 426 LEU A N 1
ATOM 3200 C CA . LEU A 1 426 ? 26.097 25.812 -5.209 1.00 27.80 426 LEU A CA 1
ATOM 3201 C C . LEU A 1 426 ? 25.395 26.259 -6.499 1.00 27.80 426 LEU A C 1
ATOM 3203 O O . LEU A 1 426 ? 25.012 27.419 -6.642 1.00 27.80 426 LEU A O 1
ATOM 3207 N N . SER A 1 427 ? 25.134 25.311 -7.395 1.00 25.55 427 SER A N 1
ATOM 3208 C CA . SER A 1 427 ? 24.034 25.401 -8.354 1.00 25.55 427 SER A CA 1
ATOM 3209 C C . SER A 1 427 ? 22.896 24.507 -7.866 1.00 25.55 427 SER A C 1
ATOM 3211 O O . SER A 1 427 ? 22.792 23.356 -8.280 1.00 25.55 427 SER A O 1
ATOM 3213 N N . VAL A 1 428 ? 22.073 25.039 -6.962 1.00 25.39 428 VAL A N 1
ATOM 3214 C CA . VAL A 1 428 ? 20.710 24.547 -6.717 1.00 25.39 428 VAL A CA 1
ATOM 3215 C C . VAL A 1 428 ? 19.834 25.201 -7.780 1.00 25.39 428 VAL A C 1
ATOM 3217 O O . VAL A 1 428 ? 19.917 26.414 -7.971 1.00 25.39 428 VAL A O 1
ATOM 3220 N N . VAL A 1 429 ? 19.013 24.427 -8.487 1.00 27.33 429 VAL A N 1
ATOM 3221 C CA . VAL A 1 429 ? 17.851 25.003 -9.173 1.00 27.33 429 VAL A CA 1
ATOM 3222 C C . VAL A 1 429 ? 16.849 25.296 -8.061 1.00 27.33 429 VAL A C 1
ATOM 3224 O O . VAL A 1 429 ? 16.137 24.406 -7.606 1.00 27.33 429 VAL A O 1
ATOM 3227 N N . ALA A 1 430 ? 16.940 26.499 -7.502 1.00 29.39 430 ALA A N 1
ATOM 3228 C CA . ALA A 1 430 ? 16.003 26.994 -6.512 1.00 29.39 430 ALA A CA 1
ATOM 3229 C C . ALA A 1 430 ? 14.673 27.278 -7.222 1.00 29.39 430 ALA A C 1
ATOM 3231 O O . ALA A 1 430 ? 14.676 27.809 -8.331 1.00 29.39 430 ALA A O 1
ATOM 3232 N N . ALA A 1 431 ? 13.546 26.959 -6.586 1.00 39.28 431 ALA A N 1
ATOM 3233 C CA . ALA A 1 431 ? 12.366 27.788 -6.798 1.00 39.28 431 ALA A CA 1
ATOM 3234 C C . ALA A 1 431 ? 12.802 29.231 -6.501 1.00 39.28 431 ALA A C 1
ATOM 3236 O O . ALA A 1 431 ? 13.489 29.431 -5.496 1.00 39.28 431 ALA A O 1
ATOM 3237 N N . ASP A 1 432 ? 12.510 30.183 -7.389 1.00 43.44 432 ASP A N 1
ATOM 3238 C CA . ASP A 1 432 ? 12.969 31.569 -7.252 1.00 43.44 432 ASP A CA 1
ATOM 3239 C C . ASP A 1 432 ? 12.617 32.086 -5.850 1.00 43.44 432 ASP A C 1
ATOM 3241 O O . ASP A 1 432 ? 11.449 32.287 -5.519 1.00 43.44 432 ASP A O 1
ATOM 3245 N N . ALA A 1 433 ? 13.626 32.207 -4.985 1.00 57.69 433 ALA A N 1
ATOM 3246 C CA . ALA A 1 433 ? 13.423 32.649 -3.617 1.00 57.69 433 ALA A CA 1
ATOM 3247 C C . ALA A 1 433 ? 13.055 34.133 -3.654 1.00 57.69 433 ALA A C 1
ATOM 3249 O O . ALA A 1 433 ? 13.803 34.921 -4.239 1.00 57.69 433 ALA A O 1
ATOM 3250 N N . ALA A 1 434 ? 11.921 34.500 -3.045 1.00 68.50 434 ALA A N 1
ATOM 3251 C CA . ALA A 1 434 ? 11.463 35.885 -3.006 1.00 68.50 434 ALA A CA 1
ATOM 3252 C C . ALA A 1 434 ? 12.577 36.826 -2.541 1.00 68.50 434 ALA A C 1
ATOM 3254 O O . ALA A 1 434 ? 13.248 36.600 -1.527 1.00 68.50 434 ALA A O 1
ATOM 3255 N N . THR A 1 435 ? 12.755 37.901 -3.293 1.00 82.94 435 THR A N 1
ATOM 3256 C CA . THR A 1 435 ? 13.669 38.979 -2.959 1.00 82.94 435 THR A CA 1
ATOM 3257 C C . THR A 1 435 ? 12.927 40.124 -2.287 1.00 82.94 435 THR A C 1
ATOM 3259 O O . THR A 1 435 ? 11.707 40.274 -2.385 1.00 82.94 435 THR A O 1
ATOM 3262 N N . CYS A 1 436 ? 13.678 41.000 -1.634 1.00 81.50 436 CYS A N 1
ATOM 3263 C CA . CYS A 1 436 ? 13.164 42.280 -1.169 1.00 81.50 436 CYS A CA 1
ATOM 3264 C C . CYS A 1 436 ? 12.493 43.093 -2.297 1.00 81.50 436 CYS A C 1
ATOM 3266 O O . CYS A 1 436 ? 11.508 43.780 -2.047 1.00 81.50 436 CYS A O 1
ATOM 3268 N N . GLY A 1 437 ? 12.967 42.996 -3.545 1.00 82.19 437 GLY A N 1
ATOM 3269 C CA . GLY A 1 437 ? 12.321 43.621 -4.703 1.00 82.19 437 GLY A CA 1
ATOM 3270 C C . GLY A 1 437 ? 10.911 43.083 -4.955 1.00 82.19 437 GLY A C 1
ATOM 3271 O O . GLY A 1 437 ? 9.976 43.866 -5.111 1.00 82.19 437 GLY A O 1
ATOM 3272 N N . ASP A 1 438 ? 10.737 41.764 -4.880 1.00 80.12 438 ASP A N 1
ATOM 3273 C CA . ASP A 1 438 ? 9.434 41.112 -5.065 1.00 80.12 438 ASP A CA 1
ATOM 3274 C C . ASP A 1 438 ? 8.446 41.503 -3.954 1.00 80.12 438 ASP A C 1
ATOM 3276 O O . ASP A 1 438 ? 7.276 41.795 -4.213 1.00 80.12 438 ASP A O 1
ATOM 3280 N N . LEU A 1 439 ? 8.929 41.593 -2.710 1.00 80.19 439 LEU A N 1
ATOM 3281 C CA . LEU A 1 439 ? 8.131 42.009 -1.553 1.00 80.19 439 LEU A CA 1
ATOM 3282 C C . LEU A 1 439 ? 7.664 43.466 -1.660 1.00 80.19 439 LEU A C 1
ATOM 3284 O O . LEU A 1 439 ? 6.532 43.797 -1.299 1.00 80.19 439 LEU A O 1
ATOM 3288 N N . LYS A 1 440 ? 8.536 44.335 -2.179 1.00 82.06 440 LYS A N 1
ATOM 3289 C CA . LYS A 1 440 ? 8.266 45.753 -2.430 1.00 82.06 440 LYS A CA 1
ATOM 3290 C C . LYS A 1 440 ? 7.187 45.940 -3.503 1.00 82.06 440 LYS A C 1
ATOM 3292 O O . LYS A 1 440 ? 6.267 46.742 -3.319 1.00 82.06 440 LYS A O 1
ATOM 3297 N N . ASP A 1 441 ? 7.265 45.183 -4.594 1.00 81.50 441 ASP A N 1
ATOM 3298 C CA . ASP A 1 441 ? 6.276 45.225 -5.676 1.00 81.50 441 ASP A CA 1
ATOM 3299 C C . ASP A 1 441 ? 4.929 44.621 -5.251 1.00 81.50 441 ASP A C 1
ATOM 3301 O O . ASP A 1 441 ? 3.861 45.132 -5.611 1.00 81.50 441 ASP A O 1
ATOM 3305 N N . PHE A 1 442 ? 4.958 43.589 -4.407 1.00 81.06 442 PHE A N 1
ATOM 3306 C CA . PHE A 1 442 ? 3.758 43.021 -3.803 1.00 81.06 442 PHE A CA 1
ATOM 3307 C C . PHE A 1 442 ? 3.059 44.000 -2.849 1.00 81.06 442 PHE A C 1
ATOM 3309 O O . PHE A 1 442 ? 1.860 44.240 -2.991 1.00 81.06 442 PHE A O 1
ATOM 3316 N N . TYR A 1 443 ? 3.808 44.653 -1.952 1.00 80.44 443 TYR A N 1
ATOM 3317 C CA . TYR A 1 443 ? 3.292 45.697 -1.054 1.00 80.44 443 TYR A CA 1
ATOM 3318 C C . TYR A 1 443 ? 2.576 46.818 -1.829 1.00 80.44 443 TYR A C 1
ATOM 3320 O O . TYR A 1 443 ? 1.532 47.328 -1.415 1.00 80.44 443 TYR A O 1
ATOM 3328 N N . ARG A 1 444 ? 3.100 47.173 -3.008 1.00 81.00 444 ARG A N 1
ATOM 3329 C CA . ARG A 1 444 ? 2.460 48.129 -3.920 1.00 81.00 444 ARG A CA 1
ATOM 3330 C C . ARG A 1 444 ? 1.172 47.581 -4.537 1.00 81.00 444 ARG A C 1
ATOM 3332 O O . ARG A 1 444 ? 0.187 48.311 -4.617 1.00 81.00 444 ARG A O 1
ATOM 3339 N N . THR A 1 445 ? 1.179 46.325 -4.979 1.00 78.81 445 THR A N 1
ATOM 3340 C CA . THR A 1 445 ? 0.045 45.674 -5.659 1.00 78.81 445 THR A CA 1
ATOM 3341 C C . THR A 1 445 ? -1.158 45.490 -4.730 1.00 78.81 445 THR A C 1
ATOM 3343 O O . THR A 1 445 ? -2.295 45.710 -5.145 1.00 78.81 445 THR A O 1
ATOM 3346 N N . GLU A 1 446 ? -0.914 45.198 -3.452 1.00 78.06 446 GLU A N 1
ATOM 3347 C CA . GLU A 1 446 ? -1.947 45.076 -2.412 1.00 78.06 446 GLU A CA 1
ATOM 3348 C C . GLU A 1 446 ? -2.454 46.438 -1.889 1.00 78.06 446 GLU A C 1
ATOM 3350 O O . GLU A 1 446 ? -3.282 46.493 -0.983 1.00 78.06 446 GLU A O 1
ATOM 3355 N N . ASN A 1 447 ? -1.995 47.558 -2.468 1.00 81.06 447 ASN A N 1
ATOM 3356 C CA . ASN A 1 447 ? -2.305 48.925 -2.029 1.00 81.06 447 ASN A CA 1
ATOM 3357 C C . ASN A 1 447 ? -1.990 49.178 -0.542 1.00 81.06 447 ASN A C 1
ATOM 3359 O O . ASN A 1 447 ? -2.696 49.929 0.133 1.00 81.06 447 ASN A O 1
ATOM 3363 N N . CYS A 1 448 ? -0.912 48.583 -0.027 1.00 78.88 448 CYS A N 1
ATOM 3364 C CA . CYS A 1 448 ? -0.557 48.671 1.388 1.00 78.88 448 CYS A CA 1
ATOM 3365 C C . CYS A 1 448 ? -0.077 50.058 1.843 1.00 78.88 448 CYS A C 1
ATOM 3367 O O . CYS A 1 448 ? -0.079 50.344 3.043 1.00 78.88 448 CYS A O 1
ATOM 3369 N N . CYS A 1 449 ? 0.323 50.923 0.905 1.00 79.94 449 CYS A N 1
ATOM 3370 C CA . CYS A 1 449 ? 0.895 52.234 1.196 1.00 79.94 449 CYS A CA 1
ATOM 3371 C C . CYS A 1 449 ? 0.007 53.062 2.141 1.00 79.94 449 CYS A C 1
ATOM 3373 O O . CYS A 1 449 ? -1.142 53.374 1.817 1.00 79.94 449 CYS A O 1
ATOM 3375 N N . GLY A 1 450 ? 0.541 53.428 3.311 1.00 71.56 450 GLY A N 1
ATOM 3376 C CA . GLY A 1 450 ? -0.177 54.229 4.314 1.00 71.56 450 GLY A CA 1
ATOM 3377 C C . GLY A 1 450 ? -1.412 53.555 4.932 1.00 71.56 450 GLY A C 1
ATOM 3378 O O . GLY A 1 450 ? -2.218 54.232 5.568 1.00 71.56 450 GLY A O 1
ATOM 3379 N N . SER A 1 451 ? -1.579 52.240 4.749 1.00 80.00 451 SER A N 1
ATOM 3380 C CA . SER A 1 451 ? -2.753 51.486 5.207 1.00 80.00 451 SER A CA 1
ATOM 3381 C C . SER A 1 451 ? -2.343 50.228 5.992 1.00 80.00 451 SER A C 1
ATOM 3383 O O . SER A 1 451 ? -2.654 49.111 5.570 1.00 80.00 451 SER A O 1
ATOM 3385 N N . PRO A 1 452 ? -1.662 50.378 7.149 1.00 78.06 452 PRO A N 1
ATOM 3386 C CA . PRO A 1 452 ? -1.015 49.275 7.871 1.00 78.06 452 PRO A CA 1
ATOM 3387 C C . PRO A 1 452 ? -1.985 48.213 8.409 1.00 78.06 452 PRO A C 1
ATOM 3389 O O . PRO A 1 452 ? -1.569 47.093 8.676 1.00 78.06 452 PRO A O 1
ATOM 3392 N N . THR A 1 453 ? -3.274 48.532 8.553 1.00 76.94 453 THR A N 1
ATOM 3393 C CA . THR A 1 453 ? -4.309 47.597 9.028 1.00 76.94 453 THR A CA 1
ATOM 3394 C C . THR A 1 453 ? -5.005 46.823 7.906 1.00 76.94 453 THR A C 1
ATOM 3396 O O . THR A 1 453 ? -5.897 46.023 8.186 1.00 76.94 453 THR A O 1
ATOM 3399 N N . THR A 1 454 ? -4.646 47.065 6.643 1.00 79.94 454 THR A N 1
ATOM 3400 C CA . THR A 1 454 ? -5.215 46.337 5.503 1.00 79.94 454 THR A CA 1
ATOM 3401 C C . THR A 1 454 ? -4.749 44.890 5.547 1.00 79.94 454 THR A C 1
ATOM 3403 O O . THR A 1 454 ? -3.553 44.625 5.656 1.00 79.94 454 THR A O 1
ATOM 3406 N N . VAL A 1 455 ? -5.706 43.969 5.479 1.00 76.94 455 VAL A N 1
ATOM 3407 C CA . VAL A 1 455 ? -5.453 42.529 5.393 1.00 76.94 455 VAL A CA 1
ATOM 3408 C C . VAL A 1 455 ? -5.048 42.195 3.962 1.00 76.94 455 VAL A C 1
ATOM 3410 O O . VAL A 1 455 ? -5.715 42.636 3.024 1.00 76.94 455 VAL A O 1
ATOM 3413 N N . LEU A 1 456 ? -3.969 41.432 3.801 1.00 72.88 456 LEU A N 1
ATOM 3414 C CA . LEU A 1 456 ? -3.475 41.017 2.490 1.00 72.88 456 LEU A CA 1
ATOM 3415 C C . LEU A 1 456 ? -4.516 40.136 1.785 1.00 72.88 456 LEU A C 1
ATOM 3417 O O . LEU A 1 456 ? -5.097 39.232 2.387 1.00 72.88 456 LEU A O 1
ATOM 3421 N N . SER A 1 457 ? -4.769 40.415 0.507 1.00 61.78 457 SER A N 1
ATOM 3422 C CA . SER A 1 457 ? -5.768 39.705 -0.298 1.00 61.78 457 SER A CA 1
ATOM 3423 C C . SER A 1 457 ? -5.203 38.482 -1.025 1.00 61.78 457 SER A C 1
ATOM 3425 O O . SER A 1 457 ? -5.968 37.589 -1.390 1.00 61.78 457 SER A O 1
ATOM 3427 N N . ASN A 1 458 ? -3.876 38.408 -1.170 1.00 59.72 458 ASN A N 1
ATOM 3428 C CA . ASN A 1 458 ? -3.142 37.303 -1.785 1.00 59.72 458 ASN A CA 1
ATOM 3429 C C . ASN A 1 458 ? -1.931 36.883 -0.924 1.00 59.72 458 ASN A C 1
ATOM 3431 O O . ASN A 1 458 ? -1.431 37.688 -0.139 1.00 59.72 458 ASN A O 1
ATOM 3435 N N . PRO A 1 459 ? -1.423 35.645 -1.063 1.00 57.75 459 PRO A N 1
ATOM 3436 C CA . PRO A 1 459 ? -0.115 35.269 -0.530 1.00 57.75 459 PRO A CA 1
ATOM 3437 C C . PRO A 1 459 ? 1.019 35.988 -1.283 1.00 57.75 459 PRO A C 1
ATOM 3439 O O . PRO A 1 459 ? 0.902 36.286 -2.473 1.00 57.75 459 PRO A O 1
ATOM 3442 N N . VAL A 1 460 ? 2.128 36.247 -0.587 1.00 58.47 460 VAL A N 1
ATOM 3443 C CA . VAL A 1 460 ? 3.290 36.968 -1.129 1.00 58.47 460 VAL A CA 1
ATOM 3444 C C . VAL A 1 460 ? 3.936 36.183 -2.299 1.00 58.47 460 VAL A C 1
ATOM 3446 O O . VAL A 1 460 ? 4.272 35.010 -2.128 1.00 58.47 460 VAL A O 1
ATOM 3449 N N . PRO A 1 461 ? 4.170 36.790 -3.478 1.00 48.41 461 PRO A N 1
ATOM 3450 C CA . PRO A 1 461 ? 4.875 36.173 -4.605 1.00 48.41 461 PRO A CA 1
ATOM 3451 C C . PRO A 1 461 ? 6.283 35.686 -4.233 1.00 48.41 461 PRO A C 1
ATOM 3453 O O . PRO A 1 461 ? 6.984 36.337 -3.464 1.00 48.41 461 PRO A O 1
ATOM 3456 N N . GLY A 1 462 ? 6.711 34.540 -4.771 1.00 50.50 462 GLY A N 1
ATOM 3457 C CA . GLY A 1 462 ? 8.050 33.968 -4.527 1.00 50.50 462 GLY A CA 1
ATOM 3458 C C . GLY A 1 462 ? 8.237 33.331 -3.142 1.00 50.50 462 GLY A C 1
ATOM 3459 O O . GLY A 1 462 ? 9.257 32.702 -2.864 1.00 50.50 462 GLY A O 1
ATOM 3460 N N . THR A 1 463 ? 7.239 33.446 -2.271 1.00 49.91 463 THR A N 1
ATOM 3461 C CA . THR A 1 463 ? 7.074 32.543 -1.139 1.00 49.91 463 THR A CA 1
ATOM 3462 C C . THR A 1 463 ? 6.233 31.404 -1.676 1.00 49.91 463 THR A C 1
ATOM 3464 O O . THR A 1 463 ? 5.147 31.645 -2.198 1.00 49.91 463 THR A O 1
ATOM 3467 N N . GLY A 1 464 ? 6.784 30.192 -1.716 1.00 47.38 464 GLY A N 1
ATOM 3468 C CA . GLY A 1 464 ? 6.113 29.079 -2.379 1.00 47.38 464 GLY A CA 1
ATOM 3469 C C . GLY A 1 464 ? 4.669 28.975 -1.897 1.00 47.38 464 GLY A C 1
ATOM 3470 O O . GLY A 1 464 ? 4.430 28.638 -0.737 1.00 47.38 464 GLY A O 1
ATOM 3471 N N . THR A 1 465 ? 3.704 29.254 -2.781 1.00 48.22 465 THR A N 1
ATOM 3472 C CA . THR A 1 465 ? 2.374 28.674 -2.633 1.00 48.22 465 THR A CA 1
ATOM 3473 C C . THR A 1 465 ? 2.626 27.198 -2.429 1.00 48.22 465 THR A C 1
ATOM 3475 O O . THR A 1 465 ? 3.420 26.604 -3.167 1.00 48.22 465 THR A O 1
ATOM 3478 N N . CYS A 1 466 ? 2.069 26.625 -1.363 1.00 54.00 466 CYS A N 1
ATOM 3479 C CA . CYS A 1 466 ? 2.379 25.236 -1.117 1.00 54.00 466 CYS A CA 1
ATOM 3480 C C . CYS A 1 466 ? 2.018 24.437 -2.380 1.00 54.00 466 CYS A C 1
ATOM 3482 O O . CYS A 1 466 ? 0.909 24.629 -2.887 1.00 54.00 466 CYS A O 1
ATOM 3484 N N . PRO A 1 467 ? 2.926 23.596 -2.926 1.00 54.38 467 PRO A N 1
ATOM 3485 C CA . PRO A 1 467 ? 2.676 22.891 -4.187 1.00 54.38 467 PRO A CA 1
ATOM 3486 C C . PRO A 1 467 ? 1.451 21.966 -4.120 1.00 54.38 467 PRO A C 1
ATOM 3488 O O . PRO A 1 467 ? 1.026 21.407 -5.129 1.00 54.38 467 PRO A O 1
ATOM 3491 N N . TYR A 1 468 ? 0.874 21.827 -2.925 1.00 58.50 468 TYR A N 1
ATOM 3492 C CA . TYR A 1 468 ? -0.294 21.039 -2.618 1.00 58.50 468 TYR A CA 1
ATOM 3493 C C . TYR A 1 468 ? -1.477 21.912 -2.225 1.00 58.50 468 TYR A C 1
ATOM 3495 O O . TYR A 1 468 ? -1.379 22.833 -1.411 1.00 58.50 468 TYR A O 1
ATOM 3503 N N . ASN A 1 469 ? -2.629 21.564 -2.792 1.00 61.91 469 ASN A N 1
ATOM 3504 C CA . ASN A 1 469 ? -3.913 22.092 -2.384 1.00 61.91 469 ASN A CA 1
ATOM 3505 C C . ASN A 1 469 ? -4.403 21.340 -1.137 1.00 61.91 469 ASN A C 1
ATOM 3507 O O . ASN A 1 469 ? -4.917 20.234 -1.247 1.00 61.91 469 ASN A O 1
ATOM 3511 N N . PHE A 1 470 ? -4.280 21.957 0.039 1.00 66.00 470 PHE A N 1
ATOM 3512 C CA . PHE A 1 470 ? -4.815 21.414 1.298 1.00 66.00 470 PHE A CA 1
ATOM 3513 C C . PHE A 1 470 ? -6.272 21.794 1.558 1.00 66.00 470 PHE A C 1
ATOM 3515 O O . PHE A 1 470 ? -6.799 21.526 2.641 1.00 66.00 470 PHE A O 1
ATOM 3522 N N . ASN A 1 471 ? -6.935 22.453 0.603 1.00 70.88 471 ASN A N 1
ATOM 3523 C CA . ASN A 1 471 ? -8.344 22.760 0.765 1.00 70.88 471 ASN A CA 1
ATOM 3524 C C . ASN A 1 471 ? -9.134 21.457 0.800 1.00 70.88 471 ASN A C 1
ATOM 3526 O O . ASN A 1 471 ? -9.012 20.607 -0.081 1.00 70.88 471 ASN A O 1
ATOM 3530 N N . LYS A 1 472 ? -9.976 21.323 1.823 1.00 76.56 472 LYS A N 1
ATOM 3531 C CA . LYS A 1 472 ? -10.860 20.172 1.961 1.00 76.56 472 LYS A CA 1
ATOM 3532 C C . LYS A 1 472 ? -11.789 20.094 0.743 1.00 76.56 472 LYS A C 1
ATOM 3534 O O . LYS A 1 472 ? -12.473 21.084 0.460 1.00 76.56 472 LYS A O 1
ATOM 3539 N N . PRO A 1 473 ? -11.826 18.963 0.022 1.00 81.75 473 PRO A N 1
ATOM 3540 C CA . PRO A 1 473 ? -12.644 18.836 -1.171 1.00 81.75 473 PRO A CA 1
ATOM 3541 C C . PRO A 1 473 ? -14.132 18.797 -0.818 1.00 81.75 473 PRO A C 1
ATOM 3543 O O . PRO A 1 473 ? -14.537 18.363 0.265 1.00 81.75 473 PRO A O 1
ATOM 3546 N N . ALA A 1 474 ? -14.966 19.194 -1.778 1.00 85.81 474 ALA A N 1
ATOM 3547 C CA . ALA A 1 474 ? -16.379 18.853 -1.731 1.00 85.81 474 ALA A CA 1
ATOM 3548 C C . ALA A 1 474 ? -16.540 17.330 -1.850 1.00 85.81 474 ALA A C 1
ATOM 3550 O O . ALA A 1 474 ? -15.801 16.669 -2.585 1.00 85.81 474 ALA A O 1
ATOM 3551 N N . CYS A 1 475 ? -17.540 16.767 -1.174 1.00 85.38 475 CYS A N 1
ATOM 3552 C CA . CYS A 1 475 ? -17.772 15.320 -1.186 1.00 85.38 475 CYS A CA 1
ATOM 3553 C C . CYS A 1 475 ? -18.068 14.746 -2.579 1.00 85.38 475 CYS A C 1
ATOM 3555 O O . CYS A 1 475 ? -17.738 13.599 -2.850 1.00 85.38 475 CYS A O 1
ATOM 3557 N N . SER A 1 476 ? -18.609 15.554 -3.495 1.00 81.56 476 SER A N 1
ATOM 3558 C CA . SER A 1 476 ? -18.849 15.163 -4.890 1.00 81.56 476 SER A CA 1
ATOM 3559 C C . SER A 1 476 ? -17.576 14.958 -5.718 1.00 81.56 476 SER A C 1
ATOM 3561 O O . SER A 1 476 ? -17.645 14.376 -6.794 1.00 81.56 476 SER A O 1
ATOM 3563 N N . THR A 1 477 ? -16.435 15.479 -5.264 1.00 77.19 477 THR A N 1
ATOM 3564 C CA . THR A 1 477 ? -15.139 15.380 -5.960 1.00 77.19 477 THR A CA 1
ATOM 3565 C C . THR A 1 477 ? -14.106 14.564 -5.186 1.00 77.19 477 THR A C 1
ATOM 3567 O O . THR A 1 477 ? -13.049 14.244 -5.735 1.00 77.19 477 THR A O 1
ATOM 3570 N N . ALA A 1 478 ? -14.399 14.251 -3.921 1.00 83.88 478 ALA A N 1
ATOM 3571 C CA . ALA A 1 478 ? -13.557 13.447 -3.050 1.00 83.88 478 ALA A CA 1
ATOM 3572 C C . ALA A 1 478 ? -13.600 11.959 -3.436 1.00 83.88 478 ALA A C 1
ATOM 3574 O O . ALA A 1 478 ? -14.419 11.531 -4.245 1.00 83.88 478 ALA A O 1
ATOM 3575 N N . GLU A 1 479 ? -12.700 11.182 -2.849 1.00 87.81 479 GLU A N 1
ATOM 3576 C CA . GLU A 1 479 ? -12.738 9.715 -2.834 1.00 87.81 479 GLU A CA 1
ATOM 3577 C C . GLU A 1 479 ? -13.691 9.203 -1.732 1.00 87.81 479 GLU A C 1
ATOM 3579 O O . GLU A 1 479 ? -14.174 10.027 -0.941 1.00 87.81 479 GLU A O 1
ATOM 3584 N N . PRO A 1 480 ? -14.002 7.888 -1.665 1.00 92.69 480 PRO A N 1
ATOM 3585 C CA . PRO A 1 480 ? -14.918 7.344 -0.663 1.00 92.69 480 PRO A CA 1
ATOM 3586 C C . PRO A 1 480 ? -14.590 7.784 0.765 1.00 92.69 480 PRO A C 1
ATOM 3588 O O . PRO A 1 480 ? -13.431 7.916 1.154 1.00 92.69 480 PRO A O 1
ATOM 3591 N N . GLN A 1 481 ? -15.632 8.017 1.554 1.00 94.69 481 GLN A N 1
ATOM 3592 C CA . GLN A 1 481 ? -15.545 8.641 2.870 1.00 94.69 481 GLN A CA 1
ATOM 3593 C C . GLN A 1 481 ? -15.982 7.700 3.992 1.00 94.69 481 GLN A C 1
ATOM 3595 O O . GLN A 1 481 ? -16.738 6.752 3.773 1.00 94.69 481 GLN A O 1
ATOM 3600 N N . THR A 1 482 ? -15.543 8.030 5.207 1.00 95.31 482 THR A N 1
ATOM 3601 C CA . THR A 1 482 ? -15.790 7.279 6.450 1.00 95.31 482 THR A CA 1
ATOM 3602 C C . THR A 1 482 ? -16.259 8.243 7.557 1.00 95.31 482 THR A C 1
ATOM 3604 O O . THR A 1 482 ? -15.829 9.404 7.546 1.00 95.31 482 THR A O 1
ATOM 3607 N N . PRO A 1 483 ? -17.136 7.857 8.512 1.00 95.62 483 PRO A N 1
ATOM 3608 C CA . PRO A 1 483 ? -17.669 6.520 8.803 1.00 95.62 483 PRO A CA 1
ATOM 3609 C C . PRO A 1 483 ? -18.840 6.062 7.931 1.00 95.62 483 PRO A C 1
ATOM 3611 O O . PRO A 1 483 ? -19.661 6.863 7.484 1.00 95.62 483 PRO A O 1
ATOM 3614 N N . ARG A 1 484 ? -18.924 4.740 7.742 1.00 95.62 484 ARG A N 1
ATOM 3615 C CA . ARG A 1 484 ? -19.926 4.026 6.934 1.00 95.62 484 ARG A CA 1
ATOM 3616 C C . ARG A 1 484 ? -20.894 3.208 7.800 1.00 95.62 484 ARG A C 1
ATOM 3618 O O . ARG A 1 484 ? -20.541 2.743 8.880 1.00 95.62 484 ARG A O 1
ATOM 3625 N N . ASP A 1 485 ? -22.105 2.982 7.279 1.00 97.62 485 ASP A N 1
ATOM 3626 C CA . ASP A 1 485 ? -23.014 1.948 7.789 1.00 97.62 485 ASP A CA 1
ATOM 3627 C C . ASP A 1 485 ? -22.547 0.556 7.325 1.00 97.62 485 ASP A C 1
ATOM 3629 O O . ASP A 1 485 ? -22.506 0.266 6.128 1.00 97.62 485 ASP A O 1
ATOM 3633 N N . LEU A 1 486 ? -22.151 -0.286 8.273 1.00 96.94 486 LEU A N 1
ATOM 3634 C CA . LEU A 1 486 ? -21.678 -1.663 8.110 1.00 96.94 486 LEU A CA 1
ATOM 3635 C C . LEU A 1 486 ? -22.753 -2.700 8.481 1.00 96.94 486 LEU A C 1
ATOM 3637 O O . LEU A 1 486 ? -22.465 -3.901 8.511 1.00 96.94 486 LEU A O 1
ATOM 3641 N N . SER A 1 487 ? -23.982 -2.254 8.764 1.00 96.38 487 SER A N 1
ATOM 3642 C CA . SER A 1 487 ? -25.135 -3.124 9.023 1.00 96.38 487 SER A CA 1
ATOM 3643 C C . SER A 1 487 ? -25.416 -4.041 7.831 1.00 96.38 487 SER A C 1
ATOM 3645 O O . SER A 1 487 ? -25.099 -3.724 6.677 1.00 96.38 487 SER A O 1
ATOM 3647 N N . THR A 1 488 ? -26.039 -5.187 8.087 1.00 92.50 488 THR A N 1
ATOM 3648 C CA . THR A 1 488 ? -26.376 -6.148 7.034 1.00 92.50 488 THR A CA 1
ATOM 3649 C C . THR A 1 488 ? -27.256 -5.496 5.960 1.00 92.50 488 THR A C 1
ATOM 3651 O O . THR A 1 488 ? -28.333 -4.974 6.241 1.00 92.50 488 THR A O 1
ATOM 3654 N N . GLY A 1 489 ? -26.793 -5.529 4.706 1.00 91.38 489 GLY A N 1
ATOM 3655 C CA . GLY A 1 489 ? -27.489 -4.934 3.558 1.00 91.38 489 GLY A CA 1
ATOM 3656 C C . GLY A 1 489 ? -27.220 -3.441 3.323 1.00 91.38 489 GLY A C 1
ATOM 3657 O O . GLY A 1 489 ? -27.800 -2.869 2.402 1.00 91.38 489 GLY A O 1
ATOM 3658 N N . ALA A 1 490 ? -26.344 -2.800 4.105 1.00 94.12 490 ALA A N 1
ATOM 3659 C CA . ALA A 1 490 ? -25.992 -1.397 3.912 1.00 94.12 490 ALA A CA 1
ATOM 3660 C C . ALA A 1 490 ? -25.174 -1.165 2.625 1.00 94.12 490 ALA A C 1
ATOM 3662 O O . ALA A 1 490 ? -24.053 -1.658 2.453 1.00 94.12 490 ALA A O 1
ATOM 3663 N N . THR A 1 491 ? -25.720 -0.352 1.722 1.00 94.06 491 THR A N 1
ATOM 3664 C CA . THR A 1 491 ? -25.123 -0.045 0.415 1.00 94.06 491 THR A CA 1
ATOM 3665 C C . THR A 1 491 ? -24.315 1.251 0.431 1.00 94.06 491 THR A C 1
ATOM 3667 O O . THR A 1 491 ? -24.575 2.154 1.224 1.00 94.06 491 THR A O 1
ATOM 3670 N N . GLY A 1 492 ? -23.391 1.374 -0.519 1.00 94.75 492 GLY A N 1
ATOM 3671 C CA . GLY A 1 492 ? -22.715 2.625 -0.860 1.00 94.75 492 GLY A CA 1
ATOM 3672 C C . GLY A 1 492 ? -22.760 2.855 -2.364 1.00 94.75 492 GLY A C 1
ATOM 3673 O O . GLY A 1 492 ? -23.280 2.007 -3.089 1.00 94.75 492 GLY A O 1
ATOM 3674 N N . SER A 1 493 ? -22.231 3.984 -2.832 1.00 92.81 493 SER A N 1
ATOM 3675 C CA . SER A 1 493 ? -22.336 4.382 -4.247 1.00 92.81 493 SER A CA 1
ATOM 3676 C C . SER A 1 493 ? -20.985 4.581 -4.933 1.00 92.81 493 SER A C 1
ATOM 3678 O O . SER A 1 493 ? -20.920 4.507 -6.163 1.00 92.81 493 SER A O 1
ATOM 3680 N N . MET A 1 494 ? -19.905 4.789 -4.173 1.00 87.81 494 MET A N 1
ATOM 3681 C CA . MET A 1 494 ? -18.595 5.128 -4.731 1.00 87.81 494 MET A CA 1
ATOM 3682 C C . MET A 1 494 ? -17.712 3.903 -4.969 1.00 87.81 494 MET A C 1
ATOM 3684 O O . MET A 1 494 ? -17.635 3.003 -4.133 1.00 87.81 494 MET A O 1
ATOM 3688 N N . VAL A 1 495 ? -17.020 3.900 -6.103 1.00 88.25 495 VAL A N 1
ATOM 3689 C CA . VAL A 1 495 ? -15.937 2.958 -6.405 1.00 88.25 495 VAL A CA 1
ATOM 3690 C C . VAL A 1 495 ? -14.644 3.560 -5.849 1.00 88.25 495 VAL A C 1
ATOM 3692 O O . VAL A 1 495 ? -14.382 4.731 -6.138 1.00 88.25 495 VAL A O 1
ATOM 3695 N N . PRO A 1 496 ? -13.868 2.834 -5.027 1.00 88.88 496 PRO A N 1
ATOM 3696 C CA . PRO A 1 496 ? -12.596 3.343 -4.539 1.00 88.88 496 PRO A CA 1
ATOM 3697 C C . PRO A 1 496 ? -11.556 3.320 -5.658 1.00 88.88 496 PRO A C 1
ATOM 3699 O O . PRO A 1 496 ? -11.613 2.471 -6.539 1.00 88.88 496 PRO A O 1
ATOM 3702 N N . LYS A 1 497 ? -10.589 4.237 -5.610 1.00 82.94 497 LYS A N 1
ATOM 3703 C CA . LYS A 1 497 ? -9.423 4.224 -6.514 1.00 82.94 497 LYS A CA 1
ATOM 3704 C C . LYS A 1 497 ? -8.114 3.913 -5.808 1.00 82.94 497 LYS A C 1
ATOM 3706 O O . LYS A 1 497 ? -7.077 3.813 -6.451 1.00 82.94 497 LYS A O 1
ATOM 3711 N N . ALA A 1 498 ? -8.152 3.800 -4.487 1.00 84.56 498 ALA A N 1
ATOM 3712 C CA . ALA A 1 498 ? -7.055 3.288 -3.688 1.00 84.56 498 ALA A CA 1
ATOM 3713 C C . ALA A 1 498 ? -7.292 1.802 -3.424 1.00 84.56 498 ALA A C 1
ATOM 3715 O O . ALA A 1 498 ? -8.414 1.389 -3.122 1.00 84.56 498 ALA A O 1
ATOM 3716 N N . ALA A 1 499 ? -6.231 1.010 -3.528 1.00 85.38 499 ALA A N 1
ATOM 3717 C CA . ALA A 1 499 ? -6.286 -0.394 -3.169 1.00 85.38 499 ALA A CA 1
ATOM 3718 C C . ALA A 1 499 ? -6.487 -0.547 -1.651 1.00 85.38 499 ALA A C 1
ATOM 3720 O O . ALA A 1 499 ? -5.788 0.082 -0.854 1.00 85.38 499 ALA A O 1
ATOM 3721 N N . THR A 1 500 ? -7.419 -1.410 -1.252 1.00 91.06 500 THR A N 1
ATOM 3722 C CA . THR A 1 500 ? -7.579 -1.816 0.150 1.00 91.06 500 THR A CA 1
ATOM 3723 C C . THR A 1 500 ? -6.372 -2.658 0.565 1.00 91.06 500 THR A C 1
ATOM 3725 O O . THR A 1 500 ? -5.985 -3.594 -0.143 1.00 91.06 500 THR A O 1
ATOM 3728 N N . LEU A 1 501 ? -5.759 -2.326 1.702 1.00 90.12 501 LEU A N 1
ATOM 3729 C CA . LEU A 1 501 ? -4.670 -3.123 2.267 1.00 90.12 501 LEU A CA 1
ATOM 3730 C C . LEU A 1 501 ? -5.208 -4.322 3.044 1.00 90.12 501 LEU A C 1
ATOM 3732 O O . LEU A 1 501 ? -6.152 -4.203 3.827 1.00 90.12 501 LEU A O 1
ATOM 3736 N N . THR A 1 502 ? -4.568 -5.471 2.837 1.00 89.50 502 THR A N 1
ATOM 3737 C CA . THR A 1 502 ? -4.857 -6.708 3.576 1.00 89.50 502 THR A CA 1
ATOM 3738 C C . THR A 1 502 ? -4.434 -6.595 5.042 1.00 89.50 502 THR A C 1
ATOM 3740 O O . THR A 1 502 ? -3.609 -5.751 5.391 1.00 89.50 502 THR A O 1
ATOM 3743 N N . ASP A 1 503 ? -4.934 -7.486 5.899 1.00 85.00 503 ASP A N 1
ATOM 3744 C CA . ASP A 1 503 ? -4.507 -7.582 7.305 1.00 85.00 503 ASP A CA 1
ATOM 3745 C C . ASP A 1 503 ? -2.982 -7.764 7.441 1.00 85.00 503 ASP A C 1
ATOM 3747 O O . ASP A 1 503 ? -2.325 -7.042 8.185 1.00 85.00 503 ASP A O 1
ATOM 3751 N N . ALA A 1 504 ? -2.371 -8.624 6.618 1.00 84.25 504 ALA A N 1
ATOM 3752 C CA . ALA A 1 504 ? -0.916 -8.798 6.600 1.00 84.25 504 ALA A CA 1
ATOM 3753 C C . ALA A 1 504 ? -0.163 -7.509 6.214 1.00 84.25 504 ALA A C 1
ATOM 3755 O O . ALA A 1 504 ? 0.872 -7.197 6.799 1.00 84.25 504 ALA A O 1
ATOM 3756 N N . GLN A 1 505 ? -0.684 -6.743 5.249 1.00 88.38 505 GLN A N 1
ATOM 3757 C CA . GLN A 1 505 ? -0.104 -5.454 4.859 1.00 88.38 505 GLN A CA 1
ATOM 3758 C C . GLN A 1 505 ? -0.305 -4.382 5.938 1.00 88.38 505 GLN A C 1
ATOM 3760 O O . GLN A 1 505 ? 0.570 -3.539 6.096 1.00 88.38 505 GLN A O 1
ATOM 3765 N N . ALA A 1 506 ? -1.412 -4.406 6.685 1.00 87.50 506 ALA A N 1
ATOM 3766 C CA . ALA A 1 506 ? -1.644 -3.495 7.804 1.00 87.50 506 ALA A CA 1
ATOM 3767 C C . ALA A 1 506 ? -0.724 -3.793 8.990 1.00 87.50 506 ALA A C 1
ATOM 3769 O O . ALA A 1 506 ? -0.077 -2.883 9.498 1.00 87.50 506 ALA A O 1
ATOM 3770 N N . ASN A 1 507 ? -0.584 -5.069 9.358 1.00 82.56 507 ASN A N 1
ATOM 3771 C CA . ASN A 1 507 ? 0.301 -5.519 10.437 1.00 82.56 507 ASN A CA 1
ATOM 3772 C C . ASN A 1 507 ? 1.788 -5.276 10.129 1.00 82.56 507 ASN A C 1
ATOM 3774 O O . ASN A 1 507 ? 2.614 -5.238 11.037 1.00 82.56 507 ASN A O 1
ATOM 3778 N N . PHE A 1 508 ? 2.134 -5.100 8.851 1.00 82.75 508 PHE A N 1
ATOM 3779 C CA . PHE A 1 508 ? 3.466 -4.686 8.420 1.00 82.75 508 PHE A CA 1
ATOM 3780 C C . PHE A 1 508 ? 3.759 -3.201 8.696 1.00 82.75 508 PHE A C 1
ATOM 3782 O O . PHE A 1 508 ? 4.918 -2.818 8.846 1.00 82.75 508 PHE A O 1
ATOM 3789 N N . LEU A 1 509 ? 2.731 -2.349 8.743 1.00 84.00 509 LEU A N 1
ATOM 3790 C CA . LEU A 1 509 ? 2.900 -0.920 8.986 1.00 84.00 509 LEU A CA 1
ATOM 3791 C C . LEU A 1 509 ? 3.125 -0.653 10.487 1.00 84.00 509 LEU A C 1
ATOM 3793 O O . LEU A 1 509 ? 2.408 -1.215 11.321 1.00 84.00 509 LEU A O 1
ATOM 3797 N N . PRO A 1 510 ? 4.049 0.255 10.857 1.00 84.06 510 PRO A N 1
ATOM 3798 C CA . PRO A 1 510 ? 4.205 0.681 12.245 1.00 84.06 510 PRO A CA 1
ATOM 3799 C C . PRO A 1 510 ? 2.894 1.227 12.818 1.00 84.06 510 PRO A C 1
ATOM 3801 O O . PRO A 1 510 ? 2.246 2.060 12.180 1.00 84.06 510 PRO A O 1
ATOM 3804 N N . LEU A 1 511 ? 2.528 0.796 14.027 1.00 86.25 511 LEU A N 1
ATOM 3805 C CA . LEU A 1 511 ? 1.497 1.456 14.828 1.00 86.25 511 LEU A CA 1
ATOM 3806 C C . LEU A 1 511 ? 2.050 2.821 15.257 1.00 86.25 511 LEU A C 1
ATOM 3808 O O . LEU A 1 511 ? 3.151 2.864 15.784 1.00 86.25 511 LEU A O 1
ATOM 3812 N N . VAL A 1 512 ? 1.329 3.915 15.001 1.00 85.88 512 VAL A N 1
ATOM 3813 C CA . VAL A 1 512 ? 1.812 5.298 15.217 1.00 85.88 512 VAL A CA 1
ATOM 3814 C C . VAL A 1 512 ? 0.943 6.123 16.156 1.00 85.88 512 VAL A C 1
ATOM 3816 O O . VAL A 1 512 ? 1.387 7.146 16.678 1.00 85.88 512 VAL A O 1
ATOM 3819 N N . ASN A 1 513 ? -0.306 5.712 16.359 1.00 90.62 513 ASN A N 1
ATOM 3820 C CA . ASN A 1 513 ? -1.219 6.375 17.274 1.00 90.62 513 ASN A CA 1
ATOM 3821 C C . ASN A 1 513 ? -2.293 5.390 17.747 1.00 90.62 513 ASN A C 1
ATOM 3823 O O . ASN A 1 513 ? -2.728 4.515 16.998 1.00 90.62 513 ASN A O 1
ATOM 3827 N N . VAL A 1 514 ? -2.724 5.564 18.992 1.00 93.00 514 VAL A N 1
ATOM 3828 C CA . VAL A 1 514 ? -3.924 4.932 19.534 1.00 93.00 514 VAL A CA 1
ATOM 3829 C C . VAL A 1 514 ? -4.772 6.038 20.131 1.00 93.00 514 VAL A C 1
ATOM 3831 O O . VAL A 1 514 ? -4.274 6.839 20.915 1.00 93.00 514 VAL A O 1
ATOM 3834 N N . HIS A 1 515 ? -6.040 6.106 19.759 1.00 95.00 515 HIS A N 1
ATOM 3835 C CA . HIS A 1 515 ? -6.992 7.041 20.352 1.00 95.00 515 HIS A CA 1
ATOM 3836 C C . HIS A 1 515 ? -8.376 6.407 20.375 1.00 95.00 515 HIS A C 1
ATOM 3838 O O . HIS A 1 515 ? -8.580 5.321 19.836 1.00 95.00 515 HIS A O 1
ATOM 3844 N N . PHE A 1 516 ? -9.337 7.053 21.026 1.00 96.00 516 PHE A N 1
ATOM 3845 C CA . PHE A 1 516 ? -10.681 6.504 21.115 1.00 96.00 516 PHE A CA 1
ATOM 3846 C C . PHE A 1 516 ? -11.759 7.574 21.033 1.00 96.00 516 PHE A C 1
ATOM 3848 O O . PHE A 1 516 ? -11.563 8.718 21.436 1.00 96.00 516 PHE A O 1
ATOM 3855 N N . HIS A 1 517 ? -12.918 7.181 20.515 1.00 95.81 517 HIS A N 1
ATOM 3856 C CA . HIS A 1 517 ? -14.101 8.015 20.357 1.00 95.81 517 HIS A CA 1
ATOM 3857 C C . HIS A 1 517 ? -15.193 7.610 21.349 1.00 95.81 517 HIS A C 1
ATOM 3859 O O . HIS A 1 517 ? -15.294 6.447 21.738 1.00 95.81 517 HIS A O 1
ATOM 3865 N N . LEU A 1 518 ? -16.033 8.564 21.764 1.00 95.81 518 LEU A N 1
ATOM 3866 C CA . LEU A 1 518 ? -17.239 8.262 22.541 1.00 95.81 518 LEU A CA 1
ATOM 3867 C C . LEU A 1 518 ? -18.309 7.661 21.620 1.00 95.81 518 LEU A C 1
ATOM 3869 O O . LEU A 1 518 ? -18.969 8.388 20.883 1.00 95.81 518 LEU A O 1
ATOM 3873 N N . GLY A 1 519 ? -18.539 6.355 21.719 1.00 95.81 519 GLY A N 1
ATOM 3874 C CA . GLY A 1 519 ? -19.357 5.590 20.779 1.00 95.81 519 GLY A CA 1
ATOM 3875 C C . GLY A 1 519 ? -18.611 5.259 19.486 1.00 95.81 519 GLY A C 1
ATOM 3876 O O . GLY A 1 519 ? -17.536 5.789 19.212 1.00 95.81 519 GLY A O 1
ATOM 3877 N N . ALA A 1 520 ? -19.205 4.378 18.688 1.00 97.19 520 ALA A N 1
ATOM 3878 C CA . ALA A 1 520 ? -18.710 4.027 17.370 1.00 97.19 520 ALA A CA 1
ATOM 3879 C C . ALA A 1 520 ? -18.996 5.141 16.361 1.00 97.19 520 ALA A C 1
ATOM 3881 O O . ALA A 1 520 ? -20.118 5.631 16.239 1.00 97.19 520 ALA A O 1
ATOM 3882 N N . GLU A 1 521 ? -17.977 5.564 15.629 1.00 95.06 521 GLU A N 1
ATOM 3883 C CA . GLU A 1 521 ? -18.134 6.381 14.436 1.00 95.06 521 GLU A CA 1
ATOM 3884 C C . GLU A 1 521 ? -18.882 5.596 13.356 1.00 95.06 521 GLU A C 1
ATOM 3886 O O . GLU A 1 521 ? -19.791 6.130 12.715 1.00 95.06 521 GLU A O 1
ATOM 3891 N N . HIS A 1 522 ? -18.536 4.318 13.198 1.00 96.81 522 HIS A N 1
ATOM 3892 C CA . HIS A 1 522 ? -19.243 3.379 12.336 1.00 96.81 522 HIS A CA 1
ATOM 3893 C C . HIS A 1 522 ? -20.590 2.969 12.928 1.00 96.81 522 HIS A C 1
ATOM 3895 O O . HIS A 1 522 ? -20.807 3.010 14.136 1.00 96.81 522 HIS A O 1
ATOM 3901 N N . LYS A 1 523 ? -21.492 2.506 12.063 1.00 97.44 523 LYS A N 1
ATOM 3902 C CA . LYS A 1 523 ? -22.731 1.841 12.480 1.00 97.44 523 LYS A CA 1
ATOM 3903 C C . LYS A 1 523 ? -22.671 0.372 12.084 1.00 97.44 523 LYS A C 1
ATOM 3905 O O . LYS A 1 523 ? -22.276 0.081 10.962 1.00 97.44 523 LYS A O 1
ATOM 3910 N N . SER A 1 524 ? -23.104 -0.541 12.943 1.00 97.69 524 SER A N 1
ATOM 3911 C CA . SER A 1 524 ? -23.253 -1.962 12.604 1.00 97.69 524 SER A CA 1
ATOM 3912 C C . SER A 1 524 ? -24.552 -2.532 13.170 1.00 97.69 524 SER A C 1
ATOM 3914 O O . SER A 1 524 ? -25.287 -1.856 13.888 1.00 97.69 524 SER A O 1
ATOM 3916 N N . ASP A 1 525 ? -24.835 -3.806 12.894 1.00 97.19 525 ASP A N 1
ATOM 3917 C CA . ASP A 1 525 ? -25.956 -4.497 13.540 1.00 97.19 525 ASP A CA 1
ATOM 3918 C C . ASP A 1 525 ? -25.761 -4.626 15.067 1.00 97.19 525 ASP A C 1
ATOM 3920 O O . ASP A 1 525 ? -26.751 -4.671 15.797 1.00 97.19 525 ASP A O 1
ATOM 3924 N N . ALA A 1 526 ? -24.510 -4.647 15.552 1.00 96.75 526 ALA A N 1
ATOM 3925 C CA . ALA A 1 526 ? -24.173 -4.779 16.971 1.00 96.75 526 ALA A CA 1
ATOM 3926 C C . ALA A 1 526 ? -24.103 -3.434 17.713 1.00 96.75 526 ALA A C 1
ATOM 3928 O O . ALA A 1 526 ? -24.407 -3.392 18.901 1.00 96.75 526 ALA A O 1
ATOM 3929 N N . TYR A 1 527 ? -23.744 -2.339 17.035 1.00 96.38 527 TYR A N 1
ATOM 3930 C CA . TYR A 1 527 ? -23.744 -0.973 17.574 1.00 96.38 527 TYR A CA 1
ATOM 3931 C C . TYR A 1 527 ? -24.498 -0.028 16.627 1.00 96.38 527 TYR A C 1
ATOM 3933 O O . TYR A 1 527 ? -23.977 0.476 15.635 1.00 96.38 527 TYR A O 1
ATOM 3941 N N . ASN A 1 528 ? -25.770 0.229 16.924 1.00 96.38 528 ASN A N 1
ATOM 3942 C CA . ASN A 1 528 ? -26.630 1.093 16.103 1.00 96.38 528 ASN A CA 1
ATOM 3943 C C . ASN A 1 528 ? -27.472 2.084 16.908 1.00 96.38 528 ASN A C 1
ATOM 3945 O O . ASN A 1 528 ? -28.298 2.783 16.323 1.00 96.38 528 ASN A O 1
ATOM 3949 N N . ASN A 1 529 ? -27.273 2.175 18.224 1.00 96.25 529 ASN A N 1
ATOM 3950 C CA . ASN A 1 529 ? -28.042 3.091 19.053 1.00 96.25 529 ASN A CA 1
ATOM 3951 C C . ASN A 1 529 ? -27.480 4.516 18.952 1.00 96.25 529 ASN A C 1
ATOM 3953 O O . ASN A 1 529 ? -26.446 4.823 19.538 1.00 96.25 529 ASN A O 1
ATOM 3957 N N . ASP A 1 530 ? -28.181 5.402 18.252 1.00 95.00 530 ASP A N 1
ATOM 3958 C CA . ASP A 1 530 ? -27.802 6.802 18.042 1.00 95.00 530 ASP A CA 1
ATOM 3959 C C . ASP A 1 530 ? -28.488 7.784 19.005 1.00 95.00 530 ASP A C 1
ATOM 3961 O O . ASP A 1 530 ? -28.370 8.996 18.829 1.00 95.00 530 ASP A O 1
ATOM 3965 N N . THR A 1 531 ? -29.175 7.300 20.048 1.00 94.44 531 THR A N 1
ATOM 3966 C CA . THR A 1 531 ? -29.953 8.145 20.976 1.00 94.44 531 THR A CA 1
ATOM 3967 C C . THR A 1 531 ? -29.118 9.287 21.562 1.00 94.44 531 THR A C 1
ATOM 3969 O O . THR A 1 531 ? -29.571 10.434 21.605 1.00 94.44 531 THR A O 1
ATOM 3972 N N . ASP A 1 532 ? -27.883 8.994 21.979 1.00 92.25 532 ASP A N 1
ATOM 3973 C CA . ASP A 1 532 ? -26.965 9.989 22.542 1.00 92.25 532 ASP A CA 1
ATOM 3974 C C . ASP A 1 532 ? -26.524 11.016 21.487 1.00 92.25 532 ASP A C 1
ATOM 3976 O O . ASP A 1 532 ? -26.481 12.217 21.765 1.00 92.25 532 ASP A O 1
ATOM 3980 N N . ALA A 1 533 ? -26.246 10.560 20.263 1.00 91.62 533 ALA A N 1
ATOM 3981 C CA . ALA A 1 533 ? -25.881 11.415 19.139 1.00 91.62 533 ALA A CA 1
ATOM 3982 C C . ALA A 1 533 ? -27.047 12.338 18.741 1.00 91.62 533 ALA A C 1
ATOM 3984 O O . ALA A 1 533 ? -26.865 13.547 18.601 1.00 91.62 533 ALA A O 1
ATOM 3985 N N . MET A 1 534 ? -28.268 11.800 18.651 1.00 91.19 534 MET A N 1
ATOM 3986 C CA . MET A 1 534 ? -29.486 12.565 18.374 1.00 91.19 534 MET A CA 1
ATOM 3987 C C . MET A 1 534 ? -29.768 13.604 19.461 1.00 91.19 534 MET A C 1
ATOM 3989 O O . MET A 1 534 ? -30.109 14.744 19.148 1.00 91.19 534 MET A O 1
ATOM 3993 N N . ALA A 1 535 ? -29.620 13.240 20.739 1.00 90.31 535 ALA A N 1
ATOM 3994 C CA . ALA A 1 535 ? -29.789 14.170 21.852 1.00 90.31 535 ALA A CA 1
ATOM 3995 C C . ALA A 1 535 ? -28.735 15.287 21.810 1.00 90.31 535 ALA A C 1
ATOM 3997 O O . ALA A 1 535 ? -29.067 16.464 21.996 1.00 90.31 535 ALA A O 1
ATOM 3998 N N . TYR A 1 536 ? -27.481 14.934 21.507 1.00 88.62 536 TYR A N 1
ATOM 3999 C CA . TYR A 1 536 ? -26.406 15.897 21.307 1.00 88.62 536 TYR A CA 1
ATOM 4000 C C . TYR A 1 536 ? -26.746 16.867 20.172 1.00 88.62 536 TYR A C 1
ATOM 4002 O O . TYR A 1 536 ? -26.700 18.084 20.378 1.00 88.62 536 TYR A O 1
ATOM 4010 N N . ASP A 1 537 ? -27.130 16.358 19.000 1.00 85.88 537 ASP A N 1
ATOM 4011 C CA . ASP A 1 537 ? -27.436 17.139 17.797 1.00 85.88 537 ASP A CA 1
ATOM 4012 C C . ASP A 1 537 ? -28.714 17.985 17.955 1.00 85.88 537 ASP A C 1
ATOM 4014 O O . ASP A 1 537 ? -28.762 19.123 17.486 1.00 85.88 537 ASP A O 1
ATOM 4018 N N . ALA A 1 538 ? -29.721 17.511 18.695 1.00 85.69 538 ALA A N 1
ATOM 4019 C CA . ALA A 1 538 ? -30.944 18.263 18.992 1.00 85.69 538 ALA A CA 1
ATOM 4020 C C . ALA A 1 538 ? -30.708 19.449 19.946 1.00 85.69 538 ALA A C 1
ATOM 4022 O O . ALA A 1 538 ? -31.408 20.460 19.867 1.00 85.69 538 ALA A O 1
ATOM 4023 N N . ALA A 1 539 ? -29.697 19.373 20.815 1.00 79.56 539 ALA A N 1
ATOM 4024 C CA . ALA A 1 539 ? -29.333 20.456 21.732 1.00 79.56 539 ALA A CA 1
ATOM 4025 C C . ALA A 1 539 ? -28.631 21.660 21.044 1.00 79.56 539 ALA A C 1
ATOM 4027 O O . ALA A 1 539 ? -28.204 22.597 21.718 1.00 79.56 539 ALA A O 1
ATOM 4028 N N . SER A 1 540 ? -28.490 21.658 19.710 1.00 61.28 540 SER A N 1
ATOM 4029 C CA . SER A 1 540 ? -27.519 22.460 18.940 1.00 61.28 540 SER A CA 1
ATOM 4030 C C . SER A 1 540 ? -27.937 23.862 18.461 1.00 61.28 540 SER A C 1
ATOM 4032 O O . SER A 1 540 ? -27.380 24.360 17.485 1.00 61.28 540 SER A O 1
ATOM 4034 N N . SER A 1 541 ? -28.845 24.587 19.123 1.00 51.34 541 SER A N 1
ATOM 4035 C CA . SER A 1 541 ? -29.236 25.933 18.646 1.00 51.34 541 SER A CA 1
ATOM 4036 C C . SER A 1 541 ? -28.220 27.067 18.938 1.00 51.34 541 SER A C 1
ATOM 4038 O O . SER A 1 541 ? -28.598 28.238 18.904 1.00 51.34 541 SER A O 1
ATOM 4040 N N . GLY A 1 542 ? -26.949 26.776 19.258 1.00 53.66 542 GLY A N 1
ATOM 4041 C CA . GLY A 1 542 ? -25.933 27.788 19.594 1.00 53.66 542 GLY A CA 1
ATOM 4042 C C . GLY A 1 542 ? -24.478 27.313 19.467 1.00 53.66 542 GLY A C 1
ATOM 4043 O O . GLY A 1 542 ? -24.208 26.114 19.445 1.00 53.66 542 GLY A O 1
ATOM 4044 N N . ARG A 1 543 ? -23.533 28.272 19.384 1.00 41.22 543 ARG A N 1
ATOM 4045 C CA . ARG A 1 543 ? -22.076 28.029 19.317 1.00 41.22 543 ARG A CA 1
ATOM 4046 C C . ARG A 1 543 ? -21.645 27.208 20.536 1.00 41.22 543 ARG A C 1
ATOM 4048 O O . ARG A 1 543 ? -21.691 27.711 21.657 1.00 41.22 543 ARG A O 1
ATOM 4055 N N . ARG A 1 544 ? -21.233 25.960 20.313 1.00 59.78 544 ARG A N 1
ATOM 4056 C CA . ARG A 1 544 ? -20.747 25.081 21.379 1.00 59.78 544 ARG A CA 1
ATOM 4057 C C . ARG A 1 544 ? -19.335 25.493 21.788 1.00 59.78 544 ARG A C 1
ATOM 4059 O O . ARG A 1 544 ? -18.496 25.771 20.935 1.00 59.78 544 ARG A O 1
ATOM 4066 N N . LEU A 1 545 ? -19.094 25.544 23.095 1.00 43.94 545 LEU A N 1
ATOM 4067 C CA . LEU A 1 545 ? -17.740 25.495 23.640 1.00 43.94 545 LEU A CA 1
ATOM 4068 C C . LEU A 1 545 ? -17.244 24.051 23.482 1.00 43.94 545 LEU A C 1
ATOM 4070 O O . LEU A 1 545 ? -18.036 23.120 23.614 1.00 43.94 545 LEU A O 1
ATOM 4074 N N . ALA A 1 546 ? -15.964 23.876 23.169 1.00 51.06 546 ALA A N 1
ATOM 4075 C CA . ALA A 1 546 ? -15.336 22.616 22.762 1.00 51.06 546 ALA A CA 1
ATOM 4076 C C . ALA A 1 546 ? -15.262 21.518 23.853 1.00 51.06 546 ALA A C 1
ATOM 4078 O O . ALA A 1 546 ? -14.396 20.660 23.779 1.00 51.06 546 ALA A O 1
ATOM 4079 N N . SER A 1 547 ? -16.109 21.542 24.888 1.00 57.44 547 SER A N 1
ATOM 4080 C CA . SER A 1 547 ? -15.905 20.723 26.089 1.00 57.44 547 SER A CA 1
ATOM 4081 C C . SER A 1 547 ? -16.478 19.307 26.027 1.00 57.44 547 SER A C 1
ATOM 4083 O O . SER A 1 547 ? -16.054 18.482 26.823 1.00 57.44 547 SER A O 1
ATOM 4085 N N . ASN A 1 548 ? -17.440 19.011 25.139 1.00 75.12 548 ASN A N 1
ATOM 4086 C CA . ASN A 1 548 ? -18.108 17.702 25.124 1.00 75.12 548 ASN A CA 1
ATOM 4087 C C . ASN A 1 548 ? -18.032 17.053 23.729 1.00 75.12 548 ASN A C 1
ATOM 4089 O O . ASN A 1 548 ? -18.603 17.622 22.781 1.00 75.12 548 ASN A O 1
ATOM 4093 N N . PRO A 1 549 ? -17.392 15.871 23.597 1.00 87.81 549 PRO A N 1
ATOM 4094 C CA . PRO A 1 549 ? -17.320 15.148 22.332 1.00 87.81 549 PRO A CA 1
ATOM 4095 C C . PRO A 1 549 ? -18.726 14.759 21.863 1.00 87.81 549 PRO A C 1
ATOM 4097 O O . PRO A 1 549 ? -19.599 14.435 22.672 1.00 87.81 549 PRO A O 1
ATOM 4100 N N . ARG A 1 550 ? -18.969 14.819 20.548 1.00 91.06 550 ARG A N 1
ATOM 4101 C CA . ARG A 1 550 ? -20.222 14.314 19.968 1.00 91.06 550 ARG A CA 1
ATOM 4102 C C . ARG A 1 550 ? -20.227 12.786 20.096 1.00 91.06 550 ARG A C 1
ATOM 4104 O O . ARG A 1 550 ? -19.295 12.180 19.579 1.00 91.06 550 ARG A O 1
ATOM 4111 N N . PRO A 1 551 ? -21.244 12.171 20.715 1.00 93.62 551 PRO A N 1
ATOM 4112 C CA . PRO A 1 551 ? -21.353 10.718 20.760 1.00 93.62 551 PRO A CA 1
ATOM 4113 C C . PRO A 1 551 ? -21.598 10.111 19.370 1.00 93.62 551 PRO A C 1
ATOM 4115 O O . PRO A 1 551 ? -22.267 10.722 18.531 1.00 93.62 551 PRO A O 1
ATOM 4118 N N . GLY A 1 552 ? -21.087 8.904 19.155 1.00 95.44 552 GLY A N 1
ATOM 4119 C CA . GLY A 1 552 ? -21.387 8.027 18.028 1.00 95.44 552 GLY A CA 1
ATOM 4120 C C . GLY A 1 552 ? -22.509 7.026 18.326 1.00 95.44 552 GLY A C 1
ATOM 4121 O O . GLY A 1 552 ? -23.363 7.258 19.187 1.00 95.44 552 GLY A O 1
ATOM 4122 N N . PHE A 1 553 ? -22.503 5.903 17.609 1.00 97.75 553 PHE A N 1
ATOM 4123 C CA . PHE A 1 553 ? -23.409 4.776 17.812 1.00 97.75 553 PHE A CA 1
ATOM 4124 C C . PHE A 1 553 ? -22.980 3.950 19.024 1.00 97.75 553 PHE A C 1
ATOM 4126 O O . PHE A 1 553 ? -21.823 3.564 19.170 1.00 97.75 553 PHE A O 1
ATOM 4133 N N . MET A 1 554 ? -23.922 3.675 19.916 1.00 97.62 554 MET A N 1
ATOM 4134 C CA . MET A 1 554 ? -23.667 2.955 21.155 1.00 97.62 554 MET A CA 1
ATOM 4135 C C . MET A 1 554 ? -23.992 1.468 21.019 1.00 97.62 554 MET A C 1
ATOM 4137 O O . MET A 1 554 ? -24.928 1.082 20.308 1.00 97.62 554 MET A O 1
ATOM 4141 N N . CYS A 1 555 ? -23.262 0.644 21.769 1.00 97.44 555 CYS A N 1
ATOM 4142 C CA . CYS A 1 555 ? -23.668 -0.730 22.039 1.00 97.44 555 CYS A CA 1
ATOM 4143 C C . CYS A 1 555 ? -25.000 -0.756 22.824 1.00 97.44 555 CYS A C 1
ATOM 4145 O O . CYS A 1 555 ? -25.275 0.166 23.604 1.00 97.44 555 CYS A O 1
ATOM 4147 N N . PRO A 1 556 ? -25.824 -1.806 22.662 1.00 94.81 556 PRO A N 1
ATOM 4148 C CA . PRO A 1 556 ? -27.051 -1.990 23.427 1.00 94.81 556 PRO A CA 1
ATOM 4149 C C . PRO A 1 556 ? -26.789 -1.996 24.936 1.00 94.81 556 PRO A C 1
ATOM 4151 O O . PRO A 1 556 ? -25.838 -2.613 25.417 1.00 94.81 556 PRO A O 1
ATOM 4154 N N . THR A 1 557 ? -27.628 -1.292 25.694 1.00 92.69 557 THR A N 1
ATOM 4155 C CA . THR A 1 557 ? -27.534 -1.200 27.163 1.00 92.69 557 THR A CA 1
ATOM 4156 C C . THR A 1 557 ? -28.702 -1.874 27.877 1.00 92.69 557 THR A C 1
ATOM 4158 O O . THR A 1 557 ? -28.684 -2.009 29.097 1.00 92.69 557 THR A O 1
ATOM 4161 N N . ASP A 1 558 ? -29.710 -2.328 27.135 1.00 90.19 558 ASP A N 1
ATOM 4162 C CA . ASP A 1 558 ? -30.930 -2.964 27.638 1.00 90.19 558 ASP A CA 1
ATOM 4163 C C . ASP A 1 558 ? -30.674 -4.318 28.312 1.00 90.19 558 ASP A C 1
ATOM 4165 O O . ASP A 1 558 ? -31.467 -4.757 29.145 1.00 90.19 558 ASP A O 1
ATOM 4169 N N . THR A 1 559 ? -29.544 -4.955 28.002 1.00 87.06 559 THR A N 1
ATOM 4170 C CA . THR A 1 559 ? -29.111 -6.216 28.614 1.00 87.06 559 THR A CA 1
ATOM 4171 C C . THR A 1 559 ? -28.196 -6.033 29.828 1.00 87.06 559 THR A C 1
ATOM 4173 O O . THR A 1 559 ? -27.792 -7.029 30.429 1.00 87.06 559 THR A O 1
ATOM 4176 N N . LEU A 1 560 ? -27.833 -4.797 30.195 1.00 94.62 560 LEU A N 1
ATOM 4177 C CA . LEU A 1 560 ? -26.927 -4.525 31.314 1.00 94.62 560 LEU A CA 1
ATOM 4178 C C . LEU A 1 560 ? -27.679 -4.445 32.647 1.00 94.62 560 LEU A C 1
ATOM 4180 O O . LEU A 1 560 ? -28.744 -3.844 32.758 1.00 94.62 560 LEU A O 1
ATOM 4184 N N . THR A 1 561 ? -27.093 -5.031 33.688 1.00 96.31 561 THR A N 1
ATOM 4185 C CA . THR A 1 561 ? -27.610 -4.961 35.063 1.00 96.31 561 THR A CA 1
ATOM 4186 C C . THR A 1 561 ? -27.121 -3.710 35.798 1.00 96.31 561 THR A C 1
ATOM 4188 O O . THR A 1 561 ? -26.050 -3.182 35.504 1.00 96.31 561 THR A O 1
ATOM 4191 N N . ASP A 1 562 ? -27.837 -3.286 36.846 1.00 95.00 562 ASP A N 1
ATOM 4192 C CA . ASP A 1 562 ? -27.410 -2.173 37.714 1.00 95.00 562 ASP A CA 1
ATOM 4193 C C . ASP A 1 562 ? -26.000 -2.385 38.303 1.00 95.00 562 ASP A C 1
ATOM 4195 O O . ASP A 1 562 ? -25.224 -1.441 38.456 1.00 95.00 562 ASP A O 1
ATOM 4199 N N . ALA A 1 563 ? -25.636 -3.639 38.600 1.00 95.31 563 ALA A N 1
ATOM 4200 C CA . ALA A 1 563 ? -24.298 -3.989 39.074 1.00 95.31 563 ALA A CA 1
ATOM 4201 C C . ALA A 1 563 ? -23.230 -3.730 37.997 1.00 95.31 563 ALA A C 1
ATOM 4203 O O . ALA A 1 563 ? -22.196 -3.132 38.290 1.00 95.31 563 ALA A O 1
ATOM 4204 N N . GLN A 1 564 ? -23.501 -4.106 36.743 1.00 96.44 564 GLN A N 1
ATOM 4205 C CA . GLN A 1 564 ? -22.610 -3.836 35.609 1.00 96.44 564 GLN A CA 1
ATOM 4206 C C . GLN A 1 564 ? -22.450 -2.334 35.344 1.00 96.44 564 GLN A C 1
ATOM 4208 O O . GLN A 1 564 ? -21.366 -1.902 34.961 1.00 96.44 564 GLN A O 1
ATOM 4213 N N . MET A 1 565 ? -23.482 -1.540 35.633 1.00 96.12 565 MET A N 1
ATOM 4214 C CA . MET A 1 565 ? -23.533 -0.085 35.430 1.00 96.12 565 MET A CA 1
ATOM 4215 C C . MET A 1 565 ? -22.996 0.743 36.608 1.00 96.12 565 MET A C 1
ATOM 4217 O O . MET A 1 565 ? -23.095 1.970 36.601 1.00 96.12 565 MET A O 1
ATOM 4221 N N . THR A 1 566 ? -22.448 0.104 37.646 1.00 96.06 566 THR A N 1
ATOM 4222 C CA . THR A 1 566 ? -21.942 0.828 38.820 1.00 96.06 566 THR A CA 1
ATOM 4223 C C . THR A 1 566 ? -20.806 1.789 38.424 1.00 96.06 566 THR A C 1
ATOM 4225 O O . THR A 1 566 ? -19.906 1.394 37.684 1.00 96.06 566 THR A O 1
ATOM 4228 N N . PRO A 1 567 ? -20.798 3.050 38.896 1.00 95.44 567 PRO A N 1
ATOM 4229 C CA . PRO A 1 567 ? -19.737 3.991 38.545 1.00 95.44 567 PRO A CA 1
ATOM 4230 C C . PRO A 1 567 ? -18.341 3.503 38.960 1.00 95.44 567 PRO A C 1
ATOM 4232 O O . PRO A 1 567 ? -18.158 3.006 40.071 1.00 95.44 567 PRO A O 1
ATOM 4235 N N . TYR A 1 568 ? -17.359 3.718 38.085 1.00 96.38 568 TYR A N 1
ATOM 4236 C CA . TYR A 1 568 ? -15.935 3.492 38.335 1.00 96.38 568 TYR A CA 1
ATOM 4237 C C . TYR A 1 568 ? -15.184 4.827 38.291 1.00 96.38 568 TYR A C 1
ATOM 4239 O O . TYR A 1 568 ? -15.494 5.691 37.470 1.00 96.38 568 TYR A O 1
ATOM 4247 N N . THR A 1 569 ? -14.197 5.001 39.170 1.00 96.50 569 THR A N 1
ATOM 4248 C CA . THR A 1 569 ? -13.348 6.199 39.193 1.00 96.50 569 THR A CA 1
ATOM 4249 C C . THR A 1 569 ? -12.083 5.941 38.382 1.00 96.50 569 THR A C 1
ATOM 4251 O O . THR A 1 569 ? -11.145 5.331 38.895 1.00 96.50 569 THR A O 1
ATOM 4254 N N . PHE A 1 570 ? -12.054 6.434 37.144 1.00 96.56 570 PHE A N 1
ATOM 4255 C CA . PHE A 1 570 ? -10.873 6.386 36.280 1.00 96.56 570 PHE A CA 1
ATOM 4256 C C . PHE A 1 570 ? -9.734 7.231 36.859 1.00 96.56 570 PHE A C 1
ATOM 4258 O O . PHE A 1 570 ? -9.942 8.374 37.273 1.00 96.56 570 PHE A O 1
ATOM 4265 N N . GLN A 1 571 ? -8.536 6.652 36.931 1.00 96.19 571 GLN A N 1
ATOM 4266 C CA . GLN A 1 571 ? -7.342 7.315 37.461 1.00 96.19 571 GLN A CA 1
ATOM 4267 C C . GLN A 1 571 ? -6.448 7.869 36.353 1.00 96.19 571 GLN A C 1
ATOM 4269 O O . GLN A 1 571 ? -5.719 8.841 36.575 1.00 96.19 571 GLN A O 1
ATOM 4274 N N . HIS A 1 572 ? -6.476 7.234 35.182 1.00 96.19 572 HIS A N 1
ATOM 4275 C CA . HIS A 1 572 ? -5.555 7.498 34.085 1.00 96.19 572 HIS A CA 1
ATOM 4276 C C . HIS A 1 572 ? -6.264 8.079 32.870 1.00 96.19 572 HIS A C 1
ATOM 4278 O O . HIS A 1 572 ? -5.735 9.019 32.271 1.00 96.19 572 HIS A O 1
ATOM 4284 N N . CYS A 1 573 ? -7.453 7.572 32.537 1.00 96.00 573 CYS A N 1
ATOM 4285 C CA . CYS A 1 573 ? -8.271 8.198 31.506 1.00 96.00 573 CYS A CA 1
ATOM 4286 C C . CYS A 1 573 ? -8.754 9.583 31.953 1.00 96.00 573 CYS A C 1
ATOM 4288 O O . CYS A 1 573 ? -9.107 9.806 33.114 1.00 96.00 573 CYS A O 1
ATOM 4290 N N . LYS A 1 574 ? -8.751 10.522 31.010 1.00 92.19 574 LYS A N 1
ATOM 4291 C CA . LYS A 1 574 ? -9.235 11.895 31.150 1.00 92.19 574 LYS A CA 1
ATOM 4292 C C . LYS A 1 574 ? -10.612 12.043 30.493 1.00 92.19 574 LYS A C 1
ATOM 4294 O O . LYS A 1 574 ? -11.086 11.157 29.784 1.00 92.19 574 LYS A O 1
ATOM 4299 N N . GLY A 1 575 ? -11.248 13.186 30.731 1.00 85.06 575 GLY A N 1
ATOM 4300 C CA . GLY A 1 575 ? -12.597 13.464 30.246 1.00 85.06 575 GLY A CA 1
ATOM 4301 C C . GLY A 1 575 ? -13.672 12.628 30.949 1.00 85.06 575 GLY A C 1
ATOM 4302 O O . GLY A 1 575 ? -13.430 11.993 31.975 1.00 85.06 575 GLY A O 1
ATOM 4303 N N . ASP A 1 576 ? -14.881 12.641 30.391 1.00 86.38 576 ASP A N 1
ATOM 4304 C CA . ASP A 1 576 ? -16.053 11.961 30.956 1.00 86.38 576 ASP A CA 1
ATOM 4305 C C . ASP A 1 576 ? -16.160 10.501 30.466 1.00 86.38 576 ASP A C 1
ATOM 4307 O O . ASP A 1 576 ? -17.155 10.110 29.846 1.00 86.38 576 ASP A O 1
ATOM 4311 N N . VAL A 1 577 ? -15.136 9.676 30.730 1.00 94.50 577 VAL A N 1
ATOM 4312 C CA . VAL A 1 577 ? -15.218 8.219 30.498 1.00 94.50 577 VAL A CA 1
ATOM 4313 C C . VAL A 1 577 ? -16.162 7.587 31.528 1.00 94.50 577 VAL A C 1
ATOM 4315 O O . VAL A 1 577 ? -16.064 7.852 32.726 1.00 94.50 577 VAL A O 1
ATOM 4318 N N . GLN A 1 578 ? -17.119 6.776 31.069 1.00 94.75 578 GLN A N 1
ATOM 4319 C CA . GLN A 1 578 ? -18.235 6.281 31.873 1.00 94.75 578 GLN A CA 1
ATOM 4320 C C . GLN A 1 578 ? -18.455 4.784 31.673 1.00 94.75 578 GLN A C 1
ATOM 4322 O O . GLN A 1 578 ? -18.483 4.275 30.553 1.00 94.75 578 GLN A O 1
ATOM 4327 N N . VAL A 1 579 ? -18.711 4.090 32.781 1.00 97.06 579 VAL A N 1
ATOM 4328 C CA . VAL A 1 579 ? -19.226 2.719 32.755 1.00 97.06 579 VAL A CA 1
ATOM 4329 C C . VAL A 1 579 ? -20.614 2.708 32.109 1.00 97.06 579 VAL A C 1
ATOM 4331 O O . VAL A 1 579 ? -21.446 3.577 32.373 1.00 97.06 579 VAL A O 1
ATOM 4334 N N . GLY A 1 580 ? -20.861 1.716 31.258 1.00 94.81 580 GLY A N 1
ATOM 4335 C CA . GLY A 1 580 ? -22.101 1.524 30.513 1.00 94.81 580 GLY A CA 1
ATOM 4336 C C . GLY A 1 580 ? -22.138 2.205 29.149 1.00 94.81 580 GLY A C 1
ATOM 4337 O O . GLY A 1 580 ? -23.067 1.967 28.377 1.00 94.81 580 GLY A O 1
ATOM 4338 N N . LYS A 1 581 ? -21.145 3.043 28.837 1.00 96.12 581 LYS A N 1
ATOM 4339 C CA . LYS A 1 581 ? -20.941 3.600 27.497 1.00 96.12 581 LYS A CA 1
ATOM 4340 C C . LYS A 1 581 ? -20.009 2.705 26.686 1.00 96.12 581 LYS A C 1
ATOM 4342 O O . LYS A 1 581 ? -19.254 1.905 27.244 1.00 96.12 581 LYS A O 1
ATOM 4347 N N . SER A 1 582 ? -20.091 2.835 25.367 1.00 97.44 582 SER A N 1
ATOM 4348 C CA . SER A 1 582 ? -19.150 2.209 24.444 1.00 97.44 582 SER A CA 1
ATOM 4349 C C . SER A 1 582 ? -18.219 3.234 23.821 1.00 97.44 582 SER A C 1
ATOM 4351 O O . SER A 1 582 ? -18.577 4.404 23.696 1.00 97.44 582 SER A O 1
ATOM 4353 N N . TYR A 1 583 ? -17.038 2.778 23.427 1.00 98.00 583 TYR A N 1
ATOM 4354 C CA . TYR A 1 583 ? -15.969 3.578 22.852 1.00 98.00 583 TYR A CA 1
ATOM 4355 C C . TYR A 1 583 ? -15.381 2.835 21.659 1.00 98.00 583 TYR A C 1
ATOM 4357 O O . TYR A 1 583 ? -15.131 1.637 21.764 1.00 98.00 583 TYR A O 1
ATOM 4365 N N . GLU A 1 584 ? -15.172 3.519 20.539 1.00 97.75 584 GLU A N 1
ATOM 4366 C CA . GLU A 1 584 ? -14.406 2.955 19.424 1.00 97.75 584 GLU A CA 1
ATOM 4367 C C . GLU A 1 584 ? -12.945 3.350 19.588 1.00 97.75 584 GLU A C 1
ATOM 4369 O O . GLU A 1 584 ? -12.626 4.536 19.585 1.00 97.75 584 GLU A O 1
ATOM 4374 N N . VAL A 1 585 ? -12.078 2.362 19.780 1.00 97.81 585 VAL A N 1
ATOM 4375 C CA . VAL A 1 585 ? -10.628 2.540 19.842 1.00 97.81 585 VAL A CA 1
ATOM 4376 C C . VAL A 1 585 ? -10.073 2.365 18.436 1.00 97.81 585 VAL A C 1
ATOM 4378 O O . VAL A 1 585 ? -10.375 1.381 17.759 1.00 97.81 585 VAL A O 1
ATOM 4381 N N . HIS A 1 586 ? -9.272 3.331 18.004 1.00 97.06 586 HIS A N 1
ATOM 4382 C CA . HIS A 1 586 ? -8.563 3.342 16.733 1.00 97.06 586 HIS A CA 1
ATOM 4383 C C . HIS A 1 586 ? -7.092 3.033 16.971 1.00 97.06 586 HIS A C 1
ATOM 4385 O O . HIS A 1 586 ? -6.396 3.803 17.630 1.00 97.06 586 HIS A O 1
ATOM 4391 N N . TYR A 1 587 ? -6.620 1.934 16.391 1.00 94.31 587 TYR A N 1
ATOM 4392 C CA . TYR A 1 587 ? -5.206 1.598 16.268 1.00 94.31 587 TYR A CA 1
ATOM 4393 C C . TYR A 1 587 ? -4.745 2.056 14.881 1.00 94.31 587 TYR A C 1
ATOM 4395 O O . TYR A 1 587 ? -5.141 1.502 13.853 1.00 94.31 587 TYR A O 1
ATOM 4403 N N . VAL A 1 588 ? -3.989 3.150 14.837 1.00 93.69 588 VAL A N 1
ATOM 4404 C CA . VAL A 1 588 ? -3.596 3.819 13.594 1.00 93.69 588 VAL A CA 1
ATOM 4405 C C . VAL A 1 588 ? -2.207 3.353 13.199 1.00 93.69 588 VAL A C 1
ATOM 4407 O O . VAL A 1 588 ? -1.238 3.613 13.911 1.00 93.69 588 VAL A O 1
ATOM 4410 N N . HIS A 1 589 ? -2.097 2.724 12.035 1.00 90.31 589 HIS A N 1
ATOM 4411 C CA . HIS A 1 589 ? -0.835 2.299 11.450 1.00 90.31 589 HIS A CA 1
ATOM 4412 C C . HIS A 1 589 ? -0.455 3.186 10.267 1.00 90.31 589 HIS A C 1
ATOM 4414 O O . HIS A 1 589 ? -1.315 3.560 9.464 1.00 90.31 589 HIS A O 1
ATOM 4420 N N . SER A 1 590 ? 0.828 3.526 10.131 1.00 89.75 590 SER A N 1
ATOM 4421 C CA . SER A 1 590 ? 1.299 4.349 9.016 1.00 89.75 590 SER A CA 1
ATOM 4422 C C . SER A 1 590 ? 2.730 4.049 8.594 1.00 89.75 590 SER A C 1
ATOM 4424 O O . SER A 1 590 ? 3.629 3.932 9.426 1.00 89.75 590 SER A O 1
ATOM 4426 N N . SER A 1 591 ? 2.973 4.060 7.280 1.00 86.19 591 SER A N 1
ATOM 4427 C CA . SER A 1 591 ? 4.326 3.989 6.711 1.00 86.19 591 SER A CA 1
ATOM 4428 C C . SER A 1 591 ? 5.195 5.213 7.033 1.00 86.19 591 SER A C 1
ATOM 4430 O O . SER A 1 591 ? 6.407 5.175 6.835 1.00 86.19 591 SER A O 1
ATOM 4432 N N . ALA A 1 592 ? 4.597 6.307 7.518 1.00 81.62 592 ALA A N 1
ATOM 4433 C CA . ALA A 1 592 ? 5.327 7.467 8.032 1.00 81.62 592 ALA A CA 1
ATOM 4434 C C . ALA A 1 592 ? 5.864 7.264 9.464 1.00 81.62 592 ALA A C 1
ATOM 4436 O O . ALA A 1 592 ? 6.636 8.093 9.952 1.00 81.62 592 ALA A O 1
ATOM 4437 N N . GLY A 1 593 ? 5.479 6.166 10.122 1.00 76.44 593 GLY A N 1
ATOM 4438 C CA . GLY A 1 593 ? 5.902 5.821 11.472 1.00 76.44 593 GLY A CA 1
ATOM 4439 C C . GLY A 1 593 ? 7.378 5.457 11.615 1.00 76.44 593 GLY A C 1
ATOM 4440 O O . GLY A 1 593 ? 8.117 5.228 10.644 1.00 76.44 593 GLY A O 1
ATOM 4441 N N . THR A 1 594 ? 7.814 5.374 12.869 1.00 66.81 594 THR A N 1
ATOM 4442 C CA . THR A 1 594 ? 9.133 4.846 13.225 1.00 66.81 594 THR A CA 1
ATOM 4443 C C . THR A 1 594 ? 8.989 3.385 13.643 1.00 66.81 594 THR A C 1
ATOM 4445 O O . THR A 1 594 ? 8.028 3.024 14.308 1.00 66.81 594 THR A O 1
ATOM 4448 N N . ASP A 1 595 ? 9.909 2.528 13.199 1.00 54.44 595 ASP A N 1
ATOM 4449 C CA . ASP A 1 595 ? 9.900 1.109 13.575 1.00 54.44 595 ASP A CA 1
ATOM 4450 C C . ASP A 1 595 ? 10.717 0.951 14.863 1.00 54.44 595 ASP A C 1
ATOM 4452 O O . ASP A 1 595 ? 11.817 1.502 14.951 1.00 54.44 595 ASP A O 1
ATOM 4456 N N . TYR A 1 596 ? 10.187 0.184 15.820 1.00 42.19 596 TYR A N 1
ATOM 4457 C CA . TYR A 1 596 ? 10.843 -0.218 17.066 1.00 42.19 596 TYR A CA 1
ATOM 4458 C C . TYR A 1 596 ? 12.238 -0.814 16.839 1.00 42.19 596 TYR A C 1
ATOM 4460 O O . TYR A 1 596 ? 13.152 -0.557 17.617 1.00 42.19 596 TYR A O 1
ATOM 4468 N N . ASN A 1 597 ? 12.432 -1.550 15.740 1.00 41.44 597 ASN A N 1
ATOM 4469 C CA . ASN A 1 597 ? 13.701 -2.208 15.420 1.00 41.44 597 ASN A CA 1
ATOM 4470 C C . ASN A 1 597 ? 14.697 -1.315 14.658 1.00 41.44 597 ASN A C 1
ATOM 4472 O O . ASN A 1 597 ? 15.841 -1.717 14.440 1.00 41.44 597 ASN A O 1
ATOM 4476 N N . ALA A 1 598 ? 14.284 -0.121 14.218 1.00 42.19 598 ALA A N 1
ATOM 4477 C CA . ALA A 1 598 ? 15.096 0.757 13.373 1.00 42.19 598 ALA A CA 1
ATOM 4478 C C . ALA A 1 598 ? 15.879 1.826 14.156 1.00 42.19 598 ALA A C 1
ATOM 4480 O O . ALA A 1 598 ? 16.604 2.614 13.543 1.00 42.19 598 ALA A O 1
ATOM 4481 N N . SER A 1 599 ? 15.757 1.873 15.485 1.00 41.19 599 SER A N 1
ATOM 4482 C CA . SER A 1 599 ? 16.473 2.845 16.308 1.00 41.19 599 SER A CA 1
ATOM 4483 C C . SER A 1 599 ? 16.978 2.250 17.621 1.00 41.19 599 SER A C 1
ATOM 4485 O O . SER A 1 599 ? 16.192 1.787 18.437 1.00 41.19 599 SER A O 1
ATOM 4487 N N . ASP A 1 600 ? 18.274 2.433 17.894 1.00 41.59 600 ASP A N 1
ATOM 4488 C CA . ASP A 1 600 ? 18.858 2.357 19.248 1.00 41.59 600 ASP A CA 1
ATOM 4489 C C . ASP A 1 600 ? 18.281 3.437 20.201 1.00 41.59 600 ASP A C 1
ATOM 4491 O O . ASP A 1 600 ? 18.665 3.533 21.368 1.00 41.59 600 ASP A O 1
ATOM 4495 N N . ASP A 1 601 ? 17.378 4.289 19.701 1.00 42.53 601 ASP A N 1
ATOM 4496 C CA . ASP A 1 601 ? 16.688 5.328 20.449 1.00 42.53 601 ASP A CA 1
ATOM 4497 C C . ASP A 1 601 ? 15.314 4.835 20.911 1.00 42.53 601 ASP A C 1
ATOM 4499 O O . ASP A 1 601 ? 14.336 4.819 20.168 1.00 42.53 601 ASP A O 1
ATOM 4503 N N . MET A 1 602 ? 15.243 4.485 22.189 1.00 36.94 602 MET A N 1
ATOM 4504 C CA . MET A 1 602 ? 14.010 4.190 22.921 1.00 36.94 602 MET A CA 1
ATOM 4505 C C . MET A 1 602 ? 12.999 5.360 22.975 1.00 36.94 602 MET A C 1
ATOM 4507 O O . MET A 1 602 ? 11.931 5.188 23.556 1.00 36.94 602 MET A O 1
ATOM 4511 N N . ASN A 1 603 ? 13.322 6.530 22.400 1.00 39.12 603 ASN A N 1
ATOM 4512 C CA . ASN A 1 603 ? 12.431 7.689 22.244 1.00 39.12 603 ASN A CA 1
ATOM 4513 C C . ASN A 1 603 ? 12.084 8.015 20.780 1.00 39.12 603 ASN A C 1
ATOM 4515 O O . ASN A 1 603 ? 11.568 9.102 20.513 1.00 39.12 603 ASN A O 1
ATOM 4519 N N . ALA A 1 604 ? 12.374 7.130 19.824 1.00 45.69 604 ALA A N 1
ATOM 4520 C CA . ALA A 1 604 ? 11.799 7.253 18.489 1.00 45.69 604 ALA A CA 1
ATOM 4521 C C . ALA A 1 604 ? 10.261 7.306 18.592 1.00 45.69 604 ALA A C 1
ATOM 4523 O O . ALA A 1 604 ? 9.694 6.602 19.423 1.00 45.69 604 ALA A O 1
ATOM 4524 N N . ASP A 1 605 ? 9.596 8.146 17.789 1.00 51.28 605 ASP A N 1
ATOM 4525 C CA . ASP A 1 605 ? 8.129 8.286 17.731 1.00 51.28 605 ASP A CA 1
ATOM 4526 C C . ASP A 1 605 ? 7.468 6.926 17.416 1.00 51.28 605 ASP A C 1
ATOM 4528 O O . ASP A 1 605 ? 7.223 6.604 16.249 1.00 51.28 605 ASP A O 1
ATOM 4532 N N . LEU A 1 606 ? 7.241 6.105 18.446 1.00 63.56 606 LEU A N 1
ATOM 4533 C CA . LEU A 1 606 ? 6.551 4.818 18.359 1.00 63.56 606 LEU A CA 1
ATOM 4534 C C . LEU A 1 606 ? 5.041 5.036 18.449 1.00 63.56 606 LEU A C 1
ATOM 4536 O O . LEU A 1 606 ? 4.299 4.505 17.645 1.00 63.56 606 LEU A O 1
ATOM 4540 N N . LEU A 1 607 ? 4.583 5.873 19.380 1.00 77.38 607 LEU A N 1
ATOM 4541 C CA . LEU A 1 607 ? 3.196 6.323 19.482 1.00 77.38 607 LEU A CA 1
ATOM 4542 C C . LEU A 1 607 ? 3.199 7.790 19.902 1.00 77.38 607 LEU A C 1
ATOM 4544 O O . LEU A 1 607 ? 3.841 8.138 20.892 1.00 77.38 607 LEU A O 1
ATOM 4548 N N . ALA A 1 608 ? 2.488 8.641 19.167 1.00 76.56 608 ALA A N 1
ATOM 4549 C CA . ALA A 1 608 ? 2.406 10.071 19.456 1.00 76.56 608 ALA A CA 1
ATOM 4550 C C . ALA A 1 608 ? 0.952 10.535 19.574 1.00 76.56 608 ALA A C 1
ATOM 4552 O O . ALA A 1 608 ? 0.055 9.936 18.983 1.00 76.56 608 ALA A O 1
ATOM 4553 N N . ASP A 1 609 ? 0.732 11.616 20.325 1.00 78.69 609 ASP A N 1
ATOM 4554 C CA . ASP A 1 609 ? -0.563 12.297 20.395 1.00 78.69 609 ASP A CA 1
ATOM 4555 C C . ASP A 1 609 ? -0.954 12.871 19.016 1.00 78.69 609 ASP A C 1
ATOM 4557 O O . ASP A 1 609 ? -0.172 13.572 18.363 1.00 78.69 609 ASP A O 1
ATOM 4561 N N . GLY A 1 610 ? -2.201 12.642 18.607 1.00 74.62 610 GLY A N 1
ATOM 4562 C CA . GLY A 1 610 ? -2.776 13.142 17.363 1.00 74.62 610 GLY A CA 1
ATOM 4563 C C . GLY A 1 610 ? -2.265 12.462 16.084 1.00 74.62 610 GLY A C 1
ATOM 4564 O O . GLY A 1 610 ? -1.319 11.682 16.059 1.00 74.62 610 GLY A O 1
ATOM 4565 N N . LEU A 1 611 ? -2.897 12.797 14.954 1.00 70.31 611 LEU A N 1
ATOM 4566 C CA . LEU A 1 611 ? -2.653 12.138 13.658 1.00 70.31 611 LEU A CA 1
ATOM 4567 C C . LEU A 1 611 ? -1.452 12.693 12.867 1.00 70.31 611 LEU A C 1
ATOM 4569 O O . LEU A 1 611 ? -1.211 12.275 11.734 1.00 70.31 611 LEU A O 1
ATOM 4573 N N . GLY A 1 612 ? -0.690 13.637 13.431 1.00 64.88 612 GLY A N 1
ATOM 4574 C CA . GLY A 1 612 ? 0.423 14.295 12.732 1.00 64.88 612 GLY A CA 1
ATOM 4575 C C . GLY A 1 612 ? 1.512 13.316 12.277 1.00 64.88 612 GLY A C 1
ATOM 4576 O O . GLY A 1 612 ? 1.991 13.410 11.145 1.00 64.88 612 GLY A O 1
ATOM 4577 N N . GLY A 1 613 ? 1.833 12.326 13.118 1.00 68.19 613 GLY A N 1
ATOM 4578 C CA . GLY A 1 613 ? 2.796 11.268 12.795 1.00 68.19 613 GLY A CA 1
ATOM 4579 C C . GLY A 1 613 ? 2.329 10.338 11.670 1.00 68.19 613 GLY A C 1
ATOM 4580 O O . GLY A 1 613 ? 3.148 9.864 10.888 1.00 68.19 613 GLY A O 1
ATOM 4581 N N . ALA A 1 614 ? 1.015 10.140 11.518 1.00 77.69 614 ALA A N 1
ATOM 4582 C CA . ALA A 1 614 ? 0.455 9.268 10.488 1.00 77.69 614 ALA A CA 1
ATOM 4583 C C . ALA A 1 614 ? 0.461 9.904 9.087 1.00 77.69 614 ALA A C 1
ATOM 4585 O O . ALA A 1 614 ? 0.629 9.191 8.100 1.00 77.69 614 ALA A O 1
ATOM 4586 N N . ALA A 1 615 ? 0.278 11.226 8.999 1.00 70.00 615 ALA A N 1
ATOM 4587 C CA . ALA A 1 615 ? 0.051 11.936 7.738 1.00 70.00 615 ALA A CA 1
ATOM 4588 C C . ALA A 1 615 ? 1.301 12.571 7.105 1.00 70.00 615 ALA A C 1
ATOM 4590 O O . ALA A 1 615 ? 1.307 12.820 5.901 1.00 70.00 615 ALA A O 1
ATOM 4591 N N . ASN A 1 616 ? 2.330 12.881 7.898 1.00 65.19 616 ASN A N 1
ATOM 4592 C CA . ASN A 1 616 ? 3.575 13.494 7.411 1.00 65.19 616 ASN A CA 1
ATOM 4593 C C . ASN A 1 616 ? 4.770 13.209 8.344 1.00 65.19 616 ASN A C 1
ATOM 4595 O O . ASN A 1 616 ? 5.715 14.001 8.447 1.00 65.19 616 ASN A O 1
ATOM 4599 N N . GLY A 1 617 ? 4.735 12.090 9.071 1.00 63.53 617 GLY A N 1
ATOM 4600 C CA . GLY A 1 617 ? 5.892 11.640 9.839 1.00 63.53 617 GLY A CA 1
ATOM 4601 C C . GLY A 1 617 ? 7.134 11.589 8.943 1.00 63.53 617 GLY A C 1
ATOM 4602 O O . GLY A 1 617 ? 7.099 11.067 7.828 1.00 63.53 617 GLY A O 1
ATOM 4603 N N . ARG A 1 618 ? 8.231 12.201 9.411 1.00 65.12 618 ARG A N 1
ATOM 4604 C CA . ARG A 1 618 ? 9.559 12.177 8.762 1.00 65.12 618 ARG A CA 1
ATOM 4605 C C . ARG A 1 618 ? 9.633 12.802 7.354 1.00 65.12 618 ARG A C 1
ATOM 4607 O O . ARG A 1 618 ? 10.637 12.618 6.670 1.00 65.12 618 ARG A O 1
ATOM 4614 N N . GLY A 1 619 ? 8.629 13.580 6.936 1.00 65.62 619 GLY A N 1
ATOM 4615 C CA . GLY A 1 619 ? 8.604 14.231 5.617 1.00 65.62 619 GLY A CA 1
ATOM 4616 C C . GLY A 1 619 ? 8.235 13.300 4.455 1.00 65.62 619 GLY A C 1
ATOM 4617 O O . GLY A 1 619 ? 8.547 13.619 3.308 1.00 65.62 619 GLY A O 1
ATOM 4618 N N . LEU A 1 620 ? 7.610 12.150 4.743 1.00 74.62 620 LEU A N 1
ATOM 4619 C CA . LEU A 1 620 ? 7.041 11.262 3.727 1.00 74.62 620 LEU A CA 1
ATOM 4620 C C . LEU A 1 620 ? 5.777 11.898 3.131 1.00 74.62 620 LEU A C 1
ATOM 4622 O O . LEU A 1 620 ? 4.827 12.186 3.856 1.00 74.62 620 LEU A O 1
ATOM 4626 N N . LEU A 1 621 ? 5.755 12.087 1.810 1.00 76.44 621 LEU A N 1
ATOM 4627 C CA . LEU A 1 621 ? 4.679 12.829 1.136 1.00 76.44 621 LEU A CA 1
ATOM 4628 C C . LEU A 1 621 ? 3.482 11.974 0.709 1.00 76.44 621 LEU A C 1
ATOM 4630 O O . LEU A 1 621 ? 2.470 12.526 0.291 1.00 76.44 621 LEU A O 1
ATOM 4634 N N . ASN A 1 622 ? 3.580 10.646 0.784 1.00 82.81 622 ASN A N 1
ATOM 4635 C CA . ASN A 1 622 ? 2.505 9.744 0.376 1.00 82.81 622 ASN A CA 1
ATOM 4636 C C . ASN A 1 622 ? 2.337 8.538 1.323 1.00 82.81 622 ASN A C 1
ATOM 4638 O O . ASN A 1 622 ? 2.494 7.389 0.908 1.00 82.81 622 ASN A O 1
ATOM 4642 N N . PRO A 1 623 ? 2.048 8.768 2.616 1.00 86.81 623 PRO A N 1
ATOM 4643 C CA . PRO A 1 623 ? 1.963 7.680 3.578 1.00 86.81 623 PRO A CA 1
ATOM 4644 C C . PRO A 1 623 ? 0.789 6.739 3.304 1.00 86.81 623 PRO A C 1
ATOM 4646 O O . PRO A 1 623 ? -0.341 7.161 3.046 1.00 86.81 623 PRO A O 1
ATOM 4649 N N . MET A 1 624 ? 1.048 5.444 3.453 1.00 89.75 624 MET A N 1
ATOM 4650 C CA . MET A 1 624 ? -0.001 4.438 3.558 1.00 89.75 624 MET A CA 1
ATOM 4651 C C . MET A 1 624 ? -0.507 4.443 4.993 1.00 89.75 624 MET A C 1
ATOM 4653 O O . MET A 1 624 ? 0.297 4.301 5.911 1.00 89.75 624 MET A O 1
ATOM 4657 N N . VAL A 1 625 ? -1.816 4.604 5.182 1.00 91.69 625 VAL A N 1
ATOM 4658 C CA . VAL A 1 625 ? -2.439 4.650 6.509 1.00 91.69 625 VAL A CA 1
ATOM 4659 C C . VAL A 1 625 ? -3.529 3.590 6.592 1.00 91.69 625 VAL A C 1
ATOM 4661 O O . VAL A 1 625 ? -4.375 3.489 5.697 1.00 91.69 625 VAL A O 1
ATOM 4664 N N . VAL A 1 626 ? -3.507 2.819 7.677 1.00 94.69 626 VAL A N 1
ATOM 4665 C CA . VAL A 1 626 ? -4.566 1.882 8.055 1.00 94.69 626 VAL A CA 1
ATOM 4666 C C . VAL A 1 626 ? -5.094 2.281 9.424 1.00 94.69 626 VAL A C 1
ATOM 4668 O O . VAL A 1 626 ? -4.311 2.594 10.317 1.00 94.69 626 VAL A O 1
ATOM 4671 N N . VAL A 1 627 ? -6.411 2.260 9.602 1.00 96.31 627 VAL A N 1
ATOM 4672 C CA . VAL A 1 627 ? -7.032 2.395 10.922 1.00 96.31 627 VAL A CA 1
ATOM 4673 C C . VAL A 1 627 ? -7.801 1.126 11.237 1.00 96.31 627 VAL A C 1
ATOM 4675 O O . VAL A 1 627 ? -8.722 0.751 10.512 1.00 96.31 627 VAL A O 1
ATOM 4678 N N . GLN A 1 628 ? -7.404 0.489 12.330 1.00 96.69 628 GLN A N 1
ATOM 4679 C CA . GLN A 1 628 ? -8.060 -0.660 12.933 1.00 96.69 628 GLN A CA 1
ATOM 4680 C C . GLN A 1 628 ? -9.008 -0.165 14.034 1.00 96.69 628 GLN A C 1
ATOM 4682 O O . GLN A 1 628 ? -8.561 0.341 15.060 1.00 96.69 628 GLN A O 1
ATOM 4687 N N . GLY A 1 629 ? -10.317 -0.249 13.801 1.00 96.88 629 GLY A N 1
ATOM 4688 C CA . GLY A 1 629 ? -11.363 0.219 14.710 1.00 96.88 629 GLY A CA 1
ATOM 4689 C C . GLY A 1 629 ? -12.036 -0.931 15.455 1.00 96.88 629 GLY A C 1
ATOM 4690 O O . GLY A 1 629 ? -12.605 -1.820 14.819 1.00 96.88 629 GLY A O 1
ATOM 4691 N N . GLN A 1 630 ? -12.011 -0.898 16.790 1.00 96.81 630 GLN A N 1
ATOM 4692 C CA . GLN A 1 630 ? -12.728 -1.850 17.651 1.00 96.81 630 GLN A CA 1
ATOM 4693 C C . GLN A 1 630 ? -13.609 -1.158 18.676 1.00 96.81 630 GLN A C 1
ATOM 4695 O O . GLN A 1 630 ? -13.239 -0.133 19.244 1.00 96.81 630 GLN A O 1
ATOM 4700 N N . ILE A 1 631 ? -14.774 -1.747 18.938 1.00 97.88 631 ILE A N 1
ATOM 4701 C CA . ILE A 1 631 ? -15.793 -1.153 19.794 1.00 97.88 631 ILE A CA 1
ATOM 4702 C C . ILE A 1 631 ? -15.809 -1.866 21.144 1.00 97.88 631 ILE A C 1
ATOM 4704 O O . ILE A 1 631 ? -16.070 -3.065 21.234 1.00 97.88 631 ILE A O 1
ATOM 4708 N N . TYR A 1 632 ? -15.605 -1.090 22.204 1.00 98.19 632 TYR A N 1
ATOM 4709 C CA . TYR A 1 632 ? -15.531 -1.556 23.581 1.00 98.19 632 TYR A CA 1
ATOM 4710 C C . TYR A 1 632 ? -16.624 -0.931 24.448 1.00 98.19 632 TYR A C 1
ATOM 4712 O O . TYR A 1 632 ? -16.651 0.280 24.645 1.00 98.19 632 TYR A O 1
ATOM 4720 N N . GLN A 1 633 ? -17.514 -1.746 25.013 1.00 97.88 633 GLN A N 1
ATOM 4721 C CA . GLN A 1 633 ? -18.479 -1.365 26.041 1.00 97.88 633 GLN A CA 1
ATOM 4722 C C . GLN A 1 633 ? -17.886 -1.604 27.434 1.00 97.88 633 GLN A C 1
ATOM 4724 O O . GLN A 1 633 ? -17.605 -2.740 27.822 1.00 97.88 633 GLN A O 1
ATOM 4729 N N . ILE A 1 634 ? -17.718 -0.532 28.208 1.00 98.25 634 ILE A N 1
ATOM 4730 C CA . ILE A 1 634 ? -17.130 -0.620 29.548 1.00 98.25 634 ILE A CA 1
ATOM 4731 C C . ILE A 1 634 ? -18.196 -1.092 30.536 1.00 98.25 634 ILE A C 1
ATOM 4733 O O . ILE A 1 634 ? -19.185 -0.394 30.746 1.00 98.25 634 ILE A O 1
ATOM 4737 N N . VAL A 1 635 ? -18.003 -2.240 31.186 1.00 98.00 635 VAL A N 1
ATOM 4738 C CA . VAL A 1 635 ? -18.959 -2.795 32.164 1.00 98.00 635 VAL A CA 1
ATOM 4739 C C . VAL A 1 635 ? -18.237 -3.423 33.353 1.00 98.00 635 VAL A C 1
ATOM 4741 O O . VAL A 1 635 ? -17.214 -4.091 33.199 1.00 98.00 635 VAL A O 1
ATOM 4744 N N . ASN A 1 636 ? -18.777 -3.267 34.564 1.00 97.38 636 ASN A N 1
ATOM 4745 C CA . ASN A 1 636 ? -18.235 -3.997 35.715 1.00 97.38 636 ASN A CA 1
ATOM 4746 C C . ASN A 1 636 ? -18.461 -5.501 35.546 1.00 97.38 636 ASN A C 1
ATOM 4748 O O . ASN A 1 636 ? -19.552 -5.933 35.175 1.00 97.38 636 ASN A O 1
ATOM 4752 N N . GLY A 1 637 ? -17.440 -6.302 35.853 1.00 94.00 637 GLY A N 1
ATOM 4753 C CA . GLY A 1 637 ? -17.471 -7.751 35.640 1.00 94.00 637 GLY A CA 1
ATOM 4754 C C . GLY A 1 637 ? -17.254 -8.181 34.184 1.00 94.00 637 GLY A C 1
ATOM 4755 O O . GLY A 1 637 ? -17.368 -9.372 33.900 1.00 94.00 637 GLY A O 1
ATOM 4756 N N . GLY A 1 638 ? -16.939 -7.246 33.276 1.00 94.75 638 GLY A N 1
ATOM 4757 C CA . GLY A 1 638 ? -16.452 -7.571 31.937 1.00 94.75 638 GLY A CA 1
ATOM 4758 C C . GLY A 1 638 ? -15.068 -8.245 31.968 1.00 94.75 638 GLY A C 1
ATOM 4759 O O . GLY A 1 638 ? -14.366 -8.150 32.980 1.00 94.75 638 GLY A O 1
ATOM 4760 N N . PRO A 1 639 ? -14.660 -8.922 30.879 1.00 96.06 639 PRO A N 1
ATOM 4761 C CA . PRO A 1 639 ? -13.321 -9.487 30.732 1.00 96.06 639 PRO A CA 1
ATOM 4762 C C . PRO A 1 639 ? -12.209 -8.484 31.052 1.00 96.06 639 PRO A C 1
ATOM 4764 O O . PRO A 1 639 ? -12.263 -7.322 30.641 1.00 96.06 639 PRO A O 1
ATOM 4767 N N . THR A 1 640 ? -11.189 -8.950 31.774 1.00 95.62 640 THR A N 1
ATOM 4768 C CA . THR A 1 640 ? -9.975 -8.171 32.024 1.00 95.62 640 THR A CA 1
ATOM 4769 C C . THR A 1 640 ? -8.982 -8.381 30.888 1.00 95.62 640 THR A C 1
ATOM 4771 O O . THR A 1 640 ? -8.534 -9.505 30.659 1.00 95.62 640 THR A O 1
ATOM 4774 N N . VAL A 1 641 ? -8.624 -7.299 30.201 1.00 94.81 641 VAL A N 1
ATOM 4775 C CA . VAL A 1 641 ? -7.645 -7.278 29.111 1.00 94.81 641 VAL A CA 1
ATOM 4776 C C . VAL A 1 641 ? -6.460 -6.435 29.563 1.00 94.81 641 VAL A C 1
ATOM 4778 O O . VAL A 1 641 ? -6.570 -5.222 29.728 1.00 94.81 641 VAL A O 1
ATOM 4781 N N . ASN A 1 642 ? -5.319 -7.086 29.793 1.00 91.69 642 ASN A N 1
ATOM 4782 C CA . ASN A 1 642 ? -4.130 -6.405 30.313 1.00 91.69 642 ASN A CA 1
ATOM 4783 C C . ASN A 1 642 ? -3.452 -5.510 29.273 1.00 91.69 642 ASN A C 1
ATOM 4785 O O . ASN A 1 642 ? -2.778 -4.562 29.661 1.00 91.69 642 ASN A O 1
ATOM 4789 N N . ASP A 1 643 ? -3.607 -5.819 27.985 1.00 89.81 643 ASP A N 1
ATOM 4790 C CA . ASP A 1 643 ? -2.906 -5.131 26.902 1.00 89.81 643 ASP A CA 1
ATOM 4791 C C . ASP A 1 643 ? -3.868 -4.599 25.838 1.00 89.81 643 ASP A C 1
ATOM 4793 O O . ASP A 1 643 ? -3.788 -4.920 24.657 1.00 89.81 643 ASP A O 1
ATOM 4797 N N . LEU A 1 644 ? -4.825 -3.781 26.279 1.00 93.69 644 LEU A N 1
ATOM 4798 C CA . LEU A 1 644 ? -5.808 -3.165 25.387 1.00 93.69 644 LEU A CA 1
ATOM 4799 C C . LEU A 1 644 ? -5.161 -2.153 24.418 1.00 93.69 644 LEU A C 1
ATOM 4801 O O . LEU A 1 644 ? -5.769 -1.797 23.410 1.00 93.69 644 LEU A O 1
ATOM 4805 N N . LEU A 1 645 ? -3.919 -1.725 24.681 1.00 90.62 645 LEU A N 1
ATOM 4806 C CA . LEU A 1 645 ? -3.104 -0.946 23.743 1.00 90.62 645 LEU A CA 1
ATOM 4807 C C . LEU A 1 645 ? -2.825 -1.707 22.437 1.00 90.62 645 LEU A C 1
ATOM 4809 O O . LEU A 1 645 ? -2.737 -1.090 21.382 1.00 90.62 645 LEU A O 1
ATOM 4813 N N . HIS A 1 646 ? -2.763 -3.036 22.503 1.00 88.12 646 HIS A N 1
ATOM 4814 C CA . HIS A 1 646 ? -2.701 -3.925 21.345 1.00 88.12 646 HIS A CA 1
ATOM 4815 C C . HIS A 1 646 ? -4.017 -4.697 21.187 1.00 88.12 646 HIS A C 1
ATOM 4817 O O . HIS A 1 646 ? -4.023 -5.860 20.793 1.00 88.12 646 HIS A O 1
ATOM 4823 N N . GLY A 1 647 ? -5.151 -4.060 21.507 1.00 80.81 647 GLY A N 1
ATOM 4824 C CA . GLY A 1 647 ? -6.475 -4.690 21.502 1.00 80.81 647 GLY A CA 1
ATOM 4825 C C . GLY A 1 647 ? -6.808 -5.396 20.191 1.00 80.81 647 GLY A C 1
ATOM 4826 O O . GLY A 1 647 ? -7.399 -6.472 20.238 1.00 80.81 647 GLY A O 1
ATOM 4827 N N . TRP A 1 648 ? -6.322 -4.884 19.050 1.00 87.94 648 TRP A N 1
ATOM 4828 C CA . TRP A 1 648 ? -6.467 -5.574 17.768 1.00 87.94 648 TRP A CA 1
ATOM 4829 C C . TRP A 1 648 ? -5.908 -6.997 17.757 1.00 87.94 648 TRP A C 1
ATOM 4831 O O . TRP A 1 648 ? -6.514 -7.871 17.165 1.00 87.94 648 TRP A O 1
ATOM 4841 N N . THR A 1 649 ? -4.803 -7.282 18.441 1.00 82.31 649 THR A N 1
ATOM 4842 C CA . THR A 1 649 ? -4.192 -8.621 18.428 1.00 82.31 649 THR A CA 1
ATOM 4843 C C . THR A 1 649 ? -4.614 -9.496 19.606 1.00 82.31 649 THR A C 1
ATOM 4845 O O . THR A 1 649 ? -4.469 -10.718 19.541 1.00 82.31 649 THR A O 1
ATOM 4848 N N . VAL A 1 650 ? -5.135 -8.902 20.687 1.00 83.81 650 VAL A N 1
ATOM 4849 C CA . VAL A 1 650 ? -5.472 -9.630 21.926 1.00 83.81 650 VAL A CA 1
ATOM 4850 C C . VAL A 1 650 ? -6.974 -9.793 22.169 1.00 83.81 650 VAL A C 1
ATOM 4852 O O . VAL A 1 650 ? -7.368 -10.639 22.975 1.00 83.81 650 VAL A O 1
ATOM 4855 N N . VAL A 1 651 ? -7.820 -9.020 21.483 1.00 88.06 651 VAL A N 1
ATOM 4856 C CA . VAL A 1 651 ? -9.283 -9.147 21.501 1.00 88.06 651 VAL A CA 1
ATOM 4857 C C . VAL A 1 651 ? -9.749 -9.650 20.140 1.00 88.06 651 VAL A C 1
ATOM 4859 O O . VAL A 1 651 ? -9.330 -9.156 19.098 1.00 88.06 651 VAL A O 1
ATOM 4862 N N . GLY A 1 652 ? -10.603 -10.674 20.143 1.00 85.88 652 GLY A N 1
ATOM 4863 C CA . GLY A 1 652 ? -11.044 -11.322 18.912 1.00 85.88 652 GLY A CA 1
ATOM 4864 C C . GLY A 1 652 ? -11.874 -10.392 18.029 1.00 85.88 652 GLY A C 1
ATOM 4865 O O . GLY A 1 652 ? -12.857 -9.832 18.489 1.00 85.88 652 GLY A O 1
ATOM 4866 N N . HIS A 1 653 ? -11.526 -10.321 16.748 1.00 89.94 653 HIS A N 1
ATOM 4867 C CA . HIS A 1 653 ? -12.147 -9.448 15.745 1.00 89.94 653 HIS A CA 1
ATOM 4868 C C . HIS A 1 653 ? -12.606 -10.258 14.519 1.00 89.94 653 HIS A C 1
ATOM 4870 O O . HIS A 1 653 ? -12.426 -9.870 13.363 1.00 89.94 653 HIS A O 1
ATOM 4876 N N . ALA A 1 654 ? -13.161 -11.450 14.753 1.00 88.44 654 ALA A N 1
ATOM 4877 C CA . ALA A 1 654 ? -13.516 -12.392 13.687 1.00 88.44 654 ALA A CA 1
ATOM 4878 C C . ALA A 1 654 ? -14.621 -11.866 12.749 1.00 88.44 654 ALA A C 1
ATOM 4880 O O . ALA A 1 654 ? -14.705 -12.295 11.599 1.00 88.44 654 ALA A O 1
ATOM 4881 N N . ASN A 1 655 ? -15.463 -10.943 13.222 1.00 93.50 655 ASN A N 1
ATOM 4882 C CA . ASN A 1 655 ? -16.509 -10.296 12.433 1.00 93.50 655 ASN A CA 1
ATOM 4883 C C . ASN A 1 655 ? -16.068 -8.907 11.960 1.00 93.50 655 ASN A C 1
ATOM 4885 O O . ASN A 1 655 ? -16.730 -7.903 12.220 1.00 93.50 655 ASN A O 1
ATOM 4889 N N . SER A 1 656 ? -14.942 -8.843 11.259 1.00 94.81 656 SER A N 1
ATOM 4890 C CA . SER A 1 656 ? -14.407 -7.569 10.789 1.00 94.81 656 SER A CA 1
ATOM 4891 C C . SER A 1 656 ? -14.437 -7.443 9.275 1.00 94.81 656 SER A C 1
ATOM 4893 O O . SER A 1 656 ? -14.497 -8.427 8.536 1.00 94.81 656 SER A O 1
ATOM 4895 N N . VAL A 1 657 ? -14.390 -6.204 8.804 1.00 96.00 657 VAL A N 1
ATOM 4896 C CA . VAL A 1 657 ? -14.329 -5.859 7.382 1.00 96.00 657 VAL A CA 1
ATOM 4897 C C . VAL A 1 657 ? -13.147 -4.952 7.090 1.00 96.00 657 VAL A C 1
ATOM 4899 O O . VAL A 1 657 ? -12.722 -4.191 7.955 1.00 96.00 657 VAL A O 1
ATOM 4902 N N . MET A 1 658 ? -12.658 -4.995 5.856 1.00 95.62 658 MET A N 1
ATOM 4903 C CA . MET A 1 658 ? -11.676 -4.063 5.327 1.00 95.62 658 MET A CA 1
ATOM 4904 C C . MET A 1 658 ? -12.212 -3.336 4.100 1.00 95.62 658 MET A C 1
ATOM 4906 O O . MET A 1 658 ? -12.876 -3.934 3.252 1.00 95.62 658 MET A O 1
ATOM 4910 N N . TYR A 1 659 ? -11.952 -2.034 4.015 1.00 95.69 659 TYR A N 1
ATOM 4911 C CA . TYR A 1 659 ? -12.359 -1.220 2.874 1.00 95.69 659 TYR A CA 1
ATOM 4912 C C . TYR A 1 659 ? -11.577 0.096 2.792 1.00 95.69 659 TYR A C 1
ATOM 4914 O O . TYR A 1 659 ? -11.018 0.570 3.781 1.00 95.69 659 TYR A O 1
ATOM 4922 N N . SER A 1 660 ? -11.562 0.718 1.614 1.00 94.31 660 SER A N 1
ATOM 4923 C CA . SER A 1 660 ? -11.002 2.060 1.426 1.00 94.31 660 SER A CA 1
ATOM 4924 C C . SER A 1 660 ? -12.011 3.148 1.810 1.00 94.31 660 SER A C 1
ATOM 4926 O O . SER A 1 660 ? -13.175 3.113 1.402 1.00 94.31 660 SER A O 1
ATOM 4928 N N . GLY A 1 661 ? -11.559 4.141 2.572 1.00 93.81 661 GLY A N 1
ATOM 4929 C CA . GLY A 1 661 ? -12.370 5.278 2.990 1.00 93.81 661 GLY A CA 1
ATOM 4930 C C . GLY A 1 661 ? -11.510 6.461 3.424 1.00 93.81 661 GLY A C 1
ATOM 4931 O O . GLY A 1 661 ? -10.306 6.467 3.201 1.00 93.81 661 GLY A O 1
ATOM 4932 N N . SER A 1 662 ? -12.094 7.478 4.047 1.00 93.12 662 SER A N 1
ATOM 4933 C CA . SER A 1 662 ? -11.356 8.692 4.420 1.00 93.12 662 SER A CA 1
ATOM 4934 C C . SER A 1 662 ? -10.930 8.695 5.882 1.00 93.12 662 SER A C 1
ATOM 4936 O O . SER A 1 662 ? -11.438 7.907 6.673 1.00 93.12 662 SER A O 1
ATOM 4938 N N . THR A 1 663 ? -10.079 9.636 6.297 1.00 90.44 663 THR A N 1
ATOM 4939 C CA . THR A 1 663 ? -9.990 9.953 7.734 1.00 90.44 663 THR A CA 1
ATOM 4940 C C . THR A 1 663 ? -11.337 10.467 8.257 1.00 90.44 663 THR A C 1
ATOM 4942 O O . THR A 1 663 ? -12.155 11.011 7.498 1.00 90.44 663 THR A O 1
ATOM 4945 N N . THR A 1 664 ? -11.578 10.279 9.553 1.00 86.69 664 THR A N 1
ATOM 4946 C CA . THR A 1 664 ? -12.765 10.763 10.265 1.00 86.69 664 THR A CA 1
ATOM 4947 C C . THR A 1 664 ? -12.448 12.041 11.047 1.00 86.69 664 THR A C 1
ATOM 4949 O O . THR A 1 664 ? -11.364 12.617 10.940 1.00 86.69 664 THR A O 1
ATOM 4952 N N . GLY A 1 665 ? -13.438 12.562 11.771 1.00 82.81 665 GLY A N 1
ATOM 4953 C CA . GLY A 1 665 ? -13.307 13.770 12.579 1.00 82.81 665 GLY A CA 1
ATOM 4954 C C . GLY A 1 665 ? -14.416 14.785 12.326 1.00 82.81 665 GLY A C 1
ATOM 4955 O O . GLY A 1 665 ? -14.933 14.944 11.219 1.00 82.81 665 GLY A O 1
ATOM 4956 N N . GLN A 1 666 ? -14.757 15.536 13.372 1.00 80.81 666 GLN A N 1
ATOM 4957 C CA . GLN A 1 666 ? -15.887 16.476 13.382 1.00 80.81 666 GLN A CA 1
ATOM 4958 C C . GLN A 1 666 ? -15.701 17.697 12.468 1.00 80.81 666 GLN A C 1
ATOM 4960 O O . GLN A 1 666 ? -16.621 18.489 12.284 1.00 80.81 666 GLN A O 1
ATOM 4965 N N . SER A 1 667 ? -14.505 17.865 11.901 1.00 79.88 667 SER A N 1
ATOM 4966 C CA . SER A 1 667 ? -14.202 18.928 10.944 1.00 79.88 667 SER A CA 1
ATOM 4967 C C . SER A 1 667 ? -14.608 18.582 9.499 1.00 79.88 667 SER A C 1
ATOM 4969 O O . SER A 1 667 ? -14.346 19.377 8.591 1.00 79.88 667 SER A O 1
ATOM 4971 N N . HIS A 1 668 ? -15.218 17.409 9.297 1.00 83.81 668 HIS A N 1
ATOM 4972 C CA . HIS A 1 668 ? -15.750 16.911 8.032 1.00 83.81 668 HIS A CA 1
ATOM 4973 C C . HIS A 1 668 ? -17.230 16.543 8.179 1.00 83.81 668 HIS A C 1
ATOM 4975 O O . HIS A 1 668 ? -17.669 16.054 9.220 1.00 83.81 668 HIS A O 1
ATOM 4981 N N . ASP A 1 669 ? -18.001 16.728 7.115 1.00 85.56 669 ASP A N 1
ATOM 4982 C CA . ASP A 1 669 ? -19.425 16.393 7.055 1.00 85.56 669 ASP A CA 1
ATOM 4983 C C . ASP A 1 669 ? -19.804 15.896 5.647 1.00 85.56 669 ASP A C 1
ATOM 4985 O O . ASP A 1 669 ? -18.934 15.467 4.892 1.00 85.56 669 ASP A O 1
ATOM 4989 N N . ASN A 1 670 ? -21.095 15.883 5.301 1.00 88.38 670 ASN A N 1
ATOM 4990 C CA . ASN A 1 670 ? -21.578 15.466 3.975 1.00 88.38 670 ASN A CA 1
ATOM 4991 C C . ASN A 1 670 ? -21.457 16.564 2.892 1.00 88.38 670 ASN A C 1
ATOM 4993 O O . ASN A 1 670 ? -21.954 16.383 1.780 1.00 88.38 670 ASN A O 1
ATOM 4997 N N . SER A 1 671 ? -20.820 17.696 3.209 1.00 87.19 671 SER A N 1
ATOM 4998 C CA . SER A 1 671 ? -20.521 18.803 2.290 1.00 87.19 671 SER A CA 1
ATOM 4999 C C . SER A 1 671 ? -19.013 19.002 2.122 1.00 87.19 671 SER A C 1
ATOM 5001 O O . SER A 1 671 ? -18.539 19.191 1.002 1.00 87.19 671 SER A O 1
ATOM 5003 N N . VAL A 1 672 ? -18.263 18.938 3.224 1.00 85.88 672 VAL A N 1
ATOM 5004 C CA . VAL A 1 672 ? -16.810 19.108 3.285 1.00 85.88 672 VAL A CA 1
ATOM 5005 C C . VAL A 1 672 ? -16.174 17.780 3.672 1.00 85.88 672 VAL A C 1
ATOM 5007 O O . VAL A 1 672 ? -16.264 17.337 4.819 1.00 85.88 672 VAL A O 1
ATOM 5010 N N . CYS A 1 673 ? -15.506 17.155 2.713 1.00 88.25 673 CYS A N 1
ATOM 5011 C CA . CYS A 1 673 ? -14.954 15.820 2.854 1.00 88.25 673 CYS A CA 1
ATOM 5012 C C . CYS A 1 673 ? -13.459 15.837 3.190 1.00 88.25 673 CYS A C 1
ATOM 5014 O O . CYS A 1 673 ? -12.794 16.874 3.109 1.00 88.25 673 CYS A O 1
ATOM 5016 N N . SER A 1 674 ? -12.939 14.706 3.666 1.00 88.50 674 SER A N 1
ATOM 5017 C CA . SER A 1 674 ? -11.512 14.576 3.954 1.00 88.50 674 SER A CA 1
ATOM 5018 C C . SER A 1 674 ? -10.727 14.355 2.653 1.00 88.50 674 SER A C 1
ATOM 5020 O O . SER A 1 674 ? -11.200 13.612 1.788 1.00 88.50 674 SER A O 1
ATOM 5022 N N . PRO A 1 675 ? -9.554 15.003 2.496 1.00 82.62 675 PRO A N 1
ATOM 5023 C CA . PRO A 1 675 ? -8.676 14.824 1.342 1.00 82.62 675 PRO A CA 1
ATOM 5024 C C . PRO A 1 675 ? -7.773 13.582 1.441 1.00 82.62 675 PRO A C 1
ATOM 5026 O O . PRO A 1 675 ? -6.956 13.370 0.551 1.00 82.62 675 PRO A O 1
ATOM 5029 N N . TYR A 1 676 ? -7.868 12.797 2.518 1.00 84.94 676 TYR A N 1
ATOM 5030 C CA . TYR A 1 676 ? -7.100 11.562 2.685 1.00 84.94 676 TYR A CA 1
ATOM 5031 C C . TYR A 1 676 ? -7.929 10.351 2.309 1.00 84.94 676 TYR A C 1
ATOM 5033 O O . TYR A 1 676 ? -9.121 10.294 2.616 1.00 84.94 676 TYR A O 1
ATOM 5041 N N . VAL A 1 677 ? -7.252 9.355 1.748 1.00 88.81 677 VAL A N 1
ATOM 5042 C CA . VAL A 1 677 ? -7.808 8.025 1.512 1.00 88.81 677 VAL A CA 1
ATOM 5043 C C . VAL A 1 677 ? -6.953 7.013 2.243 1.00 88.81 677 VAL A C 1
ATOM 5045 O O . VAL A 1 677 ? -5.758 6.896 1.997 1.00 88.81 677 VAL A O 1
ATOM 5048 N N . ILE A 1 678 ? -7.564 6.297 3.168 1.00 93.12 678 ILE A N 1
ATOM 5049 C CA . ILE A 1 678 ? -6.917 5.336 4.049 1.00 93.12 678 ILE A CA 1
ATOM 5050 C C . ILE A 1 678 ? -7.639 3.994 3.945 1.00 93.12 678 ILE A C 1
ATOM 5052 O O . ILE A 1 678 ? -8.746 3.898 3.406 1.00 93.12 678 ILE A O 1
ATOM 5056 N N . THR A 1 679 ? -7.014 2.946 4.461 1.00 95.56 679 THR A N 1
ATOM 5057 C CA . THR A 1 679 ? -7.688 1.659 4.635 1.00 95.56 679 THR A CA 1
ATOM 5058 C C . THR A 1 679 ? -8.302 1.596 6.028 1.00 95.56 679 THR A C 1
ATOM 5060 O O . THR A 1 679 ? -7.654 1.921 7.018 1.00 95.56 679 THR A O 1
ATOM 5063 N N . TRP A 1 680 ? -9.553 1.167 6.104 1.00 97.69 680 TRP A N 1
ATOM 5064 C CA . TRP A 1 680 ? -10.260 0.908 7.348 1.00 97.69 680 TRP A CA 1
ATOM 5065 C C . TRP A 1 680 ? -10.399 -0.583 7.553 1.00 97.69 680 TRP A C 1
ATOM 5067 O O . TRP A 1 680 ? -10.894 -1.273 6.668 1.00 97.69 680 TRP A O 1
ATOM 5077 N N . HIS A 1 681 ? -9.995 -1.048 8.725 1.00 97.19 681 HIS A N 1
ATOM 5078 C CA . HIS A 1 681 ? -10.213 -2.386 9.252 1.00 97.19 681 HIS A CA 1
ATOM 5079 C C . HIS A 1 681 ? -11.160 -2.222 10.434 1.00 97.19 681 HIS A C 1
ATOM 5081 O O . HIS A 1 681 ? -10.780 -1.651 11.446 1.00 97.19 681 HIS A O 1
ATOM 5087 N N . VAL A 1 682 ? -12.419 -2.622 10.299 1.00 97.62 682 VAL A N 1
ATOM 5088 C CA . VAL A 1 682 ? -13.446 -2.301 11.300 1.00 97.62 682 VAL A CA 1
ATOM 5089 C C . VAL A 1 682 ? -14.083 -3.571 11.805 1.00 97.62 682 VAL A C 1
ATOM 5091 O O . VAL A 1 682 ? -14.659 -4.336 11.027 1.00 97.62 682 VAL A O 1
ATOM 5094 N N . ASP A 1 683 ? -14.005 -3.758 13.112 1.00 96.75 683 ASP A N 1
ATOM 5095 C CA . ASP A 1 683 ? -14.741 -4.794 13.807 1.00 96.75 683 ASP A CA 1
ATOM 5096 C C . ASP A 1 683 ? -16.213 -4.410 13.924 1.00 96.75 683 ASP A C 1
ATOM 5098 O O . ASP A 1 683 ? -16.573 -3.295 14.315 1.00 96.75 683 ASP A O 1
ATOM 5102 N N . LYS A 1 684 ? -17.091 -5.329 13.537 1.00 96.88 684 LYS A N 1
ATOM 5103 C CA . LYS A 1 684 ? -18.533 -5.112 13.552 1.00 96.88 684 LYS A CA 1
ATOM 5104 C C . LYS A 1 684 ? -19.180 -5.527 14.866 1.00 96.88 684 LYS A C 1
ATOM 5106 O O . LYS A 1 684 ? -20.367 -5.236 15.025 1.00 96.88 684 LYS A O 1
ATOM 5111 N N . ASP A 1 685 ? -18.439 -6.150 15.779 1.00 96.12 685 ASP A N 1
ATOM 5112 C CA . ASP A 1 685 ? -18.940 -6.603 17.073 1.00 96.12 685 ASP A CA 1
ATOM 5113 C C . ASP A 1 685 ? -18.766 -5.553 18.187 1.00 96.12 685 ASP A C 1
ATOM 5115 O O . ASP A 1 685 ? -17.979 -4.613 18.097 1.00 96.12 685 ASP A O 1
ATOM 5119 N N . CYS A 1 686 ? -19.551 -5.716 19.256 1.00 95.31 686 CYS A N 1
ATOM 5120 C CA . CYS A 1 686 ? -19.424 -4.965 20.506 1.00 95.31 686 CYS A CA 1
ATOM 5121 C C . CYS A 1 686 ? -18.730 -5.835 21.555 1.00 95.31 686 CYS A C 1
ATOM 5123 O O . CYS A 1 686 ? -19.320 -6.806 22.036 1.00 95.31 686 CYS A O 1
ATOM 5125 N N . HIS A 1 687 ? -17.528 -5.450 21.977 1.00 96.38 687 HIS A N 1
ATOM 5126 C CA . HIS A 1 687 ? -16.774 -6.170 23.003 1.00 96.38 687 HIS A CA 1
ATOM 5127 C C . HIS A 1 687 ? -17.006 -5.573 24.377 1.00 96.38 687 HIS A C 1
ATOM 5129 O O . HIS A 1 687 ? -16.893 -4.368 24.564 1.00 96.38 687 HIS A O 1
ATOM 5135 N N . GLN A 1 688 ? -17.299 -6.401 25.375 1.00 97.06 688 GLN A N 1
ATOM 5136 C CA . GLN A 1 688 ? -17.344 -5.937 26.760 1.00 97.06 688 GLN A CA 1
ATOM 5137 C C . GLN A 1 688 ? -15.954 -5.999 27.388 1.00 97.06 688 GLN A C 1
ATOM 5139 O O . GLN A 1 688 ? -15.252 -6.997 27.239 1.00 97.06 688 GLN A O 1
ATOM 5144 N N . VAL A 1 689 ? -15.578 -4.958 28.131 1.00 97.88 689 VAL A N 1
ATOM 5145 C CA . VAL A 1 689 ? -14.311 -4.891 28.878 1.00 97.88 689 VAL A CA 1
ATOM 5146 C C . VAL A 1 689 ? -14.530 -4.332 30.275 1.00 97.88 689 VAL A C 1
ATOM 5148 O O . VAL A 1 689 ? -15.451 -3.546 30.515 1.00 97.88 689 VAL A O 1
ATOM 5151 N N . SER A 1 690 ? -13.674 -4.742 31.208 1.00 98.19 690 SER A N 1
ATOM 5152 C CA . SER A 1 690 ? -13.687 -4.197 32.563 1.00 98.19 690 SER A CA 1
ATOM 5153 C C . SER A 1 690 ? -13.221 -2.729 32.577 1.00 98.19 690 SER A C 1
ATOM 5155 O O . SER A 1 690 ? -12.357 -2.353 31.774 1.00 98.19 690 SER A O 1
ATOM 5157 N N . PRO A 1 691 ? -13.737 -1.879 33.486 1.00 98.25 691 PRO A N 1
ATOM 5158 C CA . PRO A 1 691 ? -13.277 -0.496 33.602 1.00 98.25 691 PRO A CA 1
ATOM 5159 C C . PRO A 1 691 ? -11.785 -0.389 33.937 1.00 98.25 691 PRO A C 1
ATOM 5161 O O . PRO A 1 691 ? -11.126 0.531 33.462 1.00 98.25 691 PRO A O 1
ATOM 5164 N N . GLU A 1 692 ? -11.225 -1.353 34.672 1.00 97.81 692 GLU A N 1
ATOM 5165 C CA . GLU A 1 692 ? -9.789 -1.423 34.958 1.00 97.81 692 GLU A CA 1
ATOM 5166 C C . GLU A 1 692 ? -8.962 -1.637 33.687 1.00 97.81 692 GLU A C 1
ATOM 5168 O O . GLU A 1 692 ? -7.880 -1.074 33.566 1.00 97.81 692 GLU A O 1
ATOM 5173 N N . SER A 1 693 ? -9.469 -2.421 32.731 1.00 98.00 693 SER A N 1
ATOM 5174 C CA . SER A 1 693 ? -8.782 -2.682 31.458 1.00 98.00 693 SER A CA 1
ATOM 5175 C C . SER A 1 693 ? -8.704 -1.415 30.609 1.00 98.00 693 SER A C 1
ATOM 5177 O O . SER A 1 693 ? -7.653 -1.091 30.061 1.00 98.00 693 SER A O 1
ATOM 5179 N N . PHE A 1 694 ? -9.805 -0.660 30.552 1.00 98.19 694 PHE A N 1
ATOM 5180 C CA . PHE A 1 694 ? -9.858 0.599 29.813 1.00 98.19 694 PHE A CA 1
ATOM 5181 C C . PHE A 1 694 ? -9.045 1.708 30.502 1.00 98.19 694 PHE A C 1
ATOM 5183 O O . PHE A 1 694 ? -8.334 2.457 29.842 1.00 98.19 694 PHE A O 1
ATOM 5190 N N . ASP A 1 695 ? -9.059 1.785 31.836 1.00 98.00 695 ASP A N 1
ATOM 5191 C CA . ASP A 1 695 ? -8.187 2.710 32.575 1.00 98.00 695 ASP A CA 1
ATOM 5192 C C . ASP A 1 695 ? -6.702 2.339 32.402 1.00 98.00 695 ASP A C 1
ATOM 5194 O O . ASP A 1 695 ? -5.837 3.212 32.295 1.00 98.00 695 ASP A O 1
ATOM 5198 N N . ASN A 1 696 ? -6.397 1.039 32.301 1.00 97.62 696 ASN A N 1
ATOM 5199 C CA . ASN A 1 696 ? -5.049 0.562 32.018 1.00 97.62 696 ASN A CA 1
ATOM 5200 C C . ASN A 1 696 ? -4.581 0.920 30.598 1.00 97.62 696 ASN A C 1
ATOM 5202 O O . ASN A 1 696 ? -3.414 1.262 30.456 1.00 97.62 696 ASN A O 1
ATOM 5206 N N . LEU A 1 697 ? -5.455 0.950 29.582 1.00 96.81 697 LEU A N 1
ATOM 5207 C CA . LEU A 1 697 ? -5.113 1.489 28.252 1.00 96.81 697 LEU A CA 1
ATOM 5208 C C . LEU A 1 697 ? -4.551 2.913 28.370 1.00 96.81 697 LEU A C 1
ATOM 5210 O O . LEU A 1 697 ? -3.418 3.175 27.965 1.00 96.81 697 LEU A O 1
ATOM 5214 N N . CYS A 1 698 ? -5.300 3.814 29.013 1.00 97.38 698 CYS A N 1
ATOM 5215 C CA . CYS A 1 698 ? -4.870 5.196 29.230 1.00 97.38 698 CYS A CA 1
ATOM 5216 C C . CYS A 1 698 ? -3.577 5.271 30.060 1.00 97.38 698 CYS A C 1
ATOM 5218 O O . CYS A 1 698 ? -2.717 6.122 29.821 1.00 97.38 698 CYS A O 1
ATOM 5220 N N . LYS A 1 699 ? -3.408 4.365 31.031 1.00 96.44 699 LYS A N 1
ATOM 5221 C CA . LYS A 1 699 ? -2.170 4.245 31.803 1.00 96.44 699 LYS A CA 1
ATOM 5222 C C . LYS A 1 699 ? -0.984 3.860 30.917 1.00 96.44 699 LYS A C 1
ATOM 5224 O O . LYS A 1 699 ? 0.064 4.485 31.041 1.00 96.44 699 LYS A O 1
ATOM 5229 N N . GLN A 1 700 ? -1.122 2.850 30.057 1.00 94.00 700 GLN A N 1
ATOM 5230 C CA . GLN A 1 700 ? -0.058 2.391 29.159 1.00 94.00 700 GLN A CA 1
ATOM 5231 C C . GLN A 1 700 ? 0.326 3.498 28.169 1.00 94.00 700 GLN A C 1
ATOM 5233 O O . GLN A 1 700 ? 1.502 3.843 28.083 1.00 94.00 700 GLN A O 1
ATOM 5238 N N . MET A 1 701 ? -0.659 4.127 27.515 1.00 92.12 701 MET A N 1
ATOM 5239 C CA . MET A 1 701 ? -0.443 5.256 26.597 1.00 92.12 701 MET A CA 1
ATOM 5240 C C . MET A 1 701 ? 0.349 6.391 27.264 1.00 92.12 701 MET A C 1
ATOM 5242 O O . MET A 1 701 ? 1.329 6.897 26.717 1.00 92.12 701 MET A O 1
ATOM 5246 N N . LYS A 1 702 ? -0.030 6.757 28.491 1.00 92.94 702 LYS A N 1
ATOM 5247 C CA . LYS A 1 702 ? 0.638 7.813 29.253 1.00 92.94 702 LYS A CA 1
ATOM 5248 C C . LYS A 1 702 ? 2.034 7.420 29.730 1.00 92.94 702 LYS A C 1
ATOM 5250 O O . LYS A 1 702 ? 2.983 8.177 29.552 1.00 92.94 702 LYS A O 1
ATOM 5255 N N . ASP A 1 703 ? 2.148 6.285 30.411 1.00 91.88 703 ASP A N 1
ATOM 5256 C CA . ASP A 1 703 ? 3.354 5.935 31.161 1.00 91.88 703 ASP A CA 1
ATOM 5257 C C . ASP A 1 703 ? 4.455 5.366 30.253 1.00 91.88 703 ASP A C 1
ATOM 5259 O O . ASP A 1 703 ? 5.630 5.545 30.564 1.00 91.88 703 ASP A O 1
ATOM 5263 N N . MET A 1 704 ? 4.094 4.686 29.157 1.00 86.81 704 MET A N 1
ATOM 5264 C CA . MET A 1 704 ? 5.060 4.095 28.219 1.00 86.81 704 MET A CA 1
ATOM 5265 C C . MET A 1 704 ? 5.426 5.045 27.078 1.00 86.81 704 MET A C 1
ATOM 5267 O O . MET A 1 704 ? 6.588 5.083 26.687 1.00 86.81 704 MET A O 1
ATOM 5271 N N . TYR A 1 705 ? 4.458 5.818 26.570 1.00 84.56 705 TYR A N 1
ATOM 5272 C CA . TYR A 1 705 ? 4.629 6.628 25.354 1.00 84.56 705 TYR A CA 1
ATOM 5273 C C . TYR A 1 705 ? 4.499 8.136 25.594 1.00 84.56 705 TYR A C 1
ATOM 5275 O O . TYR A 1 705 ? 4.625 8.927 24.666 1.00 84.56 705 TYR A O 1
ATOM 5283 N N . GLY A 1 706 ? 4.257 8.572 26.835 1.00 86.88 706 GLY A N 1
ATOM 5284 C CA . GLY A 1 706 ? 4.157 9.997 27.164 1.00 86.88 706 GLY A CA 1
ATOM 5285 C C . GLY A 1 706 ? 2.921 10.693 26.587 1.00 86.88 706 GLY A C 1
ATOM 5286 O O . GLY A 1 706 ? 2.859 11.923 26.620 1.00 86.88 706 GLY A O 1
ATOM 5287 N N . MET A 1 707 ? 1.940 9.933 26.089 1.00 87.75 707 MET A N 1
ATOM 5288 C CA . MET A 1 707 ? 0.716 10.474 25.500 1.00 87.75 707 MET A CA 1
ATOM 5289 C C . MET A 1 707 ? -0.120 11.197 26.555 1.00 87.75 707 MET A C 1
ATOM 5291 O O . MET A 1 707 ? -0.150 10.839 27.739 1.00 87.75 707 MET A O 1
ATOM 5295 N N . SER A 1 708 ? -0.795 12.260 26.138 1.00 87.94 708 SER A N 1
ATOM 5296 C CA . SER A 1 708 ? -1.455 13.185 27.053 1.00 87.94 708 SER A CA 1
ATOM 5297 C C . SER A 1 708 ? -2.738 13.791 26.502 1.00 87.94 708 SER A C 1
ATOM 5299 O O . SER A 1 708 ? -3.616 14.118 27.313 1.00 87.94 708 SER A O 1
ATOM 5301 N N . VAL A 1 709 ? -2.834 13.936 25.179 1.00 85.62 709 VAL A N 1
ATOM 5302 C CA . VAL A 1 709 ? -3.988 14.474 24.453 1.00 85.62 709 VAL A CA 1
ATOM 5303 C C . VAL A 1 709 ? -4.992 13.361 24.180 1.00 85.62 709 VAL A C 1
ATOM 5305 O O . VAL A 1 709 ? -6.164 13.537 24.486 1.00 85.62 709 VAL A O 1
ATOM 5308 N N . ASP A 1 710 ? -4.541 12.183 23.742 1.00 91.44 710 ASP A N 1
ATOM 5309 C CA . ASP A 1 710 ? -5.426 11.057 23.392 1.00 91.44 710 ASP A CA 1
ATOM 5310 C C . ASP A 1 710 ? -5.826 10.188 24.602 1.00 91.44 710 ASP A C 1
ATOM 5312 O O . ASP A 1 710 ? -6.174 9.018 24.473 1.00 91.44 710 ASP A O 1
ATOM 5316 N N . LEU A 1 711 ? -5.785 10.761 25.811 1.00 94.38 711 LEU A N 1
ATOM 5317 C CA . LEU A 1 711 ? -6.247 10.100 27.039 1.00 94.38 711 LEU A CA 1
ATOM 5318 C C . LEU A 1 711 ? -7.731 10.361 27.334 1.00 94.38 711 LEU A C 1
ATOM 5320 O O . LEU A 1 711 ? -8.228 9.899 28.360 1.00 94.38 711 LEU A O 1
ATOM 5324 N N . GLU A 1 712 ? -8.422 11.131 26.496 1.00 92.38 712 GLU A N 1
ATOM 5325 C CA . GLU A 1 712 ? -9.850 11.440 26.608 1.00 92.38 712 GLU A CA 1
ATOM 5326 C C . GLU A 1 712 ? -10.589 11.126 25.301 1.00 92.38 712 GLU A C 1
ATOM 5328 O O . GLU A 1 712 ? -9.972 11.137 24.236 1.00 92.38 712 GLU A O 1
ATOM 5333 N N . PRO A 1 713 ? -11.903 10.834 25.354 1.00 93.25 713 PRO A N 1
ATOM 5334 C CA . PRO A 1 713 ? -12.634 10.429 24.165 1.00 93.25 713 PRO A CA 1
ATOM 5335 C C . PRO A 1 713 ? -12.828 11.586 23.182 1.00 93.25 713 PRO A C 1
ATOM 5337 O O . PRO A 1 713 ? -13.332 12.655 23.538 1.00 93.25 713 PRO A O 1
ATOM 5340 N N . HIS A 1 714 ? -12.541 11.319 21.912 1.00 91.31 714 HIS A N 1
ATOM 5341 C CA . HIS A 1 714 ? -12.833 12.207 20.793 1.00 91.31 714 HIS A CA 1
ATOM 5342 C C . HIS A 1 714 ? -14.302 12.129 20.366 1.00 91.31 714 HIS A C 1
ATOM 5344 O O . HIS A 1 714 ? -15.034 11.180 20.663 1.00 91.31 714 HIS A O 1
ATOM 5350 N N . GLY A 1 715 ? -14.764 13.165 19.665 1.00 88.88 715 GLY A N 1
ATOM 5351 C CA . GLY A 1 715 ? -16.122 13.208 19.129 1.00 88.88 715 GLY A CA 1
ATOM 5352 C C . GLY A 1 715 ? -16.250 12.456 17.808 1.00 88.88 715 GLY A C 1
ATOM 5353 O O . GLY A 1 715 ? -15.432 12.640 16.911 1.00 88.88 715 GLY A O 1
ATOM 5354 N N . SER A 1 716 ? -17.310 11.668 17.657 1.00 90.94 716 SER A N 1
ATOM 5355 C CA . SER A 1 716 ? -17.617 10.933 16.430 1.00 90.94 716 SER A CA 1
ATOM 5356 C C . SER A 1 716 ? -18.179 11.846 15.337 1.00 90.94 716 SER A C 1
ATOM 5358 O O . SER A 1 716 ? -19.073 12.675 15.587 1.00 90.94 716 SER A O 1
ATOM 5360 N N . ARG A 1 717 ? -17.696 11.672 14.098 1.00 89.44 717 ARG A N 1
ATOM 5361 C CA . ARG A 1 717 ? -18.266 12.310 12.895 1.00 89.44 717 ARG A CA 1
ATOM 5362 C C . ARG A 1 717 ? -19.728 11.871 12.699 1.00 89.44 717 ARG A C 1
ATOM 5364 O O . ARG A 1 717 ? -20.143 10.793 13.119 1.00 89.44 717 ARG A O 1
ATOM 5371 N N . ILE A 1 718 ? -20.540 12.722 12.066 1.00 89.69 718 ILE A N 1
ATOM 5372 C CA . ILE A 1 718 ? -21.876 12.318 11.595 1.00 89.69 718 ILE A CA 1
ATOM 5373 C C . ILE A 1 718 ? -21.711 11.210 10.545 1.00 89.69 718 ILE A C 1
ATOM 5375 O O . ILE A 1 718 ? -20.826 11.307 9.695 1.00 89.69 718 ILE A O 1
ATOM 5379 N N . LEU A 1 719 ? -22.580 10.193 10.578 1.00 93.38 719 LEU A N 1
ATOM 5380 C CA . LEU A 1 719 ? -22.572 9.109 9.596 1.00 93.38 719 LEU A CA 1
ATOM 5381 C C . LEU A 1 719 ? -22.606 9.665 8.164 1.00 93.38 719 LEU A C 1
ATOM 5383 O O . LEU A 1 719 ? -23.435 10.520 7.824 1.00 93.38 719 LEU A O 1
ATOM 5387 N N . VAL A 1 720 ? -21.693 9.180 7.327 1.00 94.81 720 VAL A N 1
ATOM 5388 C CA . VAL A 1 720 ? -21.581 9.641 5.947 1.00 94.81 720 VAL A CA 1
ATOM 5389 C C . VAL A 1 720 ? -22.760 9.111 5.131 1.00 94.81 720 VAL A C 1
ATOM 5391 O O . VAL A 1 720 ? -23.193 7.969 5.287 1.00 94.81 720 VAL A O 1
ATOM 5394 N N . SER A 1 721 ? -23.292 9.950 4.240 1.00 95.44 721 SER A N 1
ATOM 5395 C CA . SER A 1 721 ? -24.326 9.547 3.283 1.00 95.44 721 SER A CA 1
ATOM 5396 C C . SER A 1 721 ? -23.871 8.343 2.453 1.00 95.44 721 SER A C 1
ATOM 5398 O O . SER A 1 721 ? -22.741 8.318 1.966 1.00 95.44 721 SER A O 1
ATOM 5400 N N . SER A 1 722 ? -24.773 7.399 2.172 1.00 95.50 722 SER A N 1
ATOM 5401 C CA . SER A 1 722 ? -24.489 6.248 1.300 1.00 95.50 722 SER A CA 1
ATOM 5402 C C . SER A 1 722 ? -24.049 6.644 -0.120 1.00 95.50 722 SER A C 1
ATOM 5404 O O . SER A 1 722 ? -23.450 5.844 -0.838 1.00 95.50 722 SER A O 1
ATOM 5406 N N . THR A 1 723 ? -24.303 7.890 -0.531 1.00 94.88 723 THR A N 1
ATOM 5407 C CA . THR A 1 723 ? -23.785 8.471 -1.778 1.00 94.88 723 THR A CA 1
ATOM 5408 C C . THR A 1 723 ? -22.264 8.622 -1.777 1.00 94.88 723 THR A C 1
ATOM 5410 O O . THR A 1 723 ? -21.663 8.526 -2.840 1.00 94.88 723 THR A O 1
ATOM 5413 N N . TYR A 1 724 ? -21.651 8.848 -0.611 1.00 94.69 724 TYR A N 1
ATOM 5414 C CA . TYR A 1 724 ? -20.229 9.182 -0.483 1.00 94.69 724 TYR A CA 1
ATOM 5415 C C . TYR A 1 724 ? -19.381 8.082 0.166 1.00 94.69 724 TYR A C 1
ATOM 5417 O O . TYR A 1 724 ? -18.196 8.283 0.413 1.00 94.69 724 TYR A O 1
ATOM 5425 N N . VAL A 1 725 ? -19.967 6.923 0.464 1.00 95.69 725 VAL A N 1
ATOM 5426 C CA . VAL A 1 725 ? -19.231 5.761 0.980 1.00 95.69 725 VAL A CA 1
ATOM 5427 C C . VAL A 1 725 ? -19.023 4.731 -0.121 1.00 95.69 725 VAL A C 1
ATOM 5429 O O . VAL A 1 725 ? -19.753 4.690 -1.122 1.00 95.69 725 VAL A O 1
ATOM 5432 N N . VAL A 1 726 ? -18.036 3.868 0.096 1.00 94.50 726 VAL A N 1
ATOM 5433 C CA . VAL A 1 726 ? -17.683 2.799 -0.833 1.00 94.50 726 VAL A CA 1
ATOM 5434 C C . VAL A 1 726 ? -18.851 1.827 -1.045 1.00 94.50 726 VAL A C 1
ATOM 5436 O O . VAL A 1 726 ? -19.607 1.546 -0.104 1.00 94.50 726 VAL A O 1
ATOM 5439 N N . ARG A 1 727 ? -19.031 1.312 -2.267 1.00 93.69 727 ARG A N 1
ATOM 5440 C CA . ARG A 1 727 ? -20.036 0.272 -2.553 1.00 93.69 727 ARG A CA 1
ATOM 5441 C C . ARG A 1 727 ? -19.739 -1.018 -1.787 1.00 93.69 727 ARG A C 1
ATOM 5443 O O . ARG A 1 727 ? -18.603 -1.282 -1.409 1.00 93.69 727 ARG A O 1
ATOM 5450 N N . SER A 1 728 ? -20.779 -1.809 -1.539 1.00 91.50 728 SER A N 1
ATOM 5451 C CA . SER A 1 728 ? -20.696 -3.026 -0.720 1.00 91.50 728 SER A CA 1
ATOM 5452 C C . SER A 1 728 ? -19.757 -4.088 -1.291 1.00 91.50 728 SER A C 1
ATOM 5454 O O . SER A 1 728 ? -19.162 -4.821 -0.518 1.00 91.50 728 SER A O 1
ATOM 5456 N N . GLU A 1 729 ? -19.594 -4.161 -2.613 1.00 90.62 729 GLU A N 1
ATOM 5457 C CA . GLU A 1 729 ? -18.682 -5.107 -3.266 1.00 90.62 729 GLU A CA 1
ATOM 5458 C C . GLU A 1 729 ? -17.193 -4.830 -2.993 1.00 90.62 729 GLU A C 1
ATOM 5460 O O . GLU A 1 729 ? -16.378 -5.725 -3.177 1.00 90.62 729 GLU A O 1
ATOM 5465 N N . TYR A 1 730 ? -16.851 -3.629 -2.517 1.00 91.88 730 TYR A N 1
ATOM 5466 C CA . TYR A 1 730 ? -15.498 -3.256 -2.084 1.00 91.88 730 TYR A CA 1
ATOM 5467 C C . TYR A 1 730 ? -15.358 -3.229 -0.553 1.00 91.88 730 TYR A C 1
ATOM 5469 O O . TYR A 1 730 ? -14.364 -2.727 -0.027 1.00 91.88 730 TYR A O 1
ATOM 5477 N N . VAL A 1 731 ? -16.379 -3.705 0.168 1.00 93.94 731 VAL A N 1
ATOM 5478 C CA . VAL A 1 731 ? -16.296 -3.979 1.603 1.00 93.94 731 VAL A CA 1
ATOM 5479 C C . VAL A 1 731 ? -16.013 -5.459 1.749 1.00 93.94 731 VAL A C 1
ATOM 5481 O O . VAL A 1 731 ? -16.908 -6.300 1.667 1.00 93.94 731 VAL A O 1
ATOM 5484 N N . GLU A 1 732 ? -14.743 -5.772 1.932 1.00 91.44 732 GLU A N 1
ATOM 5485 C CA . GLU A 1 732 ? -14.282 -7.144 2.018 1.00 91.44 732 GLU A CA 1
ATOM 5486 C C . GLU A 1 732 ? -14.393 -7.612 3.463 1.00 91.44 732 GLU A C 1
ATOM 5488 O O . GLU A 1 732 ? -14.051 -6.887 4.396 1.00 91.44 732 GLU A O 1
ATOM 5493 N N . LEU A 1 733 ? -14.883 -8.831 3.680 1.00 89.06 733 LEU A N 1
ATOM 5494 C CA . LEU A 1 733 ? -14.744 -9.448 4.992 1.00 89.06 733 LEU A CA 1
ATOM 5495 C C . LEU A 1 733 ? -13.253 -9.649 5.249 1.00 89.06 733 LEU A C 1
ATOM 5497 O O . LEU A 1 733 ? -12.554 -10.216 4.409 1.00 89.06 733 LEU A O 1
ATOM 5501 N N . MET A 1 734 ? -12.785 -9.261 6.433 1.00 80.44 734 MET A N 1
ATOM 5502 C CA . MET A 1 734 ? -11.507 -9.742 6.947 1.00 80.44 734 MET A CA 1
ATOM 5503 C C . MET A 1 734 ? -11.694 -11.187 7.393 1.00 80.44 734 MET A C 1
ATOM 5505 O O . MET A 1 734 ? -11.695 -11.531 8.568 1.00 80.44 734 MET A O 1
ATOM 5509 N N . SER A 1 735 ? -11.923 -12.048 6.412 1.00 54.47 735 SER A N 1
ATOM 5510 C CA . SER A 1 735 ? -11.715 -13.469 6.568 1.00 54.47 735 SER A CA 1
ATOM 5511 C C . SER A 1 735 ? -10.230 -13.741 6.412 1.00 54.47 735 SER A C 1
ATOM 5513 O O . SER A 1 735 ? -9.600 -13.258 5.468 1.00 54.47 735 SER A O 1
ATOM 5515 N N . SER A 1 736 ? -9.708 -14.639 7.227 1.00 42.69 736 SER A N 1
ATOM 5516 C CA . SER A 1 736 ? -8.690 -15.573 6.773 1.00 42.69 736 SER A CA 1
ATOM 5517 C C . SER A 1 736 ? -9.226 -16.394 5.579 1.00 42.69 736 SER A C 1
ATOM 5519 O O . SER A 1 736 ? -9.716 -17.512 5.714 1.00 42.69 736 SER A O 1
ATOM 5521 N N . GLY A 1 737 ? -9.189 -15.788 4.387 1.00 36.44 737 GLY A N 1
ATOM 5522 C CA . GLY A 1 737 ? -9.543 -16.381 3.097 1.00 36.44 737 GLY A CA 1
ATOM 5523 C C . GLY A 1 737 ? -11.031 -16.686 2.875 1.00 36.44 737 GLY A C 1
ATOM 5524 O O . GLY A 1 737 ? -11.538 -17.717 3.309 1.00 36.44 737 GLY A O 1
ATOM 5525 N N . VAL A 1 738 ? -11.702 -15.874 2.053 1.00 26.34 738 VAL A N 1
ATOM 5526 C CA . VAL A 1 738 ? -12.933 -16.263 1.351 1.00 26.34 738 VAL A CA 1
ATOM 5527 C C . VAL A 1 738 ? -12.788 -15.923 -0.129 1.00 26.34 738 VAL A C 1
ATOM 5529 O O . VAL A 1 738 ? -12.589 -14.776 -0.517 1.00 26.34 738 VAL A O 1
ATOM 5532 N N . CYS A 1 739 ? -12.904 -16.966 -0.954 1.00 23.50 739 CYS A N 1
ATOM 5533 C CA . CYS A 1 739 ? -13.064 -16.889 -2.401 1.00 23.50 739 CYS A CA 1
ATOM 5534 C C . CYS A 1 739 ? -14.315 -16.076 -2.762 1.00 23.50 739 CYS A C 1
ATOM 5536 O O . CYS A 1 739 ? -15.427 -16.440 -2.372 1.00 23.50 739 CYS A O 1
ATOM 5538 N N . VAL A 1 740 ? -14.152 -15.038 -3.582 1.00 25.25 740 VAL A N 1
ATOM 5539 C CA . VAL A 1 740 ? -15.272 -14.372 -4.254 1.00 25.25 740 VAL A CA 1
ATOM 5540 C C . VAL A 1 740 ? -15.851 -15.333 -5.296 1.00 25.25 740 VAL A C 1
ATOM 5542 O O . VAL A 1 740 ? -15.187 -15.712 -6.259 1.00 25.25 740 VAL A O 1
ATOM 5545 N N . VAL A 1 741 ? -17.105 -15.743 -5.107 1.00 24.75 741 VAL A N 1
ATOM 5546 C CA . VAL A 1 741 ? -17.885 -16.434 -6.138 1.00 24.75 741 VAL A CA 1
ATOM 5547 C C . VAL A 1 741 ? -18.374 -15.378 -7.128 1.00 24.75 741 VAL A C 1
ATOM 5549 O O . VAL A 1 741 ? -19.286 -14.617 -6.814 1.00 24.75 741 VAL A O 1
ATOM 5552 N N . MET A 1 742 ? -17.786 -15.331 -8.325 1.00 23.27 742 MET A N 1
ATOM 5553 C CA . MET A 1 742 ? -18.373 -14.592 -9.446 1.00 23.27 742 MET A CA 1
ATOM 5554 C C . MET A 1 742 ? -19.515 -15.409 -10.085 1.00 23.27 742 MET A C 1
ATOM 5556 O O . MET A 1 742 ? -19.415 -16.638 -10.173 1.00 23.27 742 MET A O 1
ATOM 5560 N N . PRO A 1 743 ? -20.616 -14.772 -10.524 1.00 28.53 743 PRO A N 1
ATOM 5561 C CA . PRO A 1 743 ? -21.684 -15.450 -11.250 1.00 28.53 743 PRO A CA 1
ATOM 5562 C C . PRO A 1 743 ? -21.184 -15.984 -12.601 1.00 28.53 743 PRO A C 1
ATOM 5564 O O . PRO A 1 743 ? -20.442 -15.328 -13.323 1.00 28.53 743 PRO A O 1
ATOM 5567 N N . ALA A 1 744 ? -21.635 -17.187 -12.963 1.00 26.92 744 ALA A N 1
ATOM 5568 C CA . ALA A 1 744 ? -21.191 -17.946 -14.138 1.00 26.92 744 ALA A CA 1
ATOM 5569 C C . ALA A 1 744 ? -21.491 -17.299 -15.513 1.00 26.92 744 ALA A C 1
ATOM 5571 O O . ALA A 1 744 ? -21.203 -17.908 -16.539 1.00 26.92 744 ALA A O 1
ATOM 5572 N N . SER A 1 745 ? -22.070 -16.095 -15.565 1.00 32.88 745 SER A N 1
ATOM 5573 C CA . SER A 1 745 ? -22.415 -15.412 -16.819 1.00 32.88 745 SER A CA 1
ATOM 5574 C C . SER A 1 745 ? -21.219 -14.811 -17.561 1.00 32.88 745 SER A C 1
ATOM 5576 O O . SER A 1 745 ? -21.352 -14.507 -18.745 1.00 32.88 745 SER A O 1
ATOM 5578 N N . ASP A 1 746 ? -20.060 -14.680 -16.908 1.00 34.84 746 ASP A N 1
ATOM 5579 C CA . ASP A 1 746 ? -18.939 -13.892 -17.442 1.00 34.84 746 ASP A CA 1
ATOM 5580 C C . ASP A 1 746 ? -17.766 -14.748 -17.969 1.00 34.84 746 ASP A C 1
ATOM 5582 O O . ASP A 1 746 ? -16.765 -14.212 -18.439 1.00 34.84 746 ASP A O 1
ATOM 5586 N N . LEU A 1 747 ? -17.888 -16.085 -17.963 1.00 31.73 747 LEU A N 1
ATOM 5587 C CA . LEU A 1 747 ? -16.805 -17.016 -18.334 1.00 31.73 747 LEU A CA 1
ATOM 5588 C C . LEU A 1 747 ? -16.838 -17.540 -19.783 1.00 31.73 747 LEU A C 1
ATOM 5590 O O . LEU A 1 747 ? -15.933 -18.262 -20.189 1.00 31.73 747 LEU A O 1
ATOM 5594 N N . GLU A 1 748 ? -17.827 -17.180 -20.605 1.00 28.67 748 GLU A N 1
ATOM 5595 C CA . GLU A 1 748 ? -17.992 -17.795 -21.939 1.00 28.67 748 GLU A CA 1
ATOM 5596 C C . GLU A 1 748 ? -17.197 -17.156 -23.093 1.00 28.67 748 GLU A C 1
ATOM 5598 O O . GLU A 1 748 ? -17.444 -17.474 -24.257 1.00 28.67 748 GLU A O 1
ATOM 5603 N N . LYS A 1 749 ? -16.224 -16.268 -22.851 1.00 27.75 749 LYS A N 1
ATOM 5604 C CA . LYS A 1 749 ? -15.448 -15.680 -23.960 1.00 27.75 749 LYS A CA 1
ATOM 5605 C C . LYS A 1 749 ? -13.976 -15.487 -23.632 1.00 27.75 749 LYS A C 1
ATOM 5607 O O . LYS A 1 749 ? -13.584 -14.379 -23.281 1.00 27.75 749 LYS A O 1
ATOM 5612 N N . ARG A 1 750 ? -13.174 -16.536 -23.859 1.00 24.91 750 ARG A N 1
ATOM 5613 C CA . ARG A 1 750 ? -11.848 -16.484 -24.516 1.00 24.91 750 ARG A CA 1
ATOM 5614 C C . ARG A 1 750 ? -11.196 -17.878 -24.514 1.00 24.91 750 ARG A C 1
ATOM 5616 O O . ARG A 1 750 ? -10.629 -18.305 -23.518 1.00 24.91 750 ARG A O 1
ATOM 5623 N N . ASP A 1 751 ? -11.300 -18.560 -25.654 1.00 24.67 751 ASP A N 1
ATOM 5624 C CA . ASP A 1 751 ? -10.443 -19.685 -26.059 1.00 24.67 751 ASP A CA 1
ATOM 5625 C C . ASP A 1 751 ? -8.997 -19.217 -26.208 1.00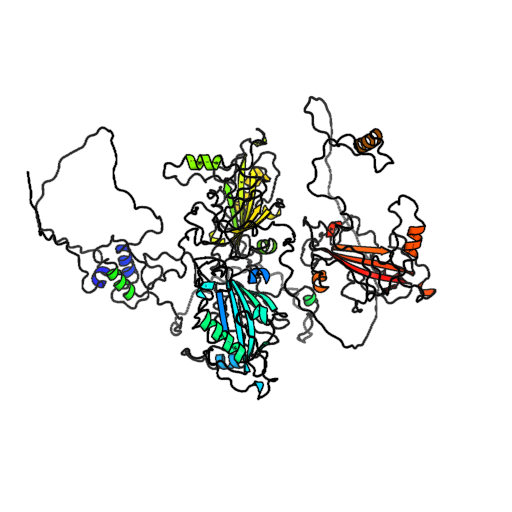 24.67 751 ASP A C 1
ATOM 5627 O O . ASP A 1 751 ? -8.847 -18.195 -26.858 1.00 24.67 751 ASP A O 1
ATOM 5631 N N . TRP A 1 752 ? -7.992 -19.972 -25.733 1.00 23.86 752 TRP A N 1
ATOM 5632 C CA . TRP A 1 752 ? -6.712 -20.250 -26.429 1.00 23.86 752 TRP A CA 1
ATOM 5633 C C . TRP A 1 752 ? -6.045 -21.517 -25.826 1.00 23.86 752 TRP A C 1
ATOM 5635 O O . TRP A 1 752 ? -5.611 -21.521 -24.677 1.00 23.86 752 TRP A O 1
ATOM 5645 N N . CYS A 1 753 ? -5.980 -22.598 -26.619 1.00 19.53 753 CYS A N 1
ATOM 5646 C CA . CYS A 1 753 ? -4.968 -23.676 -26.543 1.00 19.53 753 CYS A CA 1
ATOM 5647 C C . CYS A 1 753 ? -3.655 -23.139 -27.185 1.00 19.53 753 CYS A C 1
ATOM 5649 O O . CYS A 1 753 ? -3.730 -22.142 -27.897 1.00 19.53 753 CYS A O 1
ATOM 5651 N N . SER A 1 754 ? -2.431 -23.664 -27.047 1.00 23.53 754 SER A N 1
ATOM 5652 C CA . SER A 1 754 ? -1.918 -25.044 -26.989 1.00 23.53 754 SER A CA 1
ATOM 5653 C C . SER A 1 754 ? -0.372 -25.020 -26.828 1.00 23.53 754 SER A C 1
ATOM 5655 O O . SER A 1 754 ? 0.229 -24.103 -27.378 1.00 23.53 754 SER A O 1
ATOM 5657 N N . GLU A 1 755 ? 0.213 -26.075 -26.222 1.00 23.56 755 GLU A N 1
ATOM 5658 C CA . GLU A 1 755 ? 1.421 -26.840 -26.679 1.00 23.56 755 GLU A CA 1
ATOM 5659 C C . GLU A 1 755 ? 2.810 -26.121 -26.763 1.00 23.56 755 GLU A C 1
ATOM 5661 O O . GLU A 1 755 ? 2.879 -24.954 -27.102 1.00 23.56 755 GLU A O 1
ATOM 5666 N N . GLU A 1 756 ? 4.008 -26.677 -26.482 1.00 23.62 756 GLU A N 1
ATOM 5667 C CA . GLU A 1 756 ? 4.570 -28.045 -26.495 1.00 23.62 756 GLU A CA 1
ATOM 5668 C C . GLU A 1 756 ? 6.053 -28.052 -25.960 1.00 23.62 756 GLU A C 1
ATOM 5670 O O . GLU A 1 756 ? 6.728 -27.035 -26.073 1.00 23.62 756 GLU A O 1
ATOM 5675 N N . PHE A 1 757 ? 6.535 -29.213 -25.447 1.00 22.72 757 PHE A N 1
ATOM 5676 C CA . PHE A 1 757 ? 7.917 -29.803 -25.344 1.00 22.72 757 PHE A CA 1
ATOM 5677 C C . PHE A 1 757 ? 9.181 -28.963 -24.977 1.00 22.72 757 PHE A C 1
ATOM 5679 O O . PHE A 1 757 ? 9.355 -27.840 -25.409 1.00 22.72 757 PHE A O 1
ATOM 5686 N N . GLY A 1 758 ? 10.235 -29.445 -24.288 1.00 22.56 758 GLY A N 1
ATOM 5687 C CA . GLY A 1 758 ? 10.647 -30.773 -23.807 1.00 22.56 758 GLY A CA 1
ATOM 5688 C C . GLY A 1 758 ? 12.193 -30.959 -23.824 1.00 22.56 758 GLY A C 1
ATOM 5689 O O . GLY A 1 758 ? 12.792 -30.887 -24.887 1.00 22.56 758 GLY A O 1
ATOM 5690 N N . GLY A 1 759 ? 12.803 -31.274 -22.663 1.00 23.30 759 GLY A N 1
ATOM 5691 C CA . GLY A 1 759 ? 13.962 -32.183 -22.433 1.00 23.30 759 GLY A CA 1
ATOM 5692 C C . GLY A 1 759 ? 15.417 -31.818 -22.838 1.00 23.30 759 GLY A C 1
ATOM 5693 O O . GLY A 1 759 ? 15.670 -31.444 -23.974 1.00 23.30 759 GLY A O 1
ATOM 5694 N N . TRP A 1 760 ? 16.405 -32.086 -21.952 1.00 22.95 760 TRP A N 1
ATOM 5695 C CA . TRP A 1 760 ? 17.405 -33.195 -22.039 1.00 22.95 760 TRP A CA 1
ATOM 5696 C C . TRP A 1 760 ? 18.624 -33.059 -21.063 1.00 22.95 760 TRP A C 1
ATOM 5698 O O . TRP A 1 760 ? 19.420 -32.138 -21.170 1.00 22.95 760 TRP A O 1
ATOM 5708 N N . TRP A 1 761 ? 18.761 -34.056 -20.166 1.00 24.12 761 TRP A N 1
ATOM 5709 C CA . TRP A 1 761 ? 19.940 -34.825 -19.667 1.00 24.12 761 TRP A CA 1
ATOM 5710 C C . TRP A 1 761 ? 21.277 -34.208 -19.146 1.00 24.12 761 TRP A C 1
ATOM 5712 O O . TRP A 1 761 ? 22.150 -33.830 -19.914 1.00 24.12 761 TRP A O 1
ATOM 5722 N N . ALA A 1 762 ? 21.489 -34.380 -17.824 1.00 24.14 762 ALA A N 1
ATOM 5723 C CA . ALA A 1 762 ? 22.412 -35.319 -17.128 1.00 24.14 762 ALA A CA 1
ATOM 5724 C C . ALA A 1 762 ? 23.963 -35.186 -17.067 1.00 24.14 762 ALA A C 1
ATOM 5726 O O . ALA A 1 762 ? 24.662 -35.096 -18.071 1.00 24.14 762 ALA A O 1
ATOM 5727 N N . GLY A 1 763 ? 24.469 -35.471 -15.846 1.00 23.59 763 GLY A N 1
ATOM 5728 C CA . GLY A 1 763 ? 25.769 -36.103 -15.512 1.00 23.59 763 GLY A CA 1
ATOM 5729 C C . GLY A 1 763 ? 26.700 -35.217 -14.660 1.00 23.59 763 GLY A C 1
ATOM 5730 O O . GLY A 1 763 ? 26.928 -34.078 -15.023 1.00 23.59 763 GLY A O 1
ATOM 5731 N N . GLY A 1 764 ? 27.325 -35.608 -13.539 1.00 23.92 764 GLY A N 1
ATOM 5732 C CA . GLY A 1 764 ? 27.481 -36.873 -12.813 1.00 23.92 764 GLY A CA 1
ATOM 5733 C C . GLY A 1 764 ? 28.828 -36.886 -12.039 1.00 23.92 764 GLY A C 1
ATOM 5734 O O . GLY A 1 764 ? 29.794 -36.301 -12.515 1.00 23.92 764 GLY A O 1
ATOM 5735 N N . ALA A 1 765 ? 28.890 -37.635 -10.918 1.00 24.70 765 ALA A N 1
ATOM 5736 C CA . ALA A 1 765 ? 30.086 -38.150 -10.192 1.00 24.70 765 ALA A CA 1
ATOM 5737 C C . ALA A 1 765 ? 30.933 -37.176 -9.318 1.00 24.70 765 ALA A C 1
ATOM 5739 O O . ALA A 1 765 ? 31.088 -36.017 -9.655 1.00 24.70 765 ALA A O 1
ATOM 5740 N N . ALA A 1 766 ? 31.627 -37.550 -8.226 1.00 25.41 766 ALA A N 1
ATOM 5741 C CA . ALA A 1 766 ? 31.649 -38.705 -7.311 1.00 25.41 766 ALA A CA 1
ATOM 5742 C C . ALA A 1 766 ? 32.674 -38.464 -6.155 1.00 25.41 766 ALA A C 1
ATOM 5744 O O . ALA A 1 766 ? 33.802 -38.068 -6.414 1.00 25.41 766 ALA A O 1
ATOM 5745 N N . ARG A 1 767 ? 32.292 -38.850 -4.922 1.00 26.19 767 ARG A N 1
ATOM 5746 C CA . ARG A 1 767 ? 33.044 -39.540 -3.826 1.00 26.19 767 ARG A CA 1
ATOM 5747 C C . ARG A 1 767 ? 34.427 -39.060 -3.310 1.00 26.19 767 ARG A C 1
ATOM 5749 O O . ARG A 1 767 ? 35.402 -39.063 -4.052 1.00 26.19 767 ARG A O 1
ATOM 5756 N N . ARG A 1 768 ? 34.531 -38.989 -1.962 1.00 27.42 768 ARG A N 1
ATOM 5757 C CA . ARG A 1 768 ? 35.493 -39.616 -0.982 1.00 27.42 768 ARG A CA 1
ATOM 5758 C C . ARG A 1 768 ? 35.355 -38.826 0.348 1.00 27.42 768 ARG A C 1
ATOM 5760 O O . ARG A 1 768 ? 35.342 -37.615 0.277 1.00 27.42 768 ARG A O 1
ATOM 5767 N N . GLY A 1 769 ? 35.209 -39.321 1.583 1.00 23.50 769 GLY A N 1
ATOM 5768 C CA . GLY A 1 769 ? 35.454 -40.603 2.243 1.00 23.50 769 GLY A CA 1
ATOM 5769 C C . GLY A 1 769 ? 36.642 -40.483 3.216 1.00 23.50 769 GLY A C 1
ATOM 5770 O O . GLY A 1 769 ? 37.757 -40.521 2.719 1.00 23.50 769 GLY A O 1
ATOM 5771 N N . LEU A 1 770 ? 36.437 -40.392 4.547 1.00 23.33 770 LEU A N 1
ATOM 5772 C CA . LEU A 1 770 ? 37.331 -40.959 5.588 1.00 23.33 770 LEU A CA 1
ATOM 5773 C C . LEU A 1 770 ? 36.739 -40.893 7.023 1.00 23.33 770 LEU A C 1
ATOM 5775 O O . LEU A 1 770 ? 35.820 -40.135 7.294 1.00 23.33 770 LEU A O 1
ATOM 5779 N N . ARG A 1 771 ? 37.258 -41.756 7.910 1.00 24.44 771 ARG A N 1
ATOM 5780 C CA . ARG A 1 771 ? 36.658 -42.318 9.139 1.00 24.44 771 ARG A CA 1
ATOM 5781 C C . ARG A 1 771 ? 37.279 -41.819 10.464 1.00 24.44 771 ARG A C 1
ATOM 5783 O O . ARG A 1 771 ? 38.489 -41.654 10.524 1.00 24.44 771 ARG A O 1
ATOM 5790 N N . PHE A 1 772 ? 36.415 -41.758 11.492 1.00 24.89 772 PHE A N 1
ATOM 5791 C CA . PHE A 1 772 ? 36.503 -42.085 12.942 1.00 24.89 772 PHE A CA 1
ATOM 5792 C C . PHE A 1 772 ? 37.811 -41.958 13.753 1.00 24.89 772 PHE A C 1
ATOM 5794 O O . PHE A 1 772 ? 38.814 -42.541 13.371 1.00 24.89 772 PHE A O 1
ATOM 5801 N N . TYR A 1 773 ? 37.696 -41.434 14.991 1.00 23.44 773 TYR A N 1
ATOM 5802 C CA . TYR A 1 773 ? 38.019 -42.159 16.244 1.00 23.44 773 TYR A CA 1
ATOM 5803 C C . TYR A 1 773 ? 37.379 -41.499 17.489 1.00 23.44 773 TYR A C 1
ATOM 5805 O O . TYR A 1 773 ? 37.476 -40.294 17.691 1.00 23.44 773 TYR A O 1
ATOM 5813 N N . THR A 1 774 ? 36.756 -42.319 18.338 1.00 26.64 774 THR A N 1
ATOM 5814 C CA . THR A 1 774 ? 36.286 -42.022 19.707 1.00 26.64 774 THR A CA 1
ATOM 5815 C C . THR A 1 774 ? 37.256 -42.584 20.752 1.00 26.64 774 THR A C 1
ATOM 5817 O O . THR A 1 774 ? 37.912 -43.581 20.443 1.00 26.64 774 THR A O 1
ATOM 5820 N N . ALA A 1 775 ? 37.232 -42.033 21.983 1.00 25.19 775 ALA A N 1
ATOM 5821 C CA . ALA A 1 775 ? 37.281 -42.692 23.320 1.00 25.19 775 ALA A CA 1
ATOM 5822 C C . ALA A 1 775 ? 38.023 -41.809 24.392 1.00 25.19 775 ALA A C 1
ATOM 5824 O O . ALA A 1 775 ? 38.631 -40.813 24.014 1.00 25.19 775 ALA A O 1
ATOM 5825 N N . PRO A 1 776 ? 37.946 -42.088 25.720 1.00 40.75 776 PRO A N 1
ATOM 5826 C CA . PRO A 1 776 ? 37.058 -41.379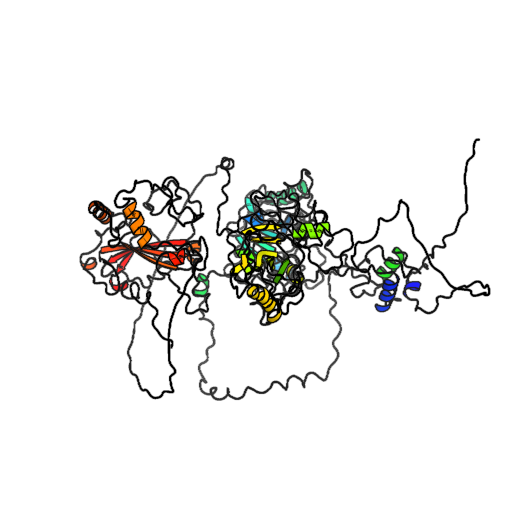 26.667 1.00 40.75 776 PRO A CA 1
ATOM 5827 C C . PRO A 1 776 ? 37.744 -41.004 28.023 1.00 40.75 776 PRO A C 1
ATOM 5829 O O . PRO A 1 776 ? 38.947 -41.198 28.170 1.00 40.75 776 PRO A O 1
ATOM 5832 N N . ILE A 1 777 ? 36.943 -40.598 29.036 1.00 25.50 777 ILE A N 1
ATOM 5833 C CA . ILE A 1 777 ? 36.995 -41.001 30.478 1.00 25.50 777 ILE A CA 1
ATOM 5834 C C . ILE A 1 777 ? 37.063 -39.877 31.565 1.00 25.50 777 ILE A C 1
ATOM 5836 O O . ILE A 1 777 ? 38.032 -39.139 31.679 1.00 25.50 777 ILE A O 1
ATOM 5840 N N . ASN A 1 778 ? 36.063 -39.965 32.466 1.00 26.80 778 ASN A N 1
ATOM 5841 C CA . ASN A 1 778 ? 35.987 -39.761 33.934 1.00 26.80 778 ASN A CA 1
ATOM 5842 C C . ASN A 1 778 ? 35.619 -38.449 34.655 1.00 26.80 778 ASN A C 1
ATOM 5844 O O . ASN A 1 778 ? 36.109 -37.354 34.415 1.00 26.80 778 ASN A O 1
ATOM 5848 N N . ALA A 1 779 ? 34.778 -38.714 35.663 1.00 30.38 779 ALA A N 1
ATOM 5849 C CA . ALA A 1 779 ? 34.117 -37.885 36.656 1.00 30.38 779 ALA A CA 1
ATOM 5850 C C . ALA A 1 779 ? 34.994 -37.464 37.852 1.00 30.38 779 ALA A C 1
ATOM 5852 O O . ALA A 1 779 ? 36.001 -38.103 38.160 1.00 30.38 779 ALA A O 1
ATOM 5853 N N . GLY A 1 780 ? 34.504 -36.479 38.620 1.00 24.19 780 GLY A N 1
ATOM 5854 C CA . GLY A 1 780 ? 34.959 -36.248 39.991 1.00 24.19 780 GLY A CA 1
ATOM 5855 C C . GLY A 1 780 ? 34.338 -35.053 40.735 1.00 24.19 780 GLY A C 1
ATOM 5856 O O . GLY A 1 780 ? 34.735 -33.919 40.509 1.00 24.19 780 GLY A O 1
ATOM 5857 N N . ASN A 1 781 ? 33.520 -35.390 41.741 1.00 27.69 781 ASN A N 1
ATOM 5858 C CA . ASN A 1 781 ? 33.349 -34.767 43.070 1.00 27.69 781 ASN A CA 1
ATOM 5859 C C . ASN A 1 781 ? 32.256 -33.721 43.398 1.00 27.69 781 ASN A C 1
ATOM 5861 O O . ASN A 1 781 ? 32.142 -32.646 42.821 1.00 27.69 781 ASN A O 1
ATOM 5865 N N . GLU A 1 782 ? 31.534 -34.074 44.471 1.00 31.23 782 GLU A N 1
ATOM 5866 C CA . GLU A 1 782 ? 30.478 -33.384 45.221 1.00 31.23 782 GLU A CA 1
ATOM 5867 C C . GLU A 1 782 ? 31.026 -32.438 46.315 1.00 31.23 782 GLU A C 1
ATOM 5869 O O . GLU A 1 782 ? 32.102 -32.709 46.855 1.00 31.23 782 GLU A O 1
ATOM 5874 N N . ARG A 1 783 ? 30.219 -31.447 46.768 1.00 27.81 783 ARG A N 1
ATOM 5875 C CA . ARG A 1 783 ? 29.879 -31.201 48.203 1.00 27.81 783 ARG A CA 1
ATOM 5876 C C . ARG A 1 783 ? 29.029 -29.931 48.484 1.00 27.81 783 ARG A C 1
ATOM 5878 O O . ARG A 1 783 ? 29.453 -28.845 48.124 1.00 27.81 783 ARG A O 1
ATOM 5885 N N . LEU A 1 784 ? 27.979 -30.116 49.323 1.00 26.95 784 LEU A N 1
ATOM 5886 C CA . LEU A 1 784 ? 27.471 -29.251 50.442 1.00 26.95 784 LEU A CA 1
ATOM 5887 C C . LEU A 1 784 ? 26.820 -27.871 50.107 1.00 26.95 784 LEU A C 1
ATOM 5889 O O . LEU A 1 784 ? 27.366 -27.135 49.312 1.00 26.95 784 LEU A O 1
ATOM 5893 N N . GLN A 1 785 ? 25.735 -27.347 50.721 1.00 29.66 785 GLN A N 1
ATOM 5894 C CA . GLN A 1 785 ? 24.772 -27.761 51.765 1.00 29.66 785 GLN A CA 1
ATOM 5895 C C . GLN A 1 785 ? 23.622 -26.699 51.892 1.00 29.66 785 GLN A C 1
ATOM 5897 O O . GLN A 1 785 ? 23.906 -25.512 51.916 1.00 29.66 785 GLN A O 1
ATOM 5902 N N . ARG A 1 786 ? 22.357 -27.157 52.013 1.00 30.55 786 ARG A N 1
ATOM 5903 C CA . ARG A 1 786 ? 21.135 -26.659 52.736 1.00 30.55 786 ARG A CA 1
ATOM 5904 C C . ARG A 1 786 ? 20.998 -25.188 53.215 1.00 30.55 786 ARG A C 1
ATOM 5906 O O . ARG A 1 786 ? 21.867 -24.741 53.944 1.00 30.55 786 ARG A O 1
ATOM 5913 N N . TYR A 1 787 ? 19.779 -24.608 53.115 1.00 23.75 787 TYR A N 1
ATOM 5914 C CA . TYR A 1 787 ? 19.070 -23.931 54.240 1.00 23.75 787 TYR A CA 1
ATOM 5915 C C . TYR A 1 787 ? 17.527 -23.747 54.019 1.00 23.75 787 TYR A C 1
ATOM 5917 O O . TYR A 1 787 ? 17.102 -22.989 53.162 1.00 23.75 787 TYR A O 1
ATOM 5925 N N . PHE A 1 788 ? 16.742 -24.452 54.858 1.00 26.11 788 PHE A N 1
ATOM 5926 C CA . PHE A 1 788 ? 15.401 -24.215 55.462 1.00 26.11 788 PHE A CA 1
ATOM 5927 C C . PHE A 1 788 ? 14.049 -24.126 54.709 1.00 26.11 788 PHE A C 1
ATOM 5929 O O . PHE A 1 788 ? 13.902 -23.630 53.605 1.00 26.11 788 PHE A O 1
ATOM 5936 N N . ALA A 1 789 ? 13.037 -24.634 55.433 1.00 28.48 789 ALA A N 1
ATOM 5937 C CA . ALA A 1 789 ? 11.644 -24.899 55.081 1.00 28.48 789 ALA A CA 1
ATOM 5938 C C . ALA A 1 789 ? 10.678 -24.391 56.182 1.00 28.48 789 ALA A C 1
ATOM 5940 O O . ALA A 1 789 ? 11.115 -24.216 57.321 1.00 28.48 789 ALA A O 1
ATOM 5941 N N . ARG A 1 790 ? 9.368 -24.377 55.847 1.00 30.06 790 ARG A N 1
ATOM 5942 C CA . ARG A 1 790 ? 8.129 -24.459 56.681 1.00 30.06 790 ARG A CA 1
ATOM 5943 C C . ARG A 1 790 ? 7.304 -23.173 56.875 1.00 30.06 790 ARG A C 1
ATOM 5945 O O . ARG A 1 790 ? 7.784 -22.244 57.507 1.00 30.06 790 ARG A O 1
ATOM 5952 N N . GLN A 1 791 ? 6.001 -23.245 56.553 1.00 26.30 791 GLN A N 1
ATOM 5953 C CA . GLN A 1 791 ? 4.901 -23.315 57.543 1.00 26.30 791 GLN A CA 1
ATOM 5954 C C . GLN A 1 791 ? 3.545 -23.746 56.923 1.00 26.30 791 GLN A C 1
ATOM 5956 O O . GLN A 1 791 ? 3.353 -23.677 55.716 1.00 26.30 791 GLN A O 1
ATOM 5961 N N . SER A 1 792 ? 2.660 -24.251 57.789 1.00 31.56 792 SER A N 1
ATOM 5962 C CA . SER A 1 792 ? 1.432 -25.057 57.592 1.00 31.56 792 SER A CA 1
ATOM 5963 C C . SER A 1 792 ? 0.182 -24.266 58.071 1.00 31.56 792 SER A C 1
ATOM 5965 O O . SER A 1 792 ? 0.372 -23.376 58.892 1.00 31.56 792 SER A O 1
ATOM 5967 N N . TYR A 1 793 ? -1.088 -24.474 57.650 1.00 28.66 793 TYR A N 1
ATOM 5968 C CA . TYR A 1 793 ? -2.116 -25.452 58.134 1.00 28.66 793 TYR A CA 1
ATOM 5969 C C . TYR A 1 793 ? -3.580 -24.976 57.760 1.00 28.66 793 TYR A C 1
ATOM 5971 O O . TYR A 1 793 ? -3.685 -23.893 57.190 1.00 28.66 793 TYR A O 1
ATOM 5979 N N . PRO A 1 794 ? -4.702 -25.724 58.017 1.00 50.28 794 PRO A N 1
ATOM 5980 C CA . PRO A 1 794 ? -5.871 -25.857 57.109 1.00 50.28 794 PRO A CA 1
ATOM 5981 C C . PRO A 1 794 ? -7.311 -25.650 57.711 1.00 50.28 794 PRO A C 1
ATOM 5983 O O . PRO A 1 794 ? -7.476 -25.516 58.915 1.00 50.28 794 PRO A O 1
ATOM 5986 N N . ALA A 1 795 ? -8.340 -25.721 56.836 1.00 28.17 795 ALA A N 1
ATOM 5987 C CA . ALA A 1 795 ? -9.752 -26.208 56.962 1.00 28.17 795 ALA A CA 1
ATOM 5988 C C . ALA A 1 795 ? -10.767 -25.736 58.058 1.00 28.17 795 ALA A C 1
ATOM 5990 O O . ALA A 1 795 ? -10.506 -25.924 59.239 1.00 28.17 795 ALA A O 1
ATOM 5991 N N . MET A 1 796 ? -12.014 -25.350 57.661 1.00 26.67 796 MET A N 1
ATOM 5992 C CA . MET A 1 796 ? -13.324 -26.021 57.987 1.00 26.67 796 MET A CA 1
ATOM 5993 C C . MET A 1 796 ? -14.637 -25.212 57.694 1.00 26.67 796 MET A C 1
ATOM 5995 O O . MET A 1 796 ? -14.756 -24.087 58.154 1.00 26.67 796 MET A O 1
ATOM 5999 N N . LEU A 1 797 ? -15.632 -25.902 57.069 1.00 27.75 797 LEU A N 1
ATOM 6000 C CA . LEU A 1 797 ? -17.136 -25.907 57.208 1.00 27.75 797 LEU A CA 1
ATOM 6001 C C . LEU A 1 797 ? -17.997 -24.606 57.091 1.00 27.75 797 LEU A C 1
ATOM 6003 O O . LEU A 1 797 ? -17.566 -23.562 57.539 1.00 27.75 797 LEU A O 1
ATOM 6007 N N . ARG A 1 798 ? -19.308 -24.563 56.732 1.00 27.30 798 ARG A N 1
ATOM 6008 C CA . ARG A 1 798 ? -20.352 -25.321 55.962 1.00 27.30 798 ARG A CA 1
ATOM 6009 C C . ARG A 1 798 ? -21.724 -24.610 56.225 1.00 27.30 798 ARG A C 1
ATOM 6011 O O . ARG A 1 798 ? -21.923 -24.205 57.363 1.00 27.30 798 ARG A O 1
ATOM 6018 N N . LEU A 1 799 ? -22.678 -24.642 55.262 1.00 24.92 799 LEU A N 1
ATOM 6019 C CA . LEU A 1 799 ? -24.173 -24.473 55.372 1.00 24.92 799 LEU A CA 1
ATOM 6020 C C . LEU A 1 799 ? -24.736 -23.042 55.636 1.00 24.92 799 LEU A C 1
ATOM 6022 O O . LEU A 1 799 ? -24.186 -22.346 56.472 1.00 24.92 799 LEU A O 1
ATOM 6026 N N . LEU A 1 800 ? -25.821 -22.494 55.041 1.00 26.89 800 LEU A N 1
ATOM 6027 C CA . LEU A 1 800 ? -27.023 -22.911 54.264 1.00 26.89 800 LEU A CA 1
ATOM 6028 C C . LEU A 1 800 ? -27.440 -21.731 53.327 1.00 26.89 800 LEU A C 1
ATOM 6030 O O . LEU A 1 800 ? -27.387 -20.590 53.765 1.00 26.89 800 LEU A O 1
ATOM 6034 N N . ALA A 1 801 ? -27.682 -21.905 52.019 1.00 29.08 801 ALA A N 1
ATOM 6035 C CA . ALA A 1 801 ? -28.946 -22.233 51.317 1.00 29.08 801 ALA A CA 1
ATOM 6036 C C . ALA A 1 80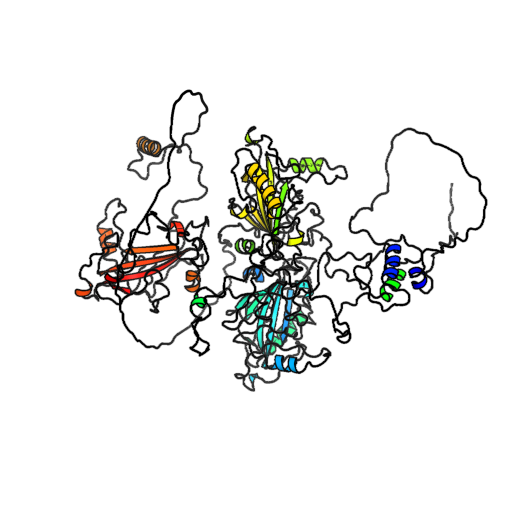1 ? -30.077 -21.165 51.332 1.00 29.08 801 ALA A C 1
ATOM 6038 O O . ALA A 1 801 ? -30.776 -21.059 52.334 1.00 29.08 801 ALA A O 1
ATOM 6039 N N . LEU A 1 802 ? -30.323 -20.485 50.189 1.00 26.17 802 LEU A N 1
ATOM 6040 C CA . LEU A 1 802 ? -31.618 -20.464 49.461 1.00 26.17 802 LEU A CA 1
ATOM 6041 C C . LEU A 1 802 ? -31.561 -19.687 48.111 1.00 26.17 802 LEU A C 1
ATOM 6043 O O . LEU A 1 802 ? -31.358 -18.481 48.079 1.00 26.17 802 LEU A O 1
ATOM 6047 N N . SER A 1 803 ? -31.789 -20.447 47.027 1.00 30.17 803 SER A N 1
ATOM 6048 C CA . SER A 1 803 ? -32.442 -20.141 45.730 1.00 30.17 803 SER A CA 1
ATOM 6049 C C . SER A 1 803 ? -32.036 -18.936 44.856 1.00 30.17 803 SER A C 1
ATOM 6051 O O . SER A 1 803 ? -32.598 -17.854 45.004 1.00 30.17 803 SER A O 1
ATOM 6053 N N . VAL A 1 804 ? -31.275 -19.222 43.787 1.00 27.78 804 VAL A N 1
ATOM 6054 C CA . VAL A 1 804 ? -31.560 -18.792 42.398 1.00 27.78 804 VAL A CA 1
ATOM 6055 C C . VAL A 1 804 ? -31.274 -19.999 41.492 1.00 27.78 804 VAL A C 1
ATOM 6057 O O . VAL A 1 804 ? -30.263 -20.673 41.667 1.00 27.78 804 VAL A O 1
ATOM 6060 N N . VAL A 1 805 ? -32.206 -20.328 40.596 1.00 29.12 805 VAL A N 1
ATOM 6061 C CA . VAL A 1 805 ? -32.136 -21.486 39.690 1.00 29.12 805 VAL A CA 1
ATOM 6062 C C . VAL A 1 805 ? -31.111 -21.188 38.592 1.00 29.12 805 VAL A C 1
ATOM 6064 O O . VAL A 1 805 ? -31.380 -20.375 37.713 1.00 29.12 805 VAL A O 1
ATOM 6067 N N . ALA A 1 806 ? -29.938 -21.816 38.663 1.00 30.02 806 ALA A N 1
ATOM 6068 C CA . ALA A 1 806 ? -28.978 -21.860 37.566 1.00 30.02 806 ALA A CA 1
ATOM 6069 C C . ALA A 1 806 ? -29.342 -23.025 36.633 1.00 30.02 806 ALA A C 1
ATOM 6071 O O . ALA A 1 806 ? -29.733 -24.096 37.098 1.00 30.02 806 ALA A O 1
ATOM 6072 N N . ALA A 1 807 ? -29.251 -22.806 35.323 1.00 35.00 807 ALA A N 1
ATOM 6073 C CA . ALA A 1 807 ? -29.348 -23.877 34.341 1.00 35.00 807 ALA A CA 1
ATOM 6074 C C . ALA A 1 807 ? -28.085 -24.744 34.451 1.00 35.00 807 ALA A C 1
ATOM 6076 O O . ALA A 1 807 ? -27.004 -24.318 34.048 1.00 35.00 807 ALA A O 1
ATOM 6077 N N . ASP A 1 808 ? -28.212 -25.928 35.048 1.00 35.44 808 ASP A N 1
ATOM 6078 C CA . ASP A 1 808 ? -27.108 -26.879 35.153 1.00 35.44 808 ASP A CA 1
ATOM 6079 C C . ASP A 1 808 ? -26.736 -27.421 33.764 1.00 35.44 808 ASP A C 1
ATOM 6081 O O . ASP A 1 808 ? -27.596 -27.818 32.972 1.00 35.44 808 ASP A O 1
ATOM 6085 N N . ALA A 1 809 ? -25.435 -27.442 33.471 1.00 41.38 809 ALA A N 1
ATOM 6086 C CA . ALA A 1 809 ? -24.886 -28.083 32.285 1.00 41.38 809 ALA A CA 1
ATOM 6087 C C . ALA A 1 809 ? -25.134 -29.598 32.351 1.00 41.38 809 ALA A C 1
ATOM 6089 O O . ALA A 1 809 ? -24.774 -30.250 33.333 1.00 41.38 809 ALA A O 1
ATOM 6090 N N . ALA A 1 810 ? -25.729 -30.161 31.297 1.00 41.28 810 ALA A N 1
ATOM 6091 C CA . ALA A 1 810 ? -25.961 -31.597 31.191 1.00 41.28 810 ALA A CA 1
ATOM 6092 C C . ALA A 1 810 ? -24.630 -32.360 31.256 1.00 41.28 810 ALA A C 1
ATOM 6094 O O . ALA A 1 810 ? -23.698 -32.086 30.496 1.00 41.28 810 ALA A O 1
ATOM 6095 N N . THR A 1 811 ? -24.533 -33.339 32.152 1.00 47.62 811 THR A N 1
ATOM 6096 C CA . THR A 1 811 ? -23.350 -34.193 32.240 1.00 47.62 811 THR A CA 1
ATOM 6097 C C . THR A 1 811 ? -23.387 -35.279 31.164 1.00 47.62 811 THR A C 1
ATOM 6099 O O . THR A 1 811 ? -24.443 -35.661 30.653 1.00 47.62 811 THR A O 1
ATOM 6102 N N . CYS A 1 812 ? -22.232 -35.876 30.854 1.00 37.72 812 CYS A N 1
ATOM 6103 C CA . CYS A 1 812 ? -22.172 -37.061 29.989 1.00 37.72 812 CYS A CA 1
ATOM 6104 C C . CYS A 1 812 ? -23.008 -38.242 30.534 1.00 37.72 812 CYS A C 1
ATOM 6106 O O . CYS A 1 812 ? -23.381 -39.131 29.768 1.00 37.72 812 CYS A O 1
ATOM 6108 N N . GLY A 1 813 ? -23.296 -38.263 31.843 1.00 53.97 813 GLY A N 1
ATOM 6109 C CA . GLY A 1 813 ? -24.217 -39.215 32.466 1.00 53.97 813 GLY A CA 1
ATOM 6110 C C . GLY A 1 813 ? -25.671 -38.948 32.078 1.00 53.97 813 GLY A C 1
ATOM 6111 O O . GLY A 1 813 ? -26.346 -39.864 31.614 1.00 53.97 813 GLY A O 1
ATOM 6112 N N . ASP A 1 814 ? -26.104 -37.688 32.155 1.00 52.00 814 ASP A N 1
ATOM 6113 C CA . ASP A 1 814 ? -27.467 -37.259 31.804 1.00 52.00 814 ASP A CA 1
ATOM 6114 C C . ASP A 1 814 ? -27.764 -37.490 30.319 1.00 52.00 814 ASP A C 1
ATOM 6116 O O . ASP A 1 814 ? -28.836 -37.971 29.955 1.00 52.00 814 ASP A O 1
ATOM 6120 N N . LEU A 1 815 ? -26.774 -37.244 29.454 1.00 46.47 815 LEU A N 1
ATOM 6121 C CA . LEU A 1 815 ? -26.876 -37.528 28.024 1.00 46.47 815 LEU A CA 1
ATOM 6122 C C . LEU A 1 815 ? -27.006 -39.039 27.768 1.00 46.47 815 LEU A C 1
ATOM 6124 O O . LEU A 1 815 ? -27.815 -39.480 26.956 1.00 46.47 815 LEU A O 1
ATOM 6128 N N . LYS A 1 816 ? -26.244 -39.866 28.489 1.00 49.12 816 LYS A N 1
ATOM 6129 C CA . LYS A 1 816 ? -26.295 -41.326 28.343 1.00 49.12 816 LYS A CA 1
ATOM 6130 C C . LYS A 1 816 ? -27.632 -41.909 28.800 1.00 49.12 816 LYS A C 1
ATOM 6132 O O . LYS A 1 816 ? -28.133 -42.835 28.158 1.00 49.12 816 LYS A O 1
ATOM 6137 N N . ASP A 1 817 ? -28.200 -41.384 29.878 1.00 59.09 817 ASP A N 1
ATOM 6138 C CA . ASP A 1 817 ? -29.503 -41.818 30.368 1.00 59.09 817 ASP A CA 1
ATOM 6139 C C . ASP A 1 817 ? -30.637 -41.302 29.471 1.00 59.09 817 ASP A C 1
ATOM 6141 O O . ASP A 1 817 ? -31.505 -42.099 29.125 1.00 59.09 817 ASP A O 1
ATOM 6145 N N . PHE A 1 818 ? -30.550 -40.070 28.944 1.00 60.47 818 PHE A N 1
ATOM 6146 C CA . PHE A 1 818 ? -31.475 -39.530 27.935 1.00 60.47 818 PHE A CA 1
ATOM 6147 C C . PHE A 1 818 ? -31.563 -40.423 26.685 1.00 60.47 818 PHE A C 1
ATOM 6149 O O . PHE A 1 818 ? -32.656 -40.826 26.282 1.00 60.47 818 PHE A O 1
ATOM 6156 N N . TYR A 1 819 ? -30.415 -40.833 26.130 1.00 50.75 819 TYR A N 1
ATOM 6157 C CA . TYR A 1 819 ? -30.346 -41.743 24.976 1.00 50.75 819 TYR A CA 1
ATOM 6158 C C . TYR A 1 819 ? -30.910 -43.147 25.260 1.00 50.75 819 TYR A C 1
ATOM 6160 O O . TYR A 1 819 ? -31.370 -43.825 24.335 1.00 50.75 819 TYR A O 1
ATOM 6168 N N . ARG A 1 820 ? -30.878 -43.601 26.520 1.00 59.22 820 ARG A N 1
ATOM 6169 C CA . ARG A 1 820 ? -31.517 -44.859 26.937 1.00 59.22 820 ARG A CA 1
ATOM 6170 C C . ARG A 1 820 ? -33.030 -44.710 27.050 1.00 59.22 820 ARG A C 1
ATOM 6172 O O . ARG A 1 820 ? -33.738 -45.606 26.603 1.00 59.22 820 ARG A O 1
ATOM 6179 N N . THR A 1 821 ? -33.524 -43.607 27.611 1.00 63.16 821 THR A N 1
ATOM 6180 C CA . THR A 1 821 ? -34.969 -43.345 27.734 1.00 63.16 821 THR A CA 1
ATOM 6181 C C . THR A 1 821 ? -35.658 -43.127 26.389 1.00 63.16 821 THR A C 1
ATOM 6183 O O . THR A 1 821 ? -36.772 -43.609 26.218 1.00 63.16 821 THR A O 1
ATOM 6186 N N . GLU A 1 822 ? -34.990 -42.510 25.410 1.00 63.34 822 GLU A N 1
ATOM 6187 C CA . GLU A 1 822 ? -35.527 -42.332 24.046 1.00 63.34 822 GLU A CA 1
ATOM 6188 C C . GLU A 1 822 ? -35.345 -43.581 23.151 1.00 63.34 822 GLU A C 1
ATOM 6190 O O . GLU A 1 822 ? -35.638 -43.551 21.957 1.00 63.34 822 GLU A O 1
ATOM 6195 N N . ASN A 1 823 ? -34.871 -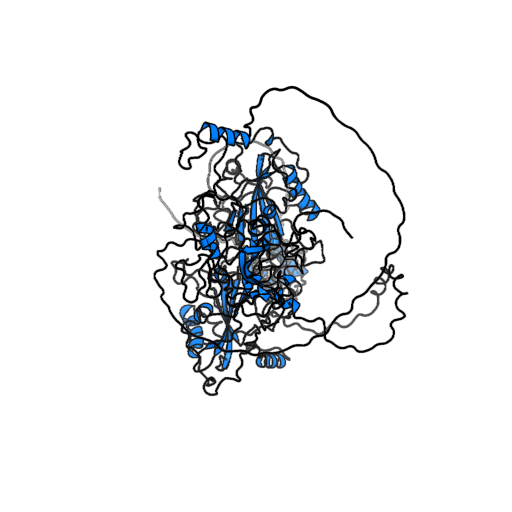44.711 23.704 1.00 51.53 823 ASN A N 1
ATOM 6196 C CA . ASN A 1 823 ? -34.649 -45.969 22.972 1.00 51.53 823 ASN A CA 1
ATOM 6197 C C . ASN A 1 823 ? -33.739 -45.828 21.727 1.00 51.53 823 ASN A C 1
ATOM 6199 O O . ASN A 1 823 ? -33.814 -46.617 20.783 1.00 51.53 823 ASN A O 1
ATOM 6203 N N . CYS A 1 824 ? -32.830 -44.851 21.721 1.00 51.69 824 CYS A N 1
ATOM 6204 C CA . CYS A 1 824 ? -31.948 -44.576 20.583 1.00 51.69 824 CYS A CA 1
ATOM 6205 C C . CYS A 1 824 ? -30.757 -45.551 20.481 1.00 51.69 824 CYS A C 1
ATOM 6207 O O . CYS A 1 824 ? -30.043 -45.573 19.475 1.00 51.69 824 CYS A O 1
ATOM 6209 N N . CYS A 1 825 ? -30.506 -46.378 21.502 1.00 38.81 825 CYS A N 1
ATOM 6210 C CA . CYS A 1 825 ? -29.408 -47.345 21.485 1.00 38.81 825 CYS A CA 1
ATOM 6211 C C . CYS A 1 825 ? -29.663 -48.486 20.481 1.00 38.81 825 CYS A C 1
ATOM 6213 O O . CYS A 1 825 ? -30.353 -49.453 20.786 1.00 38.81 825 CYS A O 1
ATOM 6215 N N . GLY A 1 826 ? -29.031 -48.399 19.305 1.00 38.41 826 GLY A N 1
ATOM 6216 C CA . GLY A 1 826 ? -28.982 -49.476 18.306 1.00 38.41 826 GLY A CA 1
ATOM 6217 C C . GLY A 1 826 ? -29.733 -49.207 16.999 1.00 38.41 826 GLY A C 1
ATOM 6218 O O . GLY A 1 826 ? -29.663 -50.041 16.102 1.00 38.41 826 GLY A O 1
ATOM 6219 N N . SER A 1 827 ? -30.393 -48.053 16.850 1.00 37.91 827 SER A N 1
ATOM 6220 C CA . SER A 1 827 ? -31.133 -47.697 15.632 1.00 37.91 827 SER A CA 1
ATOM 6221 C C . SER A 1 827 ? -30.738 -46.298 15.133 1.00 37.91 827 SER A C 1
ATOM 6223 O O . SER A 1 827 ? -31.128 -45.308 15.748 1.00 37.91 827 SER A O 1
ATOM 6225 N N . PRO A 1 828 ? -29.970 -46.174 14.032 1.00 41.03 828 PRO A N 1
ATOM 6226 C CA . PRO A 1 828 ? -29.479 -44.884 13.529 1.00 41.03 828 PRO A CA 1
ATOM 6227 C C . PRO A 1 828 ? -30.552 -44.020 12.840 1.00 41.03 828 PRO A C 1
ATOM 6229 O O . PRO A 1 828 ? -30.223 -42.975 12.293 1.00 41.03 828 PRO A O 1
ATOM 6232 N N . THR A 1 829 ? -31.819 -44.446 12.831 1.00 40.44 829 THR A N 1
ATOM 6233 C CA . THR A 1 829 ? -32.914 -43.775 12.101 1.00 40.44 829 THR A CA 1
ATOM 6234 C C . THR A 1 829 ? -34.060 -43.298 12.995 1.00 40.44 829 THR A C 1
ATOM 6236 O O . THR A 1 829 ? -35.037 -42.745 12.492 1.00 40.44 829 THR A O 1
ATOM 6239 N N . THR A 1 830 ? -33.971 -43.484 14.314 1.00 41.78 830 THR A N 1
ATOM 6240 C CA . THR A 1 830 ? -35.029 -43.044 15.231 1.00 41.78 830 THR A CA 1
ATOM 6241 C C . THR A 1 830 ? -34.979 -41.522 15.397 1.00 41.78 830 THR A C 1
ATOM 6243 O O . THR A 1 830 ? -34.001 -40.984 15.912 1.00 41.78 830 THR A O 1
ATOM 6246 N N . VAL A 1 831 ? -36.029 -40.828 14.948 1.00 46.47 831 VAL A N 1
ATOM 6247 C CA . VAL A 1 831 ? -36.168 -39.365 15.048 1.00 46.47 831 VAL A CA 1
ATOM 6248 C C . VAL A 1 831 ? -36.536 -38.985 16.484 1.00 46.47 831 VAL A C 1
ATOM 6250 O O . VAL A 1 831 ? -37.514 -39.500 17.027 1.00 46.47 831 VAL A O 1
ATOM 6253 N N . LEU A 1 832 ? -35.742 -38.098 17.091 1.00 44.56 832 LEU A N 1
ATOM 6254 C CA . LEU A 1 832 ? -35.942 -37.608 18.457 1.00 44.56 832 LEU A CA 1
ATOM 6255 C C . LEU A 1 832 ? -37.260 -36.836 18.564 1.00 44.56 832 LEU A C 1
ATOM 6257 O O . LEU A 1 832 ? -37.566 -35.991 17.723 1.00 44.56 832 LEU A O 1
ATOM 6261 N N . SER A 1 833 ? -38.029 -37.119 19.612 1.00 44.03 833 SER A N 1
ATOM 6262 C CA . SER A 1 833 ? -39.355 -36.527 19.802 1.00 44.03 833 SER A CA 1
ATOM 6263 C C . SER A 1 833 ? -39.326 -35.128 20.439 1.00 44.03 833 SER A C 1
ATOM 6265 O O . SER A 1 833 ? -40.314 -34.406 20.334 1.00 44.03 833 SER A O 1
ATOM 6267 N N . ASN A 1 834 ? -38.197 -34.716 21.039 1.00 46.91 834 ASN A N 1
ATOM 6268 C CA . ASN A 1 834 ? -38.003 -33.402 21.664 1.00 46.91 834 ASN A CA 1
ATOM 6269 C C . ASN A 1 834 ? -36.557 -32.873 21.512 1.00 46.91 834 ASN A C 1
ATOM 6271 O O . ASN A 1 834 ? -35.618 -33.673 21.475 1.00 46.91 834 ASN A O 1
ATOM 6275 N N . PRO A 1 835 ? -36.355 -31.538 21.455 1.00 49.06 835 PRO A N 1
ATOM 6276 C CA . PRO A 1 835 ? -35.027 -30.926 21.399 1.00 49.06 835 PRO A CA 1
ATOM 6277 C C . PRO A 1 835 ? -34.253 -31.105 22.715 1.00 49.06 835 PRO A C 1
ATOM 6279 O O . PRO A 1 835 ? -34.828 -31.034 23.802 1.00 49.06 835 PRO A O 1
ATOM 6282 N N . VAL A 1 836 ? -32.935 -31.313 22.606 1.00 48.22 836 VAL A N 1
ATOM 6283 C CA . VAL A 1 836 ? -32.019 -31.424 23.753 1.00 48.22 836 VAL A CA 1
ATOM 6284 C C . VAL A 1 836 ? -32.007 -30.088 24.513 1.00 48.22 836 VAL A C 1
ATOM 6286 O O . VAL A 1 836 ? -31.707 -29.058 23.905 1.00 48.22 836 VAL A O 1
ATOM 6289 N N . PRO A 1 837 ? -32.332 -30.052 25.816 1.00 38.44 837 PRO A N 1
ATOM 6290 C CA . PRO A 1 837 ? -32.332 -28.803 26.570 1.00 38.44 837 PRO A CA 1
ATOM 6291 C C . PRO A 1 837 ? -30.907 -28.241 26.716 1.00 38.44 837 PRO A C 1
ATOM 6293 O O . PRO A 1 837 ? -30.036 -28.915 27.258 1.00 38.44 837 PRO A O 1
ATOM 6296 N N . GLY A 1 838 ? -30.681 -26.999 26.269 1.00 45.91 838 GLY A N 1
ATOM 6297 C CA . GLY A 1 838 ? -29.497 -26.207 26.639 1.00 45.91 838 GLY A CA 1
ATOM 6298 C C . GLY A 1 838 ? -28.420 -25.959 25.574 1.00 45.91 838 GLY A C 1
ATOM 6299 O O . GLY A 1 838 ? -27.416 -25.338 25.904 1.00 45.91 838 GLY A O 1
ATOM 6300 N N . THR A 1 839 ? -28.584 -26.364 24.312 1.00 41.72 839 THR A N 1
ATOM 6301 C CA . THR A 1 839 ? -27.586 -26.066 23.261 1.00 41.72 839 THR A CA 1
ATOM 6302 C C . THR A 1 839 ? -28.090 -25.009 22.281 1.00 41.72 839 THR A C 1
ATOM 6304 O O . THR A 1 839 ? -28.980 -25.285 21.476 1.00 41.72 839 THR A O 1
ATOM 6307 N N . ALA A 1 840 ? -27.503 -23.809 22.323 1.00 36.44 840 ALA A N 1
ATOM 6308 C CA . ALA A 1 840 ? -27.601 -22.841 21.234 1.00 36.44 840 ALA A CA 1
ATOM 6309 C C . ALA A 1 840 ? -26.873 -23.393 19.995 1.00 36.44 840 ALA A C 1
ATOM 6311 O O . ALA A 1 840 ? -25.794 -23.978 20.098 1.00 36.44 840 ALA A O 1
ATOM 6312 N N . THR A 1 841 ? -27.486 -23.251 18.823 1.00 35.34 841 THR A N 1
ATOM 6313 C CA . THR A 1 841 ? -26.958 -23.724 17.539 1.00 35.34 841 THR A CA 1
ATOM 6314 C C . THR A 1 841 ? -25.667 -22.994 17.172 1.00 35.34 841 THR A C 1
ATOM 6316 O O . THR A 1 841 ? -25.673 -21.778 17.002 1.00 35.34 841 THR A O 1
ATOM 6319 N N . CYS A 1 842 ? -24.572 -23.742 17.020 1.00 31.02 842 CYS A N 1
ATOM 6320 C CA . CYS A 1 842 ? -23.326 -23.246 16.441 1.00 31.02 842 CYS A CA 1
ATOM 6321 C C . CYS A 1 842 ? -23.575 -22.843 14.970 1.00 31.02 842 CYS A C 1
ATOM 6323 O O . CYS A 1 842 ? -24.170 -23.639 14.239 1.00 31.02 842 CYS A O 1
ATOM 6325 N N . PRO A 1 843 ? -23.151 -21.647 14.515 1.00 38.91 843 PRO A N 1
ATOM 6326 C CA . PRO A 1 843 ? -23.382 -21.186 13.140 1.00 38.91 843 PRO A CA 1
ATOM 6327 C C . PRO A 1 843 ? -22.581 -21.972 12.088 1.00 38.91 843 PRO A C 1
ATOM 6329 O O . PRO A 1 843 ? -22.836 -21.837 10.893 1.00 38.91 843 PRO A O 1
ATOM 6332 N N . TYR A 1 844 ? -21.644 -22.823 12.512 1.00 38.31 844 TYR A N 1
ATOM 6333 C CA . TYR A 1 844 ? -20.852 -23.664 11.624 1.00 38.31 844 TYR A CA 1
ATOM 6334 C C . TYR A 1 844 ? -21.506 -25.031 11.428 1.00 38.31 844 TYR A C 1
ATOM 6336 O O . TYR A 1 844 ? -21.725 -25.801 12.367 1.00 38.31 844 TYR A O 1
ATOM 6344 N N . ASN A 1 845 ? -21.796 -25.353 10.169 1.00 43.34 845 ASN A N 1
ATOM 6345 C CA . ASN A 1 845 ? -22.267 -26.671 9.783 1.00 43.34 845 ASN A CA 1
ATOM 6346 C C . ASN A 1 845 ? -21.090 -27.660 9.757 1.00 43.34 845 ASN A C 1
ATOM 6348 O O . ASN A 1 845 ? -20.457 -27.850 8.725 1.00 43.34 845 ASN A O 1
ATOM 6352 N N . PHE A 1 846 ? -20.822 -28.321 10.884 1.00 45.62 846 PHE A N 1
ATOM 6353 C CA . PHE A 1 846 ? -19.840 -29.412 10.961 1.00 45.62 846 PHE A CA 1
ATOM 6354 C C . PHE A 1 846 ? -20.345 -30.733 10.358 1.00 45.62 846 PHE A C 1
ATOM 6356 O O . PHE A 1 846 ? -19.688 -31.770 10.495 1.00 45.62 846 PHE A O 1
ATOM 6363 N N . ASN A 1 847 ? -21.514 -30.744 9.704 1.00 49.75 847 ASN A N 1
ATOM 6364 C CA . ASN A 1 847 ? -21.929 -31.928 8.969 1.00 49.75 847 ASN A CA 1
ATOM 6365 C C . ASN A 1 847 ? -20.969 -32.132 7.802 1.00 49.75 847 ASN A C 1
ATOM 6367 O O . ASN A 1 847 ? -20.770 -31.242 6.976 1.00 49.75 847 ASN A O 1
ATOM 6371 N N . LYS A 1 848 ? -20.395 -33.334 7.729 1.00 47.09 848 LYS A N 1
ATOM 6372 C CA . LYS A 1 848 ? -19.548 -33.734 6.608 1.00 47.09 848 LYS A CA 1
ATOM 6373 C C . LYS A 1 848 ? -20.333 -33.522 5.306 1.00 47.09 848 LYS A C 1
ATOM 6375 O O . LYS A 1 848 ? -21.452 -34.040 5.211 1.00 47.09 848 LYS A O 1
ATOM 6380 N N . PRO A 1 849 ? -19.795 -32.774 4.328 1.00 62.12 849 PRO A N 1
ATOM 6381 C CA . PRO A 1 849 ? -20.486 -32.571 3.065 1.00 62.12 849 PRO A CA 1
ATOM 6382 C C . PRO A 1 849 ? -20.699 -33.919 2.374 1.00 62.12 849 PRO A C 1
ATOM 6384 O O . PRO A 1 849 ? -19.888 -34.841 2.500 1.00 62.12 849 PRO A O 1
ATOM 6387 N N . ALA A 1 850 ? -21.795 -34.045 1.628 1.00 70.75 850 ALA A N 1
ATOM 6388 C CA . ALA A 1 850 ? -21.955 -35.181 0.731 1.00 70.75 850 ALA A CA 1
ATOM 6389 C C . ALA A 1 850 ? -20.831 -35.151 -0.318 1.00 70.75 850 ALA A C 1
ATOM 6391 O O . ALA A 1 850 ? -20.432 -34.072 -0.755 1.00 70.75 850 ALA A O 1
ATOM 6392 N N . CYS A 1 851 ? -20.351 -36.313 -0.774 1.00 64.19 851 CYS A N 1
ATOM 6393 C CA . CYS A 1 851 ? -19.283 -36.379 -1.783 1.00 64.19 851 CYS A CA 1
ATOM 6394 C C . CYS A 1 851 ? -19.634 -35.626 -3.079 1.00 64.19 851 CYS A C 1
ATOM 6396 O O . CYS A 1 851 ? -18.744 -35.132 -3.753 1.00 64.19 851 CYS A O 1
ATOM 6398 N N . SER A 1 852 ? -20.925 -35.492 -3.410 1.00 67.50 852 SER A N 1
ATOM 6399 C CA . SER A 1 852 ? -21.406 -34.719 -4.565 1.00 67.50 852 SER A CA 1
ATOM 6400 C C . SER A 1 852 ? -21.249 -33.201 -4.421 1.00 67.50 852 SER A C 1
ATOM 6402 O O . SER A 1 852 ? -21.395 -32.481 -5.400 1.00 67.50 852 SER A O 1
ATOM 6404 N N . THR A 1 853 ? -21.028 -32.714 -3.200 1.00 67.88 853 THR A N 1
ATOM 6405 C CA . THR A 1 853 ? -20.879 -31.291 -2.857 1.00 67.88 853 THR A CA 1
ATOM 6406 C C . THR A 1 853 ? -19.527 -30.984 -2.215 1.00 67.88 853 THR A C 1
ATOM 6408 O O . THR A 1 853 ? -19.285 -29.844 -1.835 1.00 67.88 853 THR A O 1
ATOM 6411 N N . ALA A 1 854 ? -18.680 -31.997 -2.025 1.00 64.75 854 ALA A N 1
ATOM 6412 C CA . ALA A 1 854 ? -17.329 -31.825 -1.515 1.00 64.75 854 ALA A CA 1
ATOM 6413 C C . ALA A 1 854 ? -16.420 -31.297 -2.634 1.00 64.75 854 ALA A C 1
ATOM 6415 O O . ALA A 1 854 ? -16.629 -31.617 -3.800 1.00 64.75 854 ALA A O 1
ATOM 6416 N N . GLU A 1 855 ? -15.419 -30.500 -2.271 1.00 76.38 855 GLU A N 1
ATOM 6417 C CA . GLU A 1 855 ? -14.331 -30.067 -3.161 1.00 76.38 855 GLU A CA 1
ATOM 6418 C C . GLU A 1 855 ? -13.419 -31.252 -3.541 1.00 76.38 855 GLU A C 1
ATOM 6420 O O . GLU A 1 855 ? -13.624 -32.344 -3.001 1.00 76.38 855 GLU A O 1
ATOM 6425 N N . PRO A 1 856 ? -12.420 -31.111 -4.443 1.00 75.81 856 PRO A N 1
ATOM 6426 C CA . PRO A 1 856 ? -11.500 -32.209 -4.745 1.00 75.81 856 PRO A CA 1
ATOM 6427 C C . PRO A 1 856 ? -10.934 -32.836 -3.467 1.00 75.81 856 PRO A C 1
ATOM 6429 O O . PRO A 1 856 ? -10.451 -32.131 -2.584 1.00 75.81 856 PRO A O 1
ATOM 6432 N N . GLN A 1 857 ? -11.038 -34.159 -3.355 1.00 75.56 857 GLN A N 1
ATOM 6433 C CA . GLN A 1 857 ? -10.585 -34.914 -2.189 1.00 75.56 857 GLN A CA 1
ATOM 6434 C C . GLN A 1 857 ? -9.321 -35.706 -2.529 1.00 75.56 857 GLN A C 1
ATOM 6436 O O . GLN A 1 857 ? -9.149 -36.162 -3.662 1.00 75.56 857 GLN A O 1
ATOM 6441 N N . THR A 1 858 ? -8.467 -35.908 -1.531 1.00 71.88 858 THR A N 1
ATOM 6442 C CA . THR A 1 858 ? -7.409 -36.923 -1.536 1.00 71.88 858 THR A CA 1
ATOM 6443 C C . THR A 1 858 ? -7.914 -38.196 -0.838 1.00 71.88 858 THR A C 1
ATOM 6445 O O . THR A 1 858 ? -8.865 -38.124 -0.051 1.00 71.88 858 THR A O 1
ATOM 6448 N N . PRO A 1 859 ? -7.331 -39.375 -1.122 1.00 76.19 859 PRO A N 1
ATOM 6449 C CA . PRO A 1 859 ? -6.206 -39.633 -2.029 1.00 76.19 859 PRO A CA 1
ATOM 6450 C C . PRO A 1 859 ? -6.577 -39.699 -3.524 1.00 76.19 859 PRO A C 1
ATOM 6452 O O . PRO A 1 859 ? -7.730 -39.912 -3.895 1.00 76.19 859 PRO A O 1
ATOM 6455 N N . ARG A 1 860 ? -5.572 -39.528 -4.396 1.00 81.00 860 ARG A N 1
ATOM 6456 C CA . ARG A 1 860 ? -5.677 -39.515 -5.874 1.00 81.00 860 ARG A CA 1
ATOM 6457 C C . ARG A 1 860 ? -4.900 -40.680 -6.504 1.00 81.00 860 ARG A C 1
ATOM 6459 O O . ARG A 1 860 ? -3.871 -41.087 -5.973 1.00 81.00 860 ARG A O 1
ATOM 6466 N N . ASP A 1 861 ? -5.357 -41.156 -7.667 1.00 84.31 861 ASP A N 1
ATOM 6467 C CA . ASP A 1 861 ? -4.566 -42.015 -8.562 1.00 84.31 861 ASP A CA 1
ATOM 6468 C C . ASP A 1 861 ? -3.546 -41.173 -9.359 1.00 84.31 861 ASP A C 1
ATOM 6470 O O . ASP A 1 861 ? -3.918 -40.298 -10.149 1.00 84.31 861 ASP A O 1
ATOM 6474 N N . LEU A 1 862 ? -2.265 -41.413 -9.087 1.00 84.81 862 LEU A N 1
ATOM 6475 C CA . LEU A 1 862 ? -1.082 -40.772 -9.664 1.00 84.81 862 LEU A CA 1
ATOM 6476 C C . LEU A 1 862 ? -0.435 -41.625 -10.770 1.00 84.81 862 LEU A C 1
ATOM 6478 O O . LEU A 1 862 ? 0.657 -41.294 -11.232 1.00 84.81 862 LEU A O 1
ATOM 6482 N N . SER A 1 863 ? -1.067 -42.729 -11.181 1.00 86.81 863 SER A N 1
ATOM 6483 C CA . SER A 1 863 ? -0.612 -43.537 -12.314 1.00 86.81 863 SER A CA 1
ATOM 6484 C C . SER A 1 863 ? -0.537 -42.729 -13.612 1.00 86.81 863 SER A C 1
ATOM 6486 O O . SER A 1 863 ? -1.333 -41.816 -13.856 1.00 86.81 863 SER A O 1
ATOM 6488 N N . THR A 1 864 ? 0.398 -43.096 -14.487 1.00 83.50 864 THR A N 1
ATOM 6489 C CA . THR A 1 864 ? 0.578 -42.453 -15.792 1.00 83.50 864 THR A CA 1
ATOM 6490 C C . THR A 1 864 ? -0.727 -42.505 -16.592 1.00 83.50 864 THR A C 1
ATOM 6492 O O . THR A 1 864 ? -1.271 -43.575 -16.860 1.00 83.50 864 THR A O 1
ATOM 6495 N N . GLY A 1 865 ? -1.242 -41.336 -16.985 1.00 82.44 865 GLY A N 1
ATOM 6496 C CA . GLY A 1 865 ? -2.499 -41.207 -17.732 1.00 82.44 865 GLY A CA 1
ATOM 6497 C C . GLY A 1 865 ? -3.772 -41.131 -16.877 1.00 82.44 865 GLY A C 1
ATOM 6498 O O . GLY A 1 865 ? -4.858 -40.996 -17.440 1.00 82.44 865 GLY A O 1
ATOM 6499 N N . ALA A 1 866 ? -3.674 -41.170 -15.544 1.00 82.38 866 ALA A N 1
ATOM 6500 C CA . ALA A 1 866 ? -4.818 -40.969 -14.660 1.00 82.38 866 ALA A CA 1
ATOM 6501 C C . ALA A 1 866 ? -5.256 -39.489 -14.628 1.00 82.38 866 ALA A C 1
ATOM 6503 O O . ALA A 1 866 ? -4.503 -38.591 -14.237 1.00 82.38 866 ALA A O 1
ATOM 6504 N N . THR A 1 867 ? -6.508 -39.222 -15.007 1.00 74.94 867 THR A N 1
ATOM 6505 C CA . THR A 1 867 ? -7.099 -37.876 -15.004 1.00 74.94 867 THR A CA 1
ATOM 6506 C C . THR A 1 867 ? -8.128 -37.724 -13.885 1.00 74.94 867 THR A C 1
ATOM 6508 O O . THR A 1 867 ? -8.923 -38.621 -13.612 1.00 74.94 867 THR A O 1
ATOM 6511 N N . GLY A 1 868 ? -8.104 -36.571 -13.213 1.00 77.00 868 GLY A N 1
ATOM 6512 C CA . GLY A 1 868 ? -9.159 -36.147 -12.292 1.00 77.00 868 GLY A CA 1
ATOM 6513 C C . GLY A 1 868 ? -10.135 -35.216 -13.008 1.00 77.00 868 GLY A C 1
ATOM 6514 O O . GLY A 1 868 ? -9.721 -34.428 -13.853 1.00 77.00 868 GLY A O 1
ATOM 6515 N N . SER A 1 869 ? -11.425 -35.295 -12.682 1.00 74.38 869 SER A N 1
ATOM 6516 C CA . SER A 1 869 ? -12.468 -34.463 -13.305 1.00 74.38 869 SER A CA 1
ATOM 6517 C C . SER A 1 869 ? -12.795 -33.183 -12.531 1.00 74.38 869 SER A C 1
ATOM 6519 O O . SER A 1 869 ? -13.643 -32.413 -12.972 1.00 74.38 869 SER A O 1
ATOM 6521 N N . MET A 1 870 ? -12.185 -32.972 -11.362 1.00 69.00 870 MET A N 1
ATOM 6522 C CA . MET A 1 870 ? -12.436 -31.801 -10.523 1.00 69.00 870 MET A CA 1
ATOM 6523 C C . MET A 1 870 ? -11.235 -30.857 -10.546 1.00 69.00 870 MET A C 1
ATOM 6525 O O . MET A 1 870 ? -10.096 -31.296 -10.397 1.00 69.00 870 MET A O 1
ATOM 6529 N N . VAL A 1 871 ? -11.508 -29.565 -10.713 1.00 71.06 871 VAL A N 1
ATOM 6530 C CA . VAL A 1 871 ? -10.503 -28.498 -10.693 1.00 71.06 871 VAL A CA 1
ATOM 6531 C C . VAL A 1 871 ? -10.428 -27.934 -9.270 1.00 71.06 871 VAL A C 1
ATOM 6533 O O . VAL A 1 871 ? -11.477 -27.600 -8.713 1.00 71.06 871 VAL A O 1
ATOM 6536 N N . PRO A 1 872 ? -9.240 -27.846 -8.647 1.00 69.94 872 PRO A N 1
ATOM 6537 C CA . PRO A 1 872 ? -9.103 -27.239 -7.329 1.00 69.94 872 PRO A CA 1
ATOM 6538 C C . PRO A 1 872 ? -9.437 -25.746 -7.379 1.00 69.94 872 PRO A C 1
ATOM 6540 O O . PRO A 1 872 ? -9.013 -25.032 -8.283 1.00 69.94 872 PRO A O 1
ATOM 6543 N N . LYS A 1 873 ? -10.205 -25.277 -6.390 1.00 61.78 873 LYS A N 1
ATOM 6544 C CA . LYS A 1 873 ? -10.547 -23.852 -6.229 1.00 61.78 873 LYS A CA 1
ATOM 6545 C C . LYS A 1 873 ? -9.404 -23.019 -5.645 1.00 61.78 873 LYS A C 1
ATOM 6547 O O . LYS A 1 873 ? -9.434 -21.799 -5.748 1.00 61.78 873 LYS A O 1
ATOM 6552 N N . ALA A 1 874 ? -8.417 -23.674 -5.037 1.00 58.44 874 ALA A N 1
ATOM 6553 C CA . ALA A 1 874 ? -7.187 -23.059 -4.559 1.00 58.44 874 ALA A CA 1
ATOM 6554 C C . ALA A 1 874 ? -6.032 -23.392 -5.511 1.00 58.44 874 ALA A C 1
ATOM 6556 O O . ALA A 1 874 ? -5.978 -24.487 -6.078 1.00 58.44 874 ALA A O 1
ATOM 6557 N N . ALA A 1 875 ? -5.098 -22.453 -5.665 1.00 65.56 875 ALA A N 1
ATOM 6558 C CA . ALA A 1 875 ? -3.868 -22.698 -6.405 1.00 65.56 875 ALA A CA 1
ATOM 6559 C C . ALA A 1 875 ? -3.075 -23.843 -5.752 1.00 65.56 875 ALA A C 1
ATOM 6561 O O . ALA A 1 875 ? -2.982 -23.934 -4.528 1.00 65.56 875 ALA A O 1
ATOM 6562 N N . THR A 1 876 ? -2.504 -24.723 -6.574 1.00 67.81 876 THR A N 1
ATOM 6563 C CA . THR A 1 876 ? -1.554 -25.734 -6.092 1.00 67.81 876 THR A CA 1
ATOM 6564 C C . THR A 1 876 ? -0.222 -25.045 -5.831 1.00 67.81 876 THR A C 1
ATOM 6566 O O . THR A 1 876 ? 0.280 -24.349 -6.712 1.00 67.81 876 THR A O 1
ATOM 6569 N N . LEU A 1 877 ? 0.330 -25.213 -4.631 1.00 70.12 877 LEU A N 1
ATOM 6570 C CA . LEU A 1 877 ? 1.627 -24.635 -4.300 1.00 70.12 877 LEU A CA 1
ATOM 6571 C C . LEU A 1 877 ? 2.750 -25.384 -5.019 1.00 70.12 877 LEU A C 1
ATOM 6573 O O . LEU A 1 877 ? 2.705 -26.606 -5.160 1.00 70.12 877 LEU A O 1
ATOM 6577 N N . THR A 1 878 ? 3.765 -24.646 -5.453 1.00 75.50 878 THR A N 1
ATOM 6578 C CA . THR A 1 878 ? 5.037 -25.226 -5.895 1.00 75.50 878 THR A CA 1
ATOM 6579 C C . THR A 1 878 ? 5.822 -25.751 -4.692 1.00 75.50 878 THR A C 1
ATOM 6581 O O . THR A 1 878 ? 5.602 -25.308 -3.564 1.00 75.50 878 THR A O 1
ATOM 6584 N N . ASP A 1 879 ? 6.794 -26.640 -4.914 1.00 67.25 879 ASP A N 1
ATOM 6585 C CA . ASP A 1 879 ? 7.668 -27.125 -3.834 1.00 67.25 879 ASP A CA 1
ATOM 6586 C C . ASP A 1 879 ? 8.370 -25.973 -3.096 1.00 67.25 879 ASP A C 1
ATOM 6588 O O . ASP A 1 879 ? 8.508 -26.003 -1.876 1.00 67.25 879 ASP A O 1
ATOM 6592 N N . ALA A 1 880 ? 8.751 -24.909 -3.813 1.00 69.19 880 ALA A N 1
ATOM 6593 C CA . ALA A 1 880 ? 9.350 -23.716 -3.217 1.00 69.19 880 ALA A CA 1
ATOM 6594 C C . ALA A 1 880 ? 8.378 -22.970 -2.285 1.00 69.19 880 ALA A C 1
ATOM 6596 O O . ALA A 1 880 ? 8.783 -22.495 -1.227 1.00 69.19 880 ALA A O 1
ATOM 6597 N N . GLN A 1 881 ? 7.096 -22.895 -2.655 1.00 74.62 881 GLN A N 1
ATOM 6598 C CA . GLN A 1 881 ? 6.050 -22.289 -1.827 1.00 74.62 881 GLN A CA 1
ATOM 6599 C C . GLN A 1 881 ? 5.689 -23.170 -0.624 1.00 74.62 881 GLN A C 1
ATOM 6601 O O . GLN A 1 881 ? 5.466 -22.648 0.463 1.00 74.62 881 GLN A O 1
ATOM 6606 N N . ALA A 1 882 ? 5.664 -24.495 -0.791 1.00 70.88 882 ALA A N 1
ATOM 6607 C CA . ALA A 1 882 ? 5.449 -25.440 0.303 1.00 70.88 882 ALA A CA 1
ATOM 6608 C C . ALA A 1 882 ? 6.568 -25.358 1.352 1.00 70.88 882 ALA A C 1
ATOM 6610 O O . ALA A 1 882 ? 6.290 -25.273 2.545 1.00 70.88 882 ALA A O 1
ATOM 6611 N N . ASN A 1 883 ? 7.823 -25.285 0.900 1.00 70.75 883 ASN A N 1
ATOM 6612 C CA . ASN A 1 883 ? 8.996 -25.173 1.768 1.00 70.75 883 ASN A CA 1
ATOM 6613 C C . ASN A 1 883 ? 9.089 -23.824 2.508 1.00 70.75 883 ASN A C 1
ATOM 6615 O O . ASN A 1 883 ? 9.889 -23.696 3.430 1.00 70.75 883 ASN A O 1
ATOM 6619 N N . PHE A 1 884 ? 8.292 -22.820 2.120 1.00 76.44 884 PHE A N 1
ATOM 6620 C CA . PHE A 1 884 ? 8.178 -21.547 2.840 1.00 76.44 884 PHE A CA 1
ATOM 6621 C C . PHE A 1 884 ? 7.313 -21.665 4.107 1.00 76.44 884 PHE A C 1
ATOM 6623 O O . PHE A 1 884 ? 7.390 -20.817 4.994 1.00 76.44 884 PHE A O 1
ATOM 6630 N N . LEU A 1 885 ? 6.481 -22.706 4.204 1.00 78.19 885 LEU A N 1
ATOM 6631 C CA . LEU A 1 885 ? 5.635 -22.948 5.366 1.00 78.19 885 LEU A CA 1
ATOM 6632 C C . LEU A 1 885 ? 6.408 -23.754 6.431 1.00 78.19 885 LEU A C 1
ATOM 6634 O O . LEU A 1 885 ? 7.037 -24.763 6.094 1.00 78.19 885 LEU A O 1
ATOM 6638 N N . PRO A 1 886 ? 6.342 -23.371 7.721 1.00 82.00 886 PRO A N 1
ATOM 6639 C CA . PRO A 1 886 ? 6.958 -24.144 8.797 1.00 82.00 886 PRO A CA 1
ATOM 6640 C C . PRO A 1 886 ? 6.444 -25.588 8.846 1.00 82.00 886 PRO A C 1
ATOM 6642 O O . PRO A 1 886 ? 5.240 -25.824 8.718 1.00 82.00 886 PRO A O 1
ATOM 6645 N N . LEU A 1 887 ? 7.346 -26.550 9.060 1.00 81.19 887 LEU A N 1
ATOM 6646 C CA . LEU A 1 887 ? 6.992 -27.946 9.329 1.00 81.19 887 LEU A CA 1
ATOM 6647 C C . LEU A 1 887 ? 6.360 -28.032 10.725 1.00 81.19 887 LEU A C 1
ATOM 6649 O O . LEU A 1 887 ? 6.995 -27.663 11.705 1.00 81.19 887 LEU A O 1
ATOM 6653 N N . VAL A 1 888 ? 5.120 -28.509 10.815 1.00 81.19 888 VAL A N 1
ATOM 6654 C CA . VAL A 1 888 ? 4.336 -28.522 12.067 1.00 81.19 888 VAL A CA 1
ATOM 6655 C C . VAL A 1 888 ? 3.984 -29.917 12.560 1.00 81.19 888 VAL A C 1
ATOM 6657 O O . VAL A 1 888 ? 3.614 -30.087 13.722 1.00 81.19 888 VAL A O 1
ATOM 6660 N N . ASN A 1 889 ? 4.047 -30.920 11.685 1.00 86.06 889 ASN A N 1
ATOM 6661 C CA . ASN A 1 889 ? 3.781 -32.307 12.036 1.00 86.06 889 ASN A CA 1
ATOM 6662 C C . ASN A 1 889 ? 4.486 -33.243 11.044 1.00 86.06 889 ASN A C 1
ATOM 6664 O O . ASN A 1 889 ? 4.519 -32.974 9.844 1.00 86.06 889 ASN A O 1
ATOM 6668 N N . VAL A 1 890 ? 5.014 -34.358 11.549 1.00 82.81 890 VAL A N 1
ATOM 6669 C CA . VAL A 1 890 ? 5.426 -35.501 10.731 1.00 82.81 890 VAL A CA 1
ATOM 6670 C C . VAL A 1 890 ? 4.691 -36.729 11.244 1.00 82.81 890 VAL A C 1
ATOM 6672 O O . VAL A 1 890 ? 4.722 -37.020 12.440 1.00 82.81 890 VAL A O 1
ATOM 6675 N N . HIS A 1 891 ? 4.035 -37.464 10.355 1.00 85.38 891 HIS A N 1
ATOM 6676 C CA . HIS A 1 891 ? 3.400 -38.735 10.697 1.00 85.38 891 HIS A CA 1
ATOM 6677 C C . HIS A 1 891 ? 3.499 -39.712 9.531 1.00 85.38 891 HIS A C 1
ATOM 6679 O O . HIS A 1 891 ? 3.947 -39.352 8.447 1.00 85.38 891 HIS A O 1
ATOM 6685 N N . PHE A 1 892 ? 3.114 -40.967 9.747 1.00 86.62 892 PHE A N 1
ATOM 6686 C CA . PHE A 1 892 ? 3.176 -41.975 8.700 1.00 86.62 892 PHE A CA 1
ATOM 6687 C C . PHE A 1 892 ? 2.003 -42.949 8.745 1.00 86.62 892 PHE A C 1
ATOM 6689 O O . PHE A 1 892 ? 1.408 -43.194 9.797 1.00 86.62 892 PHE A O 1
ATOM 6696 N N . HIS A 1 893 ? 1.710 -43.534 7.588 1.00 86.12 893 HIS A N 1
ATOM 6697 C CA . HIS A 1 893 ? 0.639 -44.499 7.358 1.00 86.12 893 HIS A CA 1
ATOM 6698 C C . HIS A 1 893 ? 1.211 -45.830 6.869 1.00 86.12 893 HIS A C 1
ATOM 6700 O O . HIS A 1 893 ? 2.281 -45.875 6.264 1.00 86.12 893 HIS A O 1
ATOM 6706 N N . LEU A 1 894 ? 0.508 -46.935 7.137 1.00 89.81 894 LEU A N 1
ATOM 6707 C CA . LEU A 1 894 ? 0.857 -48.252 6.597 1.00 89.81 894 LEU A CA 1
ATOM 6708 C C . LEU A 1 894 ? 0.350 -48.351 5.153 1.00 89.81 894 LEU A C 1
ATOM 6710 O O . LEU A 1 894 ? -0.852 -48.469 4.931 1.00 89.81 894 LEU A O 1
ATOM 6714 N N . GLY A 1 895 ? 1.262 -48.375 4.187 1.00 89.12 895 GLY A N 1
ATOM 6715 C CA . GLY A 1 895 ? 0.969 -48.248 2.760 1.00 89.12 895 GLY A CA 1
ATOM 6716 C C . GLY A 1 895 ? 0.695 -46.799 2.347 1.00 89.12 895 GLY A C 1
ATOM 6717 O O . GLY A 1 895 ? 0.481 -45.932 3.189 1.00 89.12 895 GLY A O 1
ATOM 6718 N N . ALA A 1 896 ? 0.711 -46.552 1.041 1.00 88.94 896 ALA A N 1
ATOM 6719 C CA . ALA A 1 896 ? 0.384 -45.263 0.453 1.00 88.94 896 ALA A CA 1
ATOM 6720 C C . ALA A 1 896 ? -1.132 -45.058 0.378 1.00 88.94 896 ALA A C 1
ATOM 6722 O O . ALA A 1 896 ? -1.871 -45.935 -0.076 1.00 88.94 896 ALA A O 1
ATOM 6723 N N . GLU A 1 897 ? -1.614 -43.899 0.799 1.00 87.06 897 GLU A N 1
ATOM 6724 C CA . GLU A 1 897 ? -2.994 -43.480 0.597 1.00 87.06 897 GLU A CA 1
ATOM 6725 C C . GLU A 1 897 ? -3.256 -43.255 -0.897 1.00 87.06 897 GLU A C 1
ATOM 6727 O O . GLU A 1 897 ? -4.303 -43.647 -1.419 1.00 87.06 897 GLU A O 1
ATOM 6732 N N . HIS A 1 898 ? -2.270 -42.693 -1.602 1.00 87.25 898 HIS A N 1
ATOM 6733 C CA . HIS A 1 898 ? -2.278 -42.501 -3.048 1.00 87.25 898 HIS A CA 1
ATOM 6734 C C . HIS A 1 898 ? -1.899 -43.780 -3.800 1.00 87.25 898 HIS A C 1
ATOM 6736 O O . HIS A 1 898 ? -1.064 -44.565 -3.359 1.00 87.25 898 HIS A O 1
ATOM 6742 N N . LYS A 1 899 ? -2.483 -43.967 -4.986 1.00 87.38 899 LYS A N 1
ATOM 6743 C CA . LYS A 1 899 ? -2.083 -45.029 -5.917 1.00 87.38 899 LYS A CA 1
ATOM 6744 C C . LYS A 1 899 ? -1.105 -44.459 -6.935 1.00 87.38 899 LYS A C 1
ATOM 6746 O O . LYS A 1 899 ? -1.313 -43.345 -7.399 1.00 87.38 899 LYS A O 1
ATOM 6751 N N . SER A 1 900 ? -0.082 -45.209 -7.325 1.00 89.62 900 SER A N 1
ATOM 6752 C CA . SER A 1 900 ? 0.788 -44.847 -8.452 1.00 89.62 900 SER A CA 1
ATOM 6753 C C . SER A 1 900 ? 1.233 -46.081 -9.230 1.00 89.62 900 SER A C 1
ATOM 6755 O O . SER A 1 900 ? 0.991 -47.210 -8.807 1.00 89.62 900 SER A O 1
ATOM 6757 N N . ASP A 1 901 ? 1.959 -45.887 -10.331 1.00 87.44 901 ASP A N 1
ATOM 6758 C CA . ASP A 1 901 ? 2.558 -47.004 -11.071 1.00 87.44 901 ASP A CA 1
ATOM 6759 C C . ASP A 1 901 ? 3.609 -47.775 -10.252 1.00 87.44 901 ASP A C 1
ATOM 6761 O O . ASP A 1 901 ? 3.802 -48.967 -10.491 1.00 87.44 901 ASP A O 1
ATOM 6765 N N . ALA A 1 902 ? 4.254 -47.134 -9.269 1.00 85.69 902 ALA A N 1
ATOM 6766 C CA . ALA A 1 902 ? 5.282 -47.757 -8.434 1.00 85.69 902 ALA A CA 1
ATOM 6767 C C . ALA A 1 902 ? 4.739 -48.408 -7.153 1.00 85.69 902 ALA A C 1
ATOM 6769 O O . ALA A 1 902 ? 5.390 -49.295 -6.608 1.00 85.69 902 ALA A O 1
ATOM 6770 N N . TYR A 1 903 ? 3.570 -47.988 -6.665 1.00 87.56 903 TYR A N 1
ATOM 6771 C CA . TYR A 1 903 ? 2.918 -48.518 -5.462 1.00 87.56 903 TYR A CA 1
ATOM 6772 C C . TYR A 1 903 ? 1.409 -48.658 -5.706 1.00 87.56 903 TYR A C 1
ATOM 6774 O O . TYR A 1 903 ? 0.600 -47.811 -5.346 1.00 87.56 903 TYR A O 1
ATOM 6782 N N . ASN A 1 904 ? 1.011 -49.741 -6.369 1.00 88.75 904 ASN A N 1
ATOM 6783 C CA . ASN A 1 904 ? -0.387 -50.026 -6.723 1.00 88.75 904 ASN A CA 1
ATOM 6784 C C . ASN A 1 904 ? -0.921 -51.325 -6.112 1.00 88.75 904 ASN A C 1
ATOM 6786 O O . ASN A 1 904 ? -2.036 -51.729 -6.440 1.00 88.75 904 ASN A O 1
ATOM 6790 N N . ASN A 1 905 ? -0.159 -51.991 -5.243 1.00 90.62 905 ASN A N 1
ATOM 6791 C CA . ASN A 1 905 ? -0.585 -53.261 -4.671 1.00 90.62 905 ASN A CA 1
ATOM 6792 C C . ASN A 1 905 ? -1.552 -53.036 -3.500 1.00 90.62 905 ASN A C 1
ATOM 6794 O O . ASN A 1 905 ? -1.130 -52.717 -2.392 1.00 90.62 905 ASN A O 1
ATOM 6798 N N . ASP A 1 906 ? -2.843 -53.250 -3.727 1.00 90.88 906 ASP A N 1
ATOM 6799 C CA . ASP A 1 906 ? -3.909 -53.122 -2.730 1.00 90.88 906 ASP A CA 1
ATOM 6800 C C . ASP A 1 906 ? -4.293 -54.451 -2.062 1.00 90.88 906 ASP A C 1
ATOM 6802 O O . ASP A 1 906 ? -5.276 -54.498 -1.324 1.00 90.88 906 ASP A O 1
ATOM 6806 N N . THR A 1 907 ? -3.524 -55.529 -2.263 1.00 90.25 907 THR A N 1
ATOM 6807 C CA . THR A 1 907 ? -3.848 -56.868 -1.732 1.00 90.25 907 THR A CA 1
ATOM 6808 C C . THR A 1 907 ? -4.108 -56.839 -0.224 1.00 90.25 907 THR A C 1
ATOM 6810 O O . THR A 1 907 ? -5.079 -57.430 0.252 1.00 90.25 907 THR A O 1
ATOM 6813 N N . ASP A 1 908 ? -3.272 -56.121 0.531 1.00 86.44 908 ASP A N 1
ATOM 6814 C CA . ASP A 1 908 ? -3.420 -55.982 1.982 1.00 86.44 908 ASP A CA 1
ATOM 6815 C C . ASP A 1 908 ? -4.678 -55.183 2.355 1.00 86.44 908 ASP A C 1
ATOM 6817 O O . ASP A 1 908 ? -5.388 -55.551 3.293 1.00 86.44 908 ASP A O 1
ATOM 6821 N N . ALA A 1 909 ? -4.988 -54.123 1.602 1.00 86.38 909 ALA A N 1
ATOM 6822 C CA . ALA A 1 909 ? -6.182 -53.305 1.792 1.00 86.38 909 ALA A CA 1
ATOM 6823 C C . ALA A 1 909 ? -7.460 -54.108 1.495 1.00 86.38 909 ALA A C 1
ATOM 6825 O O . ALA A 1 909 ? -8.396 -54.113 2.294 1.00 86.38 909 ALA A O 1
ATOM 6826 N N . MET A 1 910 ? -7.476 -54.858 0.388 1.00 86.25 910 MET A N 1
ATOM 6827 C CA . MET A 1 910 ? -8.573 -55.751 0.011 1.00 86.25 910 MET A CA 1
ATOM 6828 C C . MET A 1 910 ? -8.771 -56.868 1.036 1.00 86.25 910 MET A C 1
ATOM 6830 O O . MET A 1 910 ? -9.908 -57.167 1.398 1.00 86.25 910 MET A O 1
ATOM 6834 N N . ALA A 1 911 ? -7.688 -57.479 1.528 1.00 86.25 911 ALA A N 1
ATOM 6835 C CA . ALA A 1 911 ? -7.756 -58.497 2.572 1.00 86.25 911 ALA A CA 1
ATOM 6836 C C . ALA A 1 911 ? -8.302 -57.916 3.886 1.00 86.25 911 ALA A C 1
ATOM 6838 O O . ALA A 1 911 ? -9.162 -58.529 4.523 1.00 86.25 911 ALA A O 1
ATOM 6839 N N . TYR A 1 912 ? -7.852 -56.716 4.261 1.00 84.75 912 TYR A N 1
ATOM 6840 C CA . TYR A 1 912 ? -8.340 -55.990 5.431 1.00 84.75 912 TYR A CA 1
ATOM 6841 C C . TYR A 1 912 ? -9.833 -55.639 5.316 1.00 84.75 912 TYR A C 1
ATOM 6843 O O . TYR A 1 912 ? -10.585 -55.795 6.283 1.00 84.75 912 TYR A O 1
ATOM 6851 N N . ASP A 1 913 ? -10.291 -55.205 4.140 1.00 83.62 913 ASP A N 1
ATOM 6852 C CA . ASP A 1 913 ? -11.699 -54.889 3.892 1.00 83.62 913 ASP A CA 1
ATOM 6853 C C . ASP A 1 913 ? -12.570 -56.152 3.844 1.00 83.62 913 ASP A C 1
ATOM 6855 O O . ASP A 1 913 ? -13.627 -56.195 4.479 1.00 83.62 913 ASP A O 1
ATOM 6859 N N . ALA A 1 914 ? -12.098 -57.221 3.198 1.00 82.50 914 ALA A N 1
ATOM 6860 C CA . ALA A 1 914 ? -12.788 -58.509 3.134 1.00 82.50 914 ALA A CA 1
ATOM 6861 C C . ALA A 1 914 ? -12.930 -59.184 4.510 1.00 82.50 914 ALA A C 1
ATOM 6863 O O . ALA A 1 914 ? -13.922 -59.868 4.764 1.00 82.50 914 ALA A O 1
ATOM 6864 N N . ALA A 1 915 ? -11.973 -58.973 5.419 1.00 77.75 915 ALA A N 1
ATOM 6865 C CA . ALA A 1 915 ? -12.009 -59.510 6.779 1.00 77.75 915 ALA A CA 1
ATOM 6866 C C . ALA A 1 915 ? -13.013 -58.794 7.710 1.00 77.75 915 ALA A C 1
ATOM 6868 O O . ALA A 1 915 ? -13.199 -59.213 8.854 1.00 77.75 915 ALA A O 1
ATOM 6869 N N . SER A 1 916 ? -13.666 -57.716 7.259 1.00 66.69 916 SER A N 1
ATOM 6870 C CA . SER A 1 916 ? -14.394 -56.792 8.134 1.00 66.69 916 SER A CA 1
ATOM 6871 C C . SER A 1 916 ? -15.908 -56.741 7.872 1.00 66.69 916 SER A C 1
ATOM 6873 O O . SER A 1 916 ? -16.403 -56.020 7.013 1.00 66.69 916 SER A O 1
ATOM 6875 N N . SER A 1 917 ? -16.692 -57.472 8.670 1.00 52.62 917 SER A N 1
ATOM 6876 C CA . SER A 1 917 ? -18.166 -57.441 8.603 1.00 52.62 917 SER A CA 1
ATOM 6877 C C . SER A 1 917 ? -18.840 -56.744 9.804 1.00 52.62 917 SER A C 1
ATOM 6879 O O . SER A 1 917 ? -20.016 -56.988 10.064 1.00 52.62 917 SER A O 1
ATOM 6881 N N . GLY A 1 918 ? -18.131 -55.897 10.571 1.00 58.22 918 GLY A N 1
ATOM 6882 C CA . GLY A 1 918 ? -18.654 -55.272 11.802 1.00 58.22 918 GLY A CA 1
ATOM 6883 C C . GLY A 1 918 ? -18.044 -53.911 12.181 1.00 58.22 918 GLY A C 1
ATOM 6884 O O . GLY A 1 918 ? -17.066 -53.464 11.585 1.00 58.22 918 GLY A O 1
ATOM 6885 N N . ARG A 1 919 ? -18.649 -53.240 13.184 1.00 44.69 919 ARG A N 1
ATOM 6886 C CA . ARG A 1 919 ? -18.238 -51.914 13.698 1.00 44.69 919 ARG A CA 1
ATOM 6887 C C . ARG A 1 919 ? -16.794 -51.977 14.211 1.00 44.69 919 ARG A C 1
ATOM 6889 O O . ARG A 1 919 ? -16.509 -52.699 15.163 1.00 44.69 919 ARG A O 1
ATOM 6896 N N . ARG A 1 920 ? -15.906 -51.219 13.569 1.00 59.16 920 ARG A N 1
ATOM 6897 C CA . ARG A 1 920 ? -14.458 -51.268 13.795 1.00 59.16 920 ARG A CA 1
ATOM 6898 C C . ARG A 1 920 ? -14.063 -50.463 15.040 1.00 59.16 920 ARG A C 1
ATOM 6900 O O . ARG A 1 920 ? -14.540 -49.346 15.229 1.00 59.16 920 ARG A O 1
ATOM 6907 N N . LEU A 1 921 ? -13.200 -51.038 15.879 1.00 47.84 921 LEU A N 1
ATOM 6908 C CA . LEU A 1 921 ? -12.457 -50.314 16.915 1.00 47.84 921 LEU A CA 1
ATOM 6909 C C . LEU A 1 921 ? -11.186 -49.733 16.276 1.00 47.84 921 LEU A C 1
ATOM 6911 O O . LEU A 1 921 ? -10.589 -50.378 15.419 1.00 47.84 921 LEU A O 1
ATOM 6915 N N . ALA A 1 922 ? -10.778 -48.534 16.694 1.00 50.75 922 ALA A N 1
ATOM 6916 C CA . ALA A 1 922 ? -9.700 -47.733 16.096 1.00 50.75 922 ALA A CA 1
ATOM 6917 C C . ALA A 1 922 ? -8.275 -48.332 16.192 1.00 50.75 922 ALA A C 1
ATOM 6919 O O . ALA A 1 922 ? -7.307 -47.654 15.877 1.00 50.75 922 ALA A O 1
ATOM 6920 N N . SER A 1 923 ? -8.118 -49.579 16.645 1.00 55.59 923 SER A N 1
ATOM 6921 C CA . SER A 1 923 ? -6.823 -50.160 17.019 1.00 55.59 923 SER A CA 1
ATOM 6922 C C . SER A 1 923 ? -6.105 -50.934 15.907 1.00 55.59 923 SER A C 1
ATOM 6924 O O . SER A 1 923 ? -5.074 -51.529 16.192 1.00 55.59 923 SER A O 1
ATOM 6926 N N . ASN A 1 924 ? -6.634 -50.992 14.679 1.00 69.81 924 ASN A N 1
ATOM 6927 C CA . ASN A 1 924 ? -5.970 -51.691 13.572 1.00 69.81 924 ASN A CA 1
ATOM 6928 C C . ASN A 1 924 ? -6.089 -50.868 12.274 1.00 69.81 924 ASN A C 1
ATOM 6930 O O . ASN A 1 924 ? -7.181 -50.860 11.691 1.00 69.81 924 ASN A O 1
ATOM 6934 N N . PRO A 1 925 ? -5.042 -50.130 11.850 1.00 75.25 925 PRO A N 1
ATOM 6935 C CA . PRO A 1 925 ? -5.120 -49.233 10.698 1.00 75.25 925 PRO A CA 1
ATOM 6936 C C . PRO A 1 925 ? -5.359 -50.021 9.404 1.00 75.25 925 PRO A C 1
ATOM 6938 O O . PRO A 1 925 ? -4.843 -51.125 9.232 1.00 75.25 925 PRO A O 1
ATOM 6941 N N . ARG A 1 926 ? -6.171 -49.464 8.498 1.00 86.19 926 ARG A N 1
ATOM 6942 C CA . ARG A 1 926 ? -6.382 -50.030 7.159 1.00 86.19 926 ARG A CA 1
ATOM 6943 C C . ARG A 1 926 ? -5.111 -49.811 6.329 1.00 86.19 926 ARG A C 1
ATOM 6945 O O . ARG A 1 926 ? -4.732 -48.654 6.185 1.00 86.19 926 ARG A O 1
ATOM 6952 N N . PRO A 1 927 ? -4.489 -50.858 5.759 1.00 88.31 927 PRO A N 1
ATOM 6953 C CA . PRO A 1 927 ? -3.361 -50.681 4.852 1.00 88.31 927 PRO A CA 1
ATOM 6954 C C . PRO A 1 927 ? -3.759 -49.912 3.582 1.00 88.31 927 PRO A C 1
ATOM 6956 O O . PRO A 1 927 ? -4.865 -50.100 3.067 1.00 88.31 927 PRO A O 1
ATOM 6959 N N . GLY A 1 928 ? -2.857 -49.070 3.084 1.00 90.25 928 GLY A N 1
ATOM 6960 C CA . GLY A 1 928 ? -2.916 -48.434 1.769 1.00 90.25 928 GLY A CA 1
ATOM 6961 C C . GLY A 1 928 ? -2.308 -49.300 0.658 1.00 90.25 928 GLY A C 1
ATOM 6962 O O . GLY A 1 928 ? -2.159 -50.516 0.801 1.00 90.25 928 GLY A O 1
ATOM 6963 N N . PHE A 1 929 ? -1.940 -48.669 -0.455 1.00 91.81 929 PHE A N 1
ATOM 6964 C CA . PHE A 1 929 ? -1.242 -49.303 -1.569 1.00 91.81 929 PHE A CA 1
ATOM 6965 C C . PHE A 1 929 ? 0.226 -49.574 -1.217 1.00 91.81 929 PHE A C 1
ATOM 6967 O O . PHE A 1 929 ? 0.949 -48.708 -0.729 1.00 91.81 929 PHE A O 1
ATOM 6974 N N . MET A 1 930 ? 0.683 -50.793 -1.469 1.00 92.75 930 MET A N 1
ATOM 6975 C CA . MET A 1 930 ? 2.034 -51.244 -1.147 1.00 92.75 930 MET A CA 1
ATOM 6976 C C . MET A 1 930 ? 2.956 -51.169 -2.361 1.00 92.75 930 MET A C 1
ATOM 6978 O O . MET A 1 930 ? 2.524 -51.307 -3.510 1.00 92.75 930 MET A O 1
ATOM 6982 N N . CYS A 1 931 ? 4.252 -51.034 -2.090 1.00 91.81 931 CYS A N 1
ATOM 6983 C CA . CYS A 1 931 ? 5.278 -51.279 -3.093 1.00 91.81 931 CYS A CA 1
ATOM 6984 C C . CYS A 1 931 ? 5.315 -52.772 -3.465 1.00 91.81 931 CYS A C 1
ATOM 6986 O O . CYS A 1 931 ? 5.069 -53.633 -2.608 1.00 91.81 931 CYS A O 1
ATOM 6988 N N . PRO A 1 932 ? 5.657 -53.107 -4.719 1.00 88.56 932 PRO A N 1
ATOM 6989 C CA . PRO A 1 932 ? 5.933 -54.476 -5.121 1.00 88.56 932 PRO A CA 1
ATOM 6990 C C . PRO A 1 932 ? 7.035 -55.096 -4.251 1.00 88.56 932 PRO A C 1
ATOM 6992 O O . PRO A 1 932 ? 8.035 -54.457 -3.929 1.00 88.56 932 PRO A O 1
ATOM 6995 N N . THR A 1 933 ? 6.838 -56.344 -3.830 1.00 87.00 933 THR A N 1
ATOM 6996 C CA . THR A 1 933 ? 7.801 -57.097 -3.001 1.00 87.00 933 THR A CA 1
ATOM 6997 C C . THR A 1 933 ? 8.536 -58.176 -3.790 1.00 87.00 933 THR A C 1
ATOM 6999 O O . THR A 1 933 ? 9.480 -58.775 -3.286 1.00 87.00 933 THR A O 1
ATOM 7002 N N . ASP A 1 934 ? 8.148 -58.400 -5.044 1.00 84.69 934 ASP A N 1
ATOM 7003 C CA . ASP A 1 934 ? 8.722 -59.376 -5.975 1.00 84.69 934 ASP A CA 1
ATOM 7004 C C . ASP A 1 934 ? 10.186 -59.087 -6.339 1.00 84.69 934 ASP A C 1
ATOM 7006 O O . ASP A 1 934 ? 10.909 -59.979 -6.781 1.00 84.69 934 ASP A O 1
ATOM 7010 N N . THR A 1 935 ? 10.636 -57.853 -6.113 1.00 79.69 935 THR A N 1
ATOM 7011 C CA . THR A 1 935 ? 12.020 -57.413 -6.328 1.00 79.69 935 THR A CA 1
ATOM 7012 C C . THR A 1 935 ? 12.912 -57.544 -5.086 1.00 79.69 935 THR A C 1
ATOM 7014 O O . THR A 1 935 ? 14.120 -57.314 -5.180 1.00 79.69 935 THR A O 1
ATOM 7017 N N . LEU A 1 936 ? 12.358 -57.932 -3.930 1.00 86.06 936 LEU A N 1
ATOM 7018 C CA . LEU A 1 936 ? 13.093 -58.056 -2.669 1.00 86.06 936 LEU A CA 1
ATOM 7019 C C . LEU A 1 936 ? 13.667 -59.465 -2.466 1.00 86.06 936 LEU A C 1
ATOM 7021 O O . LEU A 1 936 ? 13.052 -60.475 -2.798 1.00 86.06 936 LEU A O 1
ATOM 7025 N N . THR A 1 937 ? 14.857 -59.539 -1.872 1.00 88.62 937 THR A N 1
ATOM 7026 C CA . THR A 1 937 ? 15.520 -60.804 -1.512 1.00 88.62 937 THR A CA 1
ATOM 7027 C C . THR A 1 937 ? 15.071 -61.332 -0.144 1.00 88.62 937 THR A C 1
ATOM 7029 O O . THR A 1 937 ? 14.692 -60.562 0.738 1.00 88.62 937 THR A O 1
ATOM 7032 N N . ASP A 1 938 ? 15.223 -62.639 0.103 1.00 86.00 938 ASP A N 1
ATOM 7033 C CA . ASP A 1 938 ? 14.941 -63.252 1.418 1.00 86.00 938 ASP A CA 1
ATOM 7034 C C . ASP A 1 938 ? 15.722 -62.583 2.569 1.00 86.00 938 ASP A C 1
ATOM 7036 O O . ASP A 1 938 ? 15.220 -62.426 3.685 1.00 86.00 938 ASP A O 1
ATOM 7040 N N . ALA A 1 939 ? 16.953 -62.133 2.296 1.00 85.06 939 ALA A N 1
ATOM 7041 C CA . ALA A 1 939 ? 17.763 -61.392 3.261 1.00 85.06 939 ALA A CA 1
ATOM 7042 C C . ALA A 1 939 ? 17.140 -60.025 3.598 1.00 85.06 939 ALA A C 1
ATOM 7044 O O . ALA A 1 939 ? 17.068 -59.648 4.769 1.00 85.06 939 ALA A O 1
ATOM 7045 N N . GLN A 1 940 ? 16.634 -59.313 2.586 1.00 85.25 940 GLN A N 1
ATOM 7046 C CA . GLN A 1 940 ? 15.930 -58.036 2.746 1.00 85.25 940 GLN A CA 1
ATOM 7047 C C . GLN A 1 940 ? 14.606 -58.178 3.504 1.00 85.25 940 GLN A C 1
ATOM 7049 O O . GLN A 1 940 ? 14.217 -57.240 4.191 1.00 85.25 940 GLN A O 1
ATOM 7054 N N . MET A 1 941 ? 13.964 -59.345 3.429 1.00 87.25 941 MET A N 1
ATOM 7055 C CA . MET A 1 941 ? 12.665 -59.645 4.047 1.00 87.25 941 MET A CA 1
ATOM 7056 C C . MET A 1 941 ? 12.762 -60.298 5.434 1.00 87.25 941 MET A C 1
ATOM 7058 O O . MET A 1 941 ? 11.745 -60.657 6.027 1.00 87.25 941 MET A O 1
ATOM 7062 N N . THR A 1 942 ? 13.972 -60.489 5.966 1.00 85.88 942 THR A N 1
ATOM 7063 C CA . THR A 1 942 ? 14.146 -61.108 7.288 1.00 85.88 942 THR A CA 1
ATOM 7064 C C . THR A 1 942 ? 13.475 -60.244 8.377 1.00 85.88 942 THR A C 1
ATOM 7066 O O . THR A 1 942 ? 13.630 -59.024 8.358 1.00 85.88 942 THR A O 1
ATOM 7069 N N . PRO A 1 943 ? 12.734 -60.820 9.342 1.00 84.50 943 PRO A N 1
ATOM 7070 C CA . PRO A 1 943 ? 12.089 -60.031 10.390 1.00 84.50 943 PRO A CA 1
ATOM 7071 C C . PRO A 1 943 ? 13.078 -59.152 11.167 1.00 84.50 943 PRO A C 1
ATOM 7073 O O . PRO A 1 943 ? 14.163 -59.606 11.534 1.00 84.50 943 PRO A O 1
ATOM 7076 N N . TYR A 1 944 ? 12.675 -57.912 11.439 1.00 81.94 944 TYR A N 1
ATOM 7077 C CA . TYR A 1 944 ? 13.408 -56.949 12.256 1.00 81.94 944 TYR A CA 1
ATOM 7078 C C . TYR A 1 944 ? 12.541 -56.535 13.444 1.00 81.94 944 TYR A C 1
ATOM 7080 O O . TYR A 1 944 ? 11.355 -56.256 13.272 1.00 81.94 944 TYR A O 1
ATOM 7088 N N . THR A 1 945 ? 13.118 -56.511 14.644 1.00 81.12 945 THR A N 1
ATOM 7089 C CA . THR A 1 945 ? 12.410 -56.092 15.860 1.00 81.12 945 THR A CA 1
ATOM 7090 C C . THR A 1 945 ? 12.701 -54.624 16.124 1.00 81.12 945 THR A C 1
ATOM 7092 O O . THR A 1 945 ? 13.797 -54.304 16.576 1.00 81.12 945 THR A O 1
ATOM 7095 N N . PHE A 1 946 ? 11.718 -53.759 15.875 1.00 80.06 946 PHE A N 1
ATOM 7096 C CA . PHE A 1 946 ? 11.829 -52.325 16.135 1.00 80.06 946 PHE A CA 1
ATOM 7097 C C . PHE A 1 946 ? 11.764 -52.040 17.640 1.00 80.06 946 PHE A C 1
ATOM 7099 O O . PHE A 1 946 ? 10.803 -52.419 18.306 1.00 80.06 946 PHE A O 1
ATOM 7106 N N . GLN A 1 947 ? 12.784 -51.376 18.182 1.00 74.00 947 GLN A N 1
ATOM 7107 C CA . GLN A 1 947 ? 12.866 -51.042 19.610 1.00 74.00 947 GLN A CA 1
ATOM 7108 C C . GLN A 1 947 ? 12.120 -49.758 19.966 1.00 74.00 947 GLN A C 1
ATOM 7110 O O . GLN A 1 947 ? 11.638 -49.619 21.089 1.00 74.00 947 GLN A O 1
ATOM 7115 N N . HIS A 1 948 ? 12.032 -48.828 19.016 1.00 73.88 948 HIS A N 1
ATOM 7116 C CA . HIS A 1 948 ? 11.475 -47.503 19.261 1.00 73.88 948 HIS A CA 1
ATOM 7117 C C . HIS A 1 948 ? 10.060 -47.361 18.690 1.00 73.88 948 HIS A C 1
ATOM 7119 O O . HIS A 1 948 ? 9.237 -46.687 19.289 1.00 73.88 948 HIS A O 1
ATOM 7125 N N . CYS A 1 949 ? 9.716 -48.031 17.587 1.00 68.25 949 CYS A N 1
ATOM 7126 C CA . CYS A 1 949 ? 8.428 -47.830 16.913 1.00 68.25 949 CYS A CA 1
ATOM 7127 C C . CYS A 1 949 ? 7.230 -48.441 17.634 1.00 68.25 949 CYS A C 1
ATOM 7129 O O . CYS A 1 949 ? 7.154 -49.648 17.852 1.00 68.25 949 CYS A O 1
ATOM 7131 N N . LYS A 1 950 ? 6.272 -47.572 17.991 1.00 66.44 950 LYS A N 1
ATOM 7132 C CA . LYS A 1 950 ? 4.965 -47.955 18.526 1.00 66.44 950 LYS A CA 1
ATOM 7133 C C . LYS A 1 950 ? 4.057 -48.366 17.365 1.00 66.44 950 LYS A C 1
ATOM 7135 O O . LYS A 1 950 ? 3.751 -47.555 16.499 1.00 66.44 950 LYS A O 1
ATOM 7140 N N . GLY A 1 951 ? 3.620 -49.624 17.370 1.00 66.62 951 GLY A N 1
ATOM 7141 C CA . GLY A 1 951 ? 2.813 -50.227 16.305 1.00 66.62 951 GLY A CA 1
ATOM 7142 C C . GLY A 1 951 ? 3.548 -51.362 15.590 1.00 66.62 951 GLY A C 1
ATOM 7143 O O . GLY A 1 951 ? 4.762 -51.506 15.711 1.00 66.62 951 GLY A O 1
ATOM 7144 N N . ASP A 1 952 ? 2.809 -52.189 14.852 1.00 72.75 952 ASP A N 1
ATOM 7145 C CA . ASP A 1 952 ? 3.344 -53.373 14.168 1.00 72.75 952 ASP A CA 1
ATOM 7146 C C . ASP A 1 952 ? 4.073 -52.987 12.864 1.00 72.75 952 ASP A C 1
ATOM 7148 O O . ASP A 1 952 ? 3.630 -53.327 11.764 1.00 72.75 952 ASP A O 1
ATOM 7152 N N . VAL A 1 953 ? 5.183 -52.243 12.966 1.00 83.31 953 VAL A N 1
ATOM 7153 C CA . VAL A 1 953 ? 6.043 -51.951 11.808 1.00 83.31 953 VAL A CA 1
ATOM 7154 C C . VAL A 1 953 ? 6.693 -53.253 11.328 1.00 83.31 953 VAL A C 1
ATOM 7156 O O . VAL A 1 953 ? 7.268 -54.003 12.116 1.00 83.31 953 VAL A O 1
ATOM 7159 N N . GLN A 1 954 ? 6.584 -53.550 10.033 1.00 86.12 954 GLN A N 1
ATOM 7160 C CA . GLN A 1 954 ? 6.984 -54.822 9.438 1.00 86.12 954 GLN A CA 1
ATOM 7161 C C . GLN A 1 954 ? 7.957 -54.609 8.282 1.00 86.12 954 GLN A C 1
ATOM 7163 O O . GLN A 1 954 ? 7.733 -53.799 7.382 1.00 86.12 954 GLN A O 1
ATOM 7168 N N . VAL A 1 955 ? 9.020 -55.410 8.278 1.00 87.50 955 VAL A N 1
ATOM 7169 C CA . VAL A 1 955 ? 9.928 -55.525 7.135 1.00 87.50 955 VAL A CA 1
ATOM 7170 C C . VAL A 1 955 ? 9.164 -56.078 5.931 1.00 87.50 955 VAL A C 1
ATOM 7172 O O . VAL A 1 955 ? 8.362 -57.003 6.059 1.00 87.50 955 VAL A O 1
ATOM 7175 N N . GLY A 1 956 ? 9.413 -55.501 4.761 1.00 86.31 956 GLY A N 1
ATOM 7176 C CA . GLY A 1 956 ? 8.754 -55.835 3.504 1.00 86.31 956 GLY A CA 1
ATOM 7177 C C . GLY A 1 956 ? 7.454 -55.083 3.246 1.00 86.31 956 GLY A C 1
ATOM 7178 O O . GLY A 1 956 ? 6.880 -55.231 2.168 1.00 86.31 956 GLY A O 1
ATOM 7179 N N . LYS A 1 957 ? 6.983 -54.277 4.205 1.00 90.19 957 LYS A N 1
ATOM 7180 C CA . LYS A 1 957 ? 5.851 -53.367 4.015 1.00 90.19 957 LYS A CA 1
ATOM 7181 C C . LYS A 1 957 ? 6.330 -51.974 3.623 1.00 90.19 957 LYS A C 1
ATOM 7183 O O . LYS A 1 957 ? 7.485 -51.600 3.852 1.00 90.19 957 LYS A O 1
ATOM 7188 N N . SER A 1 958 ? 5.418 -51.225 3.018 1.00 90.62 958 SER A N 1
ATOM 7189 C CA . SER A 1 958 ? 5.625 -49.827 2.662 1.00 90.62 958 SER A CA 1
ATOM 7190 C C . SER A 1 958 ? 4.904 -48.916 3.638 1.00 90.62 958 SER A C 1
ATOM 7192 O O . SER A 1 958 ? 3.860 -49.289 4.167 1.00 90.62 958 SER A O 1
ATOM 7194 N N . TYR A 1 959 ? 5.452 -47.728 3.851 1.00 89.81 959 TYR A N 1
ATOM 7195 C CA . TYR A 1 959 ? 4.896 -46.696 4.710 1.00 89.81 959 TYR A CA 1
ATOM 7196 C C . TYR A 1 959 ? 4.969 -45.360 3.987 1.00 89.81 959 TYR A C 1
ATOM 7198 O O . TYR A 1 959 ? 6.010 -45.024 3.424 1.00 89.81 959 TYR A O 1
ATOM 7206 N N . GLU A 1 960 ? 3.873 -44.616 3.985 1.00 90.06 960 GLU A N 1
ATOM 7207 C CA . GLU A 1 960 ? 3.860 -43.242 3.493 1.00 90.06 960 GLU A CA 1
ATOM 7208 C C . GLU A 1 960 ? 4.101 -42.296 4.660 1.00 90.06 960 GLU A C 1
ATOM 7210 O O . GLU A 1 960 ? 3.396 -42.366 5.661 1.00 90.06 960 GLU A O 1
ATOM 7215 N N . VAL A 1 961 ? 5.104 -41.435 4.539 1.00 86.88 961 VAL A N 1
ATOM 7216 C CA . VAL A 1 961 ? 5.447 -40.417 5.532 1.00 86.88 961 VAL A CA 1
ATOM 7217 C C . VAL A 1 961 ? 4.934 -39.079 5.033 1.00 86.88 961 VAL A C 1
ATOM 7219 O O . VAL A 1 961 ? 5.274 -38.662 3.928 1.00 86.88 961 VAL A O 1
ATOM 7222 N N . HIS A 1 962 ? 4.118 -38.426 5.849 1.00 87.88 962 HIS A N 1
ATOM 7223 C CA . HIS A 1 962 ? 3.564 -37.101 5.621 1.00 87.88 962 HIS A CA 1
ATOM 7224 C C . HIS A 1 962 ? 4.364 -36.069 6.409 1.00 87.88 962 HIS A C 1
ATOM 7226 O O . HIS A 1 962 ? 4.390 -36.105 7.639 1.00 87.88 962 HIS A O 1
ATOM 7232 N N . TYR A 1 963 ? 4.972 -35.131 5.692 1.00 85.94 963 TYR A N 1
ATOM 7233 C CA . TYR A 1 963 ? 5.557 -33.903 6.215 1.00 85.94 963 TYR A CA 1
ATOM 7234 C C . TYR A 1 963 ? 4.512 -32.798 6.059 1.00 85.94 963 TYR A C 1
ATOM 7236 O O . TYR A 1 963 ? 4.172 -32.390 4.948 1.00 85.94 963 TYR A O 1
ATOM 7244 N N . VAL A 1 964 ? 3.917 -32.378 7.170 1.00 86.44 964 VAL A N 1
ATOM 7245 C CA . VAL A 1 964 ? 2.829 -31.400 7.186 1.00 86.44 964 VAL A CA 1
ATOM 7246 C C . VAL A 1 964 ? 3.412 -30.035 7.500 1.00 86.44 964 VAL A C 1
ATOM 7248 O O . VAL A 1 964 ? 3.913 -29.801 8.600 1.00 86.44 964 VAL A O 1
ATOM 7251 N N . HIS A 1 965 ? 3.301 -29.125 6.545 1.00 84.56 965 HIS A N 1
ATOM 7252 C CA . HIS A 1 965 ? 3.688 -27.733 6.677 1.00 84.56 965 HIS A CA 1
ATOM 7253 C C . HIS A 1 965 ? 2.447 -26.866 6.858 1.00 84.56 965 HIS A C 1
ATOM 7255 O O . HIS A 1 965 ? 1.423 -27.111 6.219 1.00 84.56 965 HIS A O 1
ATOM 7261 N N . SER A 1 966 ? 2.511 -25.856 7.722 1.00 85.44 966 SER A N 1
ATOM 7262 C CA . SER A 1 966 ? 1.372 -24.967 7.949 1.00 85.44 966 SER A CA 1
ATOM 7263 C C . SER A 1 966 ? 1.798 -23.534 8.208 1.00 85.44 966 SER A C 1
ATOM 7265 O O . SER A 1 966 ? 2.724 -23.286 8.975 1.00 85.44 966 SER A O 1
ATOM 7267 N N . SER A 1 967 ? 1.051 -22.577 7.651 1.00 79.50 967 SER A N 1
ATOM 7268 C CA . SER A 1 967 ? 1.192 -21.153 7.982 1.00 79.50 967 SER A CA 1
ATOM 7269 C C . SER A 1 967 ? 0.845 -20.836 9.442 1.00 79.50 967 SER A C 1
ATOM 7271 O O . SER A 1 967 ? 1.109 -19.732 9.904 1.00 79.50 967 SER A O 1
ATOM 7273 N N . ALA A 1 968 ? 0.244 -21.784 10.169 1.00 74.81 968 ALA A N 1
ATOM 7274 C CA . ALA A 1 968 ? 0.035 -21.701 11.612 1.00 74.81 968 ALA A CA 1
ATOM 7275 C C . ALA A 1 968 ? 1.263 -22.111 12.449 1.00 74.81 968 ALA A C 1
ATOM 7277 O O . ALA A 1 968 ? 1.234 -21.984 13.675 1.00 74.81 968 ALA A O 1
ATOM 7278 N N . GLY A 1 969 ? 2.321 -22.624 11.812 1.00 67.81 969 GLY A N 1
ATOM 7279 C CA . GLY A 1 969 ? 3.538 -23.078 12.478 1.00 67.81 969 GLY A CA 1
ATOM 7280 C C . GLY A 1 969 ? 4.505 -21.963 12.871 1.00 67.81 969 GLY A C 1
ATOM 7281 O O . GLY A 1 969 ? 4.380 -20.817 12.444 1.00 67.81 969 GLY A O 1
ATOM 7282 N N . THR A 1 970 ? 5.494 -22.304 13.697 1.00 62.41 970 THR A N 1
ATOM 7283 C CA . THR A 1 970 ? 6.564 -21.397 14.138 1.00 62.41 970 THR A CA 1
ATOM 7284 C C . THR A 1 970 ? 7.856 -21.659 13.369 1.00 62.41 970 THR A C 1
ATOM 7286 O O . THR A 1 970 ? 8.298 -22.802 13.299 1.00 62.41 970 THR A O 1
ATOM 7289 N N . ASP A 1 971 ? 8.477 -20.611 12.819 1.00 59.03 971 ASP A N 1
ATOM 7290 C CA . ASP A 1 971 ? 9.813 -20.714 12.222 1.00 59.03 971 ASP A CA 1
ATOM 7291 C C . ASP A 1 971 ? 10.873 -20.876 13.325 1.00 59.03 971 ASP A C 1
ATOM 7293 O O . ASP A 1 971 ? 10.982 -20.041 14.227 1.00 59.03 971 ASP A O 1
ATOM 7297 N N . TYR A 1 972 ? 11.654 -21.953 13.218 1.00 48.88 972 TYR A N 1
ATOM 7298 C CA . TYR A 1 972 ? 12.766 -22.319 14.095 1.00 48.88 972 TYR A CA 1
ATOM 7299 C C . TYR A 1 972 ? 13.795 -21.191 14.274 1.00 48.88 972 TYR A C 1
ATOM 7301 O O . TYR A 1 972 ? 14.403 -21.078 15.335 1.00 48.88 972 TYR A O 1
ATOM 7309 N N . ASN A 1 973 ? 13.971 -20.334 13.263 1.00 48.88 973 ASN A N 1
ATOM 7310 C CA . ASN A 1 973 ? 14.968 -19.259 13.283 1.00 48.88 973 ASN A CA 1
ATOM 7311 C C . ASN A 1 973 ? 14.430 -17.912 13.796 1.00 48.88 973 ASN A C 1
ATOM 7313 O O . ASN A 1 973 ? 15.208 -16.968 13.935 1.00 48.88 973 ASN A O 1
ATOM 7317 N N . ALA A 1 974 ? 13.121 -17.799 14.046 1.00 46.78 974 ALA A N 1
ATOM 7318 C CA . ALA A 1 974 ? 12.462 -16.527 14.351 1.00 46.78 974 ALA A CA 1
ATOM 7319 C C . ALA A 1 974 ? 12.007 -16.383 15.814 1.00 46.78 974 ALA A C 1
ATOM 7321 O O . ALA A 1 974 ? 11.505 -15.322 16.185 1.00 46.78 974 ALA A O 1
ATOM 7322 N N . SER A 1 975 ? 12.148 -17.417 16.652 1.00 45.47 975 SER A N 1
ATOM 7323 C CA . SER A 1 975 ? 11.753 -17.351 18.063 1.00 45.47 975 SER A CA 1
ATOM 7324 C C . SER A 1 975 ? 12.941 -17.500 19.011 1.00 45.47 975 SER A C 1
ATOM 7326 O O . SER A 1 975 ? 13.537 -18.570 19.092 1.00 45.47 975 SER A O 1
ATOM 7328 N N . ASP A 1 976 ? 13.183 -16.476 19.834 1.00 46.59 976 ASP A N 1
ATOM 7329 C CA . ASP A 1 976 ? 14.041 -16.559 21.032 1.00 46.59 976 ASP A CA 1
ATOM 7330 C C . ASP A 1 976 ? 13.424 -17.440 22.145 1.00 46.59 976 ASP A C 1
ATOM 7332 O O . ASP A 1 976 ? 14.006 -17.625 23.218 1.00 46.59 976 ASP A O 1
ATOM 7336 N N . ASP A 1 977 ? 12.227 -17.991 21.914 1.00 45.75 977 ASP A N 1
ATOM 7337 C CA . ASP A 1 977 ? 11.550 -18.885 22.843 1.00 45.75 977 ASP A CA 1
ATOM 7338 C C . ASP A 1 977 ? 12.024 -20.329 22.653 1.00 45.75 977 ASP A C 1
ATOM 7340 O O . ASP A 1 977 ? 11.547 -21.066 21.790 1.00 45.75 977 ASP A O 1
ATOM 7344 N N . MET A 1 978 ? 12.939 -20.758 23.521 1.00 45.94 978 MET A N 1
ATOM 7345 C CA . MET A 1 978 ? 13.397 -22.150 23.593 1.00 45.94 978 MET A CA 1
ATOM 7346 C C . MET A 1 978 ? 12.283 -23.148 23.988 1.00 45.94 978 MET A C 1
ATOM 7348 O O . MET A 1 978 ? 12.567 -24.340 24.086 1.00 45.94 978 MET A O 1
ATOM 7352 N N . ASN A 1 979 ? 11.045 -22.690 24.239 1.00 44.94 979 ASN A N 1
ATOM 7353 C CA . ASN A 1 979 ? 9.864 -23.523 24.500 1.00 44.94 979 ASN A CA 1
ATOM 7354 C C . ASN A 1 979 ? 8.792 -23.457 23.397 1.00 44.94 979 ASN A C 1
ATOM 7356 O O . ASN A 1 979 ? 7.681 -23.938 23.624 1.00 44.94 979 ASN A O 1
ATOM 7360 N N . ALA A 1 980 ? 9.069 -22.868 22.229 1.00 51.31 980 ALA A N 1
ATOM 7361 C CA . ALA A 1 980 ? 8.153 -22.985 21.099 1.00 51.31 980 ALA A CA 1
ATOM 7362 C C . ALA A 1 980 ? 8.094 -24.464 20.669 1.00 51.31 980 ALA A C 1
ATOM 7364 O O . ALA A 1 980 ? 9.044 -24.972 20.082 1.00 51.31 980 ALA A O 1
ATOM 7365 N N . ASP A 1 981 ? 7.015 -25.174 21.016 1.00 50.03 981 ASP A N 1
ATOM 7366 C CA . ASP A 1 981 ? 6.795 -26.572 20.621 1.00 50.03 981 ASP A CA 1
ATOM 7367 C C . ASP A 1 981 ? 6.790 -26.673 19.082 1.00 50.03 981 ASP A C 1
ATOM 7369 O O . ASP A 1 981 ? 5.841 -26.259 18.415 1.00 50.03 981 ASP A O 1
ATOM 7373 N N . LEU A 1 982 ? 7.883 -27.202 18.519 1.00 58.72 982 LEU A N 1
ATOM 7374 C CA . LEU A 1 982 ? 8.176 -27.170 17.078 1.00 58.72 982 LEU A CA 1
ATOM 7375 C C . LEU A 1 982 ? 7.368 -28.184 16.250 1.00 58.72 982 LEU A C 1
ATOM 7377 O O . LEU A 1 982 ? 7.261 -28.027 15.039 1.00 58.72 982 LEU A O 1
ATOM 7381 N N . LEU A 1 983 ? 6.798 -29.221 16.871 1.00 62.47 983 LEU A N 1
ATOM 7382 C CA . LEU A 1 983 ? 5.948 -30.221 16.218 1.00 62.47 983 LEU A CA 1
ATOM 7383 C C . LEU A 1 983 ? 4.797 -30.591 17.156 1.00 62.47 983 LEU A C 1
ATOM 7385 O O . LEU A 1 983 ? 5.024 -30.912 18.320 1.00 62.47 983 LEU A O 1
ATOM 7389 N N . ALA A 1 984 ? 3.565 -30.559 16.652 1.00 65.06 984 ALA A N 1
ATOM 7390 C CA . ALA A 1 984 ? 2.378 -30.891 17.434 1.00 65.06 984 ALA A CA 1
ATOM 7391 C C . ALA A 1 984 ? 1.866 -32.302 17.118 1.00 65.06 984 ALA A C 1
ATOM 7393 O O . ALA A 1 984 ? 1.822 -32.719 15.956 1.00 65.06 984 ALA A O 1
ATOM 7394 N N . ASP A 1 985 ? 1.387 -33.005 18.147 1.00 62.53 985 ASP A N 1
ATOM 7395 C CA . ASP A 1 985 ? 0.689 -34.278 17.979 1.00 62.53 985 ASP A CA 1
ATOM 7396 C C . ASP A 1 985 ? -0.601 -34.100 17.163 1.00 62.53 985 ASP A C 1
ATOM 7398 O O . ASP A 1 985 ? -1.487 -33.297 17.481 1.00 62.53 985 ASP A O 1
ATOM 7402 N N . GLY A 1 986 ? -0.726 -34.903 16.106 1.00 62.75 986 GLY A N 1
ATOM 7403 C CA . GLY A 1 986 ? -1.843 -34.843 15.167 1.00 62.75 986 GLY A CA 1
ATOM 7404 C C . GLY A 1 986 ? -1.938 -33.521 14.391 1.00 62.75 986 GLY A C 1
ATOM 7405 O O . GLY A 1 986 ? -1.086 -32.641 14.458 1.00 62.75 986 GLY A O 1
ATOM 7406 N N . LEU A 1 987 ? -3.026 -33.352 13.639 1.00 60.12 987 LEU A N 1
ATOM 7407 C CA . LEU A 1 987 ? -3.227 -32.175 12.779 1.00 60.12 987 LEU A CA 1
ATOM 7408 C C . LEU A 1 987 ? -3.613 -30.895 13.552 1.00 60.12 987 LEU A C 1
ATOM 7410 O O . LEU A 1 987 ? -3.885 -29.867 12.937 1.00 60.12 987 LEU A O 1
ATOM 7414 N N . GLY A 1 988 ? -3.650 -30.935 14.890 1.00 58.53 988 GLY A N 1
ATOM 7415 C CA . GLY A 1 988 ? -4.087 -29.811 15.726 1.00 58.53 988 GLY A CA 1
ATOM 7416 C C . GLY A 1 988 ? -3.210 -28.567 15.571 1.00 58.53 988 GLY A C 1
ATOM 7417 O O . GLY A 1 988 ? -3.739 -27.467 15.421 1.00 58.53 988 GLY A O 1
ATOM 7418 N N . GLY A 1 989 ? -1.884 -28.743 15.516 1.00 60.78 989 GLY A N 1
ATOM 7419 C CA . GLY A 1 989 ? -0.946 -27.643 15.254 1.00 60.78 989 GLY A CA 1
ATOM 7420 C C . GLY A 1 989 ? -1.023 -27.112 13.821 1.00 60.78 989 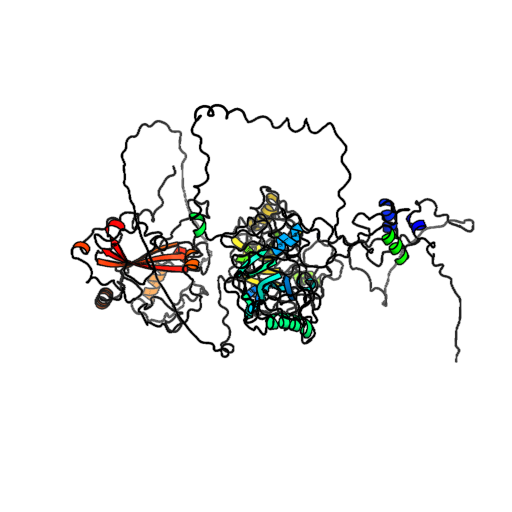GLY A C 1
ATOM 7421 O O . GLY A 1 989 ? -0.846 -25.919 13.598 1.00 60.78 989 GLY A O 1
ATOM 7422 N N . ALA A 1 990 ? -1.381 -27.969 12.858 1.00 63.56 990 ALA A N 1
ATOM 7423 C CA . ALA A 1 990 ? -1.558 -27.566 11.467 1.00 63.56 990 ALA A CA 1
ATOM 7424 C C . ALA A 1 990 ? -2.837 -26.756 11.237 1.00 63.56 990 ALA A C 1
ATOM 7426 O O . ALA A 1 990 ? -2.827 -25.899 10.363 1.00 63.56 990 ALA A O 1
ATOM 7427 N N . ALA A 1 991 ? -3.904 -27.010 12.005 1.00 59.16 991 ALA A N 1
ATOM 7428 C CA . ALA A 1 991 ? -5.224 -26.409 11.805 1.00 59.16 991 ALA A CA 1
ATOM 7429 C C . ALA A 1 991 ? -5.563 -25.248 12.761 1.00 59.16 991 ALA A C 1
ATOM 7431 O O . ALA A 1 991 ? -6.495 -24.504 12.471 1.00 59.16 991 ALA A O 1
ATOM 7432 N N . ASN A 1 992 ? -4.866 -25.111 13.899 1.00 55.00 992 ASN A N 1
ATOM 7433 C CA . ASN A 1 992 ? -5.202 -24.120 14.936 1.00 55.00 992 ASN A CA 1
ATOM 7434 C C . ASN A 1 992 ? -3.980 -23.553 15.695 1.00 55.00 992 ASN A C 1
ATOM 7436 O O . ASN A 1 992 ? -4.117 -23.030 16.804 1.00 55.00 992 ASN A O 1
ATOM 7440 N N . GLY A 1 993 ? -2.767 -23.666 15.143 1.00 50.88 993 GLY A N 1
ATOM 7441 C CA . GLY A 1 993 ? -1.606 -22.973 15.705 1.00 50.88 993 GLY A CA 1
ATOM 7442 C C . GLY A 1 993 ? -1.842 -21.455 15.711 1.00 50.88 993 GLY A C 1
ATOM 7443 O O . GLY A 1 993 ? -2.251 -20.876 14.706 1.00 50.88 993 GLY A O 1
ATOM 7444 N N . ARG A 1 994 ? -1.637 -20.809 16.867 1.00 51.44 994 ARG A N 1
ATOM 7445 C CA . ARG A 1 994 ? -1.754 -19.346 17.073 1.00 51.44 994 ARG A CA 1
ATOM 7446 C C . ARG A 1 994 ? -3.145 -18.720 16.872 1.00 51.44 994 ARG A C 1
ATOM 7448 O O . ARG A 1 994 ? -3.239 -17.510 16.713 1.00 51.44 994 ARG A O 1
ATOM 7455 N N . GLY A 1 995 ? -4.226 -19.503 16.897 1.00 48.50 995 GLY A N 1
ATOM 7456 C CA . GLY A 1 995 ? -5.583 -18.958 16.728 1.00 48.50 995 GLY A CA 1
ATOM 7457 C C . GLY A 1 995 ? -5.888 -18.464 15.308 1.00 48.50 995 GLY A C 1
ATOM 7458 O O . GLY A 1 995 ? -6.908 -17.809 15.095 1.00 48.50 995 GLY A O 1
ATOM 7459 N N . LEU A 1 996 ? -5.034 -18.802 14.332 1.00 42.75 996 LEU A N 1
ATOM 7460 C CA . LEU A 1 996 ? -5.312 -18.612 12.913 1.00 42.75 996 LEU A CA 1
ATOM 7461 C C . LEU A 1 996 ? -6.437 -19.565 12.506 1.00 42.75 996 LEU A C 1
ATOM 7463 O O . LEU A 1 996 ? -6.257 -20.781 12.453 1.00 42.75 996 LEU A O 1
ATOM 7467 N N . LEU A 1 997 ? -7.610 -19.015 12.209 1.00 44.84 997 LEU A N 1
ATOM 7468 C CA . LEU A 1 997 ? -8.689 -19.775 11.589 1.00 44.84 997 LEU A CA 1
ATOM 7469 C C . LEU A 1 997 ? -8.336 -19.962 10.108 1.00 44.84 997 LEU A C 1
ATOM 7471 O O . LEU A 1 997 ? -8.089 -18.975 9.434 1.00 44.84 997 LEU A O 1
ATOM 7475 N N . ASN A 1 998 ? -8.333 -21.194 9.592 1.00 59.03 998 ASN A N 1
ATOM 7476 C CA . ASN A 1 998 ? -8.036 -21.524 8.183 1.00 59.03 998 ASN A CA 1
ATOM 7477 C C . ASN A 1 998 ? -6.576 -21.273 7.720 1.00 59.03 998 ASN A C 1
ATOM 7479 O O . ASN A 1 998 ? -6.343 -20.528 6.765 1.00 59.03 998 ASN A O 1
ATOM 7483 N N . PRO A 1 999 ? -5.575 -21.887 8.374 1.00 74.12 999 PRO A N 1
ATOM 7484 C CA . PRO A 1 999 ? -4.194 -21.797 7.915 1.00 74.12 999 PRO A CA 1
ATOM 7485 C C . PRO A 1 999 ? -3.992 -22.514 6.576 1.00 74.12 999 PRO A C 1
ATOM 7487 O O . PRO A 1 999 ? -4.658 -23.504 6.268 1.00 74.12 999 PRO A O 1
ATOM 7490 N N . MET A 1 1000 ? -3.024 -22.044 5.791 1.00 78.19 1000 MET A N 1
ATOM 7491 C CA . MET A 1 1000 ? -2.559 -22.787 4.626 1.00 78.19 1000 MET A CA 1
ATOM 7492 C C . MET A 1 1000 ? -1.801 -24.017 5.108 1.00 78.19 1000 MET A C 1
ATOM 7494 O O . MET A 1 1000 ? -0.782 -23.873 5.777 1.00 78.19 1000 MET A O 1
ATOM 7498 N N . VAL A 1 1001 ? -2.288 -25.206 4.754 1.00 81.38 1001 VAL A N 1
ATOM 7499 C CA . VAL A 1 1001 ? -1.651 -26.483 5.088 1.00 81.38 1001 VAL A CA 1
ATOM 7500 C C . VAL A 1 1001 ? -1.209 -27.173 3.808 1.00 81.38 1001 VAL A C 1
ATOM 7502 O O . VAL A 1 1001 ? -2.004 -27.353 2.885 1.00 81.38 1001 VAL A O 1
ATOM 7505 N N . VAL A 1 1002 ? 0.050 -27.589 3.770 1.00 85.19 1002 VAL A N 1
ATOM 7506 C CA . VAL A 1 1002 ? 0.603 -28.430 2.711 1.00 85.19 1002 VAL A CA 1
ATOM 7507 C C . VAL A 1 1002 ? 1.051 -29.743 3.321 1.00 85.19 1002 VAL A C 1
ATOM 7509 O O . VAL A 1 1002 ? 1.694 -29.758 4.365 1.00 85.19 1002 VAL A O 1
ATOM 7512 N N . VAL A 1 1003 ? 0.716 -30.849 2.665 1.00 86.06 1003 VAL A N 1
ATOM 7513 C CA . VAL A 1 1003 ? 1.182 -32.179 3.054 1.00 86.06 1003 VAL A CA 1
ATOM 7514 C C . VAL A 1 1003 ? 2.056 -32.725 1.940 1.00 86.06 1003 VAL A C 1
ATOM 7516 O O . VAL A 1 1003 ? 1.613 -32.877 0.804 1.00 86.06 1003 VAL A O 1
ATOM 7519 N N . GLN A 1 1004 ? 3.302 -33.003 2.285 1.00 84.94 1004 GLN A N 1
ATOM 7520 C CA . GLN A 1 1004 ? 4.307 -33.602 1.425 1.00 84.94 1004 GLN A CA 1
ATOM 7521 C C . GLN A 1 1004 ? 4.431 -35.088 1.786 1.00 84.94 1004 GLN A C 1
ATOM 7523 O O . GLN A 1 1004 ? 4.769 -35.423 2.918 1.00 84.94 1004 GLN A O 1
ATOM 7528 N N . GLY A 1 1005 ? 4.105 -35.986 0.854 1.00 85.62 1005 GLY A N 1
ATOM 7529 C CA . GLY A 1 1005 ? 4.083 -37.437 1.081 1.00 85.62 1005 GLY A CA 1
ATOM 7530 C C . GLY A 1 1005 ? 5.247 -38.160 0.401 1.00 85.62 1005 GLY A C 1
ATOM 7531 O O . GLY A 1 1005 ? 5.468 -37.965 -0.792 1.00 85.62 1005 GLY A O 1
ATOM 7532 N N . GLN A 1 1006 ? 5.966 -39.025 1.124 1.00 85.94 1006 GLN A N 1
ATOM 7533 C CA . GLN A 1 1006 ? 7.007 -39.897 0.559 1.00 85.94 1006 GLN A CA 1
ATOM 7534 C C . GLN A 1 1006 ? 6.804 -41.354 0.982 1.00 85.94 1006 GLN A C 1
ATOM 7536 O O . GLN A 1 1006 ? 6.597 -41.651 2.157 1.00 85.94 1006 GLN A O 1
ATOM 7541 N N . ILE A 1 1007 ? 6.909 -42.279 0.025 1.00 88.06 1007 ILE A N 1
ATOM 7542 C CA . ILE A 1 1007 ? 6.701 -43.711 0.254 1.00 88.06 1007 ILE A CA 1
ATOM 7543 C C . ILE A 1 1007 ? 8.049 -44.396 0.483 1.00 88.06 1007 ILE A C 1
ATOM 7545 O O . ILE A 1 1007 ? 8.938 -44.348 -0.374 1.00 88.06 1007 ILE A O 1
ATOM 7549 N N . TYR A 1 1008 ? 8.164 -45.095 1.611 1.00 87.62 1008 TYR A N 1
ATOM 7550 C CA . TYR A 1 1008 ? 9.327 -45.887 1.993 1.00 87.62 1008 TYR A CA 1
ATOM 7551 C C . TYR A 1 1008 ? 8.970 -47.366 2.116 1.00 87.62 1008 TYR A C 1
ATOM 7553 O O . TYR A 1 1008 ? 8.043 -47.729 2.832 1.00 87.62 1008 TYR A O 1
ATOM 7561 N N . GLN A 1 1009 ? 9.728 -48.241 1.460 1.00 89.75 1009 GLN A N 1
ATOM 7562 C CA . GLN A 1 1009 ? 9.664 -49.687 1.651 1.00 89.75 1009 GLN A CA 1
ATOM 7563 C C . GLN A 1 1009 ? 10.765 -50.120 2.620 1.00 89.75 1009 GLN A C 1
ATOM 7565 O O . GLN A 1 1009 ? 11.954 -49.917 2.362 1.00 89.75 1009 GLN A O 1
ATOM 7570 N N . ILE A 1 1010 ? 10.372 -50.713 3.747 1.00 87.94 1010 ILE A N 1
ATOM 7571 C CA . ILE A 1 1010 ? 11.304 -51.031 4.833 1.00 87.94 1010 ILE A CA 1
ATOM 7572 C C . ILE A 1 1010 ? 11.906 -52.413 4.612 1.00 87.94 1010 ILE A C 1
ATOM 7574 O O . ILE A 1 1010 ? 11.186 -53.405 4.571 1.00 87.94 1010 ILE A O 1
ATOM 7578 N N . VAL A 1 1011 ? 13.231 -52.497 4.489 1.00 88.50 1011 VAL A N 1
ATOM 7579 C CA . VAL A 1 1011 ? 13.958 -53.753 4.229 1.00 88.50 1011 VAL A CA 1
ATOM 7580 C C . VAL A 1 1011 ? 15.206 -53.865 5.097 1.00 88.50 1011 VAL A C 1
ATOM 7582 O O . VAL A 1 1011 ? 15.696 -52.874 5.628 1.00 88.50 1011 VAL A O 1
ATOM 7585 N N . ASN A 1 1012 ? 15.818 -55.042 5.185 1.00 83.81 1012 ASN A N 1
ATOM 7586 C CA . ASN A 1 1012 ? 17.177 -55.149 5.721 1.00 83.81 1012 ASN A CA 1
ATOM 7587 C C . ASN A 1 1012 ? 18.236 -54.874 4.643 1.00 83.81 1012 ASN A C 1
ATOM 7589 O O . ASN A 1 1012 ? 18.183 -55.442 3.556 1.00 83.81 1012 ASN A O 1
ATOM 7593 N N . GLY A 1 1013 ? 19.249 -54.060 4.961 1.00 74.25 1013 GLY A N 1
ATOM 7594 C CA . GLY A 1 1013 ? 20.435 -53.888 4.107 1.00 74.25 1013 GLY A CA 1
ATOM 7595 C C . GLY A 1 1013 ? 20.274 -52.963 2.888 1.00 74.25 1013 GLY A C 1
ATOM 7596 O O . GLY A 1 1013 ? 20.998 -53.141 1.911 1.00 74.25 1013 GLY A O 1
ATOM 7597 N N . GLY A 1 1014 ? 19.348 -51.998 2.931 1.00 68.38 1014 GLY A N 1
ATOM 7598 C CA . GLY A 1 1014 ? 19.188 -50.948 1.909 1.00 68.38 1014 GLY A CA 1
ATOM 7599 C C . GLY A 1 1014 ? 20.235 -49.810 1.962 1.00 68.38 1014 GLY A C 1
ATOM 7600 O O . GLY A 1 1014 ? 21.127 -49.816 2.818 1.00 68.38 1014 GLY A O 1
ATOM 7601 N N . PRO A 1 1015 ? 20.158 -48.825 1.049 1.00 67.00 1015 PRO A N 1
ATOM 7602 C CA . PRO A 1 1015 ? 20.955 -47.598 1.115 1.00 67.00 1015 PRO A CA 1
ATOM 7603 C C . PRO A 1 1015 ? 20.552 -46.740 2.320 1.00 67.00 1015 PRO A C 1
ATOM 7605 O O . PRO A 1 1015 ? 19.370 -46.554 2.584 1.00 67.00 1015 PRO A O 1
ATOM 7608 N N . THR A 1 1016 ? 21.531 -46.205 3.051 1.00 61.47 1016 THR A N 1
ATOM 7609 C CA . THR A 1 1016 ? 21.249 -45.434 4.266 1.00 61.47 1016 THR A CA 1
ATOM 7610 C C . THR A 1 1016 ? 20.674 -44.053 3.963 1.00 61.47 1016 THR A C 1
ATOM 7612 O O . THR A 1 1016 ? 21.269 -43.320 3.169 1.00 61.47 1016 THR A O 1
ATOM 7615 N N . VAL A 1 1017 ? 19.585 -43.672 4.636 1.00 63.31 1017 VAL A N 1
ATOM 7616 C CA . VAL A 1 1017 ? 18.983 -42.328 4.550 1.00 63.31 1017 VAL A CA 1
ATOM 7617 C C . VAL A 1 1017 ? 19.379 -41.547 5.804 1.00 63.31 1017 VAL A C 1
ATOM 7619 O O . VAL A 1 1017 ? 18.988 -41.902 6.911 1.00 63.31 1017 VAL A O 1
ATOM 7622 N N . ASN A 1 1018 ? 20.217 -40.516 5.651 1.00 51.69 1018 ASN A N 1
ATOM 7623 C CA . ASN A 1 1018 ? 20.874 -39.852 6.788 1.00 51.69 1018 ASN A CA 1
ATOM 7624 C C . ASN A 1 1018 ? 19.982 -38.843 7.538 1.00 51.69 1018 ASN A C 1
ATOM 7626 O O . ASN A 1 1018 ? 20.337 -38.456 8.652 1.00 51.69 1018 ASN A O 1
ATOM 7630 N N . ASP A 1 1019 ? 18.851 -38.428 6.960 1.00 59.97 1019 ASP A N 1
ATOM 7631 C CA . ASP A 1 1019 ? 17.896 -37.525 7.605 1.00 59.97 1019 ASP A CA 1
ATOM 7632 C C . ASP A 1 1019 ? 16.471 -37.731 7.065 1.00 59.97 1019 ASP A C 1
ATOM 7634 O O . ASP A 1 1019 ? 16.112 -37.223 6.007 1.00 59.97 1019 ASP A O 1
ATOM 7638 N N . LEU A 1 1020 ? 15.667 -38.522 7.780 1.00 61.19 1020 LEU A N 1
ATOM 7639 C CA . LEU A 1 1020 ? 14.254 -38.746 7.455 1.00 61.19 1020 LEU A CA 1
ATOM 7640 C C . LEU A 1 1020 ? 13.330 -37.673 8.056 1.00 61.19 1020 LEU A C 1
ATOM 7642 O O . LEU A 1 1020 ? 12.165 -37.633 7.676 1.00 61.19 1020 LEU A O 1
ATOM 7646 N N . LEU A 1 1021 ? 13.812 -36.818 8.969 1.00 57.06 1021 LEU A N 1
ATOM 7647 C CA . LEU A 1 1021 ? 13.017 -35.757 9.611 1.00 57.06 1021 LEU A CA 1
ATOM 7648 C C . LEU A 1 1021 ? 13.008 -34.472 8.772 1.00 57.06 1021 LEU A C 1
ATOM 7650 O O . LEU A 1 1021 ? 11.969 -33.834 8.657 1.00 57.06 1021 LEU A O 1
ATOM 7654 N N . HIS A 1 1022 ? 14.120 -34.157 8.105 1.00 56.47 1022 HIS A N 1
ATOM 7655 C CA . HIS A 1 1022 ? 14.249 -33.031 7.164 1.00 56.47 1022 HIS A CA 1
ATOM 7656 C C . HIS A 1 1022 ? 14.229 -33.496 5.692 1.00 56.47 1022 HIS A C 1
ATOM 7658 O O . HIS A 1 1022 ? 14.758 -32.838 4.793 1.00 56.47 1022 HIS A O 1
ATOM 7664 N N . GLY A 1 1023 ? 13.682 -34.693 5.455 1.00 51.12 1023 GLY A N 1
ATOM 7665 C CA . GLY A 1 1023 ? 13.981 -35.544 4.300 1.00 51.12 1023 GLY A CA 1
ATOM 7666 C C . GLY A 1 1023 ? 13.488 -35.070 2.934 1.00 51.12 1023 GLY A C 1
ATOM 7667 O O . GLY A 1 1023 ? 13.856 -35.688 1.936 1.00 51.12 1023 GLY A O 1
ATOM 7668 N N . TRP A 1 1024 ? 12.712 -33.985 2.850 1.00 53.59 1024 TRP A N 1
ATOM 7669 C CA . TRP A 1 1024 ? 12.228 -33.488 1.559 1.00 53.59 1024 TRP A CA 1
ATOM 7670 C C . TRP A 1 1024 ? 13.325 -32.798 0.723 1.00 53.59 1024 TRP A C 1
ATOM 7672 O O . TRP A 1 1024 ? 13.298 -32.902 -0.500 1.00 53.59 1024 TRP A O 1
ATOM 7682 N N . SER A 1 1025 ? 14.328 -32.139 1.335 1.00 46.44 1025 SER A N 1
ATOM 7683 C CA . SER A 1 1025 ? 15.310 -31.318 0.584 1.00 46.44 1025 SER A CA 1
ATOM 7684 C C . SER A 1 1025 ? 16.742 -31.876 0.494 1.00 46.44 1025 SER A C 1
ATOM 7686 O O . SER A 1 1025 ? 17.532 -31.405 -0.325 1.00 46.44 1025 SER A O 1
ATOM 7688 N N . THR A 1 1026 ? 17.114 -32.884 1.292 1.00 38.06 1026 THR A N 1
ATOM 7689 C CA . THR A 1 1026 ? 18.538 -33.223 1.514 1.00 38.06 1026 THR A CA 1
ATOM 7690 C C . THR A 1 1026 ? 19.091 -34.391 0.691 1.00 38.06 1026 THR A C 1
ATOM 7692 O O . THR A 1 1026 ? 20.306 -34.604 0.687 1.00 38.06 1026 THR A O 1
ATOM 7695 N N . THR A 1 1027 ? 18.270 -35.166 -0.027 1.00 39.75 1027 THR A N 1
ATOM 7696 C CA . THR A 1 1027 ? 18.743 -36.435 -0.623 1.00 39.75 1027 THR A CA 1
ATOM 7697 C C . THR A 1 1027 ? 19.185 -36.365 -2.084 1.00 39.75 1027 THR A C 1
ATOM 7699 O O . THR A 1 1027 ? 19.846 -37.300 -2.538 1.00 39.75 1027 THR A O 1
ATOM 7702 N N . GLY A 1 1028 ? 18.903 -35.290 -2.829 1.00 39.25 1028 GLY A N 1
ATOM 7703 C CA . GLY A 1 1028 ? 19.310 -35.176 -4.241 1.00 39.25 1028 GLY A CA 1
ATOM 7704 C C . GLY A 1 1028 ? 18.844 -36.347 -5.127 1.00 39.25 1028 GLY A C 1
ATOM 7705 O O . GLY A 1 1028 ? 19.440 -36.600 -6.175 1.00 39.25 1028 GLY A O 1
ATOM 7706 N N . GLN A 1 1029 ? 17.825 -37.092 -4.686 1.00 42.00 1029 GLN A N 1
ATOM 7707 C CA . GLN A 1 1029 ? 17.174 -38.152 -5.450 1.00 42.00 1029 GLN A CA 1
ATOM 7708 C C . GLN A 1 1029 ? 16.027 -37.534 -6.253 1.00 42.00 1029 GLN A C 1
ATOM 7710 O O . GLN A 1 1029 ? 15.361 -36.624 -5.768 1.00 42.00 1029 GLN A O 1
ATOM 7715 N N . SER A 1 1030 ? 15.831 -37.980 -7.497 1.00 39.25 1030 SER A N 1
ATOM 7716 C CA . SER A 1 1030 ? 14.731 -37.495 -8.331 1.00 39.25 1030 SER A CA 1
ATOM 7717 C C . SER A 1 1030 ? 13.392 -37.792 -7.657 1.00 39.25 1030 SER A C 1
ATOM 7719 O O . SER A 1 1030 ? 13.158 -38.904 -7.183 1.00 39.25 1030 SER A O 1
ATOM 7721 N N . HIS A 1 1031 ? 12.528 -36.777 -7.614 1.00 55.91 1031 HIS A N 1
ATOM 7722 C CA . HIS A 1 1031 ? 11.184 -36.791 -7.025 1.00 55.91 1031 HIS A CA 1
ATOM 7723 C C . HIS A 1 1031 ? 10.184 -37.579 -7.888 1.00 55.91 1031 HIS A C 1
ATOM 7725 O O . HIS A 1 1031 ? 9.089 -37.118 -8.202 1.00 55.91 1031 HIS A O 1
ATOM 7731 N N . ASP A 1 1032 ? 10.580 -38.770 -8.320 1.00 54.31 1032 ASP A N 1
ATOM 7732 C CA . ASP A 1 1032 ? 9.742 -39.649 -9.118 1.00 54.31 1032 ASP A CA 1
ATOM 7733 C C . ASP A 1 1032 ? 8.834 -40.415 -8.152 1.00 54.31 1032 ASP A C 1
ATOM 7735 O O . ASP A 1 1032 ? 9.332 -40.905 -7.139 1.00 54.31 1032 ASP A O 1
ATOM 7739 N N . ASN A 1 1033 ? 7.530 -40.522 -8.450 1.00 59.12 1033 ASN A N 1
ATOM 7740 C CA . ASN A 1 1033 ? 6.512 -41.298 -7.716 1.00 59.12 1033 ASN A CA 1
ATOM 7741 C C . ASN A 1 1033 ? 6.945 -42.764 -7.507 1.00 59.12 1033 ASN A C 1
ATOM 7743 O O . ASN A 1 1033 ? 6.447 -43.669 -8.170 1.00 59.12 1033 ASN A O 1
ATOM 7747 N N . SER A 1 1034 ? 7.900 -43.004 -6.616 1.00 71.19 1034 SER A N 1
ATOM 7748 C CA . SER A 1 1034 ? 8.711 -44.213 -6.554 1.00 71.19 1034 SER A CA 1
ATOM 7749 C C . SER A 1 1034 ? 8.815 -44.725 -5.124 1.00 71.19 1034 SER A C 1
ATOM 7751 O O . SER A 1 1034 ? 8.603 -44.007 -4.147 1.00 71.19 1034 SER A O 1
ATOM 7753 N N . CYS A 1 1035 ? 9.117 -46.012 -5.013 1.00 76.12 1035 CYS A N 1
ATOM 7754 C CA . CYS A 1 1035 ? 9.319 -46.687 -3.744 1.00 76.12 1035 CYS A CA 1
ATOM 7755 C C . CYS A 1 1035 ? 10.769 -46.532 -3.293 1.00 76.12 1035 CYS A C 1
ATOM 7757 O O . CYS A 1 1035 ? 11.668 -47.149 -3.869 1.00 76.12 1035 CYS A O 1
ATOM 7759 N N . VAL A 1 1036 ? 11.000 -45.743 -2.244 1.00 78.06 1036 VAL A N 1
ATOM 7760 C CA . VAL A 1 1036 ? 12.339 -45.589 -1.668 1.00 78.06 1036 VAL A CA 1
ATOM 7761 C C . VAL A 1 1036 ? 12.609 -46.751 -0.721 1.00 78.06 1036 VAL A C 1
ATOM 7763 O O . VAL A 1 1036 ? 11.882 -46.970 0.243 1.00 78.06 1036 VAL A O 1
ATOM 7766 N N . VAL A 1 1037 ? 13.656 -47.525 -0.992 1.00 77.88 1037 VAL A N 1
ATOM 7767 C CA . VAL A 1 1037 ? 14.031 -48.678 -0.166 1.00 77.88 1037 VAL A CA 1
ATOM 7768 C C . VAL A 1 1037 ? 14.932 -48.217 0.982 1.00 77.88 1037 VAL A C 1
ATOM 7770 O O . VAL A 1 1037 ? 16.055 -47.780 0.732 1.00 77.88 1037 VAL A O 1
ATOM 7773 N N . THR A 1 1038 ? 14.479 -48.371 2.231 1.00 75.69 1038 THR A N 1
ATOM 7774 C CA . THR A 1 1038 ? 15.194 -47.890 3.431 1.00 75.69 1038 THR A CA 1
ATOM 7775 C C . THR A 1 1038 ? 15.531 -49.037 4.397 1.00 75.69 1038 THR A C 1
ATOM 7777 O O . THR A 1 1038 ? 14.686 -49.905 4.640 1.00 75.69 1038 THR A O 1
ATOM 7780 N N . PRO A 1 1039 ? 16.747 -49.068 4.984 1.00 78.06 1039 PRO A N 1
ATOM 7781 C CA . PRO A 1 1039 ? 17.128 -50.028 6.015 1.00 78.06 1039 PRO A CA 1
ATOM 7782 C C . PRO A 1 1039 ? 16.260 -49.934 7.270 1.00 78.06 1039 PRO A C 1
ATOM 7784 O O . PRO A 1 1039 ? 16.143 -48.865 7.864 1.00 78.06 1039 PRO A O 1
ATOM 7787 N N . ALA A 1 1040 ? 15.788 -51.075 7.773 1.00 76.25 1040 ALA A N 1
ATOM 7788 C CA . ALA A 1 1040 ? 15.117 -51.166 9.071 1.00 76.25 1040 ALA A CA 1
ATOM 7789 C C . ALA A 1 1040 ? 15.976 -50.595 10.220 1.00 76.25 1040 ALA A C 1
ATOM 7791 O O . ALA A 1 1040 ? 15.453 -49.972 11.136 1.00 76.25 1040 ALA A O 1
ATOM 7792 N N . SER A 1 1041 ? 17.306 -50.719 10.127 1.00 71.19 1041 SER A N 1
ATOM 7793 C CA . SER A 1 1041 ? 18.240 -50.164 11.114 1.00 71.19 1041 SER A CA 1
ATOM 7794 C C . SER A 1 1041 ? 18.328 -48.638 11.131 1.00 71.19 1041 SER A C 1
ATOM 7796 O O . SER A 1 1041 ? 18.870 -48.084 12.081 1.00 71.19 1041 SER A O 1
ATOM 7798 N N . ASP A 1 1042 ? 17.905 -47.952 10.069 1.00 68.81 1042 ASP A N 1
ATOM 7799 C CA . ASP A 1 1042 ? 18.018 -46.492 9.987 1.00 68.81 1042 ASP A CA 1
ATOM 7800 C C . ASP A 1 1042 ? 16.808 -45.788 10.597 1.00 68.81 1042 ASP A C 1
ATOM 7802 O O . ASP A 1 1042 ? 16.975 -44.723 11.185 1.00 68.81 1042 ASP A O 1
ATOM 7806 N N . LEU A 1 1043 ? 15.642 -46.446 10.598 1.00 63.34 1043 LEU A N 1
ATOM 7807 C CA . LEU A 1 1043 ? 14.478 -46.040 11.396 1.00 63.34 1043 LEU A CA 1
ATOM 7808 C C . LEU A 1 1043 ? 14.785 -45.988 12.905 1.00 63.34 1043 LEU A C 1
ATOM 7810 O O . LEU A 1 1043 ? 14.120 -45.272 13.644 1.00 63.34 1043 LEU A O 1
ATOM 7814 N N . GLU A 1 1044 ? 15.796 -46.728 13.372 1.00 62.31 1044 GLU A N 1
ATOM 7815 C CA . GLU A 1 1044 ? 16.185 -46.758 14.787 1.00 62.31 1044 GLU A CA 1
ATOM 7816 C C . GLU A 1 1044 ? 17.293 -45.768 15.169 1.00 62.31 1044 GLU A C 1
ATOM 7818 O O . GLU A 1 1044 ? 17.461 -45.478 16.349 1.00 62.31 1044 GLU A O 1
ATOM 7823 N N . LYS A 1 1045 ? 18.084 -45.254 14.217 1.00 54.81 1045 LYS A N 1
ATOM 7824 C CA . LYS A 1 1045 ? 19.319 -44.505 14.537 1.00 54.81 1045 LYS A CA 1
ATOM 7825 C C . LYS A 1 1045 ? 19.109 -43.040 14.926 1.00 54.81 1045 LYS A C 1
ATOM 7827 O O . LYS A 1 1045 ? 20.079 -42.403 15.333 1.00 54.81 1045 LYS A O 1
ATOM 7832 N N . ARG A 1 1046 ? 17.892 -42.506 14.810 1.00 50.69 1046 ARG A N 1
ATOM 7833 C CA . ARG A 1 1046 ? 17.517 -41.148 15.233 1.00 50.69 1046 ARG A CA 1
ATOM 7834 C C . ARG A 1 1046 ? 16.029 -41.122 15.557 1.00 50.69 1046 ARG A C 1
ATOM 7836 O O . ARG A 1 1046 ? 15.255 -41.101 14.614 1.00 50.69 1046 ARG A O 1
ATOM 7843 N N . ASP A 1 1047 ? 15.680 -41.196 16.845 1.00 51.50 1047 ASP A N 1
ATOM 7844 C CA . ASP A 1 1047 ? 14.427 -40.801 17.532 1.00 51.50 1047 ASP A CA 1
ATOM 7845 C C . ASP A 1 1047 ? 13.098 -40.698 16.744 1.00 51.50 1047 ASP A C 1
ATOM 7847 O O . ASP A 1 1047 ? 12.200 -39.965 17.134 1.00 51.50 1047 ASP A O 1
ATOM 7851 N N . TRP A 1 1048 ? 12.896 -41.472 15.675 1.00 55.22 1048 TRP A N 1
ATOM 7852 C CA . TRP A 1 1048 ? 11.685 -41.419 14.843 1.00 55.22 1048 TRP A CA 1
ATOM 7853 C C . TRP A 1 1048 ? 10.451 -41.917 15.598 1.00 55.22 1048 TRP A C 1
ATOM 7855 O O . TRP A 1 1048 ? 9.312 -41.670 15.218 1.00 55.22 1048 TRP A O 1
ATOM 7865 N N . CYS A 1 1049 ? 10.702 -42.651 16.678 1.00 49.38 1049 CYS A N 1
ATOM 7866 C CA . CYS A 1 1049 ? 9.695 -43.339 17.443 1.00 49.38 1049 CYS A CA 1
ATOM 7867 C C . CYS A 1 1049 ? 9.899 -43.231 18.974 1.00 49.38 1049 CYS A C 1
ATOM 7869 O O . CYS A 1 1049 ? 9.262 -43.967 19.727 1.00 49.38 1049 CYS A O 1
ATOM 7871 N N . SER A 1 1050 ? 10.798 -42.369 19.471 1.00 42.09 1050 SER A N 1
ATOM 7872 C CA . SER A 1 1050 ? 11.071 -42.281 20.915 1.00 42.09 1050 SER A CA 1
ATOM 7873 C C . SER A 1 1050 ? 9.960 -41.550 21.690 1.00 42.09 1050 SER A C 1
ATOM 7875 O O . SER A 1 1050 ? 9.230 -40.721 21.154 1.00 42.09 1050 SER A O 1
ATOM 7877 N N . GLU A 1 1051 ? 9.790 -41.897 22.973 1.00 39.88 1051 GLU A N 1
ATOM 7878 C CA . GLU A 1 1051 ? 8.742 -41.342 23.852 1.00 39.88 1051 GLU A CA 1
ATOM 7879 C C . GLU A 1 1051 ? 8.987 -39.882 24.285 1.00 39.88 1051 GLU A C 1
ATOM 7881 O O . GLU A 1 1051 ? 8.130 -39.303 24.952 1.00 39.88 1051 GLU A O 1
ATOM 7886 N N . GLU A 1 1052 ? 10.121 -39.271 23.929 1.00 40.66 1052 GLU A N 1
ATOM 7887 C CA . GLU A 1 1052 ? 10.504 -37.934 24.418 1.00 40.66 1052 GLU A CA 1
ATOM 7888 C C . GLU A 1 1052 ? 9.675 -36.782 23.829 1.00 40.66 1052 GLU A C 1
ATOM 7890 O O . GLU A 1 1052 ? 9.702 -35.680 24.368 1.00 40.66 1052 GLU A O 1
ATOM 7895 N N . PHE A 1 1053 ? 8.844 -37.039 22.818 1.00 44.94 1053 PHE A N 1
ATOM 7896 C CA . PHE A 1 1053 ? 7.906 -36.047 22.279 1.00 44.94 1053 PHE A CA 1
ATOM 7897 C C . PHE A 1 1053 ? 6.578 -35.963 23.057 1.00 44.94 1053 PHE A C 1
ATOM 7899 O O . PHE A 1 1053 ? 5.736 -35.126 22.757 1.00 44.94 1053 PHE A O 1
ATOM 7906 N N . GLY A 1 1054 ? 6.395 -36.794 24.094 1.00 31.28 1054 GLY A N 1
ATOM 7907 C CA . GLY A 1 1054 ? 5.156 -36.887 24.868 1.00 31.28 1054 GLY A CA 1
ATOM 7908 C C . GLY A 1 1054 ? 5.365 -36.861 26.382 1.00 31.28 1054 GLY A C 1
ATOM 7909 O O . GLY A 1 1054 ? 4.943 -37.787 27.072 1.00 31.28 1054 GLY A O 1
ATOM 7910 N N . GLY A 1 1055 ? 5.991 -35.817 26.934 1.00 24.48 1055 GLY A N 1
ATOM 7911 C CA . GLY A 1 1055 ? 5.943 -35.585 28.383 1.00 24.48 1055 GLY A CA 1
ATOM 7912 C C . GLY A 1 1055 ? 7.077 -34.748 28.969 1.00 24.48 1055 GLY A C 1
ATOM 7913 O O . GLY A 1 1055 ? 8.166 -35.244 29.233 1.00 24.48 1055 GLY A O 1
ATOM 7914 N N . TRP A 1 1056 ? 6.776 -33.497 29.315 1.00 27.86 1056 TRP A N 1
ATOM 7915 C CA . TRP A 1 1056 ? 7.636 -32.641 30.134 1.00 27.86 1056 TRP A CA 1
ATOM 7916 C C . TRP A 1 1056 ? 7.937 -33.256 31.517 1.00 27.86 1056 TRP A C 1
ATOM 7918 O O . TRP A 1 1056 ? 7.069 -33.224 32.391 1.00 27.86 1056 TRP A O 1
ATOM 7928 N N . GLN A 1 1057 ? 9.179 -33.702 31.774 1.00 26.41 1057 GLN A N 1
ATOM 7929 C CA . GLN A 1 1057 ? 9.792 -33.705 33.120 1.00 26.41 1057 GLN A CA 1
ATOM 7930 C C . GLN A 1 1057 ? 11.339 -33.513 33.132 1.00 26.41 1057 GLN A C 1
ATOM 7932 O O . GLN A 1 1057 ? 12.078 -34.483 33.247 1.00 26.41 1057 GLN A O 1
ATOM 7937 N N . ARG A 1 1058 ? 11.762 -32.234 33.288 1.00 24.94 1058 ARG A N 1
ATOM 7938 C CA . ARG A 1 1058 ? 12.929 -31.690 34.066 1.00 24.94 1058 ARG A CA 1
ATOM 7939 C C . ARG A 1 1058 ? 14.370 -31.830 33.502 1.00 24.94 1058 ARG A C 1
ATOM 7941 O O . ARG A 1 1058 ? 14.635 -32.760 32.763 1.00 24.94 1058 ARG A O 1
ATOM 7948 N N . PRO A 1 1059 ? 15.376 -31.135 34.096 1.00 29.84 1059 PRO A N 1
ATOM 7949 C CA . PRO A 1 1059 ? 15.528 -29.706 34.418 1.00 29.84 1059 PRO A CA 1
ATOM 7950 C C . PRO A 1 1059 ? 16.782 -29.082 33.741 1.00 29.84 1059 PRO A C 1
ATOM 7952 O O . PRO A 1 1059 ? 17.706 -29.790 33.355 1.00 29.84 1059 PRO A O 1
ATOM 7955 N N . MET A 1 1060 ? 16.832 -27.746 33.682 1.00 30.09 1060 MET A N 1
ATOM 7956 C CA . MET A 1 1060 ? 17.932 -26.923 33.140 1.00 30.09 1060 MET A CA 1
ATOM 7957 C C . MET A 1 1060 ? 19.358 -27.390 33.486 1.00 30.09 1060 MET A C 1
ATOM 7959 O O . MET A 1 1060 ? 19.662 -27.678 34.652 1.00 30.09 1060 MET A O 1
ATOM 7963 N N . LYS A 1 1061 ? 20.254 -27.285 32.495 1.00 24.36 1061 LYS A N 1
ATOM 7964 C CA . LYS A 1 1061 ? 21.664 -26.950 32.702 1.00 24.36 1061 LYS A CA 1
ATOM 7965 C C . LYS A 1 1061 ? 22.239 -26.140 31.555 1.00 24.36 1061 LYS A C 1
ATOM 7967 O O . LYS A 1 1061 ? 21.978 -26.534 30.402 1.00 24.36 1061 LYS A O 1
#

Sequence (1061 aa):
MLRLLAVTACLAKVAIATCPDDPEVDLCETTGEETGSGFRSTPWMALVLPLATARPKVATGLALALALVVGADAATCGELKDFYRTENCCGSPTTVLSNPVPGTATCPYNFNKPACSTAEPQTPRDLSTGATGSMVPKAATLTDAQANFLPLVNVHFHLGAEHKSDAYNNDTDAMAYDAASSGRRLASNPRPGFMCPTDTLTDAQMTPYTFQHCKGDVQVGKSYEVHYVHSSAGTDYNASDDMNADLLADGLGGAANGRGLLNPMVVVQGQIYQIVNGGPTVNDLLHGWTVVGHANSVMYSGSTTGQSHDNSVCSPYVITWHVDKDCHQVSPESFDNLCKQMKDMYGMSVDLEPHGSRILVSSTYVVRVVMPASDMEKRDWCSEEFGGWEIGLLMCFALSIWQTEERLQRYFARQSYPAMLRLLALSVVAADAATCGDLKDFYRTENCCGSPTTVLSNPVPGTGTCPYNFNKPACSTAEPQTPRDLSTGATGSMVPKAATLTDAQANFLPLVNVHFHLGAEHKSDAYNNDTDAMAYDAASSGRRLASNPRPGFMCPTDTLTDAQMTPYTFQHCKGDVQVGKSYEVHYVHSSAGTDYNASDDMNADLLADGLGGAANGRGLLNPMVVVQGQIYQIVNGGPTVNDLLHGWTVVGHANSVMYSGSTTGQSHDNSVCSPYVITWHVDKDCHQVSPESFDNLCKQMKDMYGMSVDLEPHGSRILVSSTYVVRSEYVELMSSGVCVVMPASDLEKRDWCSEEFGGWWAGGAARRGLRFYTAPINAGNERLQRYFARQSYPAMLRLLALSVVAADAATCGDLKDFYRTENCCGSPTTVLSNPVPGTATCPYNFNKPACSTAEPQTPRDLSTGATGSMVPKAATLTDAQANFLPLVNVHFHLGAEHKSDAYNNDTDAMAYDAASSGRRLASNPRPGFMCPTDTLTDAQMTPYTFQHCKGDVQVGKSYEVHYVHSSAGTDYNASDDMNADLLADGLGGAANGRGLLNPMVVVQGQIYQIVNGGPTVNDLLHGWSTTGQSHDNSCVVTPASDLEKRDWCSEEFGGWQRPMK

Foldseek 3Di:
DDDDDDDDDDDDDPPQPAQDVFLLVLLPDDPDDPPDPDDDDDDDDDDDDDDDDDDDDDDDDDDDDDDDDPDDDFAFLQLLSVQLVVQVVRVPQFRFHDPDHHRDDPPLFDQAFDFLLLAFFADDAEPEPPGFFDGAFQAFWDDPVQQVLFAFAAKFKAFEDLHHYPQFHACVQLVVVVVVPPDDDDDDDARHDTWGDQVPPDPQFQDFDDQPQFDDPDGAQTKMKMKRKGKLLADDPPPDPDPPRQRYDQDCLSRQQRLQQQFMAMEIEIAMEHETAPFDADLCCVVVCVRVDQPQKDKDKHADWDQVDANTGGHLAIYIYIYRNHYGYYYPVNLSSNSVCCCPVRVHDNRSYHHHRYDHYDSHRHHGPPPQPVVVVPDDPDDDDDDDDDDPDDPPPPPPPDPDDPDPPPPPPDDDDDDDDDDDDDDDPDQQRRGSSQSSVQSVVQSSRVPRRDRRPDRRPNSDPDSGDQAFDFLVSAFFADDAEAEPPGWFAGARNRRWDAPVSQVSFFFQAKFKAFEDLHHYPQFHACVQLVVVVVVPPDDDDPQDARHDTWGDQPPPDPQFQDFDDQDQFDHPDGAQTKMKMKRKGKSLADDPVSDPDLQGNRYEPDCSSRSQRSSNRRMAMEIEIDMEHETAVFDADLPCVVVVQRPDQQFKWKAKHADWAQVDANTGGHSYIYMYIYRNHYGYYYPVNLSSNSVCCCVSNVYDNRSYHHHHYDHHPSHRHHGPVRTGGSDPDDDDDDDPPPPPDDDDDDDDDDDDDDDDDDDDDDDDDDDDDDDDDDDDDDDDDDDDDDDDDDDDDDDDDDDDDQDPVNVVVVCVVQVVPPDPPRDDPDDDPDDDDDPDDPPDDDPVPDADDDDEAAEDPGDDPGDHPDDDDDPVRQVSFAFAAKDKAFADSYHYPQFHACVQLVVVVVVDPDDDDPQDGRHYTWGDLPPPDPQFQPFDDAPQADDDDHAQTKMKMKRKGWNLADDPVPDPDPPRLRYDDPCCSRQQRSNRHDIDMDIDIDMEHETAPFDADQDPPVRPPPDPDDPPPHYHYHYPVNCRPDNVRHCVSPDDDDDDD

InterPro domains:
  IPR018883 Delta carbonic anhydrase [PF10563] (150-333)
  IPR018883 Delta carbonic anhydrase [PF10563] (509-692)
  IPR018883 Delta carbonic anhydrase [PF10563] (885-1017)

Organism: NCBI:txid878477